Protein 5I3S (pdb70)

Sequence (1027 aa):
MALYGFAQGLIQEAGIRIKQLMEQNLNDLVTNVDKATEDFIFDTILETYPNHQVLGEEGHDIDTSKGTVWVVDPIDGTLNFVHQQENFAISIGIYIDGKPYAGFVYDVMADVLYHAKVGEGAYRGSQPLKPLNDSNLRQSIIGINPNWLTKPILGEIFKEIVNDSRSARAYGSAALEIVSVATGNLEAYMTPRLQPWDFAGGLVILYEVNGQASNLLGEPLTISGPNSILVGNRGLHQEISNDYLEPHHDALIQLHEQRFKRALYGFAQGLIQEAGIRIKQLMEQNLNDLVTNVDKATEDFIFDTILETYPNHQVLGEEGHGHDIDTSKGTVWVVDPIDGTLNFVHQQENFAISIGIYIDGKPYAGFVYDVMADVLYHAKVGEGAYRGSQPLKPLNDSNLRQSIIGINPNWLTKPILGEIFKEIVNDSRSARAYGSAALEIVSVATGNLEAYMTPRLQPWDFAGGLVILYEVNGQASNLLGEPLTISGPNSILVGNRGLHQEISNDYLEPHHDALIQLHEMALYGFAQGLIQEAGIRIKQLMEQNLTPNDLVTNVDKATEDFIFDTILETYPNHQVLGIDTSKGTVWVVDPIDGTLNFVHQQENFAISIGIYIDGKPYAGFVYDVMADVLYHAKVGEGAYRGSQPLKPLNDSNLRQSIIGINPNWLTKPILGEIFKEIVNDSRSARAYGSAALEIVSVATGNLEAYMTPRLQPWDFAGGLVILYEVNGQASNLLGEPLTISGPNSILVGNRGLHQEISNDYLEPHHDALIQLHEQRFKMALYGFAQGLIQEAGIRIKQLMEQNLVTNVDKATEDFIFDTILETYPNHQVLGEDIDTSKGTVWVVDPIDGTLNFVHQQENFAISIGIYIDGKPYAGFVYDVMADVLYHAKVGEGAYRGSQPLKPLNDSNLRQSIIGINPNWLTKPILGEIFKEIVNDSRSARAYGSAALEIVSVATGNLEAYMTPRLQPWDFAGGLVILYEVNGQASNLLGEPLTISGPNSILVGNRGLHQEISNDYLEPHHDALIQL

Secondary structure (DSSP, 8-state):
-HHHHHHHHHHHHHHHHHHHHHHHT---HHHHHHHHHHHHHHHHHHHHSTT-EEEETT-----TTSSEEEEEEEEE-HHHHHHHS-S-EEEEEEEETTEEEEEEEEEGGGTEEEEEETTS-EEETTEEPPPP----GGG-EEE--GGGGSSTTHHHHHHHHHHHSSEEEB-S-HHHHHHHHHHTS-SEEEEEEE-HHHHHHHHHHHHHTT-EEE-TTSPPP-TTS-EEEEEE-HHHHHHIIIIIIGGGHHHHHHHHHHHH--/-HHHHHHHHHHHHHHHHHHHHHH---HHHHHHHHHHHHHHHHHHHHH-TT-EEEETTSTTTT--TTSSEEEEEEEEE-HHHHHHHS-S-EEEEEEEETTEEEEEEEEETTTTEEEEEETTS-EEETTEEPPPPPP--GGG-EEE--GGGGGSHHHHHHHHHHHHHSSEEEB-S-HHHHHHHHHTTS-SEEEEEEE-HHHHHHHHHHHHTTT-EEE-TTSPPP-TTS-EEEEEE-HHHHHIIIIIIIGGGHHHHHHHH-/--HHHHHHHHHHHHHHHHHHHHHHTT--HHHHHHHHHHHHHHHHHHHHHH-TT-EEE---TTSSEEEEEEEEE-HHHHHHHS-S-EEEEEEEETTEEEEEEEEETTTTEEEEEETTS-EEETTEEPPPP----GGG-EEE--GGGGGSTTHHHHHHHHHHHSSEEEB-S-HHHHHHHHHTTS-SEEEEEEE-HHHHHHHHHHHHHTT-EEE-TTSPPP-TTS-EEEEEE-HHHHHHIIIIIIGGGHHHHHHHHHHHH-/--HHHHHHHHHHHHHHHHHHHHTT--HHHHHHHHHHHHHHHHHHH-TT-EEE-----TTSSEEEEEEEEE-HHHHHHHS-S-EEEEEEEETTEEEEEEEEEGGGTEEEEEETTS-EEETTEEPPPP----GGG-EEE--GGGGTSHHHHHHHHHHHHHSSEEEB-S-HHHHHHHHHTTS-SEEEEEEE-HHHHHHHHHHHHTTT-EEE-TTSPPP-SSS-EEEEEE-HHHHHIIIIIIIGGGHHHHHH-

CATH classification: 3.30.540.10 (+1 more: 3.40.190.80)

Radius of gyration: 31.23 Å; Cα contacts (8 Å, |Δi|>4): 2423; chains: 4; bounding box: 52×82×97 Å

Organism: Staphylococcus aureus (strain MSSA476) (NCBI:txid282459)

Solvent-accessible surface area: 39857 Å² total; per-residue (Å²): 63,23,24,8,3,3,0,3,0,0,0,22,29,1,1,10,108,0,31,80,51,30,106,142,104,128,109,121,57,15,82,108,1,7,37,40,6,0,66,20,0,68,80,13,0,42,82,47,56,104,140,43,61,12,23,3,61,62,62,66,152,57,84,12,62,72,32,21,0,0,0,0,5,0,2,11,9,55,40,0,6,47,35,7,95,68,57,1,0,0,0,0,0,0,11,62,97,30,149,37,29,0,0,0,0,3,22,2,71,61,60,16,10,25,2,0,47,69,70,98,28,2,19,118,27,4,98,70,32,148,90,33,130,100,27,93,0,54,111,0,0,0,0,0,28,0,26,50,5,24,80,102,90,8,3,122,6,0,45,65,0,0,84,66,8,136,12,0,5,2,42,26,2,11,0,24,8,0,4,17,1,0,50,29,28,1,25,0,14,1,6,5,31,20,72,6,44,16,0,0,0,0,9,5,0,0,86,44,1,74,1,44,25,6,0,9,47,40,78,105,20,71,6,92,20,61,21,5,0,0,0,0,6,110,12,0,12,118,50,0,25,45,81,39,3,103,89,74,29,118,39,6,76,114,38,36,87,124,116,51,147,265,122,31,36,41,54,0,30,8,4,0,24,18,0,0,34,97,0,52,53,60,27,82,105,84,201,126,112,46,13,81,96,1,8,76,46,3,0,56,28,0,49,73,36,0,56,145,74,48,111,96,31,66,4,18,3,60,52,45,48,24,87,112,42,84,17,59,72,39,20,0,0,0,0,4,0,2,10,9,58,34,0,6,40,34,6,99,67,53,0,0,0,0,0,0,0,10,60,99,23,147,59,48,0,0,0,0,3,22,0,75,64,78,18,10,26,16,0,47,79,70,99,26,3,67,118,26,32,75,100,31,79,90,39,126,106,24,92,0,152,113,0,0,0,0,0,27,0,27,65,5,24,73,110,92,22,7,109,6,0,78,60,0,0,65,43,7,127,13,0,5,0,41,24,2,9,0,23,7,0,4,17,1,1,51,25,32,2,27,0,12,0,6,26,62,24,71,4,45,17,1,0,0,0,21,5,0,1,61,42,1,60,9,68,30,6,1,4,46,41,86,106,24,72,4,93,20,91,37,3,0,0,0,0,6,133,28,0,11,62,50,0,24,50,84,35,3,58,98,65,34,121,36,3,102,134,76,70,125,157,63,31,42,31,45,0,28,5,9,0,10,22,0,0,12,93,0,66,57,60,34,91,98,99,96,122,87,109,120,39,11,86,92,2,39,133,38,1,43,58,36,0,89,90,38,0,53,90,74,57,98,140,34,61,23,32,57,137,85,17,62,66,39,17,0,0,0,1,15,8,4,10,9,57,35,0,4,16,28,6,99,68,54,0,0,0,0,0,0,0,12,62,98,36,55,56,47,0,0,0,0,8,19,0,72,60,91,20,20,21,27,1,58,85,64,108,27,3,75,118,33,39,123,86,32,163,93,32,126,102,28,91,0,158,111,0,0,0,0,0,27,0,26,53,3,35,66,103,96,7,1,116,6,0,43,68,0,0,97,24,8,132,15,0,5,2,38,26,1,9,0,20,7,0,3,17,1,1,48,27,28,2,27,0,14,0,6,6,36,20,68,4,57,19,0,0,0,0,9,6,0,0,82,40,0,66,2,44,25,4,1,9,22,43,79,103,19,69,6,91,21,60,20,7,0,0,0,0,5,99,14,1,10,119,47,0,23,47,80,37,2,90,88,68,67,121,37,7,64,114,37,35,95,126,112,49,121,59,21,29,10,0,5,0,5,0,5,0,28,23,1,0,7,98,1,36,108,71,34,91,93,98,95,30,98,112,0,22,44,36,4,39,83,22,0,40,94,18,1,54,88,45,53,102,141,45,44,44,28,22,119,205,71,80,19,72,70,36,16,0,0,0,0,6,0,3,12,9,61,34,0,7,75,33,7,99,64,58,0,0,0,0,0,0,0,10,61,100,35,147,58,55,0,0,0,0,4,21,0,72,64,68,20,10,27,3,0,12,74,67,125,30,2,25,114,26,6,100,90,32,77,97,35,124,105,27,89,0,152,113,0,0,0,0,0,28,0,30,64,4,27,72,130,53,34,16,104,8,0,56,60,1,0,76,38,7,129,14,0,6,1,41,26,1,9,0,24,7,0,4,18,1,1,50,28,28,2,26,0,13,0,4,26,144,20,48,3,39,18,0,0,0,0,15,7,0,0,75,42,2,74,0,37,22,5,4,3,70,43,89,112,22,70,7,91,21,74,44,17,0,0,0,0,7,101,19,0,6,106,46,0,24,54,79,33,2,61,98,28,37,117,45,18,114,98,121

Structure (mmCIF, N/CA/C/O backbone):
data_5I3S
#
_entry.id   5I3S
#
_cell.length_a   56.004
_cell.length_b   131.391
_cell.length_c   80.901
_cell.angle_alpha   90.000
_cell.angle_beta   104.430
_cell.angle_gamma   90.000
#
_symmetry.space_group_name_H-M   'P 1 21 1'
#
loop_
_entity.id
_entity.type
_entity.pdbx_description
1 polymer 'Inositol monophosphatase family protein'
2 non-polymer 'PHOSPHATE ION'
3 water water
#
loop_
_atom_site.group_PDB
_atom_site.id
_atom_site.type_symbol
_atom_site.label_atom_id
_atom_site.label_alt_id
_atom_site.label_comp_id
_atom_site.label_asym_id
_atom_site.label_entity_id
_atom_site.label_seq_id
_atom_site.pdbx_PDB_ins_code
_atom_site.Cartn_x
_atom_site.Cartn_y
_atom_site.Cartn_z
_atom_site.occupancy
_atom_site.B_iso_or_equiv
_atom_site.auth_seq_id
_atom_site.auth_comp_id
_atom_site.auth_asym_id
_atom_site.auth_atom_id
_atom_site.pdbx_PDB_model_num
ATOM 1 N N . MET A 1 1 ? 1.652 17.536 18.609 1.00 43.06 1 MET A N 1
ATOM 2 C CA . MET A 1 1 ? 2.522 16.385 18.185 1.00 45.19 1 MET A CA 1
ATOM 3 C C . MET A 1 1 ? 3.988 16.787 18.035 1.00 42.95 1 MET A C 1
ATOM 4 O O . MET A 1 1 ? 4.792 15.958 17.689 1.00 43.61 1 MET A O 1
ATOM 6 N N . ALA A 1 2 ? 4.339 18.040 18.329 1.00 40.51 2 ALA A N 1
ATOM 7 C CA . ALA A 1 2 ? 5.640 18.581 17.961 1.00 37.64 2 ALA A CA 1
ATOM 8 C C . ALA A 1 2 ? 6.749 17.923 18.754 1.00 36.41 2 ALA A C 1
ATOM 9 O O . ALA A 1 2 ? 7.661 17.353 18.181 1.00 34.22 2 ALA A O 1
ATOM 11 N N . LEU A 1 3 ? 6.636 18.012 20.077 1.00 34.51 3 LEU A N 1
ATOM 12 C CA . LEU A 1 3 ? 7.601 17.456 21.028 1.00 31.93 3 LEU A CA 1
ATOM 13 C C . LEU A 1 3 ? 7.739 15.910 20.906 1.00 31.35 3 LEU A C 1
ATOM 14 O O . LEU A 1 3 ? 8.830 15.393 21.000 1.00 30.15 3 LEU A O 1
ATOM 19 N N . TYR A 1 4 ? 6.616 15.211 20.738 1.00 31.03 4 TYR A N 1
ATOM 20 C CA . TYR A 1 4 ? 6.585 13.793 20.411 1.00 31.59 4 TYR A CA 1
ATOM 21 C C . TYR A 1 4 ? 7.439 13.443 19.201 1.00 33.45 4 TYR A C 1
ATOM 22 O O . TYR A 1 4 ? 8.251 12.510 19.271 1.00 32.25 4 TYR A O 1
ATOM 31 N N . GLY A 1 5 ? 7.236 14.199 18.105 1.00 30.39 5 GLY A N 1
ATOM 32 C CA . GLY A 1 5 ? 7.966 14.016 16.870 1.00 28.92 5 GLY A CA 1
ATOM 33 C C . GLY A 1 5 ? 9.451 14.246 17.042 1.00 30.31 5 GLY A C 1
ATOM 34 O O . GLY A 1 5 ? 10.249 13.449 16.553 1.00 32.56 5 GLY A O 1
ATOM 35 N N . PHE A 1 6 ? 9.826 15.348 17.710 1.00 29.66 6 PHE A N 1
ATOM 36 C CA . PHE A 1 6 ? 11.232 15.622 18.113 1.00 27.89 6 PHE A CA 1
ATOM 37 C C . PHE A 1 6 ? 11.836 14.441 18.918 1.00 26.44 6 PHE A C 1
ATOM 38 O O . PHE A 1 6 ? 12.981 14.058 18.699 1.00 26.58 6 PHE A O 1
ATOM 46 N N . ALA A 1 7 ? 11.056 13.848 19.820 1.00 25.35 7 ALA A N 1
ATOM 47 C CA . ALA A 1 7 ? 11.585 12.767 20.647 1.00 25.75 7 ALA A CA 1
ATOM 48 C C . ALA A 1 7 ? 11.857 11.534 19.801 1.00 25.36 7 ALA A C 1
ATOM 49 O O . ALA A 1 7 ? 12.892 10.924 19.902 1.00 24.79 7 ALA A O 1
ATOM 51 N N . GLN A 1 8 ? 10.893 11.211 18.950 1.00 26.86 8 GLN A N 1
ATOM 52 C CA . GLN A 1 8 ? 10.940 10.084 18.040 1.00 27.47 8 GLN A CA 1
ATOM 53 C C . GLN A 1 8 ? 12.186 10.093 17.165 1.00 26.56 8 GLN A C 1
ATOM 54 O O . GLN A 1 8 ? 12.900 9.110 17.110 1.00 28.77 8 GLN A O 1
ATOM 60 N N . GLY A 1 9 ? 12.470 11.201 16.526 1.00 25.58 9 GLY A N 1
ATOM 61 C CA . GLY A 1 9 ? 13.624 11.310 15.646 1.00 26.46 9 GLY A CA 1
ATOM 62 C C . GLY A 1 9 ? 14.921 11.263 16.404 1.00 26.61 9 GLY A C 1
ATOM 63 O O . GLY A 1 9 ? 15.849 10.519 16.042 1.00 28.30 9 GLY A O 1
ATOM 64 N N . LEU A 1 10 ? 14.967 12.027 17.491 1.00 25.47 10 LEU A N 1
ATOM 65 C CA . LEU A 1 10 ? 16.098 12.011 18.424 1.00 23.90 10 LEU A CA 1
ATOM 66 C C . LEU A 1 10 ? 16.482 10.595 18.865 1.00 23.32 10 LEU A C 1
ATOM 67 O O . LEU A 1 10 ? 17.645 10.224 18.839 1.00 22.68 10 LEU A O 1
ATOM 72 N N . ILE A 1 11 ? 15.521 9.787 19.281 1.00 21.77 11 ILE A N 1
ATOM 73 C CA . ILE A 1 11 ? 15.898 8.459 19.799 1.00 21.41 11 ILE A CA 1
ATOM 74 C C . ILE A 1 11 ? 16.460 7.576 18.663 1.00 20.54 11 ILE A C 1
ATOM 75 O O . ILE A 1 11 ? 17.449 6.873 18.860 1.00 18.60 11 ILE A O 1
ATOM 80 N N . GLN A 1 12 ? 15.842 7.664 17.484 1.00 20.18 12 GLN A N 1
ATOM 81 C CA . GLN A 1 12 ? 16.280 6.939 16.291 1.00 21.14 12 GLN A CA 1
ATOM 82 C C . GLN A 1 12 ? 17.673 7.377 15.838 1.00 21.95 12 GLN A C 1
ATOM 83 O O . GLN A 1 12 ? 18.545 6.561 15.575 1.00 23.72 12 GLN A O 1
ATOM 89 N N . GLU A 1 13 ? 17.894 8.670 15.841 1.00 23.33 13 GLU A N 1
ATOM 90 C CA . GLU A 1 13 ? 19.168 9.222 15.465 1.00 26.26 13 GLU A CA 1
ATOM 91 C C . GLU A 1 13 ? 20.274 8.834 16.478 1.00 24.80 13 GLU A C 1
ATOM 92 O O . GLU A 1 13 ? 21.394 8.461 16.079 1.00 24.50 13 GLU A O 1
ATOM 98 N N . ALA A 1 14 ? 19.955 8.883 17.776 1.00 23.43 14 ALA A N 1
ATOM 99 C CA . ALA A 1 14 ? 20.845 8.359 18.836 1.00 21.94 14 ALA A CA 1
ATOM 100 C C . ALA A 1 14 ? 21.142 6.869 18.632 1.00 22.57 14 ALA A C 1
ATOM 101 O O . ALA A 1 14 ? 22.219 6.411 18.970 1.00 21.29 14 ALA A O 1
ATOM 103 N N . GLY A 1 15 ? 20.193 6.108 18.083 1.00 23.32 15 GLY A N 1
ATOM 104 C CA . GLY A 1 15 ? 20.452 4.691 17.756 1.00 25.02 15 GLY A CA 1
ATOM 105 C C . GLY A 1 15 ? 21.534 4.543 16.684 1.00 26.04 15 GLY A C 1
ATOM 106 O O . GLY A 1 15 ? 22.475 3.766 16.845 1.00 25.73 15 GLY A O 1
ATOM 107 N N . ILE A 1 16 ? 21.408 5.337 15.607 1.00 25.44 16 ILE A N 1
ATOM 108 C CA . ILE A 1 16 ? 22.418 5.373 14.549 1.00 23.51 16 ILE A CA 1
ATOM 109 C C . ILE A 1 16 ? 23.823 5.675 15.074 1.00 24.67 16 ILE A C 1
ATOM 110 O O . ILE A 1 16 ? 24.794 5.056 14.650 1.00 22.93 16 ILE A O 1
ATOM 115 N N . ARG A 1 17 ? 23.921 6.602 16.012 1.00 26.62 17 ARG A N 1
ATOM 116 C CA . ARG A 1 17 ? 25.212 6.884 16.645 1.00 27.63 17 ARG A CA 1
ATOM 117 C C . ARG A 1 17 ? 25.740 5.771 17.532 1.00 26.22 17 ARG A C 1
ATOM 118 O O . ARG A 1 17 ? 26.960 5.628 17.620 1.00 24.60 17 ARG A O 1
ATOM 126 N N . ILE A 1 18 ? 24.851 5.002 18.179 1.00 24.75 18 ILE A N 1
ATOM 127 C CA . ILE A 1 18 ? 25.288 3.786 18.884 1.00 28.44 18 ILE A CA 1
ATOM 128 C C . ILE A 1 18 ? 25.926 2.758 17.922 1.00 26.62 18 ILE A C 1
ATOM 129 O O . ILE A 1 18 ? 27.019 2.287 18.190 1.00 22.06 18 ILE A O 1
ATOM 134 N N . LYS A 1 19 ? 25.268 2.461 16.802 1.00 28.20 19 LYS A N 1
ATOM 135 C CA . LYS A 1 19 ? 25.850 1.514 15.797 1.00 29.69 19 LYS A CA 1
ATOM 136 C C . LYS A 1 19 ? 27.188 2.018 15.194 1.00 29.21 19 LYS A C 1
ATOM 137 O O . LYS A 1 19 ? 28.102 1.240 14.973 1.00 27.30 19 LYS A O 1
ATOM 143 N N . GLN A 1 20 ? 27.297 3.316 14.951 1.00 31.94 20 GLN A N 1
ATOM 144 C CA . GLN A 1 20 ? 28.560 3.913 14.507 1.00 36.93 20 GLN A CA 1
ATOM 145 C C . GLN A 1 20 ? 29.700 3.716 15.506 1.00 37.03 20 GLN A C 1
ATOM 146 O O . GLN A 1 20 ? 30.820 3.386 15.090 1.00 37.40 20 GLN A O 1
ATOM 152 N N . LEU A 1 21 ? 29.417 3.924 16.796 1.00 33.32 21 LEU A N 1
ATOM 153 C CA . LEU A 1 21 ? 30.423 3.694 17.818 1.00 33.49 21 LEU A CA 1
ATOM 154 C C . LEU A 1 21 ? 30.830 2.218 17.903 1.00 38.00 21 LEU A C 1
ATOM 155 O O . LEU A 1 21 ? 32.032 1.911 18.018 1.00 41.38 21 LEU A O 1
ATOM 160 N N . MET A 1 22 ? 29.854 1.311 17.804 1.00 38.10 22 MET A N 1
ATOM 161 C CA . MET A 1 22 ? 30.152 -0.108 17.813 1.00 37.48 22 MET A CA 1
ATOM 162 C C . MET A 1 22 ? 31.016 -0.499 16.608 1.00 42.71 22 MET A C 1
ATOM 163 O O . MET A 1 22 ? 32.000 -1.224 16.773 1.00 44.63 22 MET A O 1
ATOM 168 N N . GLU A 1 23 ? 30.661 -0.021 15.414 1.00 47.60 23 GLU A N 1
ATOM 169 C CA . GLU A 1 23 ? 31.500 -0.228 14.197 1.00 50.56 23 GLU A CA 1
ATOM 170 C C . GLU A 1 23 ? 32.988 0.203 14.390 1.00 50.26 23 GLU A C 1
ATOM 171 O O . GLU A 1 23 ? 33.877 -0.620 14.174 1.00 49.39 23 GLU A O 1
ATOM 175 N N . GLN A 1 24 ? 33.241 1.445 14.822 1.00 46.57 24 GLN A N 1
ATOM 176 C CA . GLN A 1 24 ? 34.615 1.985 14.986 1.00 53.20 24 GLN A CA 1
ATOM 177 C C . GLN A 1 24 ? 35.577 1.048 15.755 1.00 56.22 24 GLN A C 1
ATOM 178 O O . GLN A 1 24 ? 36.722 0.780 15.337 1.00 57.76 24 GLN A O 1
ATOM 184 N N . ASN A 1 25 ? 35.067 0.554 16.877 1.00 55.58 25 ASN A N 1
ATOM 185 C CA . ASN A 1 25 ? 35.743 -0.410 17.752 1.00 57.91 25 ASN A CA 1
ATOM 186 C C . ASN A 1 25 ? 36.017 -1.821 17.145 1.00 55.93 25 ASN A C 1
ATOM 187 O O . ASN A 1 25 ? 36.577 -2.670 17.839 1.00 48.77 25 ASN A O 1
ATOM 192 N N . LEU A 1 26 ? 35.601 -2.063 15.887 1.00 58.14 26 LEU A N 1
ATOM 193 C CA . LEU A 1 26 ? 35.911 -3.288 15.120 1.00 61.39 26 LEU A CA 1
ATOM 194 C C . LEU A 1 26 ? 36.971 -2.991 14.032 1.00 66.45 26 LEU A C 1
ATOM 195 O O . LEU A 1 26 ? 38.138 -3.411 14.119 1.00 58.36 26 LEU A O 1
ATOM 197 N N . ASN A 1 35 ? 34.691 -4.548 28.886 1.00 59.28 35 ASN A N 1
ATOM 198 C CA . ASN A 1 35 ? 33.614 -3.745 29.491 1.00 60.20 35 ASN A CA 1
ATOM 199 C C . ASN A 1 35 ? 33.851 -2.198 29.492 1.00 57.02 35 ASN A C 1
ATOM 200 O O . ASN A 1 35 ? 33.186 -1.494 30.257 1.00 59.29 35 ASN A O 1
ATOM 202 N N . ASP A 1 36 ? 34.749 -1.679 28.626 1.00 53.00 36 ASP A N 1
ATOM 203 C CA . ASP A 1 36 ? 35.017 -0.204 28.478 1.00 50.98 36 ASP A CA 1
ATOM 204 C C . ASP A 1 36 ? 34.244 0.507 27.325 1.00 47.43 36 ASP A C 1
ATOM 205 O O . ASP A 1 36 ? 33.976 1.710 27.407 1.00 44.28 36 ASP A O 1
ATOM 210 N N . LEU A 1 37 ? 33.905 -0.222 26.257 1.00 41.42 37 LEU A N 1
ATOM 211 C CA . LEU A 1 37 ? 33.092 0.338 25.173 1.00 38.59 37 LEU A CA 1
ATOM 212 C C . LEU A 1 37 ? 31.682 0.775 25.626 1.00 38.49 37 LEU A C 1
ATOM 213 O O . LEU A 1 37 ? 31.178 1.838 25.207 1.00 40.74 37 LEU A O 1
ATOM 218 N N . VAL A 1 38 ? 31.072 -0.015 26.505 1.00 35.03 38 VAL A N 1
ATOM 219 C CA . VAL A 1 38 ? 29.704 0.249 26.954 1.00 34.50 38 VAL A CA 1
ATOM 220 C C . VAL A 1 38 ? 29.571 1.505 27.818 1.00 36.13 38 VAL A C 1
ATOM 221 O O . VAL A 1 38 ? 28.640 2.295 27.604 1.00 36.76 38 VAL A O 1
ATOM 225 N N . THR A 1 39 ? 30.494 1.694 28.772 1.00 39.62 39 THR A N 1
ATOM 226 C CA . THR A 1 39 ? 30.624 2.952 29.509 1.00 41.19 39 THR A CA 1
ATOM 227 C C . THR A 1 39 ? 30.770 4.111 28.535 1.00 41.56 39 THR A C 1
ATOM 228 O O . THR A 1 39 ? 30.043 5.094 28.648 1.00 42.30 39 THR A O 1
ATOM 232 N N . ASN A 1 40 ? 31.669 3.966 27.554 1.00 41.47 40 ASN A N 1
ATOM 233 C CA . ASN A 1 40 ? 31.930 5.048 26.601 1.00 41.24 40 ASN A CA 1
ATOM 234 C C . ASN A 1 40 ? 30.716 5.367 25.729 1.00 35.78 40 ASN A C 1
ATOM 235 O O . ASN A 1 40 ? 30.350 6.550 25.613 1.00 31.49 40 ASN A O 1
ATOM 240 N N . VAL A 1 41 ? 30.093 4.330 25.152 1.00 31.86 41 VAL A N 1
ATOM 241 C CA . VAL A 1 41 ? 28.832 4.511 24.363 1.00 30.35 41 VAL A CA 1
ATOM 242 C C . VAL A 1 41 ? 27.666 5.043 25.208 1.00 29.80 41 VAL A C 1
ATOM 243 O O . VAL A 1 41 ? 26.875 5.865 24.717 1.00 33.01 41 VAL A O 1
ATOM 247 N N . ASP A 1 42 ? 27.599 4.629 26.469 1.00 29.49 42 ASP A N 1
ATOM 248 C CA . ASP A 1 42 ? 26.572 5.074 27.398 1.00 31.43 42 ASP A CA 1
ATOM 249 C C . ASP A 1 42 ? 26.667 6.609 27.600 1.00 31.31 42 ASP A C 1
ATOM 250 O O . ASP A 1 42 ? 25.654 7.344 27.489 1.00 34.14 42 ASP A O 1
ATOM 255 N N . LYS A 1 43 ? 27.872 7.092 27.890 1.00 32.86 43 LYS A N 1
ATOM 256 C CA . LYS A 1 43 ? 28.137 8.544 28.058 1.00 33.56 43 LYS A CA 1
ATOM 257 C C . LYS A 1 43 ? 27.878 9.282 26.747 1.00 31.45 43 LYS A C 1
ATOM 258 O O . LYS A 1 43 ? 27.182 10.288 26.747 1.00 33.85 43 LYS A O 1
ATOM 260 N N . ALA A 1 44 ? 28.403 8.761 25.635 1.00 29.67 44 ALA A N 1
ATOM 261 C CA . ALA A 1 44 ? 28.220 9.405 24.332 1.00 30.90 44 ALA A CA 1
ATOM 262 C C . ALA A 1 44 ? 26.734 9.609 24.049 1.00 31.29 44 ALA A C 1
ATOM 263 O O . ALA A 1 44 ? 26.292 10.735 23.718 1.00 30.61 44 ALA A O 1
ATOM 265 N N . THR A 1 45 ? 25.976 8.531 24.223 1.00 28.81 45 THR A N 1
ATOM 266 C CA . THR A 1 45 ? 24.546 8.532 23.903 1.00 29.62 45 THR A CA 1
ATOM 267 C C . THR A 1 45 ? 23.773 9.490 24.820 1.00 30.49 45 THR A C 1
ATOM 268 O O . THR A 1 45 ? 22.937 10.278 24.334 1.00 29.14 45 THR A O 1
ATOM 272 N N . GLU A 1 46 ? 24.073 9.496 26.119 1.00 33.24 46 GLU A N 1
ATOM 273 C CA . GLU A 1 46 ? 23.315 10.423 27.020 1.00 35.32 46 GLU A CA 1
ATOM 274 C C . GLU A 1 46 ? 23.672 11.897 26.770 1.00 31.87 46 GLU A C 1
ATOM 275 O O . GLU A 1 46 ? 22.783 12.770 26.779 1.00 32.98 46 GLU A O 1
ATOM 281 N N . ASP A 1 47 ? 24.947 12.174 26.543 1.00 31.60 47 ASP A N 1
ATOM 282 C CA . ASP A 1 47 ? 25.393 13.558 26.228 1.00 33.01 47 ASP A CA 1
ATOM 283 C C . ASP A 1 47 ? 24.773 14.081 24.936 1.00 31.74 47 ASP A C 1
ATOM 284 O O . ASP A 1 47 ? 24.385 15.248 24.886 1.00 33.13 47 ASP A O 1
ATOM 289 N N . PHE A 1 48 ? 24.652 13.223 23.917 1.00 28.38 48 PHE A N 1
ATOM 290 C CA . PHE A 1 48 ? 23.947 13.595 22.681 1.00 27.30 48 PHE A CA 1
ATOM 291 C C . PHE A 1 48 ? 22.493 13.881 22.984 1.00 26.68 48 PHE A C 1
ATOM 292 O O . PHE A 1 48 ? 21.982 14.899 22.560 1.00 25.26 48 PHE A O 1
ATOM 300 N N . ILE A 1 49 ? 21.835 12.976 23.717 1.00 27.15 49 ILE A N 1
ATOM 301 C CA . ILE A 1 49 ? 20.389 13.133 24.037 1.00 28.58 49 ILE A CA 1
ATOM 302 C C . ILE A 1 49 ? 20.122 14.355 24.928 1.00 31.07 49 ILE A C 1
ATOM 303 O O . ILE A 1 49 ? 19.234 15.153 24.636 1.00 29.98 49 ILE A O 1
ATOM 308 N N . PHE A 1 50 ? 20.912 14.501 25.986 1.00 35.01 50 PHE A N 1
ATOM 309 C CA . PHE A 1 50 ? 20.878 15.696 26.820 1.00 39.19 50 PHE A CA 1
ATOM 310 C C . PHE A 1 50 ? 21.044 17.009 26.000 1.00 38.62 50 PHE A C 1
ATOM 311 O O . PHE A 1 50 ? 20.217 17.928 26.077 1.00 37.97 50 PHE A O 1
ATOM 319 N N . ASP A 1 51 ? 22.085 17.073 25.181 1.00 37.27 51 ASP A N 1
ATOM 320 C CA . ASP A 1 51 ? 22.436 18.331 24.495 1.00 36.96 51 ASP A CA 1
ATOM 321 C C . ASP A 1 51 ? 21.456 18.736 23.453 1.00 35.90 51 ASP A C 1
ATOM 322 O O . ASP A 1 51 ? 21.231 19.907 23.254 1.00 37.16 51 ASP A O 1
ATOM 327 N N . THR A 1 52 ? 20.914 17.767 22.752 1.00 36.91 52 THR A N 1
ATOM 328 C CA . THR A 1 52 ? 19.880 18.026 21.760 1.00 36.99 52 THR A CA 1
ATOM 329 C C . THR A 1 52 ? 18.589 18.532 22.404 1.00 39.14 52 THR A C 1
ATOM 330 O O . THR A 1 52 ? 17.961 19.446 21.870 1.00 40.86 52 THR A O 1
ATOM 334 N N . ILE A 1 53 ? 18.184 17.925 23.526 1.00 40.98 53 ILE A N 1
ATOM 335 C CA . ILE A 1 53 ? 16.989 18.400 24.261 1.00 42.26 53 ILE A CA 1
ATOM 336 C C . ILE A 1 53 ? 17.228 19.872 24.725 1.00 41.15 53 ILE A C 1
ATOM 337 O O . ILE A 1 53 ? 16.446 20.726 24.370 1.00 39.31 53 ILE A O 1
ATOM 342 N N . LEU A 1 54 ? 18.329 20.118 25.461 1.00 44.33 54 LEU A N 1
ATOM 343 C CA . LEU A 1 54 ? 18.728 21.446 25.993 1.00 49.38 54 LEU A CA 1
ATOM 344 C C . LEU A 1 54 ? 18.810 22.564 24.934 1.00 53.48 54 LEU A C 1
ATOM 345 O O . LEU A 1 54 ? 18.361 23.686 25.179 1.00 58.26 54 LEU A O 1
ATOM 347 N N . GLU A 1 55 ? 19.393 22.261 23.771 1.00 53.18 55 GLU A N 1
ATOM 348 C CA . GLU A 1 55 ? 19.453 23.215 22.635 1.00 53.83 55 GLU A CA 1
ATOM 349 C C . GLU A 1 55 ? 18.060 23.648 22.187 1.00 47.68 55 GLU A C 1
ATOM 350 O O . GLU A 1 55 ? 17.845 24.805 21.840 1.00 47.61 55 GLU A O 1
ATOM 352 N N . THR A 1 56 ? 17.124 22.717 22.194 1.00 42.43 56 THR A N 1
ATOM 353 C CA . THR A 1 56 ? 15.849 22.934 21.537 1.00 45.61 56 THR A CA 1
ATOM 354 C C . THR A 1 56 ? 14.763 23.381 22.493 1.00 43.13 56 THR A C 1
ATOM 355 O O . THR A 1 56 ? 13.934 24.183 22.127 1.00 39.49 56 THR A O 1
ATOM 359 N N . TYR A 1 57 ? 14.750 22.814 23.695 1.00 44.91 57 TYR A N 1
ATOM 360 C CA . TYR A 1 57 ? 13.798 23.184 24.757 1.00 40.36 57 TYR A CA 1
ATOM 361 C C . TYR A 1 57 ? 14.645 23.510 25.985 1.00 40.43 57 TYR A C 1
ATOM 362 O O . TYR A 1 57 ? 14.927 22.615 26.792 1.00 39.59 57 TYR A O 1
ATOM 371 N N . PRO A 1 58 ? 15.095 24.779 26.116 1.00 40.30 58 PRO A N 1
ATOM 372 C CA . PRO A 1 58 ? 16.138 25.036 27.115 1.00 39.27 58 PRO A CA 1
ATOM 373 C C . PRO A 1 58 ? 15.759 24.799 28.559 1.00 40.73 58 PRO A C 1
ATOM 374 O O . PRO A 1 58 ? 16.658 24.503 29.345 1.00 40.53 58 PRO A O 1
ATOM 378 N N . ASN A 1 59 ? 14.456 24.888 28.881 1.00 41.98 59 ASN A N 1
ATOM 379 C CA . ASN A 1 59 ? 13.914 24.734 30.263 1.00 43.20 59 ASN A CA 1
ATOM 380 C C . ASN A 1 59 ? 13.476 23.328 30.674 1.00 45.44 59 ASN A C 1
ATOM 381 O O . ASN A 1 59 ? 13.041 23.134 31.818 1.00 49.40 59 ASN A O 1
ATOM 386 N N . HIS A 1 60 ? 13.577 22.355 29.765 1.00 42.42 60 HIS A N 1
ATOM 387 C CA . HIS A 1 60 ? 13.248 20.962 30.096 1.00 39.71 60 HIS A CA 1
ATOM 388 C C . HIS A 1 60 ? 14.297 20.355 31.019 1.00 37.89 60 HIS A C 1
ATOM 389 O O . HIS A 1 60 ? 15.470 20.742 31.009 1.00 35.57 60 HIS A O 1
ATOM 396 N N . GLN A 1 61 ? 13.822 19.451 31.866 1.00 35.63 61 GLN A N 1
ATOM 397 C CA . GLN A 1 61 ? 14.669 18.732 32.790 1.00 33.90 61 GLN A CA 1
ATOM 398 C C . GLN A 1 61 ? 14.890 17.315 32.236 1.00 28.68 61 GLN A C 1
ATOM 399 O O . GLN A 1 61 ? 14.007 16.743 31.584 1.00 24.84 61 GLN A O 1
ATOM 405 N N . VAL A 1 62 ? 16.066 16.772 32.516 1.00 29.16 62 VAL A N 1
ATOM 406 C CA . VAL A 1 62 ? 16.493 15.448 32.065 1.00 29.21 62 VAL A CA 1
ATOM 407 C C . VAL A 1 62 ? 16.875 14.600 33.294 1.00 29.90 62 VAL A C 1
ATOM 408 O O . VAL A 1 62 ? 17.878 14.890 33.969 1.00 28.86 62 VAL A O 1
ATOM 412 N N . LEU A 1 63 ? 16.067 13.580 33.594 1.00 28.80 63 LEU A N 1
ATOM 413 C CA . LEU A 1 63 ? 16.415 12.587 34.625 1.00 28.74 63 LEU A CA 1
ATOM 414 C C . LEU A 1 63 ? 17.075 11.397 33.960 1.00 30.26 63 LEU A C 1
ATOM 415 O O . LEU A 1 63 ? 16.427 10.616 33.275 1.00 27.61 63 LEU A O 1
ATOM 420 N N . GLY A 1 64 ? 18.377 11.256 34.156 1.00 32.56 64 GLY A N 1
ATOM 421 C CA . GLY A 1 64 ? 19.143 10.275 33.404 1.00 34.41 64 GLY A CA 1
ATOM 422 C C . GLY A 1 64 ? 20.001 9.273 34.174 1.00 37.11 64 GLY A C 1
ATOM 423 O O . GLY A 1 64 ? 20.464 9.538 35.302 1.00 36.81 64 GLY A O 1
ATOM 424 N N . GLU A 1 65 ? 20.231 8.133 33.505 1.00 36.07 65 GLU A N 1
ATOM 425 C CA . GLU A 1 65 ? 20.938 6.998 34.065 1.00 38.86 65 GLU A CA 1
ATOM 426 C C . GLU A 1 65 ? 22.372 7.405 34.294 1.00 40.07 65 GLU A C 1
ATOM 427 O O . GLU A 1 65 ? 22.901 7.182 35.380 1.00 39.19 65 GLU A O 1
ATOM 433 N N . GLU A 1 66 ? 22.968 8.021 33.270 1.00 42.74 66 GLU A N 1
ATOM 434 C CA . GLU A 1 66 ? 24.348 8.534 33.329 1.00 49.66 66 GLU A CA 1
ATOM 435 C C . GLU A 1 66 ? 24.542 9.713 34.344 1.00 49.30 66 GLU A C 1
ATOM 436 O O . GLU A 1 66 ? 25.673 10.178 34.537 1.00 47.67 66 GLU A O 1
ATOM 442 N N . GLY A 1 67 ? 23.459 10.178 34.977 1.00 50.37 67 GLY A N 1
ATOM 443 C CA . GLY A 1 67 ? 23.528 11.021 36.172 1.00 53.38 67 GLY A CA 1
ATOM 444 C C . GLY A 1 67 ? 22.850 12.392 36.087 1.00 56.34 67 GLY A C 1
ATOM 445 O O . GLY A 1 67 ? 22.641 13.024 37.128 1.00 58.50 67 GLY A O 1
ATOM 446 N N . HIS A 1 68 ? 22.488 12.850 34.881 1.00 54.61 68 HIS A N 1
ATOM 447 C CA . HIS A 1 68 ? 21.930 14.214 34.663 1.00 55.55 68 HIS A CA 1
ATOM 448 C C . HIS A 1 68 ? 20.627 14.495 35.445 1.00 51.15 68 HIS A C 1
ATOM 449 O O . HIS A 1 68 ? 19.850 13.586 35.756 1.00 41.13 68 HIS A O 1
ATOM 456 N N . ASP A 1 71 ? 18.508 15.177 42.116 1.00 68.50 71 ASP A N 1
ATOM 457 C CA . ASP A 1 71 ? 18.025 16.348 42.856 1.00 67.31 71 ASP A CA 1
ATOM 458 C C . ASP A 1 71 ? 17.070 17.127 41.946 1.00 60.94 71 ASP A C 1
ATOM 459 O O . ASP A 1 71 ? 17.219 18.327 41.711 1.00 69.89 71 ASP A O 1
ATOM 461 N N . ILE A 1 72 ? 16.086 16.403 41.438 1.00 53.60 72 ILE A N 1
ATOM 462 C CA . ILE A 1 72 ? 15.175 16.865 40.404 1.00 47.16 72 ILE A CA 1
ATOM 463 C C . ILE A 1 72 ? 13.785 16.525 40.937 1.00 40.75 72 ILE A C 1
ATOM 464 O O . ILE A 1 72 ? 13.563 15.398 41.336 1.00 36.71 72 ILE A O 1
ATOM 469 N N . ASP A 1 73 ? 12.871 17.492 40.980 1.00 37.75 73 ASP A N 1
ATOM 470 C CA . ASP A 1 73 ? 11.481 17.253 41.404 1.00 36.50 73 ASP A CA 1
ATOM 471 C C . ASP A 1 73 ? 10.621 16.944 40.156 1.00 35.90 73 ASP A C 1
ATOM 472 O O . ASP A 1 73 ? 10.184 17.854 39.438 1.00 31.89 73 ASP A O 1
ATOM 477 N N . THR A 1 74 ? 10.326 15.657 39.977 1.00 31.94 74 THR A N 1
ATOM 478 C CA . THR A 1 74 ? 9.754 15.116 38.770 1.00 32.05 74 THR A CA 1
ATOM 479 C C . THR A 1 74 ? 8.255 15.446 38.635 1.00 34.21 74 THR A C 1
ATOM 480 O O . THR A 1 74 ? 7.654 15.160 37.605 1.00 34.67 74 THR A O 1
ATOM 484 N N . SER A 1 75 ? 7.652 16.053 39.662 1.00 35.43 75 SER A N 1
ATOM 485 C CA . SER A 1 75 ? 6.312 16.639 39.546 1.00 35.98 75 SER A CA 1
ATOM 486 C C . SER A 1 75 ? 6.225 18.057 38.870 1.00 33.77 75 SER A C 1
ATOM 487 O O . SER A 1 75 ? 5.161 18.452 38.478 1.00 38.69 75 SER A O 1
ATOM 490 N N . LYS A 1 76 ? 7.310 18.814 38.744 1.00 33.75 76 LYS A N 1
ATOM 491 C CA . LYS A 1 76 ? 7.250 20.188 38.172 1.00 34.42 76 LYS A CA 1
ATOM 492 C C . LYS A 1 76 ? 7.871 20.301 36.757 1.00 38.18 76 LYS A C 1
ATOM 493 O O . LYS A 1 76 ? 9.073 19.976 36.545 1.00 42.61 76 LYS A O 1
ATOM 496 N N . GLY A 1 77 ? 7.052 20.761 35.799 1.00 34.38 77 GLY A N 1
ATOM 497 C CA . GLY A 1 77 ? 7.522 21.071 34.445 1.00 33.62 77 GLY A CA 1
ATOM 498 C C . GLY A 1 77 ? 7.719 19.832 33.596 1.00 31.87 77 GLY A C 1
ATOM 499 O O . GLY A 1 77 ? 7.095 18.792 33.826 1.00 31.62 77 GLY A O 1
ATOM 500 N N . THR A 1 78 ? 8.564 19.946 32.587 1.00 31.27 78 THR A N 1
ATOM 501 C CA . THR A 1 78 ? 8.692 18.860 31.604 1.00 32.46 78 THR A CA 1
ATOM 502 C C . THR A 1 78 ? 9.976 18.085 31.907 1.00 29.52 78 THR A C 1
ATOM 503 O O . THR A 1 78 ? 11.027 18.697 32.106 1.00 26.30 78 THR A O 1
ATOM 507 N N . VAL A 1 79 ? 9.856 16.748 31.964 1.00 28.13 79 VAL A N 1
ATOM 508 C CA . VAL A 1 79 ? 10.944 15.885 32.380 1.00 31.05 79 VAL A CA 1
ATOM 509 C C . VAL A 1 79 ? 11.167 14.697 31.439 1.00 30.47 79 VAL A C 1
ATOM 510 O O . VAL A 1 79 ? 10.256 13.915 31.219 1.00 26.89 79 VAL A O 1
ATOM 514 N N . TRP A 1 80 ? 12.404 14.596 30.921 1.00 29.44 80 TRP A N 1
ATOM 515 C CA . TRP A 1 80 ? 12.842 13.517 30.037 1.00 29.46 80 TRP A CA 1
ATOM 516 C C . TRP A 1 80 ? 13.529 12.510 30.924 1.00 27.14 80 TRP A C 1
ATOM 517 O O . TRP A 1 80 ? 14.540 12.852 31.553 1.00 26.68 80 TRP A O 1
ATOM 528 N N . VAL A 1 81 ? 13.018 11.284 30.993 1.00 22.80 81 VAL A N 1
ATOM 529 C CA . VAL A 1 81 ? 13.738 10.276 31.797 1.00 23.69 81 VAL A CA 1
ATOM 530 C C . VAL A 1 81 ? 14.375 9.221 30.888 1.00 22.69 81 VAL A C 1
ATOM 531 O O . VAL A 1 81 ? 13.666 8.447 30.242 1.00 22.61 81 VAL A O 1
ATOM 535 N N . VAL A 1 82 ? 15.708 9.230 30.813 1.00 22.55 82 VAL A N 1
ATOM 536 C CA . VAL A 1 82 ? 16.377 8.489 29.759 1.00 24.68 82 VAL A CA 1
ATOM 537 C C . VAL A 1 82 ? 17.334 7.429 30.273 1.00 25.30 82 VAL A C 1
ATOM 538 O O . VAL A 1 82 ? 18.139 7.707 31.167 1.00 22.72 82 VAL A O 1
ATOM 542 N N . ASP A 1 83 ? 17.236 6.218 29.696 1.00 25.36 83 ASP A N 1
ATOM 543 C CA . ASP A 1 83 ? 18.323 5.224 29.790 1.00 26.28 83 ASP A CA 1
ATOM 544 C C . ASP A 1 83 ? 18.977 5.099 28.402 1.00 24.76 83 ASP A C 1
ATOM 545 O O . ASP A 1 83 ? 18.385 4.521 27.460 1.00 25.06 83 ASP A O 1
ATOM 550 N N . PRO A 1 84 ? 20.163 5.684 28.250 1.00 23.25 84 PRO A N 1
ATOM 551 C CA . PRO A 1 84 ? 20.931 5.550 27.002 1.00 22.42 84 PRO A CA 1
ATOM 552 C C . PRO A 1 84 ? 21.090 4.100 26.556 1.00 21.55 84 PRO A C 1
ATOM 553 O O . PRO A 1 84 ? 20.849 3.850 25.396 1.00 21.57 84 PRO A O 1
ATOM 557 N N . ILE A 1 85 ? 21.427 3.167 27.463 1.00 19.46 85 ILE A N 1
ATOM 558 C CA . ILE A 1 85 ? 21.517 1.733 27.154 1.00 19.16 85 ILE A CA 1
ATOM 559 C C . ILE A 1 85 ? 20.902 0.897 28.274 1.00 20.20 85 ILE A C 1
ATOM 560 O O . ILE A 1 85 ? 21.520 0.705 29.310 1.00 20.18 85 ILE A O 1
ATOM 565 N N . ASP A 1 86 ? 19.670 0.428 28.074 1.00 19.90 86 ASP A N 1
ATOM 566 C CA . ASP A 1 86 ? 19.059 -0.518 28.952 1.00 20.20 86 ASP A CA 1
ATOM 567 C C . ASP A 1 86 ? 19.302 -1.960 28.478 1.00 18.87 86 ASP A C 1
ATOM 568 O O . ASP A 1 86 ? 18.848 -2.341 27.391 1.00 17.80 86 ASP A O 1
ATOM 573 N N . GLY A 1 87 ? 19.940 -2.755 29.334 1.00 17.69 87 GLY A N 1
ATOM 574 C CA . GLY A 1 87 ? 20.508 -4.006 28.963 1.00 17.82 87 GLY A CA 1
ATOM 575 C C . GLY A 1 87 ? 22.000 -3.920 28.651 1.00 18.26 87 GLY A C 1
ATOM 576 O O . GLY A 1 87 ? 22.467 -4.469 27.634 1.00 15.98 87 GLY A O 1
ATOM 577 N N . THR A 1 88 ? 22.765 -3.287 29.536 1.00 18.30 88 THR A N 1
ATOM 578 C CA . THR A 1 88 ? 24.190 -3.123 29.256 1.00 20.41 88 THR A CA 1
ATOM 579 C C . THR A 1 88 ? 24.928 -4.474 29.140 1.00 19.76 88 THR A C 1
ATOM 580 O O . THR A 1 88 ? 25.815 -4.629 28.294 1.00 20.59 88 THR A O 1
ATOM 584 N N . LEU A 1 89 ? 24.596 -5.445 29.977 1.00 19.99 89 LEU A N 1
ATOM 585 C CA . LEU A 1 89 ? 25.168 -6.750 29.797 1.00 21.18 89 LEU A CA 1
ATOM 586 C C . LEU A 1 89 ? 24.808 -7.386 28.466 1.00 21.38 89 LEU A C 1
ATOM 587 O O . LEU A 1 89 ? 25.665 -8.045 27.853 1.00 24.08 89 LEU A O 1
ATOM 592 N N . ASN A 1 90 ? 23.554 -7.258 28.019 1.00 21.60 90 ASN A N 1
ATOM 593 C CA . ASN A 1 90 ? 23.214 -7.709 26.648 1.00 21.29 90 ASN A CA 1
ATOM 594 C C . ASN A 1 90 ? 24.154 -7.027 25.608 1.00 21.62 90 ASN A C 1
ATOM 595 O O . ASN A 1 90 ? 24.757 -7.684 24.792 1.00 21.34 90 ASN A O 1
ATOM 600 N N . PHE A 1 91 ? 24.275 -5.713 25.676 1.00 22.29 91 PHE A N 1
ATOM 601 C CA . PHE A 1 91 ? 25.190 -4.993 24.860 1.00 24.78 91 PHE A CA 1
ATOM 602 C C . PHE A 1 91 ? 26.632 -5.558 24.944 1.00 26.38 91 PHE A C 1
ATOM 603 O O . PHE A 1 91 ? 27.257 -5.828 23.901 1.00 25.68 91 PHE A O 1
ATOM 611 N N . VAL A 1 92 ? 27.165 -5.725 26.152 1.00 25.46 92 VAL A N 1
ATOM 612 C CA . VAL A 1 92 ? 28.550 -6.194 26.269 1.00 24.73 92 VAL A CA 1
ATOM 613 C C . VAL A 1 92 ? 28.703 -7.598 25.695 1.00 26.39 92 VAL A C 1
ATOM 614 O O . VAL A 1 92 ? 29.600 -7.811 24.879 1.00 29.88 92 VAL A O 1
ATOM 618 N N . HIS A 1 93 ? 27.821 -8.528 26.070 1.00 25.21 93 HIS A N 1
ATOM 619 C CA . HIS A 1 93 ? 27.974 -9.939 25.668 1.00 26.86 93 HIS A CA 1
ATOM 620 C C . HIS A 1 93 ? 27.389 -10.427 24.349 1.00 25.58 93 HIS A C 1
ATOM 621 O O . HIS A 1 93 ? 27.888 -11.414 23.789 1.00 26.00 93 HIS A O 1
ATOM 628 N N . GLN A 1 94 ? 26.300 -9.803 23.913 1.00 23.55 94 GLN A N 1
ATOM 629 C CA . GLN A 1 94 ? 25.536 -10.250 22.747 1.00 21.49 94 GLN A CA 1
ATOM 630 C C . GLN A 1 94 ? 25.536 -9.252 21.581 1.00 21.95 94 GLN A C 1
ATOM 631 O O . GLN A 1 94 ? 25.093 -9.612 20.488 1.00 19.38 94 GLN A O 1
ATOM 637 N N . GLN A 1 95 ? 25.945 -7.989 21.834 1.00 22.71 95 GLN A N 1
ATOM 638 C CA . GLN A 1 95 ? 25.887 -6.903 20.854 1.00 24.01 95 GLN A CA 1
ATOM 639 C C . GLN A 1 95 ? 24.507 -6.679 20.226 1.00 22.71 95 GLN A C 1
ATOM 640 O O . GLN A 1 95 ? 24.402 -6.327 19.031 1.00 23.20 95 GLN A O 1
ATOM 646 N N . GLU A 1 96 ? 23.472 -6.832 21.049 1.00 20.93 96 GLU A N 1
ATOM 647 C CA . GLU A 1 96 ? 22.084 -6.660 20.668 1.00 20.48 96 GLU A CA 1
ATOM 648 C C . GLU A 1 96 ? 21.239 -6.970 21.896 1.00 19.22 96 GLU A C 1
ATOM 649 O O . GLU A 1 96 ? 21.792 -7.258 22.961 1.00 19.66 96 GLU A O 1
ATOM 655 N N . ASN A 1 97 ? 19.915 -6.854 21.749 1.00 17.19 97 ASN A N 1
ATOM 656 C CA . ASN A 1 97 ? 18.953 -7.031 22.831 1.00 16.99 97 ASN A CA 1
ATOM 657 C C . ASN A 1 97 ? 19.061 -6.015 23.932 1.00 16.70 97 ASN A C 1
ATOM 658 O O . ASN A 1 97 ? 18.896 -6.347 25.115 1.00 15.43 97 ASN A O 1
ATOM 663 N N . PHE A 1 98 ? 19.293 -4.760 23.515 1.00 15.96 98 PHE A N 1
ATOM 664 C CA . PHE A 1 98 ? 19.374 -3.636 24.420 1.00 16.22 98 PHE A CA 1
ATOM 665 C C . PHE A 1 98 ? 18.631 -2.476 23.809 1.00 16.14 98 PHE A C 1
ATOM 666 O O . PHE A 1 98 ? 18.572 -2.353 22.597 1.00 16.42 98 PHE A O 1
ATOM 674 N N . ALA A 1 99 ? 18.081 -1.613 24.647 1.00 15.54 99 ALA A N 1
ATOM 675 C CA . ALA A 1 99 ? 17.260 -0.509 24.134 1.00 16.90 99 ALA A CA 1
ATOM 676 C C . ALA A 1 99 ? 17.705 0.856 24.668 1.00 16.79 99 ALA A C 1
ATOM 677 O O . ALA A 1 99 ? 18.237 0.930 25.746 1.00 17.31 99 ALA A O 1
ATOM 679 N N . ILE A 1 100 ? 17.487 1.909 23.900 1.00 16.25 100 ILE A N 1
ATOM 680 C CA . ILE A 1 100 ? 17.407 3.231 24.495 1.00 17.22 100 ILE A CA 1
ATOM 681 C C . ILE A 1 100 ? 15.929 3.421 24.887 1.00 17.45 100 ILE A C 1
ATOM 682 O O . ILE A 1 100 ? 15.027 2.988 24.138 1.00 17.18 100 ILE A O 1
ATOM 687 N N . SER A 1 101 ? 15.708 4.005 26.070 1.00 17.11 101 SER A N 1
ATOM 688 C CA . SER A 1 101 ? 14.383 4.239 26.631 1.00 16.42 101 SER A CA 1
ATOM 689 C C . SER A 1 101 ? 14.198 5.694 27.058 1.00 17.34 101 SER A C 1
ATOM 690 O O . SER A 1 101 ? 14.991 6.222 27.797 1.00 16.67 101 SER A O 1
ATOM 693 N N . ILE A 1 102 ? 13.098 6.311 26.656 1.00 19.79 102 ILE A N 1
ATOM 694 C CA . ILE A 1 102 ? 12.839 7.727 26.945 1.00 20.58 102 ILE A CA 1
ATOM 695 C C . ILE A 1 102 ? 11.413 7.812 27.370 1.00 21.96 102 ILE A C 1
ATOM 696 O O . ILE A 1 102 ? 10.534 7.391 26.637 1.00 22.46 102 ILE A O 1
ATOM 701 N N . GLY A 1 103 ? 11.197 8.302 28.588 1.00 22.11 103 GLY A N 1
ATOM 702 C CA . GLY A 1 103 ? 9.869 8.631 29.046 1.00 22.14 103 GLY A CA 1
ATOM 703 C C . GLY A 1 103 ? 9.808 10.134 29.207 1.00 22.24 103 GLY A C 1
ATOM 704 O O . GLY A 1 103 ? 10.767 10.789 29.676 1.00 22.20 103 GLY A O 1
ATOM 705 N N . ILE A 1 104 ? 8.695 10.697 28.807 1.00 22.28 104 ILE A N 1
ATOM 706 C CA . ILE A 1 104 ? 8.526 12.116 28.942 1.00 23.97 104 ILE A CA 1
ATOM 707 C C . ILE A 1 104 ? 7.309 12.370 29.742 1.00 22.73 104 ILE A C 1
ATOM 708 O O . ILE A 1 104 ? 6.263 11.856 29.458 1.00 21.84 104 ILE A O 1
ATOM 713 N N . TYR A 1 105 ? 7.468 13.206 30.747 1.00 27.68 105 TYR A N 1
ATOM 714 C CA . TYR A 1 105 ? 6.409 13.494 31.714 1.00 29.66 105 TYR A CA 1
ATOM 715 C C . TYR A 1 105 ? 6.225 15.004 31.793 1.00 28.86 105 TYR A C 1
ATOM 716 O O . TYR A 1 105 ? 7.208 15.738 31.768 1.00 27.25 105 TYR A O 1
ATOM 725 N N . ILE A 1 106 ? 4.971 15.460 31.879 1.00 31.99 106 ILE A N 1
ATOM 726 C CA . ILE A 1 106 ? 4.674 16.906 32.079 1.00 36.00 106 ILE A CA 1
ATOM 727 C C . ILE A 1 106 ? 3.923 17.143 33.402 1.00 35.36 106 ILE A C 1
ATOM 728 O O . ILE A 1 106 ? 2.859 16.574 33.628 1.00 33.62 106 ILE A O 1
ATOM 733 N N . ASP A 1 107 ? 4.507 17.978 34.262 1.00 37.19 107 ASP A N 1
ATOM 734 C CA . ASP A 1 107 ? 3.960 18.314 35.581 1.00 37.56 107 ASP A CA 1
ATOM 735 C C . ASP A 1 107 ? 3.580 17.063 36.329 1.00 37.71 107 ASP A C 1
ATOM 736 O O . ASP A 1 107 ? 2.466 16.961 36.847 1.00 39.54 107 ASP A O 1
ATOM 741 N N . GLY A 1 108 ? 4.505 16.097 36.345 1.00 36.82 108 GLY A N 1
ATOM 742 C CA . GLY A 1 108 ? 4.324 14.829 37.058 1.00 35.39 108 GLY A CA 1
ATOM 743 C C . GLY A 1 108 ? 3.560 13.746 36.312 1.00 35.59 108 GLY A C 1
ATOM 744 O O . GLY A 1 108 ? 3.532 12.600 36.757 1.00 32.63 108 GLY A O 1
ATOM 745 N N . LYS A 1 109 ? 2.996 14.092 35.157 1.00 37.90 109 LYS A N 1
ATOM 746 C CA . LYS A 1 109 ? 2.038 13.246 34.458 1.00 40.20 109 LYS A CA 1
ATOM 747 C C . LYS A 1 109 ? 2.640 12.699 33.140 1.00 37.29 109 LYS A C 1
ATOM 748 O O . LYS A 1 109 ? 3.257 13.466 32.382 1.00 33.90 109 LYS A O 1
ATOM 754 N N . PRO A 1 110 ? 2.478 11.374 32.873 1.00 31.52 110 PRO A N 1
ATOM 755 C CA . PRO A 1 110 ? 2.939 10.738 31.631 1.00 30.98 110 PRO A CA 1
ATOM 756 C C . PRO A 1 110 ? 2.457 11.385 30.329 1.00 31.38 110 PRO A C 1
ATOM 757 O O . PRO A 1 110 ? 1.251 11.493 30.129 1.00 33.11 110 PRO A O 1
ATOM 761 N N . TYR A 1 111 ? 3.377 11.759 29.434 1.00 30.41 111 TYR A N 1
ATOM 762 C CA . TYR A 1 111 ? 3.002 12.301 28.112 1.00 32.80 111 TYR A CA 1
ATOM 763 C C . TYR A 1 111 ? 3.328 11.287 27.017 1.00 32.97 111 TYR A C 1
ATOM 764 O O . TYR A 1 111 ? 2.461 10.914 26.253 1.00 35.47 111 TYR A O 1
ATOM 773 N N . ALA A 1 112 ? 4.569 10.834 26.942 1.00 29.39 112 ALA A N 1
ATOM 774 C CA . ALA A 1 112 ? 4.966 9.935 25.864 1.00 28.51 112 ALA A CA 1
ATOM 775 C C . ALA A 1 112 ? 6.025 8.949 26.354 1.00 26.57 112 ALA A C 1
ATOM 776 O O . ALA A 1 112 ? 6.780 9.286 27.256 1.00 27.46 112 ALA A O 1
ATOM 778 N N . GLY A 1 113 ? 6.075 7.766 25.747 1.00 23.55 113 GLY A N 1
ATOM 779 C CA . GLY A 1 113 ? 7.148 6.803 25.976 1.00 25.61 113 GLY A CA 1
ATOM 780 C C . GLY A 1 113 ? 7.724 6.133 24.706 1.00 26.43 113 GLY A C 1
ATOM 781 O O . GLY A 1 113 ? 6.990 5.899 23.687 1.00 25.95 113 GLY A O 1
ATOM 782 N N . PHE A 1 114 ? 9.022 5.809 24.787 1.00 22.47 114 PHE A N 1
ATOM 783 C CA . PHE A 1 114 ? 9.807 5.277 23.677 1.00 23.77 114 PHE A CA 1
ATOM 784 C C . PHE A 1 114 ? 10.778 4.209 24.151 1.00 21.23 114 PHE A C 1
ATOM 785 O O . PHE A 1 114 ? 11.544 4.495 25.048 1.00 21.53 114 PHE A O 1
ATOM 793 N N . VAL A 1 115 ? 10.739 2.999 23.568 1.00 19.33 115 VAL A N 1
ATOM 794 C CA . VAL A 1 115 ? 11.828 2.023 23.742 1.00 19.38 115 VAL A CA 1
ATOM 795 C C . VAL A 1 115 ? 12.311 1.522 22.369 1.00 19.23 115 VAL A C 1
ATOM 796 O O . VAL A 1 115 ? 11.546 0.957 21.589 1.00 19.02 115 VAL A O 1
ATOM 800 N N . TYR A 1 116 ? 13.572 1.831 22.063 1.00 19.76 116 TYR A N 1
ATOM 801 C CA . TYR A 1 116 ? 14.128 1.640 20.725 1.00 21.17 116 TYR A CA 1
ATOM 802 C C .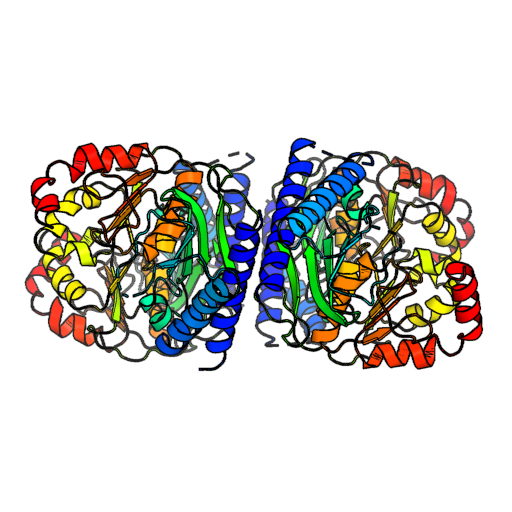 TYR A 1 116 ? 15.060 0.488 20.748 1.00 21.18 116 TYR A C 1
ATOM 803 O O . TYR A 1 116 ? 16.096 0.572 21.401 1.00 23.12 116 TYR A O 1
ATOM 812 N N . ASP A 1 117 ? 14.678 -0.604 20.089 1.00 20.61 117 ASP A N 1
ATOM 813 C CA . ASP A 1 117 ? 15.514 -1.806 20.028 1.00 21.78 117 ASP A CA 1
ATOM 814 C C . ASP A 1 117 ? 16.505 -1.498 18.904 1.00 22.44 117 ASP A C 1
ATOM 815 O O . ASP A 1 117 ? 16.205 -1.650 17.734 1.00 24.52 117 ASP A O 1
ATOM 820 N N . VAL A 1 118 ? 17.653 -1.000 19.297 1.00 22.19 118 VAL A N 1
ATOM 821 C CA . VAL A 1 118 ? 18.595 -0.414 18.375 1.00 23.41 118 VAL A CA 1
ATOM 822 C C . VAL A 1 118 ? 19.035 -1.419 17.289 1.00 25.70 118 VAL A C 1
ATOM 823 O O . VAL A 1 118 ? 19.048 -1.056 16.120 1.00 24.34 118 VAL A O 1
ATOM 827 N N . MET A 1 119 ? 19.369 -2.656 17.676 1.00 23.96 119 MET A N 1
ATOM 828 C CA . MET A 1 119 ? 19.913 -3.587 16.732 1.00 25.22 119 MET A CA 1
ATOM 829 C C . MET A 1 119 ? 18.889 -4.231 15.817 1.00 24.55 119 MET A C 1
ATOM 830 O O . MET A 1 119 ? 19.268 -4.707 14.749 1.00 25.07 119 MET A O 1
ATOM 835 N N . ALA A 1 120 ? 17.609 -4.224 16.164 1.00 24.10 120 ALA A N 1
ATOM 836 C CA . ALA A 1 120 ? 16.578 -4.646 15.196 1.00 23.05 120 ALA A CA 1
ATOM 837 C C . ALA A 1 120 ? 15.957 -3.486 14.427 1.00 23.46 120 ALA A C 1
ATOM 838 O O . ALA A 1 120 ? 15.132 -3.691 13.551 1.00 28.82 120 ALA A O 1
ATOM 840 N N . ASP A 1 121 ? 16.328 -2.269 14.743 1.00 22.80 121 ASP A N 1
ATOM 841 C CA . ASP A 1 121 ? 15.623 -1.072 14.238 1.00 25.44 121 ASP A CA 1
ATOM 842 C C . ASP A 1 121 ? 14.097 -1.118 14.475 1.00 23.51 121 ASP A C 1
ATOM 843 O O . ASP A 1 121 ? 13.286 -0.976 13.522 1.00 22.79 121 ASP A O 1
ATOM 848 N N . VAL A 1 122 ? 13.708 -1.391 15.717 1.00 21.52 122 VAL A N 1
ATOM 849 C CA . VAL A 1 122 ? 12.289 -1.400 16.056 1.00 20.96 122 VAL A CA 1
ATOM 850 C C . VAL A 1 122 ? 12.046 -0.456 17.219 1.00 20.16 122 VAL A C 1
ATOM 851 O O . VAL A 1 122 ? 12.578 -0.634 18.316 1.00 19.58 122 VAL A O 1
ATOM 855 N N . LEU A 1 123 ? 11.262 0.561 16.965 1.00 20.47 123 LEU A N 1
ATOM 856 C CA . LEU A 1 123 ? 10.960 1.582 17.931 1.00 20.60 123 LEU A CA 1
ATOM 857 C C . LEU A 1 123 ? 9.586 1.288 18.419 1.00 20.60 123 LEU A C 1
ATOM 858 O O . LEU A 1 123 ? 8.651 1.297 17.625 1.00 19.30 123 LEU A O 1
ATOM 863 N N . TYR A 1 124 ? 9.454 1.011 19.722 1.00 20.61 124 TYR A N 1
ATOM 864 C CA . TYR A 1 124 ? 8.131 0.965 20.339 1.00 19.56 124 TYR A CA 1
ATOM 865 C C . TYR A 1 124 ? 7.832 2.360 20.887 1.00 18.97 124 TYR A C 1
ATOM 866 O O . TYR A 1 124 ? 8.694 3.007 21.464 1.00 19.16 124 TYR A O 1
ATOM 875 N N . HIS A 1 125 ? 6.601 2.807 20.729 1.00 19.53 125 HIS A N 1
ATOM 876 C CA . HIS A 1 125 ? 6.240 4.169 21.057 1.00 20.81 125 HIS A CA 1
ATOM 877 C C . HIS A 1 125 ? 4.721 4.367 21.213 1.00 21.04 125 HIS A C 1
ATOM 878 O O . HIS A 1 125 ? 3.898 3.573 20.719 1.00 19.73 125 HIS A O 1
ATOM 885 N N . ALA A 1 126 ? 4.385 5.431 21.942 1.00 21.54 126 ALA A N 1
ATOM 886 C CA . ALA A 1 126 ? 3.022 5.684 22.441 1.00 23.06 126 ALA A CA 1
ATOM 887 C C . ALA A 1 126 ? 2.967 7.104 22.971 1.00 25.19 126 ALA A C 1
ATOM 888 O O . ALA A 1 126 ? 3.889 7.546 23.667 1.00 26.62 126 ALA A O 1
ATOM 890 N N . LYS A 1 127 ? 1.954 7.851 22.587 1.00 27.41 127 LYS A N 1
ATOM 891 C CA . LYS A 1 127 ? 1.694 9.138 23.226 1.00 30.88 127 LYS A CA 1
ATOM 892 C C . LYS A 1 127 ? 0.533 8.831 24.098 1.00 27.95 127 LYS A C 1
ATOM 893 O O . LYS A 1 127 ? -0.354 8.121 23.648 1.00 26.51 127 LYS A O 1
ATOM 899 N N . VAL A 1 128 ? 0.543 9.286 25.352 1.00 28.24 128 VAL A N 1
ATOM 900 C CA . VAL A 1 128 ? -0.595 8.996 26.267 1.00 32.17 128 VAL A CA 1
ATOM 901 C C . VAL A 1 128 ? -1.923 9.364 25.560 1.00 31.90 128 VAL A C 1
ATOM 902 O O . VAL A 1 128 ? -2.030 10.439 24.973 1.00 33.66 128 VAL A O 1
ATOM 906 N N . GLY A 1 129 ? -2.906 8.464 25.585 1.00 33.66 129 GLY A N 1
ATOM 907 C CA . GLY A 1 129 ? -4.209 8.689 24.911 1.00 34.47 129 GLY A CA 1
ATOM 908 C C . GLY A 1 129 ? -4.351 8.277 23.438 1.00 34.14 129 GLY A C 1
ATOM 909 O O . GLY A 1 129 ? -5.466 8.130 22.950 1.00 29.13 129 GLY A O 1
ATOM 910 N N . GLU A 1 130 ? -3.232 8.064 22.735 1.00 35.18 130 GLU A N 1
ATOM 911 C CA . GLU A 1 130 ? -3.245 7.843 21.271 1.00 33.56 130 GLU A CA 1
ATOM 912 C C . GLU A 1 130 ? -2.830 6.460 20.766 1.00 32.45 130 GLU A C 1
ATOM 913 O O . GLU A 1 130 ? -2.611 6.300 19.555 1.00 30.77 130 GLU A O 1
ATOM 919 N N . GLY A 1 131 ? -2.747 5.470 21.657 1.00 31.70 131 GLY A N 1
ATOM 920 C CA . GLY A 1 131 ? -2.353 4.100 21.269 1.00 30.53 131 GLY A CA 1
ATOM 921 C C . GLY A 1 131 ? -0.846 3.899 21.219 1.00 29.05 131 GLY A C 1
ATOM 922 O O . GLY A 1 131 ? -0.062 4.851 21.224 1.00 25.64 131 GLY A O 1
ATOM 923 N N . ALA A 1 132 ? -0.478 2.635 21.128 1.00 28.78 132 ALA A N 1
ATOM 924 C CA . ALA A 1 132 ? 0.883 2.183 21.181 1.00 29.83 132 ALA A CA 1
ATOM 925 C C . ALA A 1 132 ? 1.224 1.501 19.879 1.00 27.65 132 ALA A C 1
ATOM 926 O O . ALA A 1 132 ? 0.396 0.807 19.283 1.00 25.64 132 ALA A O 1
ATOM 928 N N . TYR A 1 133 ? 2.496 1.652 19.493 1.00 28.49 133 TYR A N 1
ATOM 929 C CA . TYR A 1 133 ? 2.985 1.269 18.194 1.00 26.39 133 TYR A CA 1
ATOM 930 C C . TYR A 1 133 ? 4.283 0.494 18.275 1.00 28.08 133 TYR A C 1
ATOM 931 O O . TYR A 1 133 ? 5.130 0.821 19.121 1.00 26.04 133 TYR A O 1
ATOM 940 N N . ARG A 1 134 ? 4.416 -0.513 17.382 1.00 26.51 134 ARG A N 1
ATOM 941 C CA . ARG A 1 134 ? 5.686 -1.116 16.970 1.00 27.24 134 ARG A CA 1
ATOM 942 C C . ARG A 1 134 ? 5.976 -0.631 15.530 1.00 28.16 134 ARG A C 1
ATOM 943 O O . ARG A 1 134 ? 5.307 -1.058 14.587 1.00 30.29 134 ARG A O 1
ATOM 951 N N . GLY A 1 135 ? 6.945 0.256 15.355 1.00 28.46 135 GLY A N 1
ATOM 952 C CA . GLY A 1 135 ? 7.067 0.997 14.095 1.00 30.11 135 GLY A CA 1
ATOM 953 C C . GLY A 1 135 ? 5.821 1.812 13.700 1.00 29.75 135 GLY A C 1
ATOM 954 O O . GLY A 1 135 ? 5.397 2.721 14.430 1.00 29.01 135 GLY A O 1
ATOM 955 N N . SER A 1 136 ? 5.245 1.495 12.543 1.00 27.98 136 SER A N 1
ATOM 956 C CA . SER A 1 136 ? 3.957 2.094 12.101 1.00 29.47 136 SER A CA 1
ATOM 957 C C . SER A 1 136 ? 2.741 1.200 12.363 1.00 30.45 136 SER A C 1
ATOM 958 O O . SER A 1 136 ? 1.634 1.585 11.996 1.00 35.02 136 SER A O 1
ATOM 961 N N . GLN A 1 137 ? 2.942 0.011 12.953 1.00 30.82 137 GLN A N 1
ATOM 962 C CA . GLN A 1 137 ? 1.843 -0.931 13.266 1.00 34.42 137 GLN A CA 1
ATOM 963 C C . GLN A 1 137 ? 1.324 -0.743 14.702 1.00 32.82 137 GLN A C 1
ATOM 964 O O . GLN A 1 137 ? 2.110 -0.763 15.658 1.00 26.21 137 GLN A O 1
ATOM 970 N N . PRO A 1 138 ? -0.005 -0.613 14.848 1.00 32.82 138 PRO A N 1
ATOM 971 C CA . PRO A 1 138 ? -0.564 -0.399 16.168 1.00 32.12 138 PRO A CA 1
ATOM 972 C C . PRO A 1 138 ? -0.548 -1.723 16.930 1.00 30.29 138 PRO A C 1
ATOM 973 O O . PRO A 1 138 ? -0.692 -2.753 16.320 1.00 30.57 138 PRO A O 1
ATOM 977 N N . LEU A 1 139 ? -0.321 -1.681 18.234 1.00 27.74 139 LEU A N 1
ATOM 978 C CA . LEU A 1 139 ? -0.453 -2.858 19.092 1.00 26.79 139 LEU A CA 1
ATOM 979 C C . LEU A 1 139 ? -1.896 -2.977 19.540 1.00 25.65 139 LEU A C 1
ATOM 980 O O . LEU A 1 139 ? -2.537 -1.967 19.767 1.00 27.78 139 LEU A O 1
ATOM 985 N N . LYS A 1 140 ? -2.380 -4.210 19.648 1.00 26.10 140 LYS A N 1
ATOM 986 C CA . LYS A 1 140 ? -3.723 -4.551 20.151 1.00 29.18 140 LYS A CA 1
ATOM 987 C C . LYS A 1 140 ? -3.765 -4.494 21.683 1.00 28.22 140 LYS A C 1
ATOM 988 O O . LYS A 1 140 ? -2.757 -4.840 22.331 1.00 22.66 140 LYS A O 1
ATOM 994 N N . PRO A 1 141 ? -4.944 -4.119 22.253 1.00 28.20 141 PRO A N 1
ATOM 995 C CA . PRO A 1 141 ? -5.168 -4.317 23.670 1.00 26.25 141 PRO A CA 1
ATOM 996 C C . PRO A 1 141 ? -4.892 -5.741 24.088 1.00 25.05 141 PRO A C 1
ATOM 997 O O . PRO A 1 141 ? -4.950 -6.724 23.284 1.00 21.82 141 PRO A O 1
ATOM 1001 N N . LEU A 1 142 ? -4.513 -5.826 25.346 1.00 23.92 142 LEU A N 1
ATOM 1002 C CA . LEU A 1 142 ? -4.206 -7.076 25.971 1.00 22.42 142 LEU A CA 1
ATOM 1003 C C . LEU A 1 142 ? -5.502 -7.716 26.413 1.00 23.05 142 LEU A C 1
ATOM 1004 O O . LEU A 1 142 ? -6.473 -7.036 26.684 1.00 19.61 142 LEU A O 1
ATOM 1009 N N . ASN A 1 143 ? -5.487 -9.040 26.476 1.00 26.10 143 ASN A N 1
ATOM 1010 C CA . ASN A 1 143 ? -6.590 -9.842 27.041 1.00 25.33 143 ASN A CA 1
ATOM 1011 C C . ASN A 1 143 ? -6.094 -10.445 28.344 1.00 26.33 143 ASN A C 1
ATOM 1012 O O . ASN A 1 143 ? -4.885 -10.687 28.539 1.00 23.53 143 ASN A O 1
ATOM 1017 N N . ASP A 1 144 ? -7.037 -10.677 29.239 1.00 26.06 144 ASP A N 1
ATOM 1018 C CA . ASP A 1 144 ? -6.778 -11.403 30.462 1.00 25.01 144 ASP A CA 1
ATOM 1019 C C . ASP A 1 144 ? -6.264 -12.840 30.223 1.00 23.29 144 ASP A C 1
ATOM 1020 O O . ASP A 1 144 ? -6.678 -13.524 29.289 1.00 21.09 144 ASP A O 1
ATOM 1025 N N . SER A 1 145 ? -5.353 -13.281 31.095 1.00 21.30 145 SER A N 1
ATOM 1026 C CA . SER A 1 145 ? -4.941 -14.678 31.158 1.00 19.77 145 SER A CA 1
ATOM 1027 C C . SER A 1 145 ? -4.978 -15.124 32.609 1.00 19.25 145 SER A C 1
ATOM 1028 O O . SER A 1 145 ? -4.873 -14.299 33.541 1.00 17.03 145 SER A O 1
ATOM 1031 N N . ASN A 1 146 ? -5.112 -16.431 32.801 1.00 19.63 146 ASN A N 1
ATOM 1032 C CA . ASN A 1 146 ? -4.775 -17.039 34.102 1.00 21.59 146 ASN A CA 1
ATOM 1033 C C . ASN A 1 146 ? -3.277 -17.355 34.212 1.00 20.92 146 ASN A C 1
ATOM 1034 O O . ASN A 1 146 ? -2.620 -17.674 33.192 1.00 19.68 146 ASN A O 1
ATOM 1039 N N . LEU A 1 147 ? -2.747 -17.302 35.434 1.00 20.13 147 LEU A N 1
ATOM 1040 C CA . LEU A 1 147 ? -1.320 -17.570 35.669 1.00 20.39 147 LEU A CA 1
ATOM 1041 C C . LEU A 1 147 ? -0.909 -18.954 35.143 1.00 23.26 147 LEU A C 1
ATOM 1042 O O . LEU A 1 147 ? 0.168 -19.107 34.494 1.00 21.81 147 LEU A O 1
ATOM 1047 N N . ARG A 1 148 ? -1.792 -19.930 35.371 1.00 24.08 148 ARG A N 1
ATOM 1048 C CA . ARG A 1 148 ? -1.619 -21.342 34.945 1.00 23.69 148 ARG A CA 1
ATOM 1049 C C . ARG A 1 148 ? -1.375 -21.533 33.430 1.00 24.41 148 ARG A C 1
ATOM 1050 O O . ARG A 1 148 ? -0.815 -22.523 33.040 1.00 24.23 148 ARG A O 1
ATOM 1052 N N . GLN A 1 149 ? -1.861 -20.617 32.596 1.00 25.25 149 GLN A N 1
ATOM 1053 C CA . GLN A 1 149 ? -1.578 -20.592 31.157 1.00 27.12 149 GLN A CA 1
ATOM 1054 C C . GLN A 1 149 ? -0.684 -19.431 30.728 1.00 23.27 149 GLN A C 1
ATOM 1055 O O . GLN A 1 149 ? -0.631 -19.102 29.565 1.00 21.94 149 GLN A O 1
ATOM 1061 N N . SER A 1 150 ? -0.014 -18.772 31.655 1.00 22.38 150 SER A N 1
ATOM 1062 C CA . SER A 1 150 ? 0.813 -17.606 31.298 1.00 21.65 150 SER A CA 1
ATOM 1063 C C . SER A 1 150 ? 2.296 -17.981 31.360 1.00 21.30 150 SER A C 1
ATOM 1064 O O . SER A 1 150 ? 2.689 -18.854 32.136 1.00 21.13 150 SER A O 1
ATOM 1067 N N . ILE A 1 151 ? 3.079 -17.325 30.513 1.00 21.77 151 ILE A N 1
ATOM 1068 C CA . ILE A 1 151 ? 4.544 -17.234 30.599 1.00 21.65 151 ILE A CA 1
ATOM 1069 C C . ILE A 1 151 ? 4.904 -15.905 31.198 1.00 19.67 151 ILE A C 1
ATOM 1070 O O . ILE A 1 151 ? 4.390 -14.884 30.750 1.00 19.20 151 ILE A O 1
ATOM 1075 N N . ILE A 1 152 ? 5.867 -15.919 32.116 1.00 17.98 152 ILE A N 1
ATOM 1076 C CA . ILE A 1 152 ? 6.282 -14.774 32.870 1.00 16.61 152 ILE A CA 1
ATOM 1077 C C . ILE A 1 152 ? 7.748 -14.531 32.735 1.00 16.07 152 ILE A C 1
ATOM 1078 O O . ILE A 1 152 ? 8.521 -15.451 32.528 1.00 16.46 152 ILE A O 1
ATOM 1083 N N . GLY A 1 153 ? 8.111 -13.269 32.891 1.00 15.42 153 GLY A N 1
ATOM 1084 C CA . GLY A 1 153 ? 9.459 -12.837 32.862 1.00 15.11 153 GLY A CA 1
ATOM 1085 C C . GLY A 1 153 ? 9.958 -12.660 34.278 1.00 14.69 153 GLY A C 1
ATOM 1086 O O . GLY A 1 153 ? 9.339 -11.906 35.047 1.00 14.30 153 GLY A O 1
ATOM 1087 N N . ILE A 1 154 ? 11.079 -13.315 34.606 1.00 13.97 154 ILE A N 1
ATOM 1088 C CA . ILE A 1 154 ? 11.705 -13.156 35.898 1.00 15.31 154 ILE A CA 1
ATOM 1089 C C . ILE A 1 154 ? 13.124 -13.684 35.842 1.00 15.65 154 ILE A C 1
ATOM 1090 O O . ILE A 1 154 ? 13.339 -14.805 35.387 1.00 17.18 154 ILE A O 1
ATOM 1095 N N . ASN A 1 155 ? 14.095 -12.899 36.284 1.00 15.31 155 ASN A N 1
ATOM 1096 C CA . ASN A 1 155 ? 15.514 -13.372 36.220 1.00 16.52 155 ASN A CA 1
ATOM 1097 C C . ASN A 1 155 ? 15.684 -14.524 37.205 1.00 16.21 155 ASN A C 1
ATOM 1098 O O . ASN A 1 155 ? 15.230 -14.426 38.329 1.00 17.59 155 ASN A O 1
ATOM 1103 N N . PRO A 1 156 ? 16.280 -15.645 36.764 1.00 16.05 156 PRO A N 1
ATOM 1104 C CA . PRO A 1 156 ? 16.595 -16.728 37.716 1.00 16.98 156 PRO A CA 1
ATOM 1105 C C . PRO A 1 156 ? 17.309 -16.313 39.028 1.00 17.37 156 PRO A C 1
ATOM 1106 O O . PRO A 1 156 ? 17.113 -16.939 40.068 1.00 16.90 156 PRO A O 1
ATOM 1110 N N . ASN A 1 157 ? 18.218 -15.366 38.977 1.00 18.64 157 ASN A N 1
ATOM 1111 C CA . ASN A 1 157 ? 18.875 -14.841 40.209 1.00 21.18 157 ASN A CA 1
ATOM 1112 C C . ASN A 1 157 ? 17.965 -14.453 41.390 1.00 23.74 157 ASN A C 1
ATOM 1113 O O . ASN A 1 157 ? 18.410 -14.488 42.537 1.00 27.44 157 ASN A O 1
ATOM 1118 N N . TRP A 1 158 ? 16.734 -14.047 41.106 1.00 22.50 158 TRP A N 1
ATOM 1119 C CA . TRP A 1 158 ? 15.815 -13.674 42.142 1.00 23.46 158 TRP A CA 1
ATOM 1120 C C . TRP A 1 158 ? 15.224 -14.869 42.852 1.00 23.63 158 TRP A C 1
ATOM 1121 O O . TRP A 1 158 ? 14.772 -14.749 43.986 1.00 22.85 158 TRP A O 1
ATOM 1132 N N . LEU A 1 159 ? 15.260 -16.036 42.232 1.00 23.75 159 LEU A N 1
ATOM 1133 C CA . LEU A 1 159 ? 14.835 -17.246 42.927 1.00 24.61 159 LEU A CA 1
ATOM 1134 C C . LEU A 1 159 ? 15.858 -17.792 43.915 1.00 26.51 159 LEU A C 1
ATOM 1135 O O . LEU A 1 159 ? 15.501 -18.679 44.700 1.00 27.55 159 LEU A O 1
ATOM 1140 N N . THR A 1 160 ? 17.099 -17.291 43.896 1.00 28.61 160 THR A N 1
ATOM 1141 C CA . THR A 1 160 ? 18.116 -17.697 44.886 1.00 33.59 160 THR A CA 1
ATOM 1142 C C . THR A 1 160 ? 18.112 -16.887 46.206 1.00 38.93 160 THR A C 1
ATOM 1143 O O . THR A 1 160 ? 18.662 -17.344 47.218 1.00 39.15 160 THR A O 1
ATOM 1147 N N . LYS A 1 161 ? 17.505 -15.697 46.199 1.00 41.86 161 LYS A N 1
ATOM 1148 C CA . LYS A 1 161 ? 17.685 -14.737 47.295 1.00 42.49 161 LYS A CA 1
ATOM 1149 C C . LYS A 1 161 ? 16.836 -15.122 48.511 1.00 38.49 161 LYS A C 1
ATOM 1150 O O . LYS A 1 161 ? 15.764 -15.710 48.357 1.00 36.84 161 LYS A O 1
ATOM 1156 N N . PRO A 1 162 ? 17.296 -14.759 49.710 1.00 37.47 162 PRO A N 1
ATOM 1157 C CA . PRO A 1 162 ? 16.499 -15.039 50.882 1.00 38.91 162 PRO A CA 1
ATOM 1158 C C . PRO A 1 162 ? 15.157 -14.304 50.854 1.00 36.85 162 PRO A C 1
ATOM 1159 O O . PRO A 1 162 ? 15.078 -13.130 50.452 1.00 37.78 162 PRO A O 1
ATOM 1163 N N . ILE A 1 163 ? 14.120 -15.025 51.259 1.00 37.56 163 ILE A N 1
ATOM 1164 C CA . ILE A 1 163 ? 12.719 -14.545 51.338 1.00 39.92 163 ILE A CA 1
ATOM 1165 C C . ILE A 1 163 ? 12.102 -14.291 49.969 1.00 34.37 163 ILE A C 1
ATOM 1166 O O . ILE A 1 163 ? 11.090 -14.883 49.621 1.00 37.72 163 ILE A O 1
ATOM 1171 N N . LEU A 1 164 ? 12.692 -13.390 49.220 1.00 32.81 164 LEU A N 1
ATOM 1172 C CA . LEU A 1 164 ? 12.276 -13.140 47.845 1.00 37.19 164 LEU A CA 1
ATOM 1173 C C . LEU A 1 164 ? 12.159 -14.446 47.026 1.00 35.10 164 LEU A C 1
ATOM 1174 O O . LEU A 1 164 ? 11.142 -14.699 46.388 1.00 33.04 164 LEU A O 1
ATOM 1179 N N . GLY A 1 165 ? 13.198 -15.281 47.109 1.00 32.32 165 GLY A N 1
ATOM 1180 C CA . GLY A 1 165 ? 13.185 -16.619 46.532 1.00 29.87 165 GLY A CA 1
ATOM 1181 C C . GLY A 1 165 ? 11.916 -17.390 46.795 1.00 29.86 165 GLY A C 1
ATOM 1182 O O . GLY A 1 165 ? 11.241 -17.795 45.850 1.00 25.68 165 GLY A O 1
ATOM 1183 N N . GLU A 1 166 ? 11.557 -17.534 48.070 1.00 31.01 166 GLU A N 1
ATOM 1184 C CA . GLU A 1 166 ? 10.442 -18.400 48.444 1.00 34.77 166 GLU A CA 1
ATOM 1185 C C . GLU A 1 166 ? 9.139 -17.857 47.908 1.00 34.04 166 GLU A C 1
ATOM 1186 O O . GLU A 1 166 ? 8.312 -18.600 47.375 1.00 40.13 166 GLU A O 1
ATOM 1192 N N . ILE A 1 167 ? 9.001 -16.545 48.003 1.00 30.72 167 ILE A N 1
ATOM 1193 C CA . ILE A 1 167 ? 7.841 -15.831 47.494 1.00 28.00 167 ILE A CA 1
ATOM 1194 C C . ILE A 1 167 ? 7.719 -15.937 45.983 1.00 27.17 167 ILE A C 1
ATOM 1195 O O . ILE A 1 167 ? 6.662 -16.331 45.500 1.00 28.21 167 ILE A O 1
ATOM 1200 N N . PHE A 1 168 ? 8.782 -15.672 45.223 1.00 25.36 168 PHE A N 1
ATOM 1201 C CA . PHE A 1 168 ? 8.677 -15.871 43.760 1.00 26.36 168 PHE A CA 1
ATOM 1202 C C . PHE A 1 168 ? 8.540 -17.354 43.305 1.00 28.26 168 PHE A C 1
ATOM 1203 O O . PHE A 1 168 ? 8.031 -17.628 42.193 1.00 25.21 168 PHE A O 1
ATOM 1211 N N . LYS A 1 169 ? 8.945 -18.318 44.147 1.00 32.05 169 LYS A N 1
ATOM 1212 C CA . LYS A 1 169 ? 8.889 -19.749 43.766 1.00 31.32 169 LYS A CA 1
ATOM 1213 C C . LYS A 1 169 ? 7.498 -20.237 43.437 1.00 28.48 169 LYS A C 1
ATOM 1214 O O . LYS A 1 169 ? 7.327 -20.968 42.479 1.00 25.72 169 LYS A O 1
ATOM 1220 N N . GLU A 1 170 ? 6.510 -19.833 44.228 1.00 27.04 170 GLU A N 1
ATOM 1221 C CA . GLU A 1 170 ? 5.131 -20.259 44.025 0.75 25.59 170 GLU A CA 1
ATOM 1222 C C . GLU A 1 170 ? 4.599 -19.701 42.700 1.00 25.26 170 GLU A C 1
ATOM 1223 O O . GLU A 1 170 ? 4.008 -20.421 41.912 1.00 24.75 170 GLU A O 1
ATOM 1226 N N . ILE A 1 171 ? 4.893 -18.444 42.392 1.00 24.92 171 ILE A N 1
ATOM 1227 C CA . ILE A 1 171 ? 4.363 -17.886 41.184 1.00 24.56 171 ILE A CA 1
ATOM 1228 C C . ILE A 1 171 ? 5.052 -18.544 39.952 1.00 24.55 171 ILE A C 1
ATOM 1229 O O . ILE A 1 171 ? 4.399 -18.787 38.945 1.00 23.33 171 ILE A O 1
ATOM 1234 N N . VAL A 1 172 ? 6.328 -18.888 40.064 1.00 22.10 172 VAL A N 1
ATOM 1235 C CA . VAL A 1 172 ? 6.993 -19.609 39.012 1.00 23.02 172 VAL A CA 1
ATOM 1236 C C . VAL A 1 172 ? 6.396 -21.027 38.859 1.00 24.58 172 VAL A C 1
ATOM 1237 O O . VAL A 1 172 ? 6.183 -21.528 37.746 1.00 21.35 172 VAL A O 1
ATOM 1241 N N . ASN A 1 173 ? 6.111 -21.640 39.998 1.00 26.28 173 ASN A N 1
ATOM 1242 C CA . ASN A 1 173 ? 5.550 -22.955 40.028 1.00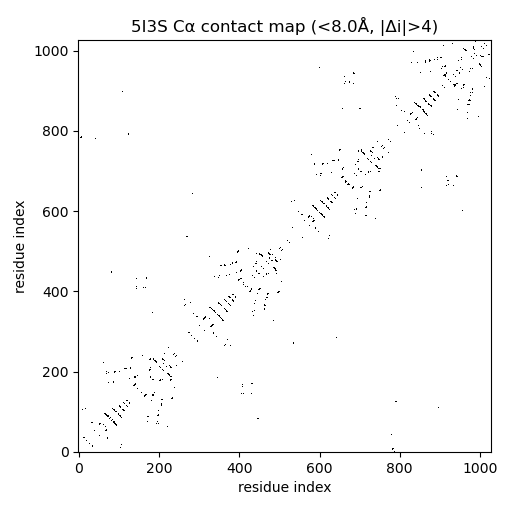 29.89 173 ASN A CA 1
ATOM 1243 C C . ASN A 1 173 ? 4.198 -23.027 39.350 1.00 30.48 173 ASN A C 1
ATOM 1244 O O . ASN A 1 173 ? 3.926 -23.990 38.640 1.00 26.18 173 ASN A O 1
ATOM 1249 N N . ASP A 1 174 ? 3.357 -22.029 39.564 1.00 28.85 174 ASP A N 1
ATOM 1250 C CA . ASP A 1 174 ? 2.039 -22.099 38.971 1.00 32.46 174 ASP A CA 1
ATOM 1251 C C . ASP A 1 174 ? 2.066 -21.674 37.514 1.00 26.82 174 ASP A C 1
ATOM 1252 O O . ASP A 1 174 ? 1.323 -22.234 36.720 1.00 24.66 174 ASP A O 1
ATOM 1257 N N . SER A 1 175 ? 2.941 -20.742 37.144 1.00 23.11 175 SER A N 1
ATOM 1258 C CA . SER A 1 175 ? 2.998 -20.340 35.732 1.00 22.33 175 SER A CA 1
ATOM 1259 C C . SER A 1 175 ? 3.350 -21.544 34.850 1.00 22.42 175 SER A C 1
ATOM 1260 O O . SER A 1 175 ? 3.858 -22.588 35.308 1.00 21.05 175 SER A O 1
ATOM 1263 N N . ARG A 1 176 ? 2.985 -21.414 33.595 1.00 24.21 176 ARG A N 1
ATOM 1264 C CA . ARG A 1 176 ? 3.231 -22.456 32.611 1.00 25.07 176 ARG A CA 1
ATOM 1265 C C . ARG A 1 176 ? 4.708 -22.546 32.324 1.00 21.72 176 ARG A C 1
ATOM 1266 O O . ARG A 1 176 ? 5.255 -23.658 32.212 1.00 20.68 176 ARG A O 1
ATOM 1274 N N . SER A 1 177 ? 5.345 -21.381 32.148 1.00 19.82 177 SER A N 1
ATOM 1275 C CA . SER A 1 177 ? 6.804 -21.329 32.114 1.00 19.16 177 SER A CA 1
ATOM 1276 C C . SER A 1 177 ? 7.353 -19.929 32.389 1.00 18.46 177 SER A C 1
ATOM 1277 O O . SER A 1 177 ? 6.591 -18.974 32.630 1.00 16.97 177 SER A O 1
ATOM 1280 N N . ALA A 1 178 ? 8.703 -19.844 32.414 1.00 17.87 178 ALA A N 1
ATOM 1281 C CA . ALA A 1 178 ? 9.382 -18.596 32.701 1.00 16.78 178 ALA A CA 1
ATOM 1282 C C . ALA A 1 178 ? 10.516 -18.308 31.722 1.00 15.56 178 ALA A C 1
ATOM 1283 O O . ALA A 1 178 ? 11.214 -19.219 31.275 1.00 15.07 178 ALA A O 1
ATOM 1285 N N . ARG A 1 179 ? 10.744 -17.003 31.533 1.00 14.27 179 ARG A N 1
ATOM 1286 C CA . ARG A 1 179 ? 11.673 -16.428 30.581 1.00 13.02 179 ARG A CA 1
ATOM 1287 C C . ARG A 1 179 ? 12.414 -15.278 31.268 1.00 13.07 179 ARG A C 1
ATOM 1288 O O . ARG A 1 179 ? 11.958 -14.762 32.270 1.00 12.51 179 ARG A O 1
ATOM 1296 N N . ALA A 1 180 ? 13.553 -14.872 30.706 1.00 13.24 180 ALA A N 1
ATOM 1297 C CA . ALA A 1 180 ? 14.290 -13.695 31.155 1.00 13.73 180 ALA A CA 1
ATOM 1298 C C . ALA A 1 180 ? 15.245 -13.276 30.062 1.00 14.54 180 ALA A C 1
ATOM 1299 O O . ALA A 1 180 ? 16.066 -14.082 29.589 1.00 14.03 180 ALA A O 1
ATOM 1301 N N . TYR A 1 181 ? 15.153 -12.017 29.681 1.00 15.70 181 TYR A N 1
ATOM 1302 C CA . TYR A 1 181 ? 15.793 -11.496 28.477 1.00 17.28 181 TYR A CA 1
ATOM 1303 C C . TYR A 1 181 ? 16.846 -10.480 28.768 1.00 18.40 181 TYR A C 1
ATOM 1304 O O . TYR A 1 181 ? 17.677 -10.202 27.923 1.00 19.36 181 TYR A O 1
ATOM 1313 N N . GLY A 1 182 ? 16.822 -9.903 29.967 1.00 20.58 182 GLY A N 1
ATOM 1314 C CA . GLY A 1 182 ? 17.949 -9.109 30.458 1.00 20.32 182 GLY A CA 1
ATOM 1315 C C . GLY A 1 182 ? 17.847 -7.623 30.134 1.00 19.66 182 GLY A C 1
ATOM 1316 O O . GLY A 1 182 ? 18.799 -6.906 30.416 1.00 20.18 182 GLY A O 1
ATOM 1317 N N . SER A 1 183 ? 16.740 -7.178 29.520 1.00 16.43 183 SER A N 1
ATOM 1318 C CA . SER A 1 183 ? 16.474 -5.760 29.339 1.00 15.52 183 SER A CA 1
ATOM 1319 C C . SER A 1 183 ? 15.096 -5.346 29.830 1.00 15.26 183 SER A C 1
ATOM 1320 O O . SER A 1 183 ? 14.104 -5.547 29.146 1.00 14.94 183 SER A O 1
ATOM 1323 N N . ALA A 1 184 ? 15.042 -4.682 30.972 1.00 15.27 184 ALA A N 1
ATOM 1324 C CA . ALA A 1 184 ? 13.789 -4.369 31.611 1.00 15.20 184 ALA A CA 1
ATOM 1325 C C . ALA A 1 184 ? 12.808 -3.627 30.726 1.00 15.20 184 ALA A C 1
ATOM 1326 O O . ALA A 1 184 ? 11.625 -3.984 30.684 1.00 13.44 184 ALA A O 1
ATOM 1328 N N . ALA A 1 185 ? 13.309 -2.641 29.976 1.00 15.38 185 ALA A N 1
ATOM 1329 C CA . ALA A 1 185 ? 12.452 -1.861 29.081 1.00 15.47 185 ALA A CA 1
ATOM 1330 C C . ALA A 1 185 ? 11.848 -2.721 27.970 1.00 16.26 185 ALA A C 1
ATOM 1331 O O . ALA A 1 185 ? 10.628 -2.589 27.643 1.00 16.11 185 ALA A O 1
ATOM 1333 N N . LEU A 1 186 ? 12.688 -3.600 27.396 1.00 15.23 186 LEU A N 1
ATOM 1334 C CA . LEU A 1 186 ? 12.206 -4.593 26.405 1.00 15.50 186 LEU A CA 1
ATOM 1335 C C . LEU A 1 186 ? 11.307 -5.681 27.014 1.00 15.06 186 LEU A C 1
ATOM 1336 O O . LEU A 1 186 ? 10.409 -6.178 26.358 1.00 14.77 186 LEU A O 1
ATOM 1341 N N . GLU A 1 187 ? 11.526 -6.044 28.271 1.00 14.97 187 GLU A N 1
ATOM 1342 C CA . GLU A 1 187 ? 10.605 -6.997 28.944 1.00 14.19 187 GLU A CA 1
ATOM 1343 C C . GLU A 1 187 ? 9.205 -6.406 29.205 1.00 13.71 187 GLU A C 1
ATOM 1344 O O . GLU A 1 187 ? 8.200 -7.095 29.095 1.00 13.46 187 GLU A O 1
ATOM 1350 N N . ILE A 1 188 ? 9.156 -5.131 29.557 1.00 14.32 188 ILE A N 1
ATOM 1351 C CA . ILE A 1 188 ? 7.894 -4.421 29.779 1.00 14.20 188 ILE A CA 1
ATOM 1352 C C . ILE A 1 188 ? 7.193 -4.270 28.411 1.00 14.33 188 ILE A C 1
ATOM 1353 O O . ILE A 1 188 ? 6.019 -4.498 28.296 1.00 14.58 188 ILE A O 1
ATOM 1358 N N . VAL A 1 189 ? 7.919 -3.914 27.365 1.00 15.32 189 VAL A N 1
ATOM 1359 C CA . VAL A 1 189 ? 7.349 -3.986 26.005 1.00 16.43 189 VAL A CA 1
ATOM 1360 C C . VAL A 1 189 ? 6.888 -5.407 25.592 1.00 17.12 189 VAL A C 1
ATOM 1361 O O . VAL A 1 189 ? 5.852 -5.520 24.938 1.00 17.12 189 VAL A O 1
ATOM 1365 N N . SER A 1 190 ? 7.619 -6.476 25.954 1.00 16.75 190 SER A N 1
ATOM 1366 C CA . SER A 1 190 ? 7.122 -7.835 25.721 1.00 16.70 190 SER A CA 1
ATOM 1367 C C . SER A 1 190 ? 5.781 -8.073 26.380 1.00 17.35 190 SER A C 1
ATOM 1368 O O . SER A 1 190 ? 4.958 -8.840 25.865 1.00 18.22 190 SER A O 1
ATOM 1371 N N . VAL A 1 191 ? 5.520 -7.438 27.522 1.00 17.14 191 VAL A N 1
ATOM 1372 C CA . VAL A 1 191 ? 4.146 -7.500 28.060 1.00 15.78 191 VAL A CA 1
ATOM 1373 C C . VAL A 1 191 ? 3.176 -6.709 27.164 1.00 14.87 191 VAL A C 1
ATOM 1374 O O . VAL A 1 191 ? 2.103 -7.193 26.819 1.00 13.77 191 VAL A O 1
ATOM 1378 N N . ALA A 1 192 ? 3.551 -5.502 26.789 1.00 14.86 192 ALA A N 1
ATOM 1379 C CA . ALA A 1 192 ? 2.705 -4.723 25.909 1.00 16.09 192 ALA A CA 1
ATOM 1380 C C . ALA A 1 192 ? 2.372 -5.424 24.585 1.00 17.49 192 ALA A C 1
ATOM 1381 O O . ALA A 1 192 ? 1.257 -5.256 24.117 1.00 19.83 192 ALA A O 1
ATOM 1383 N N . THR A 1 193 ? 3.310 -6.180 24.001 1.00 17.81 193 THR A N 1
ATOM 1384 C CA . THR A 1 193 ? 3.065 -6.897 22.745 1.00 19.15 193 THR A CA 1
ATOM 1385 C C . THR A 1 193 ? 2.404 -8.240 22.920 1.00 19.94 193 THR A C 1
ATOM 1386 O O . THR A 1 193 ? 2.051 -8.860 21.929 1.00 21.83 193 THR A O 1
ATOM 1390 N N . GLY A 1 194 ? 2.270 -8.730 24.146 1.00 19.94 194 GLY A N 1
ATOM 1391 C CA . GLY A 1 194 ? 1.710 -10.058 24.380 1.00 19.67 194 GLY A CA 1
ATOM 1392 C C . GLY A 1 194 ? 2.691 -11.205 24.321 1.00 20.14 194 GLY A C 1
ATOM 1393 O O . GLY A 1 194 ? 2.279 -12.349 24.444 1.00 19.80 194 GLY A O 1
ATOM 1394 N N . ASN A 1 195 ? 3.992 -10.921 24.171 1.00 19.79 195 ASN A N 1
ATOM 1395 C CA . ASN A 1 195 ? 5.008 -11.966 24.193 1.00 20.12 195 ASN A CA 1
ATOM 1396 C C . ASN A 1 195 ? 5.249 -12.582 25.581 1.00 20.28 195 ASN A C 1
ATOM 1397 O O . ASN A 1 195 ? 5.683 -13.741 25.684 1.00 20.36 195 ASN A O 1
ATOM 1402 N N . LEU A 1 196 ? 4.989 -11.808 26.625 1.00 18.91 196 LEU A N 1
ATOM 1403 C CA . LEU A 1 196 ? 4.952 -12.298 27.984 1.00 19.40 196 LEU A CA 1
ATOM 1404 C C . LEU A 1 196 ? 3.650 -11.790 28.606 1.00 19.98 196 LEU A C 1
ATOM 1405 O O . LEU A 1 196 ? 3.237 -10.666 28.323 1.00 23.32 196 LEU A O 1
ATOM 1410 N N . GLU A 1 197 ? 3.040 -12.588 29.471 1.00 18.35 197 GLU A N 1
ATOM 1411 C CA . GLU A 1 197 ? 1.825 -12.198 30.146 1.00 19.37 197 GLU A CA 1
ATOM 1412 C C . GLU A 1 197 ? 2.151 -11.423 31.369 1.00 18.73 197 GLU A C 1
ATOM 1413 O O . GLU A 1 197 ? 1.360 -10.575 31.759 1.00 20.32 197 GLU A O 1
ATOM 1419 N N . ALA A 1 198 ? 3.306 -11.669 31.975 1.00 17.62 198 ALA A N 1
ATOM 1420 C CA . ALA A 1 198 ? 3.786 -10.784 33.022 1.00 16.23 198 ALA A CA 1
ATOM 1421 C C . ALA A 1 198 ? 5.306 -10.796 33.168 1.00 15.84 198 ALA A C 1
ATOM 1422 O O . ALA A 1 198 ? 5.981 -11.717 32.721 1.00 14.76 198 ALA A O 1
ATOM 1424 N N . TYR A 1 199 ? 5.799 -9.761 33.846 1.00 15.39 199 TYR A N 1
ATOM 1425 C CA . TYR A 1 199 ? 7.186 -9.543 34.136 1.00 15.58 199 TYR A CA 1
ATOM 1426 C C . TYR A 1 199 ? 7.288 -8.957 35.571 1.00 16.85 199 TYR A C 1
ATOM 1427 O O . TYR A 1 199 ? 6.463 -8.138 35.995 1.00 16.05 199 TYR A O 1
ATOM 1436 N N . MET A 1 200 ? 8.351 -9.325 36.288 1.00 17.40 200 MET A N 1
ATOM 1437 C CA . MET A 1 200 ? 8.549 -8.823 37.613 1.00 17.71 200 MET A CA 1
ATOM 1438 C C . MET A 1 200 ? 10.050 -8.778 37.949 1.00 18.35 200 MET A C 1
ATOM 1439 O O . MET A 1 200 ? 10.901 -9.546 37.387 1.00 18.64 200 MET A O 1
ATOM 1444 N N . THR A 1 201 ? 10.371 -7.853 38.852 1.00 16.96 201 THR A N 1
ATOM 1445 C CA . THR A 1 201 ? 11.708 -7.731 39.410 1.00 16.87 201 THR A CA 1
ATOM 1446 C C . THR A 1 201 ? 11.568 -6.949 40.704 1.00 17.48 201 THR A C 1
ATOM 1447 O O . THR A 1 201 ? 10.696 -6.090 40.794 1.00 17.91 201 THR A O 1
ATOM 1451 N N . PRO A 1 202 ? 12.442 -7.220 41.687 1.00 17.83 202 PRO A N 1
ATOM 1452 C CA . PRO A 1 202 ? 12.422 -6.456 42.948 1.00 17.71 202 PRO A CA 1
ATOM 1453 C C . PRO A 1 202 ? 12.972 -5.058 42.850 1.00 19.42 202 PRO A C 1
ATOM 1454 O O . PRO A 1 202 ? 12.778 -4.305 43.785 1.00 21.31 202 PRO A O 1
ATOM 1458 N N . ARG A 1 203 ? 13.666 -4.675 41.776 1.00 19.80 203 ARG A N 1
ATOM 1459 C CA . ARG A 1 203 ? 14.349 -3.374 41.764 1.00 19.41 203 ARG A CA 1
ATOM 1460 C C . ARG A 1 203 ? 14.511 -2.851 40.350 1.00 19.98 203 ARG A C 1
ATOM 1461 O O . ARG A 1 203 ? 15.098 -3.522 39.532 1.00 19.01 203 ARG A O 1
ATOM 1463 N N . LEU A 1 204 ? 14.048 -1.626 40.100 1.00 20.31 204 LEU A N 1
ATOM 1464 C CA . LEU A 1 204 ? 14.291 -0.940 38.859 1.00 22.60 204 LEU A CA 1
ATOM 1465 C C . LEU A 1 204 ? 14.336 0.569 39.056 1.00 23.55 204 LEU A C 1
ATOM 1466 O O . LEU A 1 204 ? 13.500 1.133 39.774 1.00 26.07 204 LEU A O 1
ATOM 1471 N N . GLN A 1 205 ? 15.263 1.218 38.372 1.00 20.89 205 GLN A N 1
ATOM 1472 C CA . GLN A 1 205 ? 15.314 2.637 38.323 1.00 20.96 205 GLN A CA 1
ATOM 1473 C C . GLN A 1 205 ? 14.255 3.235 37.384 1.00 20.77 205 GLN A C 1
ATOM 1474 O O . GLN A 1 205 ? 13.843 2.579 36.429 1.00 18.38 205 GLN A O 1
ATOM 1480 N N . PRO A 1 206 ? 13.826 4.503 37.642 1.00 20.77 206 PRO A N 1
ATOM 1481 C CA . PRO A 1 206 ? 12.770 5.133 36.870 1.00 20.13 206 PRO A CA 1
ATOM 1482 C C . PRO A 1 206 ? 13.023 5.138 35.359 1.00 20.92 206 PRO A C 1
ATOM 1483 O O . PRO A 1 206 ? 12.070 4.980 34.564 1.00 19.96 206 PRO A O 1
ATOM 1487 N N . TRP A 1 207 ? 14.286 5.319 34.991 1.00 20.39 207 TRP A N 1
ATOM 1488 C CA . TRP A 1 207 ? 14.705 5.326 33.588 1.00 21.10 207 TRP A CA 1
ATOM 1489 C C . TRP A 1 207 ? 14.632 3.943 32.903 1.00 21.62 207 TRP A C 1
ATOM 1490 O O . TRP A 1 207 ? 14.657 3.879 31.680 1.00 19.93 207 TRP A O 1
ATOM 1501 N N . ASP A 1 208 ? 14.501 2.869 33.671 1.00 20.87 208 ASP A N 1
ATOM 1502 C CA . ASP A 1 208 ? 14.231 1.562 33.065 1.00 22.86 208 ASP A CA 1
ATOM 1503 C C . ASP A 1 208 ? 12.723 1.270 32.807 1.00 21.22 208 ASP A C 1
ATOM 1504 O O . ASP A 1 208 ? 12.395 0.490 31.922 1.00 19.32 208 ASP A O 1
ATOM 1509 N N . PHE A 1 209 ? 11.817 1.903 33.533 1.00 20.04 209 PHE A N 1
ATOM 1510 C CA . PHE A 1 209 ? 10.420 1.657 33.285 1.00 21.33 209 PHE A CA 1
ATOM 1511 C C . PHE A 1 209 ? 9.626 2.776 32.695 1.00 20.58 209 PHE A C 1
ATOM 1512 O O . PHE A 1 209 ? 8.541 2.513 32.173 1.00 21.59 209 PHE A O 1
ATOM 1520 N N . ALA A 1 210 ? 10.137 3.999 32.740 1.00 21.01 210 ALA A N 1
ATOM 1521 C CA . ALA A 1 210 ? 9.335 5.159 32.320 1.00 20.50 210 ALA A CA 1
ATOM 1522 C C . ALA A 1 210 ? 8.789 5.066 30.909 1.00 20.44 210 ALA A C 1
ATOM 1523 O O . ALA A 1 210 ? 7.606 5.255 30.709 1.00 24.28 210 ALA A O 1
ATOM 1525 N N . GLY A 1 211 ? 9.645 4.782 29.931 1.00 20.84 211 GLY A N 1
ATOM 1526 C CA . GLY A 1 211 ? 9.184 4.651 28.524 1.00 19.40 211 GLY A CA 1
ATOM 1527 C C . GLY A 1 211 ? 8.279 3.482 28.353 1.00 19.34 211 GLY A C 1
ATOM 1528 O O . GLY A 1 211 ? 7.172 3.621 27.829 1.00 19.97 211 GLY A O 1
ATOM 1529 N N . GLY A 1 212 ? 8.717 2.308 28.835 1.00 18.75 212 GLY A N 1
ATOM 1530 C CA . GLY A 1 212 ? 7.925 1.119 28.673 1.00 19.02 212 GLY A CA 1
ATOM 1531 C C . GLY A 1 212 ? 6.503 1.214 29.222 1.00 20.53 212 GLY A C 1
ATOM 1532 O O . GLY A 1 212 ? 5.557 0.621 28.659 1.00 19.90 212 GLY A O 1
ATOM 1533 N N . LEU A 1 213 ? 6.381 1.917 30.355 1.00 22.37 213 LEU A N 1
ATOM 1534 C CA . LEU A 1 213 ? 5.121 2.039 31.080 1.00 23.83 213 LEU A CA 1
ATOM 1535 C C . LEU A 1 213 ? 4.018 2.737 30.269 1.00 23.48 213 LEU A C 1
ATOM 1536 O O . LEU A 1 213 ? 2.861 2.343 30.341 1.00 22.67 213 LEU A O 1
ATOM 1541 N N . VAL A 1 214 ? 4.397 3.732 29.477 1.00 22.36 214 VAL A N 1
ATOM 1542 C CA . VAL A 1 214 ? 3.416 4.497 28.675 1.00 22.91 214 VAL A CA 1
ATOM 1543 C C . VAL A 1 214 ? 2.828 3.594 27.604 1.00 21.72 214 VAL A C 1
ATOM 1544 O O . VAL A 1 214 ? 1.601 3.595 27.366 1.00 23.45 214 VAL A O 1
ATOM 1548 N N . ILE A 1 215 ? 3.697 2.780 27.003 1.00 20.76 215 ILE A N 1
ATOM 1549 C CA . ILE A 1 215 ? 3.316 1.800 25.966 1.00 20.90 215 ILE A CA 1
ATOM 1550 C C . ILE A 1 215 ? 2.384 0.722 26.563 1.00 21.45 215 ILE A C 1
ATOM 1551 O O . ILE A 1 215 ? 1.296 0.417 26.042 1.00 21.48 215 ILE A O 1
ATOM 1556 N N . LEU A 1 216 ? 2.797 0.173 27.687 1.00 20.88 216 LEU A N 1
ATOM 1557 C CA . LEU A 1 216 ? 1.994 -0.794 28.418 1.00 20.93 216 LEU A CA 1
ATOM 1558 C C . LEU A 1 216 ? 0.609 -0.271 28.686 1.00 19.98 216 LEU A C 1
ATOM 1559 O O . LEU A 1 216 ? -0.358 -0.949 28.455 1.00 20.99 216 LEU A O 1
ATOM 1564 N N . TYR A 1 217 ? 0.510 0.943 29.194 1.00 20.65 217 TYR A N 1
ATOM 1565 C CA . TYR A 1 217 ? -0.780 1.468 29.598 1.00 22.35 217 TYR A CA 1
ATOM 1566 C C . TYR A 1 217 ? -1.723 1.711 28.356 1.00 24.72 217 TYR A C 1
ATOM 1567 O O . TYR A 1 217 ? -2.930 1.423 28.436 1.00 24.63 217 TYR A O 1
ATOM 1572 N N . GLU A 1 218 ? -1.171 2.119 27.208 1.00 24.15 218 GLU A N 1
ATOM 1573 C CA . GLU A 1 218 ? -1.971 2.211 25.975 1.00 24.32 218 GLU A CA 1
ATOM 1574 C C . GLU A 1 218 ? -2.590 0.915 25.487 1.00 24.90 218 GLU A C 1
ATOM 1575 O O . GLU A 1 218 ? -3.665 0.978 24.901 1.00 27.31 218 GLU A O 1
ATOM 1581 N N . VAL A 1 219 ? -2.011 -0.249 25.795 1.00 23.42 219 VAL A N 1
ATOM 1582 C CA . VAL A 1 219 ? -2.708 -1.516 25.480 1.00 23.01 219 VAL A CA 1
ATOM 1583 C C . VAL A 1 219 ? -3.497 -2.101 26.662 1.00 23.13 219 VAL A C 1
ATOM 1584 O O . VAL A 1 219 ? -3.793 -3.320 26.693 1.00 21.38 219 VAL A O 1
ATOM 1588 N N . ASN A 1 220 ? -3.813 -1.257 27.640 1.00 24.38 220 ASN A N 1
ATOM 1589 C CA . ASN A 1 220 ? -4.627 -1.674 28.812 1.00 30.01 220 ASN A CA 1
ATOM 1590 C C . ASN A 1 220 ? -3.978 -2.629 29.761 1.00 26.57 220 ASN A C 1
ATOM 1591 O O . ASN A 1 220 ? -4.710 -3.330 30.473 1.00 25.24 220 ASN A O 1
ATOM 1596 N N . GLY A 1 221 ? -2.644 -2.626 29.832 1.00 24.94 221 GLY A N 1
ATOM 1597 C CA . GLY A 1 221 ? -1.956 -3.440 30.836 1.00 27.25 221 GLY A CA 1
ATOM 1598 C C . GLY A 1 221 ? -1.979 -2.752 32.186 1.00 29.32 221 GLY A C 1
ATOM 1599 O O . GLY A 1 221 ? -2.389 -1.581 32.252 1.00 30.89 221 GLY A O 1
ATOM 1600 N N . GLN A 1 222 ? -1.583 -3.456 33.266 1.00 28.04 222 GLN A N 1
ATOM 1601 C CA . GLN A 1 222 ? -1.329 -2.771 34.517 1.00 25.91 222 GLN A CA 1
ATOM 1602 C C . GLN A 1 222 ? 0.023 -2.970 35.181 1.00 24.84 222 GLN A C 1
ATOM 1603 O O . GLN A 1 222 ? 0.695 -3.987 35.030 1.00 22.10 222 GLN A O 1
ATOM 1609 N N . ALA A 1 223 ? 0.373 -1.947 35.951 1.00 21.98 223 ALA A N 1
ATOM 1610 C CA . ALA A 1 223 ? 1.654 -1.846 36.563 1.00 21.59 223 ALA A CA 1
ATOM 1611 C C . ALA A 1 223 ? 1.469 -1.397 37.977 1.00 18.72 223 ALA A C 1
ATOM 1612 O O . ALA A 1 223 ? 0.697 -0.528 38.231 1.00 16.56 223 ALA A O 1
ATOM 1614 N N . SER A 1 224 ? 2.216 -2.037 38.860 1.00 17.68 224 SER A N 1
ATOM 1615 C CA . SER A 1 224 ? 2.364 -1.652 40.213 1.00 16.68 224 SER A CA 1
ATOM 1616 C C . SER A 1 224 ? 3.760 -2.096 40.658 1.00 17.32 224 SER A C 1
ATOM 1617 O O . SER A 1 224 ? 4.507 -2.657 39.877 1.00 16.39 224 SER A O 1
ATOM 1620 N N . ASN A 1 225 ? 4.077 -1.842 41.927 1.00 17.34 225 ASN A N 1
ATOM 1621 C CA . ASN A 1 225 ? 5.206 -2.465 42.569 1.00 17.08 225 ASN A CA 1
ATOM 1622 C C . ASN A 1 225 ? 4.682 -3.744 43.188 1.00 17.73 225 ASN A C 1
ATOM 1623 O O . ASN A 1 225 ? 3.502 -4.121 42.946 1.00 16.55 225 ASN A O 1
ATOM 1628 N N . LEU A 1 226 ? 5.556 -4.436 43.943 1.00 17.90 226 LEU A N 1
ATOM 1629 C CA . LEU A 1 226 ? 5.200 -5.728 44.513 1.00 16.68 226 LEU A CA 1
ATOM 1630 C C . LEU A 1 226 ? 4.186 -5.656 45.651 1.00 16.67 226 LEU A C 1
ATOM 1631 O O . LEU A 1 226 ? 3.599 -6.689 46.005 1.00 14.99 226 LEU A O 1
ATOM 1636 N N . LEU A 1 227 ? 3.989 -4.451 46.214 1.00 16.94 227 LEU A N 1
ATOM 1637 C CA . LEU A 1 227 ? 2.980 -4.213 47.242 1.00 17.64 227 LEU A CA 1
ATOM 1638 C C . LEU A 1 227 ? 1.670 -3.690 46.628 1.00 18.65 227 LEU A C 1
ATOM 1639 O O . LEU A 1 227 ? 0.804 -3.257 47.378 1.00 19.76 227 LEU A O 1
ATOM 1644 N N . GLY A 1 228 ? 1.565 -3.648 45.294 1.00 18.01 228 GLY A N 1
ATOM 1645 C CA . GLY A 1 228 ? 0.414 -3.073 44.595 1.00 17.96 228 GLY A CA 1
ATOM 1646 C C . GLY A 1 228 ? 0.336 -1.546 44.545 1.00 18.48 228 GLY A C 1
ATOM 1647 O O . GLY A 1 228 ? -0.712 -1.004 44.239 1.00 17.57 228 GLY A O 1
ATOM 1648 N N . GLU A 1 229 ? 1.430 -0.854 44.874 1.00 18.73 229 GLU A N 1
ATOM 1649 C CA . GLU A 1 229 ? 1.432 0.598 44.899 1.00 18.31 229 GLU A CA 1
ATOM 1650 C C . GLU A 1 229 ? 1.776 1.103 43.503 1.00 20.33 229 GLU A C 1
ATOM 1651 O O . GLU A 1 229 ? 2.519 0.462 42.774 1.00 19.75 229 GLU A O 1
ATOM 1657 N N . PRO A 1 230 ? 1.242 2.256 43.110 1.00 21.86 230 PRO A N 1
ATOM 1658 C CA . PRO A 1 230 ? 1.519 2.740 41.747 1.00 21.57 230 PRO A CA 1
ATOM 1659 C C . PRO A 1 230 ? 2.986 3.109 41.499 1.00 20.52 230 PRO A C 1
ATOM 1660 O O . PRO A 1 230 ? 3.630 3.586 42.416 1.00 20.47 230 PRO A O 1
ATOM 1664 N N . LEU A 1 231 ? 3.463 2.969 40.259 1.00 19.30 231 LEU A N 1
ATOM 1665 C CA . LEU A 1 231 ? 4.817 3.375 39.888 1.00 21.22 231 LEU A CA 1
ATOM 1666 C C . LEU A 1 231 ? 4.837 4.814 39.525 1.00 20.36 231 LEU A C 1
ATOM 1667 O O . LEU A 1 231 ? 3.934 5.304 38.895 1.00 20.95 231 LEU A O 1
ATOM 1672 N N . THR A 1 232 ? 5.896 5.491 39.913 1.00 20.65 232 THR A N 1
ATOM 1673 C CA . THR A 1 232 ? 6.064 6.886 39.607 1.00 21.89 232 THR A CA 1
ATOM 1674 C C . THR A 1 232 ? 7.526 7.043 39.275 1.00 22.24 232 THR A C 1
ATOM 1675 O O . THR A 1 232 ? 8.329 6.153 39.570 1.00 22.20 232 THR A O 1
ATOM 1679 N N . ILE A 1 233 ? 7.876 8.188 38.695 1.00 21.77 233 ILE A N 1
ATOM 1680 C CA . ILE A 1 233 ? 9.260 8.469 38.309 1.00 23.63 233 ILE A CA 1
ATOM 1681 C C . ILE A 1 233 ? 10.056 9.182 39.400 1.00 23.94 233 ILE A C 1
ATOM 1682 O O . ILE A 1 233 ? 11.191 9.567 39.182 1.00 26.33 233 ILE A O 1
ATOM 1687 N N . SER A 1 234 ? 9.495 9.283 40.600 1.00 25.77 234 SER A N 1
ATOM 1688 C CA . SER A 1 234 ? 10.150 9.986 41.692 1.00 25.90 234 SER A CA 1
ATOM 1689 C C . SER A 1 234 ? 11.178 9.110 42.385 1.00 24.22 234 SER A C 1
ATOM 1690 O O . SER A 1 234 ? 12.034 9.624 43.097 1.00 28.44 234 SER A O 1
ATOM 1693 N N . GLY A 1 235 ? 11.067 7.797 42.251 1.00 20.93 235 GLY A N 1
ATOM 1694 C CA . GLY A 1 235 ? 12.087 6.913 42.774 1.00 21.08 235 GLY A CA 1
ATOM 1695 C C . GLY A 1 235 ? 12.184 5.501 42.190 1.00 21.87 235 GLY A C 1
ATOM 1696 O O . GLY A 1 235 ? 11.292 5.027 41.491 1.00 22.70 235 GLY A O 1
ATOM 1697 N N . PRO A 1 236 ? 13.291 4.809 42.480 1.00 22.33 236 PRO A N 1
ATOM 1698 C CA . PRO A 1 236 ? 13.339 3.397 42.110 1.00 22.53 236 PRO A CA 1
ATOM 1699 C C . PRO A 1 236 ? 12.207 2.602 42.802 1.00 22.07 236 PRO A C 1
ATOM 1700 O O . PRO A 1 236 ? 11.664 3.071 43.806 1.00 24.43 236 PRO A O 1
ATOM 1704 N N . ASN A 1 237 ? 11.863 1.435 42.265 1.00 19.78 237 ASN A N 1
ATOM 1705 C CA . ASN A 1 237 ? 10.847 0.584 42.862 1.00 19.52 237 ASN A CA 1
ATOM 1706 C C . ASN A 1 237 ? 10.959 -0.887 42.430 1.00 18.59 237 ASN A C 1
ATOM 1707 O O . ASN A 1 237 ? 11.628 -1.213 41.435 1.00 18.27 237 ASN A O 1
ATOM 1712 N N . SER A 1 238 ? 10.252 -1.764 43.148 1.00 17.69 238 SER A N 1
ATOM 1713 C CA . SER A 1 238 ? 9.963 -3.081 42.621 1.00 16.23 238 SER A CA 1
ATOM 1714 C C . SER A 1 238 ? 8.895 -2.928 41.527 1.00 16.00 238 SER A C 1
ATOM 1715 O O . SER A 1 238 ? 8.320 -1.807 41.308 1.00 16.06 238 SER A O 1
ATOM 1718 N N . ILE A 1 239 ? 8.622 -4.017 40.823 1.00 15.34 239 ILE A N 1
ATOM 1719 C CA . ILE A 1 239 ? 7.881 -3.953 39.543 1.00 16.76 239 ILE A CA 1
ATOM 1720 C C . ILE A 1 239 ? 7.117 -5.253 39.350 1.00 16.43 239 ILE A C 1
ATOM 1721 O O . ILE A 1 239 ? 7.698 -6.329 39.444 1.00 14.49 239 ILE A O 1
ATOM 1726 N N . LEU A 1 240 ? 5.819 -5.129 39.119 1.00 17.22 240 LEU A N 1
ATOM 1727 C CA . LEU A 1 240 ? 4.970 -6.211 38.573 1.00 17.71 240 LEU A CA 1
ATOM 1728 C C . LEU A 1 240 ? 4.093 -5.606 37.471 1.00 17.27 240 LEU A C 1
ATOM 1729 O O . LEU A 1 240 ? 3.380 -4.645 37.712 1.00 18.83 240 LEU A O 1
ATOM 1734 N N . VAL A 1 241 ? 4.182 -6.149 36.266 1.00 17.31 241 VAL A N 1
ATOM 1735 C CA . VAL A 1 241 ? 3.409 -5.701 35.112 1.00 15.50 241 VAL A CA 1
ATOM 1736 C C . VAL A 1 241 ? 2.832 -6.904 34.408 1.00 16.16 241 VAL A C 1
ATOM 1737 O O . VAL A 1 241 ? 3.400 -8.023 34.443 1.00 15.63 241 VAL A O 1
ATOM 1741 N N . GLY A 1 242 ? 1.680 -6.689 33.801 1.00 15.37 242 GLY A N 1
ATOM 1742 C CA . GLY A 1 242 ? 0.975 -7.781 33.191 1.00 16.36 242 GLY A CA 1
ATOM 1743 C C . GLY A 1 242 ? -0.341 -7.347 32.557 1.00 15.63 242 GLY A C 1
ATOM 1744 O O . GLY A 1 242 ? -0.742 -6.194 32.659 1.00 14.39 242 GLY A O 1
ATOM 1745 N N . ASN A 1 243 ? -1.006 -8.297 31.942 1.00 16.54 243 ASN A N 1
ATOM 1746 C CA . ASN A 1 243 ? -2.411 -8.121 31.605 1.00 18.16 243 ASN A CA 1
ATOM 1747 C C . ASN A 1 243 ? -3.200 -8.021 32.916 1.00 19.44 243 ASN A C 1
ATOM 1748 O O . ASN A 1 243 ? -2.766 -8.519 33.955 1.00 21.60 243 ASN A O 1
ATOM 1753 N N . ARG A 1 244 ? -4.285 -7.268 32.880 1.00 21.11 244 ARG A N 1
ATOM 1754 C CA . ARG A 1 244 ? -5.147 -6.998 34.039 1.00 22.23 244 ARG A CA 1
ATOM 1755 C C . ARG A 1 244 ? -5.416 -8.192 34.855 1.00 20.62 244 ARG A C 1
ATOM 1756 O O . ARG A 1 244 ? -5.087 -8.226 36.040 1.00 19.52 244 ARG A O 1
ATOM 1764 N N . GLY A 1 245 ? -5.925 -9.211 34.193 1.00 21.16 245 GLY A N 1
ATOM 1765 C CA . GLY A 1 245 ? -6.358 -10.406 34.879 1.00 23.09 245 GLY A CA 1
ATOM 1766 C C . GLY A 1 245 ? -5.250 -11.042 35.710 1.00 24.09 245 GLY A C 1
ATOM 1767 O O . GLY A 1 245 ? -5.408 -11.407 36.871 1.00 24.16 245 GLY A O 1
ATOM 1768 N N . LEU A 1 246 ? -4.092 -11.211 35.138 1.00 22.60 246 LEU A N 1
ATOM 1769 C CA . LEU A 1 246 ? -3.206 -11.962 35.912 1.00 22.74 246 LEU A CA 1
ATOM 1770 C C . LEU A 1 246 ? -2.264 -11.128 36.749 1.00 20.71 246 LEU A C 1
ATOM 1771 O O . LEU A 1 246 ? -1.635 -11.658 37.671 1.00 18.42 246 LEU A O 1
ATOM 1776 N N . HIS A 1 247 ? -2.175 -9.837 36.441 1.00 19.59 247 HIS A N 1
ATOM 1777 C CA . HIS A 1 247 ? -1.681 -8.922 37.424 1.00 19.95 247 HIS A CA 1
ATOM 1778 C C . HIS A 1 247 ? -2.473 -9.049 38.735 1.00 21.21 247 HIS A C 1
ATOM 1779 O O . HIS A 1 247 ? -1.867 -9.226 39.793 1.00 23.53 247 HIS A O 1
ATOM 1786 N N . GLN A 1 248 ? -3.802 -9.011 38.673 1.00 21.86 248 GLN A N 1
ATOM 1787 C CA . GLN A 1 248 ? -4.621 -9.123 39.900 1.00 23.66 248 GLN A CA 1
ATOM 1788 C C . GLN A 1 248 ? -4.505 -10.492 40.587 1.00 20.92 248 GLN A C 1
ATOM 1789 O O . GLN A 1 248 ? -4.456 -10.532 41.798 1.00 18.37 248 GLN A O 1
ATOM 1795 N N . GLU A 1 249 ? -4.393 -11.595 39.830 1.00 20.08 249 GLU A N 1
ATOM 1796 C CA . GLU A 1 249 ? -4.114 -12.935 40.426 1.00 18.23 249 GLU A CA 1
ATOM 1797 C C . GLU A 1 249 ? -2.722 -13.046 41.091 1.00 19.69 249 GLU A C 1
ATOM 1798 O O . GLU A 1 249 ? -2.587 -13.628 42.181 1.00 19.71 249 GLU A O 1
ATOM 1804 N N . ILE A 1 250 ? -1.674 -12.550 40.431 1.00 20.03 250 ILE A N 1
ATOM 1805 C CA . ILE A 1 250 ? -0.343 -12.608 41.053 1.00 21.87 250 ILE A CA 1
ATOM 1806 C C . ILE A 1 250 ? -0.322 -11.747 42.325 1.00 21.45 250 ILE A C 1
ATOM 1807 O O . ILE A 1 250 ? 0.178 -12.196 43.357 1.00 22.95 250 ILE A O 1
ATOM 1812 N N . SER A 1 251 ? -0.815 -10.514 42.240 1.00 21.47 251 SER A N 1
ATOM 1813 C CA . SER A 1 251 ? -0.819 -9.622 43.395 1.00 22.24 251 SER A CA 1
ATOM 1814 C C . SER A 1 251 ? -1.725 -10.209 44.498 1.00 22.98 251 SER A C 1
ATOM 1815 O O . SER A 1 251 ? -1.254 -10.435 45.614 1.00 20.87 251 SER A O 1
ATOM 1818 N N . ASN A 1 252 ? -2.978 -10.551 44.159 1.00 23.44 252 ASN A N 1
ATOM 1819 C CA . ASN A 1 252 ? -4.037 -10.921 45.157 1.00 22.13 252 ASN A CA 1
ATOM 1820 C C . ASN A 1 252 ? -3.839 -12.283 45.828 1.00 23.16 252 ASN A C 1
ATOM 1821 O O . ASN A 1 252 ? -3.969 -12.433 47.030 1.00 23.58 252 ASN A O 1
ATOM 1822 N N . ASP A 1 253 ? -3.446 -13.259 45.047 1.00 23.38 253 ASP A N 1
ATOM 1823 C CA . ASP A 1 253 ? -3.362 -14.638 45.492 1.00 25.18 253 ASP A CA 1
ATOM 1824 C C . ASP A 1 253 ? -1.890 -15.044 45.822 1.00 24.72 253 ASP A C 1
ATOM 1825 O O . ASP A 1 253 ? -1.665 -15.893 46.662 1.00 24.16 253 ASP A O 1
ATOM 1830 N N . TYR A 1 254 ? -0.874 -14.420 45.225 1.00 23.24 254 TYR A N 1
ATOM 1831 C CA . TYR A 1 254 ? 0.531 -14.914 45.456 1.00 22.86 254 TYR A CA 1
ATOM 1832 C C . TYR A 1 254 ? 1.479 -14.004 46.228 1.00 21.36 254 TYR A C 1
ATOM 1833 O O . TYR A 1 254 ? 2.336 -14.510 46.914 1.00 21.68 254 TYR A O 1
ATOM 1842 N N . LEU A 1 255 ? 1.344 -12.685 46.104 1.00 19.79 255 LEU A N 1
ATOM 1843 C CA . LEU A 1 255 ? 2.188 -11.764 46.829 1.00 20.40 255 LEU A CA 1
ATOM 1844 C C . LEU A 1 255 ? 1.532 -11.281 48.118 1.00 23.65 255 LEU A C 1
ATOM 1845 O O . LEU A 1 255 ? 2.233 -11.087 49.100 1.00 22.80 255 LEU A O 1
ATOM 1850 N N . GLU A 1 256 ? 0.208 -11.058 48.087 1.00 26.77 256 GLU A N 1
ATOM 1851 C CA . GLU A 1 256 ? -0.617 -10.656 49.242 1.00 29.83 256 GLU A CA 1
ATOM 1852 C C . GLU A 1 256 ? -0.381 -11.504 50.490 1.00 31.42 256 GLU A C 1
ATOM 1853 O O . GLU A 1 256 ? -0.107 -10.961 51.542 1.00 26.93 256 GLU A O 1
ATOM 1859 N N . PRO A 1 257 ? -0.425 -12.844 50.360 1.00 33.43 257 PRO A N 1
ATOM 1860 C CA . PRO A 1 257 ? -0.173 -13.650 51.555 1.00 32.86 257 PRO A CA 1
ATOM 1861 C C . PRO A 1 257 ? 1.226 -13.474 52.129 1.00 33.59 257 PRO A C 1
ATOM 1862 O O . PRO A 1 257 ? 1.512 -13.967 53.214 1.00 31.93 257 PRO A O 1
ATOM 1866 N N . HIS A 1 258 ? 2.093 -12.768 51.413 1.00 33.46 258 HIS A N 1
ATOM 1867 C CA . HIS A 1 258 ? 3.423 -12.490 51.890 1.00 31.87 258 HIS A CA 1
ATOM 1868 C C . HIS A 1 258 ? 3.646 -10.974 52.037 1.00 29.44 258 HIS A C 1
ATOM 1869 O O . HIS A 1 258 ? 4.809 -10.529 52.028 1.00 27.87 258 HIS A O 1
ATOM 1876 N N . HIS A 1 259 ? 2.571 -10.187 52.252 1.00 25.34 259 HIS A N 1
ATOM 1877 C CA . HIS A 1 259 ? 2.724 -8.704 52.216 1.00 26.35 259 HIS A CA 1
ATOM 1878 C C . HIS A 1 259 ? 3.745 -8.171 53.220 1.00 23.23 259 HIS A C 1
ATOM 1879 O O . HIS A 1 259 ? 4.512 -7.302 52.899 1.00 21.07 259 HIS A O 1
ATOM 1881 N N . ASP A 1 260 ? 3.724 -8.675 54.443 1.00 26.12 260 ASP A N 1
ATOM 1882 C CA . ASP A 1 260 ? 4.591 -8.126 55.535 1.00 27.24 260 ASP A CA 1
ATOM 1883 C C . ASP A 1 260 ? 6.097 -8.367 55.253 1.00 24.91 260 ASP A C 1
ATOM 1884 O O . ASP A 1 260 ? 6.918 -7.485 55.434 1.00 26.82 260 ASP A O 1
ATOM 1889 N N . ALA A 1 261 ? 6.417 -9.550 54.756 1.00 21.67 261 ALA A N 1
ATOM 1890 C CA . ALA A 1 261 ? 7.750 -9.879 54.311 1.00 21.29 261 ALA A CA 1
ATOM 1891 C C . ALA A 1 261 ? 8.171 -9.007 53.118 1.00 21.97 261 ALA A C 1
ATOM 1892 O O . ALA A 1 261 ? 9.301 -8.498 53.104 1.00 22.75 261 ALA A O 1
ATOM 1894 N N . LEU A 1 262 ? 7.277 -8.799 52.138 1.00 21.42 262 LEU A N 1
ATOM 1895 C CA . LEU A 1 262 ? 7.585 -7.876 51.043 1.00 23.00 262 LEU A CA 1
ATOM 1896 C C . LEU A 1 262 ? 7.745 -6.438 51.547 1.00 23.41 262 LEU A C 1
ATOM 1897 O O . LEU A 1 262 ? 8.664 -5.712 51.073 1.00 21.38 262 LEU A O 1
ATOM 1902 N N . ILE A 1 263 ? 6.915 -6.014 52.525 1.00 22.47 263 ILE A N 1
ATOM 1903 C CA . ILE A 1 263 ? 7.110 -4.635 53.093 1.00 23.48 263 ILE A CA 1
ATOM 1904 C C . ILE A 1 263 ? 8.489 -4.477 53.695 1.00 22.56 263 ILE A C 1
ATOM 1905 O O . ILE A 1 263 ? 9.172 -3.451 53.474 1.00 20.44 263 ILE A O 1
ATOM 1910 N N . GLN A 1 264 ? 8.904 -5.499 54.437 1.00 23.64 264 GLN A N 1
ATOM 1911 C CA . GLN A 1 264 ? 10.180 -5.430 55.117 1.00 27.77 264 GLN A CA 1
ATOM 1912 C C . GLN A 1 264 ? 11.327 -5.355 54.091 1.00 28.26 264 GLN A C 1
ATOM 1913 O O . GLN A 1 264 ? 12.187 -4.515 54.224 1.00 25.82 264 GLN A O 1
ATOM 1919 N N . LEU A 1 265 ? 11.314 -6.234 53.080 1.00 30.30 265 LEU A N 1
ATOM 1920 C CA . LEU A 1 265 ? 12.273 -6.165 51.963 1.00 29.51 265 LEU A CA 1
ATOM 1921 C C . LEU A 1 265 ? 12.311 -4.793 51.339 1.00 28.53 265 LEU A C 1
ATOM 1922 O O . LEU A 1 265 ? 13.393 -4.152 51.199 1.00 28.76 265 LEU A O 1
ATOM 1927 N N . HIS A 1 266 ? 11.125 -4.322 51.002 1.00 24.27 266 HIS A N 1
ATOM 1928 C CA . HIS A 1 266 ? 10.983 -3.000 50.404 1.00 22.73 266 HIS A CA 1
ATOM 1929 C C . HIS A 1 266 ? 11.620 -1.895 51.254 1.00 23.73 266 HIS A C 1
ATOM 1930 O O . HIS A 1 266 ? 12.362 -1.067 50.721 1.00 24.25 266 HIS A O 1
ATOM 1937 N N . GLU A 1 267 ? 11.316 -1.847 52.557 1.00 24.08 267 GLU A N 1
ATOM 1938 C CA . GLU A 1 267 ? 11.902 -0.804 53.421 1.00 24.69 267 GLU A CA 1
ATOM 1939 C C . GLU A 1 267 ? 13.443 -0.963 53.493 1.00 25.64 267 GLU A C 1
ATOM 1940 O O . GLU A 1 267 ? 14.181 0.029 53.402 1.00 22.71 267 GLU A O 1
ATOM 1946 N N . GLN A 1 268 ? 13.916 -2.196 53.603 1.00 25.69 268 GLN A N 1
ATOM 1947 C CA . GLN A 1 268 ? 15.383 -2.444 53.651 1.00 30.54 268 GLN A CA 1
ATOM 1948 C C . GLN A 1 268 ? 16.127 -1.976 52.373 1.00 30.52 268 GLN A C 1
ATOM 1949 O O . GLN A 1 268 ? 17.272 -1.479 52.444 1.00 34.38 268 GLN A O 1
ATOM 1955 N N . ARG A 1 269 ? 15.464 -2.107 51.219 1.00 30.36 269 ARG A N 1
ATOM 1956 C CA . ARG A 1 269 ? 16.046 -1.772 49.908 1.00 29.27 269 ARG A CA 1
ATOM 1957 C C . ARG A 1 269 ? 15.963 -0.263 49.613 1.00 29.41 269 ARG A C 1
ATOM 1958 O O . ARG A 1 269 ? 16.943 0.337 49.179 1.00 31.85 269 ARG A O 1
ATOM 1966 N N . PHE A 1 270 ? 14.827 0.360 49.932 1.00 29.13 270 PHE A N 1
ATOM 1967 C CA . PHE A 1 270 ? 14.503 1.727 49.470 1.00 31.31 270 PHE A CA 1
ATOM 1968 C C . PHE A 1 270 ? 14.441 2.854 50.525 1.00 33.65 270 PHE A C 1
ATOM 1969 O O . PHE A 1 270 ? 14.620 4.018 50.177 1.00 33.90 270 PHE A O 1
ATOM 1977 N N . LYS A 1 271 ? 14.139 2.553 51.778 1.00 37.23 271 LYS A N 1
ATOM 1978 C CA . LYS A 1 271 ? 14.036 3.633 52.771 1.00 40.61 271 LYS A CA 1
ATOM 1979 C C . LYS A 1 271 ? 15.354 4.422 52.821 1.00 42.73 271 LYS A C 1
ATOM 1980 O O . LYS A 1 271 ? 16.431 3.839 52.672 1.00 41.55 271 LYS A O 1
ATOM 1986 N N . ARG A 1 272 ? 15.235 5.738 53.009 1.00 48.61 272 ARG A N 1
ATOM 1987 C CA . ARG A 1 272 ? 16.346 6.626 53.396 1.00 53.35 272 ARG A CA 1
ATOM 1988 C C . ARG A 1 272 ? 17.292 6.798 52.232 1.00 57.30 272 ARG A C 1
ATOM 1989 O O . ARG A 1 272 ? 17.424 7.897 51.715 1.00 61.67 272 ARG A O 1
ATOM 1997 N N . ALA B 1 2 ? 23.609 -33.965 -2.546 1.00 43.47 2 ALA B N 1
ATOM 1998 C CA . ALA B 1 2 ? 24.496 -34.333 -1.375 1.00 47.20 2 ALA B CA 1
ATOM 1999 C C . ALA B 1 2 ? 23.665 -34.216 -0.097 1.00 44.19 2 ALA B C 1
ATOM 2000 O O . ALA B 1 2 ? 22.805 -33.343 -0.028 1.00 46.63 2 ALA B O 1
ATOM 2002 N N . LEU B 1 3 ? 23.930 -35.105 0.872 1.00 39.35 3 LEU B N 1
ATOM 2003 C CA . LEU B 1 3 ? 23.125 -35.252 2.096 1.00 38.40 3 LEU B CA 1
ATOM 2004 C C . LEU B 1 3 ? 23.008 -33.924 2.876 1.00 37.17 3 LEU B C 1
ATOM 2005 O O . LEU B 1 3 ? 21.915 -33.545 3.271 1.00 34.83 3 LEU B O 1
ATOM 2010 N N . TYR B 1 4 ? 24.144 -33.233 3.048 1.00 37.52 4 TYR B N 1
ATOM 2011 C CA . TYR B 1 4 ? 24.241 -31.931 3.749 1.00 37.90 4 TYR B CA 1
ATOM 2012 C C . TYR B 1 4 ? 23.302 -30.881 3.122 1.00 34.15 4 TYR B C 1
ATOM 2013 O O . TYR B 1 4 ? 22.415 -30.356 3.802 1.00 32.50 4 TYR B O 1
ATOM 2022 N N . GLY B 1 5 ? 23.479 -30.642 1.825 1.00 30.45 5 GLY B N 1
ATOM 2023 C CA . GLY B 1 5 ? 22.679 -29.696 1.055 1.00 29.40 5 GLY B CA 1
ATOM 2024 C C . GLY B 1 5 ? 21.178 -29.989 1.030 1.00 28.47 5 GLY B C 1
ATOM 2025 O O . GLY B 1 5 ? 20.311 -29.072 1.153 1.00 26.13 5 GLY B O 1
ATOM 2026 N N . PHE B 1 6 ? 20.888 -31.265 0.872 1.00 25.73 6 PHE B N 1
ATOM 2027 C CA . PHE B 1 6 ? 19.546 -31.774 0.918 1.00 26.73 6 PHE B CA 1
ATOM 2028 C C . PHE B 1 6 ? 18.797 -31.441 2.236 1.00 27.98 6 PHE B C 1
ATOM 2029 O O . PHE B 1 6 ? 17.637 -30.989 2.193 1.00 28.44 6 PHE B O 1
ATOM 2037 N N . ALA B 1 7 ? 19.444 -31.702 3.388 1.00 24.74 7 ALA B N 1
ATOM 2038 C CA . ALA B 1 7 ? 18.865 -31.384 4.691 1.00 23.95 7 ALA B CA 1
ATOM 2039 C C . ALA B 1 7 ? 18.647 -29.882 4.861 1.00 23.80 7 ALA B C 1
ATOM 2040 O O . ALA B 1 7 ? 17.707 -29.496 5.506 1.00 24.28 7 ALA B O 1
ATOM 2042 N N . GLN B 1 8 ? 19.556 -29.057 4.335 1.00 25.76 8 GLN B N 1
ATOM 2043 C CA . GLN B 1 8 ? 19.455 -27.594 4.378 1.00 27.99 8 GLN B CA 1
ATOM 2044 C C . GLN B 1 8 ? 18.229 -27.105 3.619 1.00 27.17 8 GLN B C 1
ATOM 2045 O O . GLN B 1 8 ? 17.530 -26.168 4.050 1.00 28.65 8 GLN B O 1
ATOM 2051 N N . GLY B 1 9 ? 17.968 -27.719 2.472 1.00 23.63 9 GLY B N 1
ATOM 2052 C CA . GLY B 1 9 ? 16.848 -27.292 1.685 1.00 23.32 9 GLY B CA 1
ATOM 2053 C C . GLY B 1 9 ? 15.557 -27.759 2.329 1.00 24.26 9 GLY B C 1
ATOM 2054 O O . GLY B 1 9 ? 14.572 -26.984 2.431 1.00 23.87 9 GLY B O 1
ATOM 2055 N N . LEU B 1 10 ? 15.586 -29.030 2.759 1.00 23.61 10 LEU B N 1
ATOM 2056 C CA . LEU B 1 10 ? 14.502 -29.660 3.483 1.00 23.78 10 LEU B CA 1
ATOM 2057 C C . LEU B 1 10 ? 14.028 -28.913 4.753 1.00 21.55 10 LEU B C 1
ATOM 2058 O O . LEU B 1 10 ? 12.841 -28.717 4.924 1.00 20.84 10 LEU B O 1
ATOM 2063 N N . ILE B 1 11 ? 14.933 -28.516 5.633 1.00 21.37 11 ILE B N 1
ATOM 2064 C CA . ILE B 1 11 ? 14.519 -27.853 6.891 1.00 21.45 11 ILE B CA 1
ATOM 2065 C C . ILE B 1 11 ? 13.870 -26.489 6.615 1.00 21.40 11 ILE B C 1
ATOM 2066 O O . ILE B 1 11 ? 12.856 -26.119 7.233 1.00 20.14 11 ILE B O 1
ATOM 2071 N N . GLN B 1 12 ? 14.386 -25.804 5.604 1.00 23.16 12 GLN B N 1
ATOM 2072 C CA . GLN B 1 12 ? 13.804 -24.531 5.161 1.00 24.92 12 GLN B CA 1
ATOM 2073 C C . GLN B 1 12 ? 12.410 -24.670 4.559 1.00 24.84 12 GLN B C 1
ATOM 2074 O O . GLN B 1 12 ? 11.543 -23.831 4.811 1.00 24.68 12 GLN B O 1
ATOM 2080 N N . GLU B 1 13 ? 12.186 -25.718 3.788 1.00 23.87 13 GLU B N 1
ATOM 2081 C CA . GLU B 1 13 ? 10.858 -25.947 3.227 1.00 24.83 13 GLU B CA 1
ATOM 2082 C C . GLU B 1 13 ? 9.852 -26.313 4.359 1.00 24.32 13 GLU B C 1
ATOM 2083 O O . GLU B 1 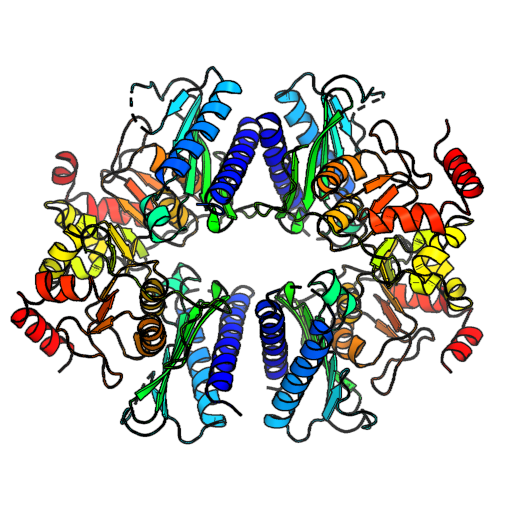13 ? 8.722 -25.826 4.391 1.00 23.26 13 GLU B O 1
ATOM 2089 N N . ALA B 1 14 ? 10.300 -27.114 5.325 1.00 22.27 14 ALA B N 1
ATOM 2090 C CA . ALA B 1 14 ? 9.498 -27.396 6.483 1.00 21.00 14 ALA B CA 1
ATOM 2091 C C . ALA B 1 14 ? 9.019 -26.094 7.150 1.00 20.61 14 ALA B C 1
ATOM 2092 O O . ALA B 1 14 ? 7.844 -25.948 7.522 1.00 20.72 14 ALA B O 1
ATOM 2094 N N . GLY B 1 15 ? 9.930 -25.147 7.264 1.00 21.72 15 GLY B N 1
ATOM 2095 C CA . GLY B 1 15 ? 9.618 -23.833 7.851 1.00 23.78 15 GLY B CA 1
ATOM 2096 C C . GLY B 1 15 ? 8.606 -23.026 7.069 1.00 23.42 15 GLY B C 1
ATOM 2097 O O . GLY B 1 15 ? 7.690 -22.400 7.636 1.00 22.00 15 GLY B O 1
ATOM 2098 N N . ILE B 1 16 ? 8.761 -23.048 5.758 1.00 24.05 16 ILE B N 1
ATOM 2099 C CA . ILE B 1 16 ? 7.823 -22.351 4.899 1.00 24.96 16 ILE B CA 1
ATOM 2100 C C . ILE B 1 16 ? 6.426 -22.903 5.145 1.00 23.12 16 ILE B C 1
ATOM 2101 O O . ILE B 1 16 ? 5.524 -22.131 5.350 1.00 22.80 16 ILE B O 1
ATOM 2106 N N . ARG B 1 17 ? 6.298 -24.228 5.256 1.00 24.25 17 ARG B N 1
ATOM 2107 C CA . ARG B 1 17 ? 5.001 -24.906 5.560 1.00 24.90 17 ARG B CA 1
ATOM 2108 C C . ARG B 1 17 ? 4.412 -24.583 6.931 1.00 22.50 17 ARG B C 1
ATOM 2109 O O . ARG B 1 17 ? 3.217 -24.322 7.027 1.00 23.51 17 ARG B O 1
ATOM 2117 N N . ILE B 1 18 ? 5.220 -24.557 7.983 1.00 20.54 18 ILE B N 1
ATOM 2118 C CA . ILE B 1 18 ? 4.743 -24.018 9.265 1.00 20.53 18 ILE B CA 1
ATOM 2119 C C . ILE B 1 18 ? 4.220 -22.584 9.076 1.00 21.39 18 ILE B C 1
ATOM 2120 O O . ILE B 1 18 ? 3.125 -22.273 9.534 1.00 22.42 18 ILE B O 1
ATOM 2125 N N . LYS B 1 19 ? 5.000 -21.713 8.433 1.00 23.20 19 LYS B N 1
ATOM 2126 C CA . LYS B 1 19 ? 4.574 -20.316 8.205 1.00 27.00 19 LYS B CA 1
ATOM 2127 C C . LYS B 1 19 ? 3.226 -20.282 7.446 1.00 28.52 19 LYS B C 1
ATOM 2128 O O . LYS B 1 19 ? 2.359 -19.419 7.717 1.00 28.74 19 LYS B O 1
ATOM 2134 N N . GLN B 1 20 ? 3.047 -21.238 6.541 1.00 30.19 20 GLN B N 1
ATOM 2135 C CA . GLN B 1 20 ? 1.772 -21.395 5.820 1.00 33.79 20 GLN B CA 1
ATOM 2136 C C . GLN B 1 20 ? 0.622 -21.788 6.736 1.00 33.86 20 GLN B C 1
ATOM 2137 O O . GLN B 1 20 ? -0.453 -21.190 6.651 1.00 37.36 20 GLN B O 1
ATOM 2143 N N . LEU B 1 21 ? 0.825 -22.775 7.603 1.00 32.02 21 LEU B N 1
ATOM 2144 C CA . LEU B 1 21 ? -0.253 -23.183 8.514 1.00 33.51 21 LEU B CA 1
ATOM 2145 C C . LEU B 1 21 ? -0.611 -22.120 9.559 1.00 33.32 21 LEU B C 1
ATOM 2146 O O . LEU B 1 21 ? -1.744 -22.050 9.994 1.00 36.27 21 LEU B O 1
ATOM 2151 N N . MET B 1 22 ? 0.349 -21.300 9.961 1.00 32.79 22 MET B N 1
ATOM 2152 C CA . MET B 1 22 ? 0.054 -20.185 10.851 1.00 30.57 22 MET B CA 1
ATOM 2153 C C . MET B 1 22 ? -0.750 -19.165 10.052 1.00 31.57 22 MET B C 1
ATOM 2154 O O . MET B 1 22 ? -1.763 -18.672 10.528 1.00 30.67 22 MET B O 1
ATOM 2159 N N . GLU B 1 23 ? -0.299 -18.870 8.832 1.00 34.61 23 GLU B N 1
ATOM 2160 C CA . GLU B 1 23 ? -0.954 -17.862 7.958 1.00 38.25 23 GLU B CA 1
ATOM 2161 C C . GLU B 1 23 ? -2.415 -18.221 7.674 1.00 39.05 23 GLU B C 1
ATOM 2162 O O . GLU B 1 23 ? -3.302 -17.415 7.894 1.00 39.63 23 GLU B O 1
ATOM 2166 N N . GLN B 1 24 ? -2.650 -19.453 7.234 1.00 45.17 24 GLN B N 1
ATOM 2167 C CA . GLN B 1 24 ? -4.011 -19.970 6.987 1.00 46.32 24 GLN B CA 1
ATOM 2168 C C . GLN B 1 24 ? -4.907 -19.884 8.218 1.00 47.85 24 GLN B C 1
ATOM 2169 O O . GLN B 1 24 ? -6.104 -19.675 8.081 1.00 52.95 24 GLN B O 1
ATOM 2175 N N . ASN B 1 25 ? -4.347 -20.030 9.413 1.00 48.21 25 ASN B N 1
ATOM 2176 C CA . ASN B 1 25 ? -5.162 -20.034 10.638 1.00 53.46 25 ASN B CA 1
ATOM 2177 C C . ASN B 1 25 ? -5.585 -18.616 11.125 1.00 55.27 25 ASN B C 1
ATOM 2178 O O . ASN B 1 25 ? -5.237 -18.230 12.234 1.00 65.91 25 ASN B O 1
ATOM 2183 N N . LEU B 1 26 ? -6.336 -17.854 10.317 1.00 58.54 26 LEU B N 1
ATOM 2184 C CA . LEU B 1 26 ? -6.728 -16.443 10.654 1.00 58.56 26 LEU B CA 1
ATOM 2185 C C . LEU B 1 26 ? -7.973 -15.978 9.882 1.00 60.05 26 LEU B C 1
ATOM 2186 O O . LEU B 1 26 ? -8.240 -16.452 8.773 1.00 60.57 26 LEU B O 1
ATOM 2191 N N . ASN B 1 35 ? -3.989 -23.261 20.383 1.00 51.95 35 ASN B N 1
ATOM 2192 C CA . ASN B 1 35 ? -3.303 -24.378 21.001 1.00 50.18 35 ASN B CA 1
ATOM 2193 C C . ASN B 1 35 ? -3.552 -25.754 20.356 1.00 52.42 35 ASN B C 1
ATOM 2194 O O . ASN B 1 35 ? -2.785 -26.710 20.583 1.00 52.49 35 ASN B O 1
ATOM 2199 N N . ASP B 1 36 ? -4.615 -25.878 19.568 1.00 45.83 36 ASP B N 1
ATOM 2200 C CA . ASP B 1 36 ? -4.708 -27.008 18.648 1.00 42.35 36 ASP B CA 1
ATOM 2201 C C . ASP B 1 36 ? -3.850 -26.790 17.393 1.00 37.25 36 ASP B C 1
ATOM 2202 O O . ASP B 1 36 ? -3.455 -27.760 16.711 1.00 33.66 36 ASP B O 1
ATOM 2207 N N . LEU B 1 37 ? -3.536 -25.517 17.121 1.00 32.99 37 LEU B N 1
ATOM 2208 C CA . LEU B 1 37 ? -2.683 -25.149 16.018 1.00 30.86 37 LEU B CA 1
ATOM 2209 C C . LEU B 1 37 ? -1.312 -25.806 16.204 1.00 30.48 37 LEU B C 1
ATOM 2210 O O . LEU B 1 37 ? -0.880 -26.562 15.353 1.00 34.07 37 LEU B O 1
ATOM 2215 N N . VAL B 1 38 ? -0.675 -25.591 17.352 1.00 30.37 38 VAL B N 1
ATOM 2216 C CA . VAL B 1 38 ? 0.649 -26.144 17.600 1.00 29.02 38 VAL B CA 1
ATOM 2217 C C . VAL B 1 38 ? 0.661 -27.665 17.456 1.00 29.89 38 VAL B C 1
ATOM 2218 O O . VAL B 1 38 ? 1.581 -28.212 16.841 1.00 32.57 38 VAL B O 1
ATOM 2222 N N . THR B 1 39 ? -0.370 -28.340 17.944 1.00 29.68 39 THR B N 1
ATOM 2223 C CA . THR B 1 39 ? -0.422 -29.791 17.866 1.00 29.86 39 THR B CA 1
ATOM 2224 C C . THR B 1 39 ? -0.479 -30.267 16.415 1.00 30.19 39 THR B C 1
ATOM 2225 O O . THR B 1 39 ? 0.286 -31.173 16.035 1.00 32.50 39 THR B O 1
ATOM 2229 N N . ASN B 1 40 ? -1.375 -29.686 15.614 1.00 30.10 40 ASN B N 1
ATOM 2230 C CA . ASN B 1 40 ? -1.567 -30.142 14.188 1.00 30.89 40 ASN B CA 1
ATOM 2231 C C . ASN B 1 40 ? -0.331 -29.801 13.318 1.00 27.13 40 ASN B C 1
ATOM 2232 O O . ASN B 1 40 ? 0.122 -30.610 12.448 1.00 25.96 40 ASN B O 1
ATOM 2237 N N . VAL B 1 41 ? 0.220 -28.615 13.613 1.00 25.10 41 VAL B N 1
ATOM 2238 C CA . VAL B 1 41 ? 1.365 -28.060 12.915 1.00 24.26 41 VAL B CA 1
ATOM 2239 C C . VAL B 1 41 ? 2.586 -28.941 13.161 1.00 24.51 41 VAL B C 1
ATOM 2240 O O . VAL B 1 41 ? 3.280 -29.293 12.214 1.00 25.97 41 VAL B O 1
ATOM 2244 N N . ASP B 1 42 ? 2.795 -29.311 14.417 1.00 25.03 42 ASP B N 1
ATOM 2245 C CA . ASP B 1 42 ? 3.872 -30.240 14.833 1.00 27.31 42 ASP B CA 1
ATOM 2246 C C . ASP B 1 42 ? 3.832 -31.595 14.099 1.00 27.00 42 ASP B C 1
ATOM 2247 O O . ASP B 1 42 ? 4.881 -32.068 13.615 1.00 24.95 42 ASP B O 1
ATOM 2252 N N . LYS B 1 43 ? 2.622 -32.169 14.006 1.00 27.31 43 LYS B N 1
ATOM 2253 C CA . LYS B 1 43 ? 2.318 -33.406 13.243 1.00 28.04 43 LYS B CA 1
ATOM 2254 C C . LYS B 1 43 ? 2.573 -33.269 11.747 1.00 26.62 43 LYS B C 1
ATOM 2255 O O . LYS B 1 43 ? 3.226 -34.114 11.155 1.00 25.91 43 LYS B O 1
ATOM 2259 N N . ALA B 1 44 ? 2.023 -32.222 11.137 1.00 25.02 44 ALA B N 1
ATOM 2260 C CA . ALA B 1 44 ? 2.146 -32.058 9.676 1.00 24.79 44 ALA B CA 1
ATOM 2261 C C . ALA B 1 44 ? 3.611 -31.787 9.287 1.00 25.16 44 ALA B C 1
ATOM 2262 O O . ALA B 1 44 ? 4.121 -32.325 8.278 1.00 31.02 44 ALA B O 1
ATOM 2264 N N . THR B 1 45 ? 4.321 -31.038 10.119 1.00 23.05 45 THR B N 1
ATOM 2265 C CA . THR B 1 45 ? 5.758 -30.797 9.881 1.00 23.86 45 THR B CA 1
ATOM 2266 C C . THR B 1 45 ? 6.587 -32.067 10.013 1.00 21.81 45 THR B C 1
ATOM 2267 O O . THR B 1 45 ? 7.357 -32.385 9.108 1.00 21.37 45 THR B O 1
ATOM 2271 N N . GLU B 1 46 ? 6.414 -32.808 11.098 1.00 21.87 46 GLU B N 1
ATOM 2272 C CA . GLU B 1 46 ? 7.110 -34.067 11.200 1.00 24.40 46 GLU B CA 1
ATOM 2273 C C . GLU B 1 46 ? 6.793 -35.053 10.079 1.00 26.15 46 GLU B C 1
ATOM 2274 O O . GLU B 1 46 ? 7.702 -35.711 9.608 1.00 29.31 46 GLU B O 1
ATOM 2280 N N . ASP B 1 47 ? 5.519 -35.175 9.678 1.00 30.26 47 ASP B N 1
ATOM 2281 C CA . ASP B 1 47 ? 5.126 -36.089 8.552 1.00 30.59 47 ASP B CA 1
ATOM 2282 C C . ASP B 1 47 ? 5.710 -35.647 7.238 1.00 30.60 47 ASP B C 1
ATOM 2283 O O . ASP B 1 47 ? 6.118 -36.516 6.451 1.00 29.89 47 ASP B O 1
ATOM 2288 N N . PHE B 1 48 ? 5.715 -34.322 6.991 1.00 26.44 48 PHE B N 1
ATOM 2289 C CA . PHE B 1 48 ? 6.399 -33.801 5.812 1.00 26.54 48 PHE B CA 1
ATOM 2290 C C . PHE B 1 48 ? 7.896 -34.132 5.811 1.00 24.47 48 PHE B C 1
ATOM 2291 O O . PHE B 1 48 ? 8.474 -34.458 4.773 1.00 23.00 48 PHE B O 1
ATOM 2299 N N . ILE B 1 49 ? 8.540 -33.981 6.958 1.00 25.68 49 ILE B N 1
ATOM 2300 C CA . ILE B 1 49 ? 9.996 -34.184 7.041 1.00 24.27 49 ILE B CA 1
ATOM 2301 C C . ILE B 1 49 ? 10.313 -35.649 6.814 1.00 25.30 49 ILE B C 1
ATOM 2302 O O . ILE B 1 49 ? 11.196 -35.967 6.027 1.00 21.81 49 ILE B O 1
ATOM 2307 N N . PHE B 1 50 ? 9.593 -36.507 7.541 1.00 29.35 50 PHE B N 1
ATOM 2308 C CA . PHE B 1 50 ? 9.707 -37.969 7.431 1.00 32.55 50 PHE B CA 1
ATOM 2309 C C . PHE B 1 50 ? 9.475 -38.544 5.996 1.00 34.49 50 PHE B C 1
ATOM 2310 O O . PHE B 1 50 ? 10.335 -39.284 5.449 1.00 36.91 50 PHE B O 1
ATOM 2318 N N . ASP B 1 51 ? 8.354 -38.167 5.375 1.00 31.49 51 ASP B N 1
ATOM 2319 C CA . ASP B 1 51 ? 8.072 -38.539 3.985 1.00 30.86 51 ASP B CA 1
ATOM 2320 C C . ASP B 1 51 ? 9.133 -38.027 2.990 1.00 30.04 51 ASP B C 1
ATOM 2321 O O . ASP B 1 51 ? 9.468 -38.720 2.042 1.00 24.70 51 ASP B O 1
ATOM 2326 N N . THR B 1 52 ? 9.663 -36.821 3.195 1.00 29.69 52 THR B N 1
ATOM 2327 C CA . THR B 1 52 ? 10.694 -36.325 2.285 1.00 30.83 52 THR B CA 1
ATOM 2328 C C . THR B 1 52 ? 12.069 -37.039 2.495 1.00 31.92 52 THR B C 1
ATOM 2329 O O . THR B 1 52 ? 12.734 -37.359 1.515 1.00 32.06 52 THR B O 1
ATOM 2333 N N . ILE B 1 53 ? 12.463 -37.333 3.737 1.00 29.78 53 ILE B N 1
ATOM 2334 C CA . ILE B 1 53 ? 13.695 -38.112 3.985 1.00 31.87 53 ILE B CA 1
ATOM 2335 C C . ILE B 1 53 ? 13.638 -39.489 3.282 1.00 33.77 53 ILE B C 1
ATOM 2336 O O . ILE B 1 53 ? 14.500 -39.773 2.427 1.00 37.09 53 ILE B O 1
ATOM 2341 N N . LEU B 1 54 ? 12.652 -40.314 3.650 1.00 34.83 54 LEU B N 1
ATOM 2342 C CA . LEU B 1 54 ? 12.510 -41.709 3.164 1.00 35.43 54 LEU B CA 1
ATOM 2343 C C . LEU B 1 54 ? 12.404 -41.833 1.641 1.00 34.60 54 LEU B C 1
ATOM 2344 O O . LEU B 1 54 ? 12.889 -42.791 1.061 1.00 35.82 54 LEU B O 1
ATOM 2349 N N . GLU B 1 55 ? 11.738 -40.877 1.009 1.00 35.27 55 GLU B N 1
ATOM 2350 C CA . GLU B 1 55 ? 11.615 -40.852 -0.447 1.00 39.08 55 GLU B CA 1
ATOM 2351 C C . GLU B 1 55 ? 12.909 -40.605 -1.205 1.00 41.33 55 GLU B C 1
ATOM 2352 O O . GLU B 1 55 ? 13.025 -41.066 -2.328 1.00 40.78 55 GLU B O 1
ATOM 2358 N N . THR B 1 56 ? 13.872 -39.895 -0.610 1.00 40.16 56 THR B N 1
ATOM 2359 C CA . THR B 1 56 ? 15.223 -39.786 -1.200 1.00 38.06 56 THR B CA 1
ATOM 2360 C C . THR B 1 56 ? 16.172 -40.807 -0.575 1.00 33.98 56 THR B C 1
ATOM 2361 O O . THR B 1 56 ? 17.015 -41.323 -1.269 1.00 38.19 56 THR B O 1
ATOM 2365 N N . TYR B 1 57 ? 15.994 -41.138 0.703 1.00 32.43 57 TYR B N 1
ATOM 2366 C CA . TYR B 1 57 ? 16.862 -42.070 1.443 1.00 29.56 57 TYR B CA 1
ATOM 2367 C C . TYR B 1 57 ? 16.057 -43.139 2.177 1.00 31.35 57 TYR B C 1
ATOM 2368 O O . TYR B 1 57 ? 15.871 -43.040 3.405 1.00 30.92 57 TYR B O 1
ATOM 2377 N N . PRO B 1 58 ? 15.612 -44.193 1.440 1.00 32.22 58 PRO B N 1
ATOM 2378 C CA . PRO B 1 58 ? 14.824 -45.331 1.982 1.00 34.37 58 PRO B CA 1
ATOM 2379 C C . PRO B 1 58 ? 15.398 -46.068 3.199 1.00 33.43 58 PRO B C 1
ATOM 2380 O O . PRO B 1 58 ? 14.638 -46.610 4.005 1.00 31.75 58 PRO B O 1
ATOM 2384 N N . ASN B 1 59 ? 16.733 -46.130 3.263 1.00 37.64 59 ASN B N 1
ATOM 2385 C CA . ASN B 1 59 ? 17.488 -46.910 4.261 1.00 40.16 59 ASN B CA 1
ATOM 2386 C C . ASN B 1 59 ? 17.859 -46.126 5.545 1.00 38.42 59 ASN B C 1
ATOM 2387 O O . ASN B 1 59 ? 18.427 -46.692 6.484 1.00 40.91 59 ASN B O 1
ATOM 2389 N N . HIS B 1 60 ? 17.555 -44.829 5.568 1.00 35.17 60 HIS B N 1
ATOM 2390 C CA . HIS B 1 60 ? 17.767 -43.977 6.742 1.00 34.24 60 HIS B CA 1
ATOM 2391 C C . HIS B 1 60 ? 16.602 -44.140 7.693 1.00 35.27 60 HIS B C 1
ATOM 2392 O O . HIS B 1 60 ? 15.496 -44.498 7.279 1.00 37.98 60 HIS B O 1
ATOM 2399 N N . GLN B 1 61 ? 16.844 -43.828 8.962 1.00 33.45 61 GLN B N 1
ATOM 2400 C CA . GLN B 1 61 ? 15.793 -43.780 9.951 1.00 32.47 61 GLN B CA 1
ATOM 2401 C C . GLN B 1 61 ? 15.600 -42.376 10.517 1.00 29.57 61 GLN B C 1
ATOM 2402 O O . GLN B 1 61 ? 16.359 -41.451 10.204 1.00 31.87 61 GLN B O 1
ATOM 2408 N N . VAL B 1 62 ? 14.549 -42.223 11.308 1.00 27.27 62 VAL B N 1
ATOM 2409 C CA . VAL B 1 62 ? 14.099 -40.919 11.803 1.00 27.01 62 VAL B CA 1
ATOM 2410 C C . VAL B 1 62 ? 13.582 -41.101 13.235 1.00 25.97 62 VAL B C 1
ATOM 2411 O O . VAL B 1 62 ? 12.626 -41.811 13.421 1.00 25.85 62 VAL B O 1
ATOM 2415 N N . LEU B 1 63 ? 14.270 -40.479 14.198 1.00 25.26 63 LEU B N 1
ATOM 2416 C CA . LEU B 1 63 ? 13.901 -40.393 15.597 1.00 26.18 63 LEU B CA 1
ATOM 2417 C C . LEU B 1 63 ? 13.270 -39.018 15.764 1.00 27.52 63 LEU B C 1
ATOM 2418 O O . LEU B 1 63 ? 13.955 -37.984 15.669 1.00 26.35 63 LEU B O 1
ATOM 2423 N N . GLY B 1 64 ? 11.964 -39.014 15.993 1.00 27.83 64 GLY B N 1
ATOM 2424 C CA . GLY B 1 64 ? 11.158 -37.823 15.898 1.00 28.73 64 GLY B CA 1
ATOM 2425 C C . GLY B 1 64 ? 10.426 -37.491 17.185 1.00 30.71 64 GLY B C 1
ATOM 2426 O O . GLY B 1 64 ? 9.997 -38.396 17.922 1.00 29.54 64 GLY B O 1
ATOM 2427 N N . GLU B 1 65 ? 10.301 -36.181 17.457 1.00 30.59 65 GLU B N 1
ATOM 2428 C CA . GLU B 1 65 ? 9.539 -35.715 18.609 1.00 31.34 65 GLU B CA 1
ATOM 2429 C C . GLU B 1 65 ? 8.037 -36.148 18.510 1.00 33.18 65 GLU B C 1
ATOM 2430 O O . GLU B 1 65 ? 7.422 -36.537 19.503 1.00 30.81 65 GLU B O 1
ATOM 2436 N N . GLU B 1 66 ? 7.491 -36.118 17.308 1.00 34.81 66 GLU B N 1
ATOM 2437 C CA . GLU B 1 66 ? 6.089 -36.441 17.094 1.00 40.56 66 GLU B CA 1
ATOM 2438 C C . GLU B 1 66 ? 5.785 -37.959 17.150 1.00 43.45 66 GLU B C 1
ATOM 2439 O O . GLU B 1 66 ? 4.615 -38.358 17.165 1.00 42.52 66 GLU B O 1
ATOM 2445 N N . GLY B 1 67 ? 6.836 -38.782 17.220 1.00 46.72 67 GLY B N 1
ATOM 2446 C CA . GLY B 1 67 ? 6.735 -40.213 17.573 1.00 46.28 67 GLY B CA 1
ATOM 2447 C C . GLY B 1 67 ? 7.281 -41.207 16.562 1.00 46.15 67 GLY B C 1
ATOM 2448 O O . GLY B 1 67 ? 7.190 -42.412 16.788 1.00 48.99 67 GLY B O 1
ATOM 2449 N N . HIS B 1 68 ? 7.812 -40.722 15.437 1.00 44.93 68 HIS B N 1
ATOM 2450 C CA . HIS B 1 68 ? 8.487 -41.589 14.467 1.00 44.16 68 HIS B CA 1
ATOM 2451 C C . HIS B 1 68 ? 9.779 -42.208 15.081 1.00 43.18 68 HIS B C 1
ATOM 2452 O O . HIS B 1 68 ? 10.559 -41.546 15.805 1.00 36.78 68 HIS B O 1
ATOM 2459 N N . GLY B 1 69 ? 9.974 -43.496 14.808 1.00 47.36 69 GLY B N 1
ATOM 2460 C CA . GLY B 1 69 ? 11.105 -44.266 15.327 1.00 48.96 69 GLY B CA 1
ATOM 2461 C C . GLY B 1 69 ? 11.258 -44.473 16.837 1.00 49.67 69 GLY B C 1
ATOM 2462 O O . GLY B 1 69 ? 12.394 -44.623 17.302 1.00 50.67 69 GLY B O 1
ATOM 2463 N N . HIS B 1 70 ? 10.167 -44.492 17.613 1.00 52.35 70 HIS B N 1
ATOM 2464 C CA . HIS B 1 70 ? 10.274 -44.800 19.064 1.00 57.48 70 HIS B CA 1
ATOM 2465 C C . HIS B 1 70 ? 10.992 -46.179 19.254 1.00 64.18 70 HIS B C 1
ATOM 2466 O O . HIS B 1 70 ? 10.563 -47.202 18.693 1.00 67.58 70 HIS B O 1
ATOM 2468 N N . ASP B 1 71 ? 12.114 -46.176 19.984 1.00 65.78 71 ASP B N 1
ATOM 2469 C CA . ASP B 1 71 ? 12.947 -47.388 20.222 1.00 66.59 71 ASP B CA 1
ATOM 2470 C C . ASP B 1 71 ? 13.465 -48.086 18.935 1.00 62.70 71 ASP B C 1
ATOM 2471 O O . ASP B 1 71 ? 13.032 -49.202 18.638 1.00 60.63 71 ASP B O 1
ATOM 2473 N N . ILE B 1 72 ? 14.391 -47.433 18.208 1.00 55.57 72 ILE B N 1
ATOM 2474 C CA . ILE B 1 72 ? 14.962 -47.967 16.937 1.00 55.43 72 ILE B CA 1
ATOM 2475 C C . ILE B 1 72 ? 16.409 -48.464 16.969 1.00 55.71 72 ILE B C 1
ATOM 2476 O O . ILE B 1 72 ? 16.869 -49.146 16.036 1.00 59.88 72 ILE B O 1
ATOM 2481 N N . ASP B 1 73 ? 17.127 -48.120 18.014 1.00 49.83 73 ASP B N 1
ATOM 2482 C CA . ASP B 1 73 ? 18.567 -48.350 18.074 1.00 48.94 73 ASP B CA 1
ATOM 2483 C C . ASP B 1 73 ? 19.282 -47.353 17.166 1.00 39.21 73 ASP B C 1
ATOM 2484 O O . ASP B 1 73 ? 19.476 -47.550 15.971 1.00 33.85 73 ASP B O 1
ATOM 2489 N N . THR B 1 74 ? 19.670 -46.269 17.811 1.00 36.41 74 THR B N 1
ATOM 2490 C CA . THR B 1 74 ? 20.172 -45.072 17.158 1.00 35.62 74 THR B CA 1
ATOM 2491 C C . THR B 1 74 ? 21.673 -45.178 16.807 1.00 36.31 74 THR B C 1
ATOM 2492 O O . THR B 1 74 ? 22.254 -44.204 16.314 1.00 32.29 74 THR B O 1
ATOM 2496 N N . SER B 1 75 ? 22.287 -46.329 17.124 1.00 36.44 75 SER B N 1
ATOM 2497 C CA . SER B 1 75 ? 23.638 -46.685 16.701 1.00 38.90 75 SER B CA 1
ATOM 2498 C C . SER B 1 75 ? 23.746 -47.279 15.289 1.00 37.65 75 SER B C 1
ATOM 2499 O O . SER B 1 75 ? 24.829 -47.301 14.719 1.00 40.00 75 SER B O 1
ATOM 2502 N N . LYS B 1 76 ? 22.654 -47.743 14.706 1.00 38.10 76 LYS B N 1
ATOM 2503 C CA . LYS B 1 76 ? 22.765 -48.446 13.425 1.00 40.37 76 LYS B CA 1
ATOM 2504 C C . LYS B 1 76 ? 22.430 -47.519 12.279 1.00 39.72 76 LYS B C 1
ATOM 2505 O O . LYS B 1 76 ? 21.354 -46.910 12.250 1.00 41.87 76 LYS B O 1
ATOM 2508 N N . GLY B 1 77 ? 23.351 -47.413 11.335 1.00 35.39 77 GLY B N 1
ATOM 2509 C CA . GLY B 1 77 ? 23.101 -46.643 10.131 1.00 35.15 77 GLY B CA 1
ATOM 2510 C C . GLY B 1 77 ? 23.024 -45.135 10.362 1.00 34.49 77 GLY B C 1
ATOM 2511 O O . GLY B 1 77 ? 23.590 -44.607 11.344 1.00 30.64 77 GLY B O 1
ATOM 2512 N N . THR B 1 78 ? 22.336 -44.467 9.431 1.00 32.30 78 THR B N 1
ATOM 2513 C CA . THR B 1 78 ? 22.182 -43.016 9.381 1.00 32.15 78 THR B CA 1
ATOM 2514 C C . THR B 1 78 ? 20.858 -42.697 10.014 1.00 31.37 78 THR B C 1
ATOM 2515 O O . THR B 1 78 ? 19.856 -43.273 9.593 1.00 29.69 78 THR B O 1
ATOM 2519 N N . VAL B 1 79 ? 20.864 -41.770 10.990 1.00 29.02 79 VAL B N 1
ATOM 2520 C CA . VAL B 1 79 ? 19.697 -41.447 11.823 1.00 29.11 79 VAL B CA 1
ATOM 2521 C C . VAL B 1 79 ? 19.425 -39.916 11.928 1.00 27.62 79 VAL B C 1
ATOM 2522 O O . VAL B 1 79 ? 20.281 -39.121 12.395 1.00 25.84 79 VAL B O 1
ATOM 2526 N N . TRP B 1 80 ? 18.236 -39.533 11.465 1.00 24.08 80 TRP B N 1
ATOM 2527 C CA . TRP B 1 80 ? 17.759 -38.148 11.480 1.00 23.88 80 TRP B CA 1
ATOM 2528 C C . TRP B 1 80 ? 16.997 -37.937 12.778 1.00 23.46 80 TRP B C 1
ATOM 2529 O O . TRP B 1 80 ? 15.954 -38.569 13.006 1.00 20.63 80 TRP B O 1
ATOM 2540 N N . VAL B 1 81 ? 17.491 -37.035 13.620 1.00 23.40 81 VAL B N 1
ATOM 2541 C CA . VAL B 1 81 ? 16.852 -36.830 14.900 1.00 23.96 81 VAL B CA 1
ATOM 2542 C C . VAL B 1 81 ? 16.267 -35.432 14.860 1.00 24.54 81 VAL B C 1
ATOM 2543 O O . VAL B 1 81 ? 16.983 -34.451 14.645 1.00 23.89 81 VAL B O 1
ATOM 2547 N N . VAL B 1 82 ? 14.930 -35.376 14.944 1.00 22.93 82 VAL B N 1
ATOM 2548 C CA . VAL B 1 82 ? 14.219 -34.164 14.578 1.00 24.13 82 VAL B CA 1
ATOM 2549 C C . VAL B 1 82 ? 13.179 -33.733 15.579 1.00 23.60 82 VAL B C 1
ATOM 2550 O O . VAL B 1 82 ? 12.407 -34.562 16.068 1.00 24.24 82 VAL B O 1
ATOM 2554 N N . ASP B 1 83 ? 13.192 -32.435 15.887 1.00 21.79 83 ASP B N 1
ATOM 2555 C CA . ASP B 1 83 ? 12.077 -31.817 16.567 1.00 22.29 83 ASP B CA 1
ATOM 2556 C C . ASP B 1 83 ? 11.490 -30.779 15.625 1.00 22.57 83 ASP B C 1
ATOM 2557 O O . ASP B 1 83 ? 12.169 -29.832 15.263 1.00 21.85 83 ASP B O 1
ATOM 2562 N N . PRO B 1 84 ? 10.226 -30.952 15.212 1.00 22.29 84 PRO B N 1
ATOM 2563 C CA . PRO B 1 84 ? 9.677 -29.951 14.291 1.00 22.70 84 PRO B CA 1
ATOM 2564 C C . PRO B 1 84 ? 9.443 -28.569 14.928 1.00 21.10 84 PRO B C 1
ATOM 2565 O O . PRO B 1 84 ? 9.698 -27.561 14.301 1.00 21.78 84 PRO B O 1
ATOM 2569 N N . ILE B 1 85 ? 8.972 -28.531 16.160 1.00 19.04 85 ILE B N 1
ATOM 2570 C CA . ILE B 1 85 ? 8.808 -27.273 16.877 1.00 19.21 85 ILE B CA 1
ATOM 2571 C C . ILE B 1 85 ? 9.501 -27.382 18.238 1.00 18.37 85 ILE B C 1
ATOM 2572 O O . ILE B 1 85 ? 8.912 -27.915 19.200 1.00 17.36 85 ILE B O 1
ATOM 2577 N N . ASP B 1 86 ? 10.764 -26.945 18.287 1.00 18.56 86 ASP B N 1
ATOM 2578 C CA . ASP B 1 86 ? 11.444 -26.756 19.538 1.00 18.97 86 ASP B CA 1
ATOM 2579 C C . ASP B 1 86 ? 11.108 -25.383 20.089 1.00 18.32 86 ASP B C 1
ATOM 2580 O O . ASP B 1 86 ? 11.582 -24.384 19.598 1.00 17.39 86 ASP B O 1
ATOM 2585 N N . GLY B 1 87 ? 10.275 -25.387 21.121 1.00 18.72 87 GLY B N 1
ATOM 2586 C CA . GLY B 1 87 ? 9.811 -24.206 21.824 1.00 18.68 87 GLY B CA 1
ATOM 2587 C C . GLY B 1 87 ? 8.323 -24.062 21.556 1.00 19.96 87 GLY B C 1
ATOM 2588 O O . GLY B 1 87 ? 7.882 -23.053 20.978 1.00 20.86 87 GLY B O 1
ATOM 2589 N N . THR B 1 88 ? 7.539 -25.060 21.963 1.00 21.53 88 THR B N 1
ATOM 2590 C CA . THR B 1 88 ? 6.144 -25.104 21.582 1.00 20.99 88 THR B CA 1
ATOM 2591 C C . THR B 1 88 ? 5.395 -24.033 22.309 1.00 20.39 88 THR B C 1
ATOM 2592 O O . THR B 1 88 ? 4.447 -23.464 21.735 1.00 20.78 88 THR B O 1
ATOM 2596 N N . LEU B 1 89 ? 5.793 -23.754 23.556 1.00 19.21 89 LEU B N 1
ATOM 2597 C CA . LEU B 1 89 ? 5.187 -22.639 24.311 1.00 19.44 89 LEU B CA 1
ATOM 2598 C C . LEU B 1 89 ? 5.454 -21.293 23.681 1.00 18.06 89 LEU B C 1
ATOM 2599 O O . LEU B 1 89 ? 4.560 -20.415 23.677 1.00 16.73 89 LEU B O 1
ATOM 2604 N N . ASN B 1 90 ? 6.678 -21.093 23.196 1.00 17.17 90 ASN B N 1
ATOM 2605 C CA . ASN B 1 90 ? 6.957 -19.837 22.449 1.00 17.43 90 ASN B CA 1
ATOM 2606 C C . ASN B 1 90 ? 6.068 -19.676 21.206 1.00 17.36 90 ASN B C 1
ATOM 2607 O O . ASN B 1 90 ? 5.678 -18.553 20.879 1.00 17.20 90 ASN B O 1
ATOM 2612 N N . PHE B 1 91 ? 5.773 -20.792 20.535 1.00 16.89 91 PHE B N 1
ATOM 2613 C CA . PHE B 1 91 ? 4.940 -20.795 19.324 1.00 18.24 91 PHE B CA 1
ATOM 2614 C C . PHE B 1 91 ? 3.520 -20.326 19.676 1.00 18.68 91 PHE B C 1
ATOM 2615 O O . PHE B 1 91 ? 3.014 -19.390 19.102 1.00 19.67 91 PHE B O 1
ATOM 2623 N N . VAL B 1 92 ? 2.937 -20.954 20.682 1.00 20.34 92 VAL B N 1
ATOM 2624 C CA . VAL B 1 92 ? 1.622 -20.621 21.142 1.00 21.27 92 VAL B CA 1
ATOM 2625 C C . VAL B 1 92 ? 1.546 -19.147 21.564 1.00 22.62 92 VAL B C 1
ATOM 2626 O O . VAL B 1 92 ? 0.636 -18.453 21.102 1.00 20.86 92 VAL B O 1
ATOM 2630 N N . HIS B 1 93 ? 2.497 -18.676 22.408 1.00 22.61 93 HIS B N 1
ATOM 2631 C CA . HIS B 1 93 ? 2.352 -17.372 23.117 1.00 21.82 93 HIS B CA 1
ATOM 2632 C C . HIS B 1 93 ? 3.012 -16.207 22.410 1.00 20.30 93 HIS B C 1
ATOM 2633 O O . HIS B 1 93 ? 2.634 -15.075 22.594 1.00 18.57 93 HIS B O 1
ATOM 2640 N N . GLN B 1 94 ? 4.031 -16.492 21.618 1.00 20.02 94 GLN B N 1
ATOM 2641 C CA . GLN B 1 94 ? 4.806 -15.457 21.010 1.00 18.52 94 GLN B CA 1
ATOM 2642 C C . GLN B 1 94 ? 4.771 -15.501 19.475 1.00 18.57 94 GLN B C 1
ATOM 2643 O O . GLN B 1 94 ? 5.131 -14.521 18.853 1.00 16.38 94 GLN B O 1
ATOM 2649 N N . GLN B 1 95 ? 4.342 -16.622 18.870 1.00 20.51 95 GLN B N 1
ATOM 2650 C CA . GLN B 1 95 ? 4.346 -16.794 17.393 1.00 21.46 95 GLN B CA 1
ATOM 2651 C C . GLN B 1 95 ? 5.748 -16.648 16.810 1.00 18.68 95 GLN B C 1
ATOM 2652 O O . GLN B 1 95 ? 5.870 -16.234 15.679 1.00 19.94 95 GLN B O 1
ATOM 2658 N N . GLU B 1 96 ? 6.776 -16.945 17.598 1.00 17.25 96 GLU B N 1
ATOM 2659 C CA . GLU B 1 96 ? 8.191 -16.737 17.265 1.00 16.61 96 GLU B CA 1
ATOM 2660 C C . GLU B 1 96 ? 9.070 -17.349 18.378 1.00 15.92 96 GLU B C 1
ATOM 2661 O O . GLU B 1 96 ? 8.540 -17.941 19.330 1.00 16.10 96 GLU B O 1
ATOM 2667 N N . ASN B 1 97 ? 10.397 -17.281 18.229 1.00 14.41 97 ASN B N 1
ATOM 2668 C CA . ASN B 1 97 ? 11.374 -17.879 19.190 1.00 13.69 97 ASN B CA 1
ATOM 2669 C C . ASN B 1 97 ? 11.271 -19.412 19.303 1.00 14.33 97 ASN B C 1
ATOM 2670 O O . ASN B 1 97 ? 11.509 -19.987 20.359 1.00 13.56 97 ASN B O 1
ATOM 2675 N N . PHE B 1 98 ? 10.911 -20.066 18.194 1.00 16.14 98 PHE B N 1
ATOM 2676 C CA . PHE B 1 98 ? 10.860 -21.544 18.099 1.00 16.79 98 PHE B CA 1
ATOM 2677 C C . PHE B 1 98 ? 11.653 -22.008 16.899 1.00 17.96 98 PHE B C 1
ATOM 2678 O O . PHE B 1 98 ? 11.856 -21.263 15.963 1.00 18.75 98 PHE B O 1
ATOM 2686 N N . ALA B 1 99 ? 12.078 -23.257 16.909 1.00 18.43 99 ALA B N 1
ATOM 2687 C CA . ALA B 1 99 ? 12.965 -23.737 15.875 1.00 18.65 99 ALA B CA 1
ATOM 2688 C C . ALA B 1 99 ? 12.609 -25.141 15.464 1.00 18.77 99 ALA B C 1
ATOM 2689 O O . ALA B 1 99 ? 12.127 -25.930 16.287 1.00 19.37 99 ALA B O 1
ATOM 2691 N N . ILE B 1 100 ? 12.920 -25.460 14.215 1.00 18.55 100 ILE B N 1
ATOM 2692 C CA . ILE B 1 100 ? 12.983 -26.850 13.763 1.00 19.10 100 ILE B CA 1
ATOM 2693 C C . ILE B 1 100 ? 14.409 -27.291 14.093 1.00 18.50 100 ILE B C 1
ATOM 2694 O O . ILE B 1 100 ? 15.375 -26.560 13.813 1.00 17.95 100 ILE B O 1
ATOM 2699 N N . SER B 1 101 ? 14.555 -28.460 14.715 1.00 17.46 101 SER B N 1
ATOM 2700 C CA . SER B 1 101 ? 15.877 -29.011 14.940 1.00 18.24 101 SER B CA 1
ATOM 2701 C C . SER B 1 101 ? 16.039 -30.367 14.243 1.00 18.21 101 SER B C 1
ATOM 2702 O O . SER B 1 101 ? 15.158 -31.244 14.351 1.00 15.81 101 SER B O 1
ATOM 2705 N N . ILE B 1 102 ? 17.175 -30.510 13.537 1.00 19.47 102 ILE B N 1
ATOM 2706 C CA . ILE B 1 102 ? 17.535 -31.738 12.852 1.00 19.80 102 ILE B CA 1
ATOM 2707 C C . ILE B 1 102 ? 19.005 -32.104 13.060 1.00 22.05 102 ILE B C 1
ATOM 2708 O O . ILE B 1 102 ? 19.898 -31.389 12.634 1.00 22.32 102 ILE B O 1
ATOM 2713 N N . GLY B 1 103 ? 19.244 -33.244 13.687 1.00 23.03 103 GLY B N 1
ATOM 2714 C CA . GLY B 1 103 ? 20.579 -33.816 13.786 1.00 23.57 103 GLY B CA 1
ATOM 2715 C C . GLY B 1 103 ? 20.741 -35.065 12.925 1.00 22.81 103 GLY B C 1
ATOM 2716 O O . GLY B 1 103 ? 19.925 -35.962 12.985 1.00 23.43 103 GLY B O 1
ATOM 2717 N N . ILE B 1 104 ? 21.796 -35.140 12.143 1.00 21.43 104 ILE B N 1
ATOM 2718 C CA . ILE B 1 104 ? 22.071 -36.381 11.420 1.00 23.57 104 ILE B CA 1
ATOM 2719 C C . ILE B 1 104 ? 23.283 -37.077 12.040 1.00 22.31 104 ILE B C 1
ATOM 2720 O O . ILE B 1 104 ? 24.354 -36.485 12.156 1.00 21.48 104 ILE B O 1
ATOM 2725 N N . TYR B 1 105 ? 23.063 -38.316 12.461 1.00 23.43 105 TYR B N 1
ATOM 2726 C CA . TYR B 1 105 ? 24.072 -39.182 13.102 1.00 24.26 105 TYR B CA 1
ATOM 2727 C C . TYR B 1 105 ? 24.268 -40.401 12.200 1.00 23.91 105 TYR B C 1
ATOM 2728 O O . TYR B 1 105 ? 23.303 -40.939 11.656 1.00 23.49 105 TYR B O 1
ATOM 2737 N N . ILE B 1 106 ? 25.538 -40.801 12.020 1.00 26.87 106 ILE B N 1
ATOM 2738 C CA . ILE B 1 106 ? 25.923 -42.001 11.265 1.00 24.54 106 ILE B CA 1
ATOM 2739 C C . ILE B 1 106 ? 26.684 -42.903 12.212 1.00 24.68 106 ILE B C 1
ATOM 2740 O O . ILE B 1 106 ? 27.621 -42.459 12.852 1.00 29.82 106 ILE B O 1
ATOM 2745 N N . ASP B 1 107 ? 26.222 -44.139 12.355 1.00 25.22 107 ASP B N 1
ATOM 2746 C CA . ASP B 1 107 ? 26.753 -45.116 13.313 1.00 26.93 107 ASP B CA 1
ATOM 2747 C C . ASP B 1 107 ? 26.811 -44.577 14.743 1.00 29.16 107 ASP B C 1
ATOM 2748 O O . ASP B 1 107 ? 27.820 -44.678 15.430 1.00 31.30 107 ASP B O 1
ATOM 2753 N N . GLY B 1 108 ? 25.726 -43.994 15.208 1.00 28.10 108 GLY B N 1
ATOM 2754 C CA . GLY B 1 108 ? 25.749 -43.427 16.538 1.00 27.38 108 GLY B CA 1
ATOM 2755 C C . GLY B 1 108 ? 26.657 -42.229 16.742 1.00 26.34 108 GLY B C 1
ATOM 2756 O O . GLY B 1 108 ? 26.869 -41.886 17.873 1.00 27.52 108 GLY B O 1
ATOM 2757 N N . LYS B 1 109 ? 27.154 -41.576 15.673 1.00 24.99 109 LYS B N 1
ATOM 2758 C CA . LYS B 1 109 ? 28.069 -40.428 15.776 1.00 25.93 109 LYS B CA 1
ATOM 2759 C C . LYS B 1 109 ? 27.624 -39.191 14.962 1.00 26.55 109 LYS B C 1
ATOM 2760 O O . LYS B 1 109 ? 27.283 -39.338 13.782 1.00 28.84 109 LYS B O 1
ATOM 2766 N N . PRO B 1 110 ? 27.725 -37.972 15.535 1.00 24.04 110 PRO B N 1
ATOM 2767 C CA . PRO B 1 110 ? 27.353 -36.758 14.774 1.00 25.08 110 PRO B CA 1
ATOM 2768 C C . PRO B 1 110 ? 27.920 -3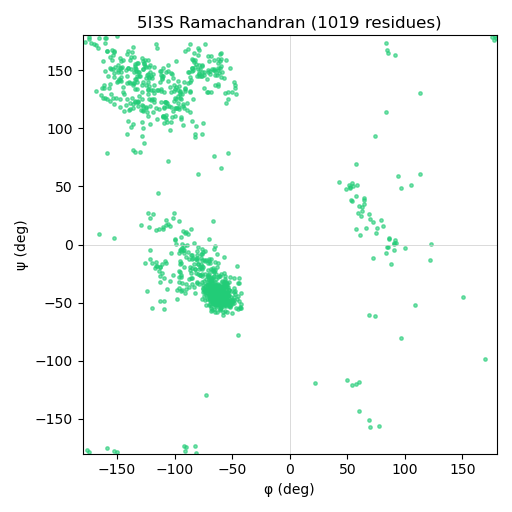6.695 13.367 1.00 25.07 110 PRO B C 1
ATOM 2769 O O . PRO B 1 110 ? 29.112 -36.898 13.174 1.00 28.94 110 PRO B O 1
ATOM 2773 N N . TYR B 1 111 ? 27.063 -36.438 12.389 1.00 27.23 111 TYR B N 1
ATOM 2774 C CA . TYR B 1 111 ? 27.508 -36.026 11.038 1.00 27.70 111 TYR B CA 1
ATOM 2775 C C . TYR B 1 111 ? 27.196 -34.569 10.734 1.00 24.22 111 TYR B C 1
ATOM 2776 O O . TYR B 1 111 ? 28.061 -33.861 10.250 1.00 24.36 111 TYR B O 1
ATOM 2785 N N . ALA B 1 112 ? 25.968 -34.122 10.989 1.00 25.82 112 ALA B N 1
ATOM 2786 C CA . ALA B 1 112 ? 25.574 -32.711 10.688 1.00 24.72 112 ALA B CA 1
ATOM 2787 C C . ALA B 1 112 ? 24.441 -32.257 11.577 1.00 24.38 112 ALA B C 1
ATOM 2788 O O . ALA B 1 112 ? 23.674 -33.088 12.124 1.00 23.48 112 ALA B O 1
ATOM 2790 N N . GLY B 1 113 ? 24.308 -30.941 11.706 1.00 23.93 113 GLY B N 1
ATOM 2791 C CA . GLY B 1 113 ? 23.227 -30.362 12.548 1.00 23.28 113 GLY B CA 1
ATOM 2792 C C . GLY B 1 113 ? 22.676 -29.120 11.914 1.00 22.95 113 GLY B C 1
ATOM 2793 O O . GLY B 1 113 ? 23.396 -28.417 11.188 1.00 25.37 113 GLY B O 1
ATOM 2794 N N . PHE B 1 114 ? 21.394 -28.868 12.177 1.00 22.45 114 PHE B N 1
ATOM 2795 C CA . PHE B 1 114 ? 20.643 -27.773 11.595 1.00 20.68 114 PHE B CA 1
ATOM 2796 C C . PHE B 1 114 ? 19.606 -27.262 12.591 1.00 20.46 114 PHE B C 1
ATOM 2797 O O . PHE B 1 114 ? 18.765 -28.037 13.087 1.00 19.53 114 PHE B O 1
ATOM 2805 N N . VAL B 1 115 ? 19.638 -25.970 12.887 1.00 19.74 115 VAL B N 1
ATOM 2806 C CA . VAL B 1 115 ? 18.521 -25.401 13.626 1.00 21.27 115 VAL B CA 1
ATOM 2807 C C . VAL B 1 115 ? 18.039 -24.126 12.960 1.00 21.38 115 VAL B C 1
ATOM 2808 O O . VAL B 1 115 ? 18.813 -23.193 12.707 1.00 19.07 115 VAL B O 1
ATOM 2812 N N . TYR B 1 116 ? 16.741 -24.165 12.620 1.00 20.17 116 TYR B N 1
ATOM 2813 C CA . TYR B 1 116 ? 16.148 -23.146 11.818 1.00 19.79 116 TYR B CA 1
ATOM 2814 C C . TYR B 1 116 ? 15.215 -22.338 12.677 1.00 17.68 116 TYR B C 1
ATOM 2815 O O . TYR B 1 116 ? 14.180 -22.804 13.059 1.00 17.24 116 TYR B O 1
ATOM 2824 N N . ASP B 1 117 ? 15.608 -21.098 12.935 1.00 17.07 117 ASP B N 1
ATOM 2825 C CA . ASP B 1 117 ? 14.745 -20.136 13.552 1.00 17.07 117 ASP B CA 1
ATOM 2826 C C . ASP B 1 117 ? 13.774 -19.690 12.493 1.00 17.40 117 ASP B C 1
ATOM 2827 O O . ASP B 1 117 ? 14.119 -18.894 11.595 1.00 17.19 117 ASP B O 1
ATOM 2832 N N . VAL B 1 118 ? 12.568 -20.212 12.636 1.00 16.93 118 VAL B N 1
ATOM 2833 C CA . VAL B 1 118 ? 11.566 -20.211 11.584 1.00 18.32 118 VAL B CA 1
ATOM 2834 C C . VAL B 1 118 ? 11.104 -18.772 11.334 1.00 19.08 118 VAL B C 1
ATOM 2835 O O . VAL B 1 118 ? 11.269 -18.291 10.230 1.00 20.39 118 VAL B O 1
ATOM 2839 N N . MET B 1 119 ? 10.678 -18.055 12.374 1.00 18.18 119 MET B N 1
ATOM 2840 C CA . MET B 1 119 ? 10.234 -16.700 12.170 1.00 18.45 119 MET B CA 1
ATOM 2841 C C . MET B 1 119 ? 11.325 -15.690 11.908 1.00 17.96 119 MET B C 1
ATOM 2842 O O . MET B 1 119 ? 11.061 -14.717 11.280 1.00 17.72 119 MET B O 1
ATOM 2847 N N . ALA B 1 120 ? 12.556 -15.896 12.346 1.00 20.06 120 ALA B N 1
ATOM 2848 C CA . ALA B 1 120 ? 13.633 -14.946 11.959 1.00 20.37 120 ALA B CA 1
ATOM 2849 C C . ALA B 1 120 ? 14.240 -15.278 10.585 1.00 21.50 120 ALA B C 1
ATOM 2850 O O . ALA B 1 120 ? 14.964 -14.461 9.993 1.00 22.69 120 ALA B O 1
ATOM 2852 N N . ASP B 1 121 ? 13.902 -16.461 10.079 1.00 23.50 121 ASP B N 1
ATOM 2853 C CA . ASP B 1 121 ? 14.452 -17.029 8.864 1.00 23.48 121 ASP B CA 1
ATOM 2854 C C . ASP B 1 121 ? 15.954 -17.069 8.920 1.00 23.06 121 ASP B C 1
ATOM 2855 O O . ASP B 1 121 ? 16.636 -16.578 8.030 1.00 24.85 121 ASP B O 1
ATOM 2860 N N . VAL B 1 122 ? 16.471 -17.663 9.982 1.00 23.59 122 VAL B N 1
ATOM 2861 C CA . VAL B 1 122 ? 17.929 -17.848 10.139 1.00 22.63 122 VAL B CA 1
ATOM 2862 C C . VAL B 1 122 ? 18.204 -19.330 10.371 1.00 20.64 122 VAL B C 1
ATOM 2863 O O . VAL B 1 122 ? 17.754 -19.949 11.372 1.00 16.92 122 VAL B O 1
ATOM 2867 N N . LEU B 1 123 ? 18.966 -19.898 9.441 1.00 20.62 123 LEU B N 1
ATOM 2868 C CA . LEU B 1 123 ? 19.427 -21.289 9.569 1.00 20.95 123 LEU B CA 1
ATOM 2869 C C . LEU B 1 123 ? 20.867 -21.385 10.113 1.00 21.07 123 LEU B C 1
ATOM 2870 O O . LEU B 1 123 ? 21.846 -20.948 9.446 1.00 19.99 123 LEU B O 1
ATOM 2875 N N . TYR B 1 124 ? 21.007 -22.006 11.284 1.00 20.94 124 TYR B N 1
ATOM 2876 C CA . TYR B 1 124 ? 22.348 -22.290 11.820 1.00 20.54 124 TYR B CA 1
ATOM 2877 C C . TYR B 1 124 ? 22.656 -23.713 11.383 1.00 21.12 124 TYR B C 1
ATOM 2878 O O . TYR B 1 124 ? 21.811 -24.603 11.557 1.00 20.70 124 TYR B O 1
ATOM 2887 N N . HIS B 1 125 ? 23.834 -23.950 10.809 1.00 22.08 125 HIS B N 1
ATOM 2888 C CA . HIS B 1 125 ? 24.175 -25.301 10.353 1.00 22.56 125 HIS B CA 1
ATOM 2889 C C . HIS B 1 125 ? 25.651 -25.621 10.499 1.00 23.55 125 HIS B C 1
ATOM 2890 O O . HIS B 1 125 ? 26.520 -24.728 10.443 1.00 20.90 125 HIS B O 1
ATOM 2897 N N . ALA B 1 126 ? 25.916 -26.917 10.656 1.00 24.17 126 ALA B N 1
ATOM 2898 C CA . ALA B 1 126 ? 27.289 -27.404 10.704 1.00 24.69 126 ALA B CA 1
ATOM 2899 C C . ALA B 1 126 ? 27.413 -28.842 10.224 1.00 24.56 126 ALA B C 1
ATOM 2900 O O . ALA B 1 126 ? 26.553 -29.648 10.470 1.00 23.98 126 ALA B O 1
ATOM 2902 N N . LYS B 1 127 ? 28.517 -29.136 9.554 1.00 29.01 127 LYS B N 1
ATOM 2903 C CA . LYS B 1 127 ? 28.914 -30.483 9.191 1.00 31.37 127 LYS B CA 1
ATOM 2904 C C . LYS B 1 127 ? 30.195 -30.722 9.955 1.00 29.27 127 LYS B C 1
ATOM 2905 O O . LYS B 1 127 ? 31.036 -29.858 9.984 1.00 30.71 127 LYS B O 1
ATOM 2911 N N . VAL B 1 128 ? 30.329 -31.865 10.616 1.00 30.22 128 VAL B N 1
ATOM 2912 C CA . VAL B 1 128 ? 31.551 -32.214 11.344 1.00 31.88 128 VAL B CA 1
ATOM 2913 C C . VAL B 1 128 ? 32.817 -31.987 10.520 1.00 29.05 128 VAL B C 1
ATOM 2914 O O . VAL B 1 128 ? 32.867 -32.287 9.345 1.00 29.17 128 VAL B O 1
ATOM 2918 N N . GLY B 1 129 ? 33.827 -31.429 11.145 1.00 28.66 129 GLY B N 1
ATOM 2919 C CA . GLY B 1 129 ? 35.045 -31.051 10.453 1.00 29.15 129 GLY B CA 1
ATOM 2920 C C . GLY B 1 129 ? 34.998 -29.834 9.524 1.00 29.70 129 GLY B C 1
ATOM 2921 O O . GLY B 1 129 ? 36.064 -29.387 9.109 1.00 33.20 129 GLY B O 1
ATOM 2922 N N . GLU B 1 130 ? 33.830 -29.277 9.181 1.00 27.72 130 GLU B N 1
ATOM 2923 C CA . GLU B 1 130 ? 33.791 -28.206 8.168 1.00 30.43 130 GLU B CA 1
ATOM 2924 C C . GLU B 1 130 ? 33.322 -26.824 8.622 1.00 29.29 130 GLU B C 1
ATOM 2925 O O . GLU B 1 130 ? 33.054 -25.977 7.774 1.00 28.16 130 GLU B O 1
ATOM 2931 N N . GLY B 1 131 ? 33.218 -26.604 9.936 1.00 29.92 131 GLY B N 1
ATOM 2932 C CA . GLY B 1 131 ? 32.748 -25.297 10.490 1.00 29.63 131 GLY B CA 1
ATOM 2933 C C . GLY B 1 131 ? 31.249 -25.197 10.730 1.00 27.22 131 GLY B C 1
ATOM 2934 O O . GLY B 1 131 ? 30.470 -26.003 10.234 1.00 29.25 131 GLY B O 1
ATOM 2935 N N . ALA B 1 132 ? 30.863 -24.205 11.522 1.00 26.29 132 ALA B N 1
ATOM 2936 C CA . ALA B 1 132 ? 29.482 -23.870 11.786 1.00 23.06 132 ALA B CA 1
ATOM 2937 C C . ALA B 1 132 ? 29.151 -22.517 11.149 1.00 23.57 132 ALA B C 1
ATOM 2938 O O . ALA B 1 132 ? 29.975 -21.599 11.128 1.00 20.09 132 ALA B O 1
ATOM 2940 N N . TYR B 1 133 ? 27.912 -22.390 10.674 1.00 24.93 133 TYR B N 1
ATOM 2941 C CA . TYR B 1 133 ? 27.432 -21.183 10.022 1.00 24.69 133 TYR B CA 1
ATOM 2942 C C . TYR B 1 133 ? 26.114 -20.616 10.593 1.00 24.70 133 TYR B C 1
ATOM 2943 O O . TYR B 1 133 ? 25.251 -21.340 11.110 1.00 23.00 133 TYR B O 1
ATOM 2952 N N . ARG B 1 134 ? 25.984 -19.306 10.465 1.00 24.99 134 ARG B N 1
ATOM 2953 C CA . ARG B 1 134 ? 24.732 -18.580 10.577 1.00 25.31 134 ARG B CA 1
ATOM 2954 C C . ARG B 1 134 ? 24.331 -18.216 9.150 1.00 23.97 134 ARG B C 1
ATOM 2955 O O . ARG B 1 134 ? 24.840 -17.271 8.621 1.00 22.58 134 ARG B O 1
ATOM 2963 N N . GLY B 1 135 ? 23.444 -18.973 8.524 1.00 25.29 135 GLY B N 1
ATOM 2964 C CA . GLY B 1 135 ? 23.166 -18.795 7.083 1.00 27.82 135 GLY B CA 1
ATOM 2965 C C . GLY B 1 135 ? 24.469 -19.038 6.349 1.00 28.41 135 GLY B C 1
ATOM 2966 O O . GLY B 1 135 ? 25.074 -20.097 6.502 1.00 28.74 135 GLY B O 1
ATOM 2967 N N . SER B 1 136 ? 24.967 -18.024 5.655 1.00 28.74 136 SER B N 1
ATOM 2968 C CA . SER B 1 136 ? 26.226 -18.154 4.958 1.00 31.63 136 SER B CA 1
ATOM 2969 C C . SER B 1 136 ? 27.433 -17.545 5.698 1.00 31.27 136 SER B C 1
ATOM 2970 O O . SER B 1 136 ? 28.512 -17.528 5.122 1.00 34.50 136 SER B O 1
ATOM 2973 N N . GLN B 1 137 ? 27.278 -17.035 6.929 1.00 27.90 137 GLN B N 1
ATOM 2974 C CA . GLN B 1 137 ? 28.395 -16.385 7.635 1.00 26.59 137 GLN B CA 1
ATOM 2975 C C . GLN B 1 137 ? 29.021 -17.443 8.530 1.00 26.68 137 GLN B C 1
ATOM 2976 O O . GLN B 1 137 ? 28.286 -18.110 9.244 1.00 28.09 137 GLN B O 1
ATOM 2979 N N . PRO B 1 138 ? 30.354 -17.596 8.518 1.00 26.18 138 PRO B N 1
ATOM 2980 C CA . PRO B 1 138 ? 30.955 -18.526 9.479 1.00 26.82 138 PRO B CA 1
ATOM 2981 C C . PRO B 1 138 ? 30.873 -17.966 10.878 1.00 29.83 138 PRO B C 1
ATOM 2982 O O . PRO B 1 138 ? 30.824 -16.749 11.051 1.00 32.34 138 PRO B O 1
ATOM 2986 N N . LEU B 1 139 ? 30.798 -18.869 11.848 1.00 30.77 139 LEU B N 1
ATOM 2987 C CA . LEU B 1 139 ? 30.813 -18.541 13.265 1.00 30.49 139 LEU B CA 1
ATOM 2988 C C . LEU B 1 139 ? 32.233 -18.679 13.818 1.00 31.26 139 LEU B C 1
ATOM 2989 O O . LEU B 1 139 ? 32.906 -19.669 13.530 1.00 30.11 139 LEU B O 1
ATOM 2994 N N . LYS B 1 140 ? 32.661 -17.715 14.631 1.00 30.33 140 LYS B N 1
ATOM 2995 C CA . LYS B 1 140 ? 34.011 -17.715 15.206 1.00 30.50 140 LYS B CA 1
ATOM 2996 C C . LYS B 1 140 ? 34.134 -18.760 16.325 1.00 28.53 140 LYS B C 1
ATOM 2997 O O . LYS B 1 140 ? 33.170 -19.023 17.049 1.00 26.08 140 LYS B O 1
ATOM 2999 N N . PRO B 1 141 ? 35.317 -19.374 16.461 1.00 27.78 141 PRO B N 1
ATOM 3000 C CA . PRO B 1 141 ? 35.566 -20.319 17.548 1.00 25.75 141 PRO B CA 1
ATOM 3001 C C . PRO B 1 141 ? 35.440 -19.664 18.907 1.00 24.45 141 PRO B C 1
ATOM 3002 O O . PRO B 1 141 ? 35.746 -18.474 19.052 1.00 21.95 141 PRO B O 1
ATOM 3006 N N . LEU B 1 142 ? 34.997 -20.417 19.908 1.00 24.23 142 LEU B N 1
ATOM 3007 C CA . LEU B 1 142 ? 34.714 -19.793 21.213 1.00 26.93 142 LEU B CA 1
ATOM 3008 C C . LEU B 1 142 ? 35.985 -19.546 22.011 1.00 26.83 142 LEU B C 1
ATOM 3009 O O . LEU B 1 142 ? 36.933 -20.294 21.892 1.00 26.79 142 LEU B O 1
ATOM 3014 N N . ASN B 1 143 ? 35.995 -18.467 22.787 1.00 27.96 143 ASN B N 1
ATOM 3015 C CA . ASN B 1 143 ? 37.032 -18.270 23.802 1.00 28.70 143 ASN B CA 1
ATOM 3016 C C . ASN B 1 143 ? 36.572 -18.667 25.201 1.00 26.04 143 ASN B C 1
ATOM 3017 O O . ASN B 1 143 ? 35.380 -18.735 25.513 1.00 25.08 143 ASN B O 1
ATOM 3022 N N . ASP B 1 144 ? 37.554 -18.938 26.043 1.00 23.49 144 ASP B N 1
ATOM 3023 C CA . ASP B 1 144 ? 37.292 -19.274 27.407 1.00 26.04 144 ASP B CA 1
ATOM 3024 C C . ASP B 1 144 ? 36.664 -18.048 28.128 1.00 24.53 144 ASP B C 1
ATOM 3025 O O . ASP B 1 144 ? 36.936 -16.879 27.807 1.00 25.48 144 ASP B O 1
ATOM 3030 N N . SER B 1 145 ? 35.777 -18.305 29.065 1.00 22.07 145 SER B N 1
ATOM 3031 C CA . SER B 1 145 ? 35.328 -17.208 29.927 1.00 21.19 145 SER B CA 1
ATOM 3032 C C . SER B 1 145 ? 35.407 -17.695 31.342 1.00 18.80 145 SER B C 1
ATOM 3033 O O . SER B 1 145 ? 35.239 -18.850 31.620 1.00 18.59 145 SER B O 1
ATOM 3036 N N . ASN B 1 146 ? 35.679 -16.791 32.244 1.00 21.90 146 ASN B N 1
ATOM 3037 C CA . ASN B 1 146 ? 35.410 -17.045 33.692 1.00 23.12 146 ASN B CA 1
ATOM 3038 C C . ASN B 1 146 ? 33.898 -17.029 33.995 1.00 21.75 146 ASN B C 1
ATOM 3039 O O . ASN B 1 146 ? 33.199 -16.178 33.459 1.00 20.47 146 ASN B O 1
ATOM 3044 N N . LEU B 1 147 ? 33.455 -17.921 34.893 1.00 20.94 147 LEU B N 1
ATOM 3045 C CA . LEU B 1 147 ? 32.078 -18.026 35.313 1.00 20.39 147 LEU B CA 1
ATOM 3046 C C . LEU B 1 147 ? 31.508 -16.722 35.809 1.00 22.32 147 LEU B C 1
ATOM 3047 O O . LEU B 1 147 ? 30.377 -16.350 35.403 1.00 20.57 147 LEU B O 1
ATOM 3052 N N . ARG B 1 148 ? 32.293 -16.013 36.632 1.00 22.21 148 ARG B N 1
ATOM 3053 C CA . ARG B 1 148 ? 31.901 -14.690 37.139 1.00 21.51 148 ARG B CA 1
ATOM 3054 C C . ARG B 1 148 ? 31.744 -13.632 36.085 1.00 21.19 148 ARG B C 1
ATOM 3055 O O . ARG B 1 148 ? 31.153 -12.584 36.375 1.00 21.17 148 ARG B O 1
ATOM 3063 N N . GLN B 1 149 ? 32.328 -13.839 34.899 1.00 22.07 149 GLN B N 1
ATOM 3064 C CA . GLN B 1 149 ? 32.108 -12.922 33.753 1.00 23.36 149 GLN B CA 1
ATOM 3065 C C . GLN B 1 149 ? 31.226 -13.487 32.614 1.00 21.47 149 GLN B C 1
ATOM 3066 O O . GLN B 1 149 ? 31.191 -12.915 31.530 1.00 24.12 149 GLN B O 1
ATOM 3072 N N . SER B 1 150 ? 30.496 -14.552 32.907 1.00 19.46 150 SER B N 1
ATOM 3073 C CA . SER B 1 150 ? 29.698 -15.311 31.988 1.00 19.27 150 SER B CA 1
ATOM 3074 C C . SER B 1 150 ? 28.205 -15.144 32.246 1.00 23.21 150 SER B C 1
ATOM 3075 O O . SER B 1 150 ? 27.754 -15.077 33.413 1.00 25.11 150 SER B O 1
ATOM 3078 N N . ILE B 1 151 ? 27.443 -15.116 31.145 1.00 24.08 151 ILE B N 1
ATOM 3079 C CA . ILE B 1 151 ? 26.001 -15.157 31.192 1.00 24.56 151 ILE B CA 1
ATOM 3080 C C . ILE B 1 151 ? 25.598 -16.578 30.910 1.00 22.89 151 ILE B C 1
ATOM 3081 O O . ILE B 1 151 ? 26.150 -17.191 30.037 1.00 24.32 151 ILE B O 1
ATOM 3086 N N . ILE B 1 152 ? 24.677 -17.116 31.709 1.00 20.72 152 ILE B N 1
ATOM 3087 C CA . ILE B 1 152 ? 24.262 -18.512 31.576 1.00 19.50 152 ILE B CA 1
ATOM 3088 C C . ILE B 1 152 ? 22.780 -18.562 31.236 1.00 18.40 152 ILE B C 1
ATOM 3089 O O . ILE B 1 152 ? 22.062 -17.634 31.581 1.00 16.03 152 ILE B O 1
ATOM 3094 N N . GLY B 1 153 ? 22.362 -19.634 30.554 1.00 15.99 153 GLY B N 1
ATOM 3095 C CA . GLY B 1 153 ? 20.992 -19.888 30.219 1.00 16.36 153 GLY B CA 1
ATOM 3096 C C . GLY B 1 153 ? 20.488 -21.013 31.087 1.00 16.92 153 GLY B C 1
ATOM 3097 O O . GLY B 1 153 ? 21.087 -22.074 31.132 1.00 16.58 153 GLY B O 1
ATOM 3098 N N . ILE B 1 154 ? 19.427 -20.741 31.841 1.00 17.56 154 ILE B N 1
ATOM 3099 C CA . ILE B 1 154 ? 18.796 -21.743 32.676 1.00 17.11 154 ILE B CA 1
ATOM 3100 C C . ILE B 1 154 ? 17.390 -21.239 33.016 1.00 16.10 154 ILE B C 1
ATOM 3101 O O . ILE B 1 154 ? 17.215 -20.124 33.412 1.00 16.01 154 ILE B O 1
ATOM 3106 N N . ASN B 1 155 ? 16.397 -22.081 32.912 1.00 15.60 155 ASN B N 1
ATOM 3107 C CA . ASN B 1 155 ? 15.018 -21.664 33.183 1.00 14.80 155 ASN B CA 1
ATOM 3108 C C . ASN B 1 155 ? 14.818 -21.511 34.694 1.00 15.93 155 ASN B C 1
ATOM 3109 O O . ASN B 1 155 ? 15.261 -22.355 35.437 1.00 16.38 155 ASN B O 1
ATOM 3114 N N . PRO B 1 156 ? 14.183 -20.420 35.163 1.00 16.02 156 PRO B N 1
ATOM 3115 C CA . PRO B 1 156 ? 13.836 -20.268 36.560 1.00 16.55 156 PRO B CA 1
ATOM 3116 C C . PRO B 1 156 ? 13.164 -21.463 37.213 1.00 18.00 156 PRO B C 1
ATOM 3117 O O . PRO B 1 156 ? 13.412 -21.779 38.359 1.00 17.14 156 PRO B O 1
ATOM 3121 N N . ASN B 1 157 ? 12.267 -22.130 36.534 1.00 22.43 157 ASN B N 1
ATOM 3122 C CA . ASN B 1 157 ? 11.720 -23.403 37.072 1.00 24.63 157 ASN B CA 1
ATOM 3123 C C . ASN B 1 157 ? 12.666 -24.369 37.711 1.00 27.46 157 ASN B C 1
ATOM 3124 O O . ASN B 1 157 ? 12.354 -24.944 38.745 1.00 30.89 157 ASN B O 1
ATOM 3129 N N . TRP B 1 158 ? 13.836 -24.568 37.142 1.00 26.91 158 TRP B N 1
ATOM 3130 C CA . TRP B 1 158 ? 14.723 -25.579 37.730 1.00 24.87 158 TRP B CA 1
ATOM 3131 C C . TRP B 1 158 ? 15.231 -25.180 39.122 1.00 25.61 158 TRP B C 1
ATOM 3132 O O . TRP B 1 158 ? 15.573 -26.038 39.936 1.00 25.48 158 TRP B O 1
ATOM 3143 N N . LEU B 1 159 ? 15.231 -23.880 39.403 1.00 26.66 159 LEU B N 1
ATOM 3144 C CA . LEU B 1 159 ? 15.524 -23.376 40.742 1.00 29.62 159 LEU B CA 1
ATOM 3145 C C . LEU B 1 159 ? 14.399 -23.589 41.808 1.00 33.36 159 LEU B C 1
ATOM 3146 O O . LEU B 1 159 ? 14.601 -23.287 42.957 1.00 31.69 159 LEU B O 1
ATOM 3151 N N . THR B 1 160 ? 13.229 -24.095 41.425 1.00 36.52 160 THR B N 1
ATOM 3152 C CA . THR B 1 160 ? 12.146 -24.329 42.378 1.00 39.90 160 THR B CA 1
ATOM 3153 C C . THR B 1 160 ? 12.195 -25.746 42.958 1.00 45.29 160 THR B C 1
ATOM 3154 O O . THR B 1 160 ? 11.632 -25.990 43.996 1.00 50.24 160 THR B O 1
ATOM 3158 N N . LYS B 1 161 ? 12.884 -26.660 42.288 1.00 50.07 161 LYS B N 1
ATOM 3159 C CA . LYS B 1 161 ? 12.783 -28.083 42.574 1.00 56.35 161 LYS B CA 1
ATOM 3160 C C . LYS B 1 161 ? 13.633 -28.375 43.822 1.00 58.81 161 LYS B C 1
ATOM 3161 O O . LYS B 1 161 ? 14.573 -27.620 44.103 1.00 53.11 161 LYS B O 1
ATOM 3167 N N . PRO B 1 162 ? 13.304 -29.454 44.577 1.00 61.38 162 PRO B N 1
ATOM 3168 C CA . PRO B 1 162 ? 13.896 -29.584 45.916 1.00 58.87 162 PRO B CA 1
ATOM 3169 C C . PRO B 1 162 ? 15.423 -29.799 45.874 1.00 53.25 162 PRO B C 1
ATOM 3170 O O . PRO B 1 162 ? 16.189 -29.036 46.507 1.00 55.32 162 PRO B O 1
ATOM 3174 N N . ILE B 1 163 ? 15.856 -30.776 45.087 1.00 43.95 163 ILE B N 1
ATOM 3175 C CA . ILE B 1 163 ? 17.248 -31.194 45.083 1.00 43.22 163 ILE B CA 1
ATOM 3176 C C . ILE B 1 163 ? 18.020 -30.446 43.996 1.00 43.72 163 ILE B C 1
ATOM 3177 O O . ILE B 1 163 ? 19.174 -30.061 44.215 1.00 37.22 163 ILE B O 1
ATOM 3182 N N . LEU B 1 164 ? 17.377 -30.251 42.839 1.00 43.30 164 LEU B N 1
ATOM 3183 C CA . LEU B 1 164 ? 17.905 -29.430 41.734 1.00 45.55 164 LEU B CA 1
ATOM 3184 C C . LEU B 1 164 ? 18.160 -27.968 42.112 1.00 40.44 164 LEU B C 1
ATOM 3185 O O . LEU B 1 164 ? 19.197 -27.405 41.768 1.00 39.50 164 LEU B O 1
ATOM 3190 N N . GLY B 1 165 ? 17.193 -27.352 42.780 1.00 35.28 165 GLY B N 1
ATOM 3191 C CA . GLY B 1 165 ? 17.271 -25.945 43.122 1.00 34.51 165 GLY B CA 1
ATOM 3192 C C . GLY B 1 165 ? 18.543 -25.644 43.878 1.00 37.06 165 GLY B C 1
ATOM 3193 O O . GLY B 1 165 ? 19.186 -24.623 43.631 1.00 39.84 165 GLY B O 1
ATOM 3194 N N . GLU B 1 166 ? 18.919 -26.532 44.793 1.00 37.38 166 GLU B N 1
ATOM 3195 C CA . GLU B 1 166 ? 20.164 -26.370 45.519 1.00 43.20 166 GLU B CA 1
ATOM 3196 C C . GLU B 1 166 ? 21.371 -26.681 44.571 1.00 43.51 166 GLU B C 1
ATOM 3197 O O . GLU B 1 166 ? 22.333 -25.924 44.525 1.00 44.54 166 GLU B O 1
ATOM 3203 N N . ILE B 1 167 ? 21.284 -27.742 43.770 1.00 44.21 167 ILE B N 1
ATOM 3204 C CA . ILE B 1 167 ? 22.356 -28.093 42.835 1.00 40.96 167 ILE B CA 1
ATOM 3205 C C . ILE B 1 167 ? 22.740 -26.965 41.876 1.00 37.89 167 ILE B C 1
ATOM 3206 O O . ILE B 1 167 ? 23.902 -26.889 41.524 1.00 39.72 167 ILE B O 1
ATOM 3208 N N . PHE B 1 168 ? 21.789 -26.112 41.463 1.00 32.69 168 PHE B N 1
ATOM 3209 C CA . PHE B 1 168 ? 22.053 -24.976 40.527 1.00 31.29 168 PHE B CA 1
ATOM 3210 C C . PHE B 1 168 ? 22.308 -23.610 41.186 1.00 32.04 168 PHE B C 1
ATOM 3211 O O . PHE B 1 168 ? 22.913 -22.722 40.558 1.00 27.92 168 PHE B O 1
ATOM 3219 N N . LYS B 1 169 ? 21.804 -23.447 42.416 1.00 33.45 169 LYS B N 1
ATOM 3220 C CA . LYS B 1 169 ? 21.855 -22.188 43.195 1.00 34.61 169 LYS B CA 1
ATOM 3221 C C . LYS B 1 169 ? 23.183 -21.489 43.127 1.00 28.63 169 LYS B C 1
ATOM 3222 O O . LYS B 1 169 ? 23.283 -20.319 42.784 1.00 25.66 169 LYS B O 1
ATOM 3228 N N . GLU B 1 170 ? 24.215 -22.230 43.455 1.00 28.17 170 GLU B N 1
ATOM 3229 C CA . GLU B 1 170 ? 25.525 -21.652 43.606 1.00 28.67 170 GLU B CA 1
ATOM 3230 C C . GLU B 1 170 ? 26.068 -21.199 42.212 1.00 28.72 170 GLU B C 1
ATOM 3231 O O . GLU B 1 170 ? 26.640 -20.124 42.086 1.00 25.76 170 GLU B O 1
ATOM 3234 N N . ILE B 1 171 ? 25.761 -21.929 41.144 1.00 27.98 171 ILE B N 1
ATOM 3235 C CA . ILE B 1 171 ? 26.221 -21.510 39.822 1.00 26.82 171 ILE B CA 1
ATOM 3236 C C . ILE B 1 171 ? 25.456 -20.239 39.345 1.00 23.37 171 ILE B C 1
ATOM 3237 O O . ILE B 1 171 ? 26.079 -19.336 38.806 1.00 20.97 171 ILE B O 1
ATOM 3242 N N . VAL B 1 172 ? 24.150 -20.125 39.608 1.00 20.32 172 VAL B N 1
ATOM 3243 C CA . VAL B 1 172 ? 23.458 -18.853 39.298 1.00 20.00 172 VAL B CA 1
ATOM 3244 C C . VAL B 1 172 ? 24.111 -17.686 40.075 1.00 20.80 172 VAL B C 1
ATOM 3245 O O . VAL B 1 172 ? 24.373 -16.635 39.498 1.00 19.86 172 VAL B O 1
ATOM 3249 N N . ASN B 1 173 ? 24.416 -17.900 41.357 1.00 22.43 173 ASN B N 1
ATOM 3250 C CA . ASN B 1 173 ? 24.984 -16.835 42.214 1.00 25.10 173 ASN B CA 1
ATOM 3251 C C . ASN B 1 173 ? 26.328 -16.300 41.763 1.00 24.26 173 ASN B C 1
ATOM 3252 O O . ASN B 1 173 ? 26.541 -15.089 41.812 1.00 23.74 173 ASN B O 1
ATOM 3257 N N . ASP B 1 174 ? 27.216 -17.181 41.324 1.00 23.42 174 ASP B N 1
ATOM 3258 C CA . ASP B 1 174 ? 28.558 -16.753 40.898 1.00 25.54 174 ASP B CA 1
ATOM 3259 C C . ASP B 1 174 ? 28.561 -16.182 39.479 1.00 24.96 174 ASP B C 1
ATOM 3260 O O . ASP B 1 174 ? 29.330 -15.213 39.167 1.00 20.40 174 ASP B O 1
ATOM 3265 N N . SER B 1 175 ? 27.672 -16.736 38.631 1.00 21.39 175 SER B N 1
ATOM 3266 C CA . SER B 1 175 ? 27.589 -16.260 37.251 1.00 21.21 175 SER B CA 1
ATOM 3267 C C . SER B 1 175 ? 27.205 -14.751 37.203 1.00 18.39 175 SER B C 1
ATOM 3268 O O . SER B 1 175 ? 26.616 -14.235 38.142 1.00 19.39 175 SER B O 1
ATOM 3271 N N . ARG B 1 176 ? 27.608 -14.034 36.181 1.00 16.11 176 ARG B N 1
ATOM 3272 C CA . ARG B 1 176 ? 27.354 -12.596 36.126 1.00 16.43 176 ARG B CA 1
ATOM 3273 C C . ARG B 1 176 ? 25.881 -12.241 35.971 1.00 17.80 176 ARG B C 1
ATOM 3274 O O . ARG B 1 176 ? 25.398 -11.166 36.470 1.00 16.16 176 ARG B O 1
ATOM 3282 N N . SER B 1 177 ? 25.190 -13.096 35.204 1.00 16.30 177 SER B N 1
ATOM 3283 C CA . SER B 1 177 ? 23.739 -13.068 35.132 1.00 17.19 177 SER B CA 1
ATOM 3284 C C . SER B 1 177 ? 23.178 -14.345 34.474 1.00 17.58 177 SER B C 1
ATOM 3285 O O . SER B 1 177 ? 23.947 -15.242 34.067 1.00 16.39 177 SER B O 1
ATOM 3288 N N . ALA B 1 178 ? 21.835 -14.422 34.411 1.00 16.55 178 ALA B N 1
ATOM 3289 C CA . ALA B 1 178 ? 21.142 -15.552 33.812 1.00 14.76 178 ALA B CA 1
ATOM 3290 C C . ALA B 1 178 ? 20.062 -15.078 32.867 1.00 14.49 178 ALA B C 1
ATOM 3291 O O . ALA B 1 178 ? 19.561 -13.978 33.010 1.00 13.98 178 ALA B O 1
ATOM 3293 N N . ARG B 1 179 ? 19.711 -15.946 31.921 1.00 14.83 179 ARG B N 1
ATOM 3294 C CA . ARG B 1 179 ? 18.725 -15.707 30.859 1.00 15.32 179 ARG B CA 1
ATOM 3295 C C . ARG B 1 179 ? 17.996 -17.032 30.600 1.00 16.30 179 ARG B C 1
ATOM 3296 O O . ARG B 1 179 ? 18.552 -18.112 30.910 1.00 17.32 179 ARG B O 1
ATOM 3304 N N . ALA B 1 180 ? 16.790 -16.952 30.006 1.00 15.63 180 ALA B N 1
ATOM 3305 C CA . ALA B 1 180 ? 16.005 -18.116 29.599 1.00 15.39 180 ALA B CA 1
ATOM 3306 C C . ALA B 1 180 ? 15.099 -17.755 28.417 1.00 16.57 180 ALA B C 1
ATOM 3307 O O . ALA B 1 180 ? 14.252 -16.866 28.522 1.00 15.99 180 ALA B O 1
ATOM 3309 N N . TYR B 1 181 ? 15.279 -18.460 27.290 1.00 17.82 181 TYR B N 1
ATOM 3310 C CA . TYR B 1 181 ? 14.565 -18.192 26.017 1.00 17.17 181 TYR B CA 1
ATOM 3311 C C . TYR B 1 181 ? 13.520 -19.225 25.673 1.00 15.99 181 TYR B C 1
ATOM 3312 O O . TYR B 1 181 ? 12.704 -18.982 24.807 1.00 15.99 181 TYR B O 1
ATOM 3321 N N . GLY B 1 182 ? 13.543 -20.389 26.312 1.00 15.83 182 GLY B N 1
ATOM 3322 C CA . GLY B 1 182 ? 12.468 -21.359 26.143 1.00 15.40 182 GLY B CA 1
ATOM 3323 C C . GLY B 1 182 ? 12.540 -22.231 24.890 1.00 16.53 182 GLY B C 1
ATOM 3324 O O . GLY B 1 182 ? 11.532 -22.886 24.549 1.00 16.01 182 GLY B O 1
ATOM 3325 N N . SER B 1 183 ? 13.702 -22.286 24.222 1.00 16.91 183 SER B N 1
ATOM 3326 C CA . SER B 1 183 ? 13.958 -23.245 23.110 1.00 16.64 183 SER B CA 1
ATOM 3327 C C . SER B 1 183 ? 15.359 -23.754 23.238 1.00 15.54 183 SER B C 1
ATOM 3328 O O . SER B 1 183 ? 16.326 -23.024 22.992 1.00 14.67 183 SER B O 1
ATOM 3331 N N . ALA B 1 184 ? 15.496 -25.017 23.670 1.00 15.46 184 ALA B N 1
ATOM 3332 C CA . ALA B 1 184 ? 16.824 -25.549 23.949 1.00 14.14 184 ALA B CA 1
ATOM 3333 C C . ALA B 1 184 ? 17.749 -25.554 22.716 1.00 14.37 184 ALA B C 1
ATOM 3334 O O . ALA B 1 184 ? 18.979 -25.211 22.816 1.00 14.82 184 ALA B O 1
ATOM 3336 N N . ALA B 1 185 ? 17.171 -25.826 21.554 1.00 13.45 185 ALA B N 1
ATOM 3337 C CA . ALA B 1 185 ? 17.947 -25.861 20.342 1.00 14.18 185 ALA B CA 1
ATOM 3338 C C . ALA B 1 185 ? 18.578 -24.463 20.072 1.00 14.43 185 ALA B C 1
ATOM 3339 O O . ALA B 1 185 ? 19.788 -24.356 19.771 1.00 14.11 185 ALA B O 1
ATOM 3341 N N . LEU B 1 186 ? 17.796 -23.406 20.255 1.00 14.56 186 LEU B N 1
ATOM 3342 C CA . LEU B 1 186 ? 18.311 -22.020 20.077 1.00 14.78 186 LEU B CA 1
ATOM 3343 C C . LEU B 1 186 ? 19.167 -21.546 21.230 1.00 14.57 186 LEU B C 1
ATOM 3344 O O . LEU B 1 186 ? 19.923 -20.579 21.077 1.00 15.92 186 LEU B O 1
ATOM 3349 N N . GLU B 1 187 ? 19.026 -22.165 22.396 1.00 15.16 187 GLU B N 1
ATOM 3350 C CA . GLU B 1 187 ? 19.893 -21.827 23.567 1.00 16.46 187 GLU B CA 1
ATOM 3351 C C . GLU B 1 187 ? 21.315 -22.396 23.421 1.00 15.85 187 GLU B C 1
ATOM 3352 O O . GLU B 1 187 ? 22.299 -21.755 23.746 1.00 16.86 187 GLU B O 1
ATOM 3358 N N . ILE B 1 188 ? 21.383 -23.600 22.911 1.00 15.99 188 ILE B N 1
ATOM 3359 C CA . ILE B 1 188 ? 22.638 -24.248 22.530 1.00 15.63 188 ILE B CA 1
ATOM 3360 C C . ILE B 1 188 ? 23.295 -23.477 21.402 1.00 14.92 188 ILE B C 1
ATOM 3361 O O . ILE B 1 188 ? 24.471 -23.091 21.515 1.00 16.35 188 ILE B O 1
ATOM 3366 N N . VAL B 1 189 ? 22.543 -23.184 20.353 1.00 14.14 189 VAL B N 1
ATOM 3367 C CA . VAL B 1 189 ? 23.029 -22.265 19.293 1.00 14.69 189 VAL B CA 1
ATOM 3368 C C . VAL B 1 189 ? 23.535 -20.891 19.841 1.00 15.42 189 VAL B C 1
ATOM 3369 O O . VAL B 1 189 ? 24.556 -20.326 19.380 1.00 15.85 189 VAL B O 1
ATOM 3373 N N . SER B 1 190 ? 22.828 -20.371 20.833 1.00 15.84 190 SER B N 1
ATOM 3374 C CA . SER B 1 190 ? 23.247 -19.184 21.565 1.00 15.75 190 SER B CA 1
ATOM 3375 C C . SER B 1 190 ? 24.604 -19.356 22.233 1.00 15.19 190 SER B C 1
ATOM 3376 O O . SER B 1 190 ? 25.393 -18.396 22.296 1.00 14.85 190 SER B O 1
ATOM 3379 N N . VAL B 1 191 ? 24.892 -20.541 22.739 1.00 15.02 191 VAL B N 1
ATOM 3380 C CA . VAL B 1 191 ? 26.255 -20.794 23.221 1.00 15.27 191 VAL B CA 1
ATOM 3381 C C . VAL B 1 191 ? 27.251 -20.849 22.015 1.00 16.14 191 VAL B C 1
ATOM 3382 O O . VAL B 1 191 ? 28.328 -20.251 22.055 1.00 15.92 191 VAL B O 1
ATOM 3386 N N . ALA B 1 192 ? 26.853 -21.456 20.917 1.00 17.51 192 ALA B N 1
ATOM 3387 C CA . ALA B 1 192 ? 27.752 -21.513 19.746 1.00 18.00 192 ALA B CA 1
ATOM 3388 C C . ALA B 1 192 ? 28.050 -20.172 19.070 1.00 18.58 192 ALA B C 1
ATOM 3389 O O . ALA B 1 192 ? 29.066 -20.077 18.410 1.00 22.09 192 ALA B O 1
ATOM 3391 N N . THR B 1 193 ? 27.227 -19.149 19.270 1.00 19.59 193 THR B N 1
ATOM 3392 C CA . THR B 1 193 ? 27.378 -17.835 18.612 1.00 19.96 193 THR B CA 1
ATOM 3393 C C . THR B 1 193 ? 27.969 -16.788 19.551 1.00 19.70 193 THR B C 1
ATOM 3394 O O . THR B 1 193 ? 28.183 -15.643 19.157 1.00 21.10 193 THR B O 1
ATOM 3398 N N . GLY B 1 194 ? 28.132 -17.112 20.819 1.00 19.72 194 GLY B N 1
ATOM 3399 C CA . GLY B 1 194 ? 28.576 -16.118 21.786 1.00 19.52 194 GLY B CA 1
ATOM 3400 C C . GLY B 1 194 ? 27.544 -15.301 22.516 1.00 21.20 194 GLY B C 1
ATOM 3401 O O . GLY B 1 194 ? 27.922 -14.518 23.392 1.00 22.84 194 GLY B O 1
ATOM 3402 N N . ASN B 1 195 ? 26.260 -15.449 22.190 1.00 22.76 195 ASN B N 1
ATOM 3403 C CA . ASN B 1 195 ? 25.204 -14.743 22.913 1.00 23.23 195 ASN B CA 1
ATOM 3404 C C . ASN B 1 195 ? 24.981 -15.252 24.350 1.00 22.37 195 ASN B C 1
ATOM 3405 O O . ASN B 1 195 ? 24.553 -14.457 25.233 1.00 21.61 195 ASN B O 1
ATOM 3410 N N . LEU B 1 196 ? 25.336 -16.517 24.605 1.00 17.99 196 LEU B N 1
ATOM 3411 C CA . LEU B 1 196 ? 25.445 -17.065 25.951 1.00 17.41 196 LEU B CA 1
ATOM 3412 C C . LEU B 1 196 ? 26.793 -17.781 26.148 1.00 17.19 196 LEU B C 1
ATOM 3413 O O . LEU B 1 196 ? 27.314 -18.420 25.201 1.00 17.08 196 LEU B O 1
ATOM 3418 N N . GLU B 1 197 ? 27.365 -17.707 27.351 1.00 16.34 197 GLU B N 1
ATOM 3419 C CA . GLU B 1 197 ? 28.611 -18.452 27.634 1.00 17.11 197 GLU B CA 1
ATOM 3420 C C . GLU B 1 197 ? 28.410 -19.879 28.103 1.00 16.32 197 GLU B C 1
ATOM 3421 O O . GLU B 1 197 ? 29.354 -20.715 27.972 1.00 15.94 197 GLU B O 1
ATOM 3427 N N . ALA B 1 198 ? 27.223 -20.165 28.644 1.00 14.65 198 ALA B N 1
ATOM 3428 C CA . ALA B 1 198 ? 26.846 -21.540 29.035 1.00 14.09 198 ALA B CA 1
ATOM 3429 C C . ALA B 1 198 ? 25.323 -21.694 29.051 1.00 14.53 198 ALA B C 1
ATOM 3430 O O . ALA B 1 198 ? 24.619 -20.729 29.092 1.00 13.36 198 ALA B O 1
ATOM 3432 N N . TYR B 1 199 ? 24.846 -22.931 29.013 1.00 15.96 199 TYR B N 1
ATOM 3433 C CA . TYR B 1 199 ? 23.410 -23.257 29.089 1.00 16.82 199 TYR B CA 1
ATOM 3434 C C . TYR B 1 199 ? 23.307 -24.614 29.786 1.00 17.46 199 TYR B C 1
ATOM 3435 O O . TYR B 1 199 ? 24.163 -25.528 29.581 1.00 19.02 199 TYR B O 1
ATOM 3444 N N . MET B 1 200 ? 22.292 -24.769 30.609 1.00 16.37 200 MET B N 1
ATOM 3445 C CA . MET B 1 200 ? 22.088 -26.019 31.270 1.00 17.59 200 MET B CA 1
ATOM 3446 C C . MET B 1 200 ? 20.616 -26.295 31.547 1.00 17.33 200 MET B C 1
ATOM 3447 O O . MET B 1 200 ? 19.834 -25.367 31.773 1.00 15.62 200 MET B O 1
ATOM 3452 N N . THR B 1 201 ? 20.293 -27.585 31.551 1.00 17.40 201 THR B N 1
ATOM 3453 C CA . THR B 1 201 ? 19.015 -28.081 32.019 1.00 19.05 201 THR B CA 1
ATOM 3454 C C . THR B 1 201 ? 19.143 -29.536 32.466 1.00 20.77 201 THR B C 1
ATOM 3455 O O . THR B 1 201 ? 20.014 -30.254 31.980 1.00 21.58 201 THR B O 1
ATOM 3459 N N . PRO B 1 202 ? 18.310 -29.960 33.428 1.00 22.54 202 PRO B N 1
ATOM 3460 C CA . PRO B 1 202 ? 18.364 -31.314 33.940 1.00 24.25 202 PRO B CA 1
ATOM 3461 C C . PRO B 1 202 ? 17.693 -32.368 33.071 1.00 24.44 202 PRO B C 1
ATOM 3462 O O . PRO B 1 202 ? 17.955 -33.547 33.290 1.00 25.29 202 PRO B O 1
ATOM 3466 N N . ARG B 1 203 ? 16.837 -31.985 32.127 1.00 24.00 203 ARG B N 1
ATOM 3467 C CA . ARG B 1 203 ? 16.170 -32.972 31.230 1.00 25.01 203 ARG B CA 1
ATOM 3468 C C . ARG B 1 203 ? 15.994 -32.412 29.851 1.00 23.89 203 ARG B C 1
ATOM 3469 O O . ARG B 1 203 ? 15.519 -31.327 29.711 1.00 26.71 203 ARG B O 1
ATOM 3471 N N . LEU B 1 204 ? 16.382 -33.167 28.839 1.00 25.38 204 LEU B N 1
ATOM 3472 C CA . LEU B 1 204 ? 16.197 -32.785 27.450 1.00 27.50 204 LEU B CA 1
ATOM 3473 C C . LEU B 1 204 ? 16.177 -34.043 26.615 1.00 25.11 204 LEU B C 1
ATOM 3474 O O . LEU B 1 204 ? 16.956 -34.931 26.880 1.00 24.89 204 LEU B O 1
ATOM 3479 N N . GLN B 1 205 ? 15.283 -34.127 25.642 1.00 23.32 205 GLN B N 1
ATOM 3480 C CA . GLN B 1 205 ? 15.284 -35.229 24.685 1.00 24.41 205 GLN B CA 1
ATOM 3481 C C . GLN B 1 205 ? 16.408 -35.079 23.625 1.00 23.05 205 GLN B C 1
ATOM 3482 O O . GLN B 1 205 ? 16.876 -33.973 23.386 1.00 20.94 205 GLN B O 1
ATOM 3488 N N . PRO B 1 206 ? 16.878 -36.195 23.018 1.00 23.01 206 PRO B N 1
ATOM 3489 C CA . PRO B 1 206 ? 17.833 -36.120 21.892 1.00 21.78 206 PRO B CA 1
ATOM 3490 C C . PRO B 1 206 ? 17.435 -35.181 20.747 1.00 19.43 206 PRO B C 1
ATOM 3491 O O . PRO B 1 206 ? 18.289 -34.474 20.228 1.00 18.43 206 PRO B O 1
ATOM 3495 N N . TRP B 1 207 ? 16.155 -35.160 20.371 1.00 18.08 207 TRP B N 1
ATOM 3496 C CA . TRP B 1 207 ? 15.736 -34.296 19.276 1.00 18.35 207 TRP B CA 1
ATOM 3497 C C . TRP B 1 207 ? 15.885 -32.814 19.578 1.00 19.74 207 TRP B C 1
ATOM 3498 O O . TRP B 1 207 ? 15.899 -32.014 18.648 1.00 19.48 207 TRP B O 1
ATOM 3509 N N . ASP B 1 208 ? 16.065 -32.440 20.840 1.00 19.65 208 ASP B N 1
ATOM 3510 C CA . ASP B 1 208 ? 16.272 -31.041 21.170 1.00 20.69 208 ASP B CA 1
ATOM 3511 C C . ASP B 1 208 ? 17.692 -30.579 21.283 1.00 19.55 208 ASP B C 1
ATOM 3512 O O . ASP B 1 208 ? 17.917 -29.364 21.185 1.00 18.52 208 ASP B O 1
ATOM 3517 N N . PHE B 1 209 ? 18.648 -31.516 21.392 1.00 18.83 209 PHE B N 1
ATOM 3518 C CA . PHE B 1 209 ? 20.098 -31.175 21.373 1.00 19.10 209 PHE B CA 1
ATOM 3519 C C . PHE B 1 209 ? 20.893 -31.650 20.176 1.00 19.74 209 PHE B C 1
ATOM 3520 O O . PHE B 1 209 ? 21.966 -31.111 19.901 1.00 19.36 209 PHE B O 1
ATOM 3528 N N . ALA B 1 210 ? 20.385 -32.636 19.456 1.00 21.90 210 ALA B N 1
ATOM 3529 C CA . ALA B 1 210 ? 21.185 -33.304 18.425 1.00 22.71 210 ALA B CA 1
ATOM 3530 C C . ALA B 1 210 ? 21.738 -32.363 17.330 1.00 23.12 210 ALA B C 1
ATOM 3531 O O . ALA B 1 210 ? 22.937 -32.341 17.047 1.00 24.08 210 ALA B O 1
ATOM 3533 N N . GLY B 1 211 ? 20.857 -31.592 16.718 1.00 23.59 211 GLY B N 1
ATOM 3534 C CA . GLY B 1 211 ? 21.277 -30.575 15.732 1.00 21.78 211 GLY B CA 1
ATOM 3535 C C . GLY B 1 211 ? 22.169 -29.526 16.370 1.00 20.48 211 GLY B C 1
ATOM 3536 O O . GLY B 1 211 ? 23.252 -29.217 15.831 1.00 21.10 211 GLY B O 1
ATOM 3537 N N . GLY B 1 212 ? 21.752 -29.002 17.528 1.00 16.97 212 GLY B N 1
ATOM 3538 C CA . GLY B 1 212 ? 22.512 -27.972 18.179 1.00 16.59 212 GLY B CA 1
ATOM 3539 C C . GLY B 1 212 ? 23.973 -28.344 18.544 1.00 17.33 212 GLY B C 1
ATOM 3540 O O . GLY B 1 212 ? 24.881 -27.523 18.415 1.00 14.14 212 GLY B O 1
ATOM 3541 N N . LEU B 1 213 ? 24.181 -29.579 19.005 1.00 19.63 213 LEU B N 1
ATOM 3542 C CA . LEU B 1 213 ? 25.513 -30.062 19.424 1.00 21.70 213 LEU B CA 1
ATOM 3543 C C . LEU B 1 213 ? 26.597 -30.056 18.338 1.00 23.09 213 LEU B C 1
ATOM 3544 O O . LEU B 1 213 ? 27.726 -29.704 18.622 1.00 20.88 213 LEU B O 1
ATOM 3549 N N . VAL B 1 214 ? 26.216 -30.382 17.092 1.00 23.90 214 VAL B N 1
ATOM 3550 C CA . VAL B 1 214 ? 27.145 -30.319 15.985 1.00 23.43 214 VAL B CA 1
ATOM 3551 C C . VAL B 1 214 ? 27.589 -28.870 15.784 1.00 21.82 214 VAL B C 1
ATOM 3552 O O . VAL B 1 214 ? 28.801 -28.602 15.552 1.00 21.22 214 VAL B O 1
ATOM 3556 N N . ILE B 1 215 ? 26.649 -27.922 15.870 1.00 21.28 215 ILE B N 1
ATOM 3557 C CA . ILE B 1 215 ? 27.022 -26.497 15.646 1.00 21.59 215 ILE B CA 1
ATOM 3558 C C . ILE B 1 215 ? 28.061 -26.036 16.718 1.00 22.37 215 ILE B C 1
ATOM 3559 O O . ILE B 1 215 ? 29.108 -25.470 16.390 1.00 21.39 215 ILE B O 1
ATOM 3564 N N . LEU B 1 216 ? 27.756 -26.372 17.965 1.00 20.81 216 LEU B N 1
ATOM 3565 C CA . LEU B 1 216 ? 28.579 -26.092 19.124 1.00 21.94 216 LEU B CA 1
ATOM 3566 C C . LEU B 1 216 ? 29.992 -26.700 19.016 1.00 21.88 216 LEU B C 1
ATOM 3567 O O . LEU B 1 216 ? 30.944 -25.992 19.288 1.00 19.01 216 LEU B O 1
ATOM 3572 N N . TYR B 1 217 ? 30.084 -28.013 18.678 1.00 20.17 217 TYR B N 1
ATOM 3573 C CA . TYR B 1 217 ? 31.353 -28.726 18.623 1.00 21.61 217 TYR B CA 1
ATOM 3574 C C . TYR B 1 217 ? 32.275 -28.105 17.551 1.00 22.49 217 TYR B C 1
ATOM 3575 O O . TYR B 1 217 ? 33.473 -28.011 17.731 1.00 21.01 217 TYR B O 1
ATOM 3577 N N . GLU B 1 218 ? 31.673 -27.622 16.470 1.00 21.61 218 GLU B N 1
ATOM 3578 C CA . GLU B 1 218 ? 32.391 -26.973 15.403 1.00 23.26 218 GLU B CA 1
ATOM 3579 C C . GLU B 1 218 ? 32.915 -25.582 15.718 1.00 25.27 218 GLU B C 1
ATOM 3580 O O . GLU B 1 218 ? 33.714 -25.080 14.943 1.00 27.72 218 GLU B O 1
ATOM 3586 N N . VAL B 1 219 ? 32.473 -24.949 16.812 1.00 24.41 219 VAL B N 1
ATOM 3587 C CA . VAL B 1 219 ? 33.147 -23.735 17.301 1.00 24.76 219 VAL B CA 1
ATOM 3588 C C . VAL B 1 219 ? 33.973 -24.041 18.554 1.00 25.29 219 VAL B C 1
ATOM 3589 O O . VAL B 1 219 ? 34.334 -23.127 19.275 1.00 31.28 219 VAL B O 1
ATOM 3593 N N . ASN B 1 220 ? 34.271 -25.306 18.812 1.00 25.31 220 ASN B N 1
ATOM 3594 C CA . ASN B 1 220 ? 35.033 -25.739 19.963 1.00 28.25 220 ASN B CA 1
ATOM 3595 C C . ASN B 1 220 ? 34.367 -25.610 21.331 1.00 26.85 220 ASN B C 1
ATOM 3596 O O . ASN B 1 220 ? 35.058 -25.644 22.348 1.00 24.84 220 ASN B O 1
ATOM 3601 N N . GLY B 1 221 ? 33.041 -25.544 21.401 1.00 25.34 221 GLY B N 1
ATOM 3602 C CA . GLY B 1 221 ? 32.393 -25.590 22.700 1.00 24.15 221 GLY B CA 1
ATOM 3603 C C . GLY B 1 221 ? 32.330 -27.002 23.182 1.00 25.45 221 GLY B C 1
ATOM 3604 O O . GLY B 1 221 ? 32.574 -27.932 22.423 1.00 24.47 221 GLY B O 1
ATOM 3605 N N . GLN B 1 222 ? 32.012 -27.216 24.448 1.00 28.39 222 GLN B N 1
ATOM 3606 C CA . GLN B 1 222 ? 31.751 -28.578 24.813 1.00 30.56 222 GLN B CA 1
ATOM 3607 C C . GLN B 1 222 ? 30.494 -28.845 25.528 1.00 29.10 222 GLN B C 1
ATOM 3608 O O . GLN B 1 222 ? 29.881 -27.951 26.085 1.00 28.38 222 GLN B O 1
ATOM 3614 N N . ALA B 1 223 ? 30.120 -30.111 25.463 1.00 26.31 223 ALA B N 1
ATOM 3615 C CA . ALA B 1 223 ? 28.857 -30.549 25.910 1.00 26.05 223 ALA B CA 1
ATOM 3616 C C . ALA B 1 223 ? 29.054 -31.821 26.694 1.00 24.51 223 ALA B C 1
ATOM 3617 O O . ALA B 1 223 ? 29.826 -32.672 26.299 1.00 24.87 223 ALA B O 1
ATOM 3619 N N . SER B 1 224 ? 28.336 -31.933 27.802 1.00 22.20 224 SER B N 1
ATOM 3620 C CA . SER B 1 224 ? 28.244 -33.145 28.591 1.00 21.00 224 SER B CA 1
ATOM 3621 C C . SER B 1 224 ? 26.907 -33.139 29.316 1.00 21.64 224 SER B C 1
ATOM 3622 O O . SER B 1 224 ? 26.123 -32.226 29.162 1.00 21.35 224 SER B O 1
ATOM 3625 N N . ASN B 1 225 ? 26.661 -34.147 30.132 1.00 21.56 225 ASN B N 1
ATOM 3626 C CA . ASN B 1 225 ? 25.524 -34.111 31.037 1.00 21.90 225 ASN B CA 1
ATOM 3627 C C . ASN B 1 225 ? 26.020 -33.490 32.350 1.00 23.65 225 ASN B C 1
ATOM 3628 O O . ASN B 1 225 ? 27.194 -33.033 32.467 1.00 22.47 225 ASN B O 1
ATOM 3633 N N . LEU B 1 226 ? 25.136 -33.416 33.335 1.00 25.54 226 LEU B N 1
ATOM 3634 C CA . LEU B 1 226 ? 25.508 -32.743 34.582 1.00 24.89 226 LEU B CA 1
ATOM 3635 C C . LEU B 1 226 ? 26.615 -33.487 35.368 1.00 24.91 226 LEU B C 1
ATOM 3636 O O . LEU B 1 226 ? 27.310 -32.884 36.186 1.00 26.83 226 LEU B O 1
ATOM 3641 N N . LEU B 1 227 ? 26.761 -34.779 35.099 1.00 26.52 227 LEU B N 1
ATOM 3642 C CA . LEU B 1 227 ? 27.829 -35.604 35.644 1.00 28.71 227 LEU B CA 1
ATOM 3643 C C . LEU B 1 227 ? 29.097 -35.628 34.750 1.00 28.21 227 LEU B C 1
ATOM 3644 O O . LEU B 1 227 ? 29.985 -36.453 34.977 1.00 27.88 227 LEU B O 1
ATOM 3649 N N . GLY B 1 228 ? 29.191 -34.764 33.740 1.00 25.84 228 GLY B N 1
ATOM 3650 C CA . GLY B 1 228 ? 30.367 -34.731 32.884 1.00 24.18 228 GLY B CA 1
ATOM 3651 C C . GLY B 1 228 ? 30.471 -35.869 31.887 1.00 25.94 228 GLY B C 1
ATOM 3652 O O . GLY B 1 228 ? 31.481 -35.957 31.218 1.00 25.15 228 GLY B O 1
ATOM 3653 N N . GLU B 1 229 ? 29.415 -36.679 31.726 1.00 26.40 229 GLU B N 1
ATOM 3654 C CA . GLU B 1 229 ? 29.395 -37.783 30.782 1.00 27.83 229 GLU B CA 1
ATOM 3655 C C . GLU B 1 229 ? 28.997 -37.302 29.392 1.00 30.13 229 GLU B C 1
ATOM 3656 O O . GLU B 1 229 ? 28.251 -36.349 29.277 1.00 30.29 229 GLU B O 1
ATOM 3662 N N . PRO B 1 230 ? 29.462 -37.982 28.328 1.00 32.12 230 PRO B N 1
ATOM 3663 C CA . PRO B 1 230 ? 29.110 -37.532 26.972 1.00 31.05 230 PRO B CA 1
ATOM 3664 C C . PRO B 1 230 ? 27.615 -37.733 26.717 1.00 30.49 230 PRO B C 1
ATOM 3665 O O . PRO B 1 230 ? 26.997 -38.599 27.313 1.00 28.33 230 PRO B O 1
ATOM 3669 N N . LEU B 1 231 ? 27.036 -36.899 25.871 1.00 30.48 231 LEU B N 1
ATOM 3670 C CA . LEU B 1 231 ? 25.624 -37.034 25.532 1.00 30.77 231 LEU B CA 1
ATOM 3671 C C . LEU B 1 231 ? 25.553 -37.985 24.358 1.00 30.18 231 LEU B C 1
ATOM 3672 O O . LEU B 1 231 ? 26.487 -38.053 23.571 1.00 28.56 231 LEU B O 1
ATOM 3677 N N . THR B 1 232 ? 24.478 -38.746 24.266 1.00 30.88 232 THR B N 1
ATOM 3678 C CA . THR B 1 232 ? 24.220 -39.538 23.070 1.00 34.61 232 THR B CA 1
ATOM 3679 C C . THR B 1 232 ? 22.754 -39.397 22.720 1.00 33.74 232 THR B C 1
ATOM 3680 O O . THR B 1 232 ? 21.966 -38.885 23.536 1.00 32.38 232 THR B O 1
ATOM 3684 N N . ILE B 1 233 ? 22.397 -39.888 21.536 1.00 30.89 233 ILE B N 1
ATOM 3685 C CA . ILE B 1 233 ? 21.003 -39.857 21.075 1.00 32.28 233 ILE B CA 1
ATOM 3686 C C . ILE B 1 233 ? 20.169 -41.059 21.496 1.00 34.66 233 ILE B C 1
ATOM 3687 O O . ILE B 1 233 ? 19.002 -41.191 21.053 1.00 35.26 233 ILE B O 1
ATOM 3692 N N . SER B 1 234 ? 20.723 -41.906 22.381 1.00 37.50 234 SER B N 1
ATOM 3693 C CA . SER B 1 234 ? 20.031 -43.150 22.794 1.00 36.65 234 SER B CA 1
ATOM 3694 C C . SER B 1 234 ? 18.903 -42.899 23.771 1.00 35.11 234 SER B C 1
ATOM 3695 O O . SER B 1 234 ? 18.068 -43.755 23.967 1.00 36.37 234 SER B O 1
ATOM 3698 N N . GLY B 1 235 ? 18.907 -41.740 24.422 1.00 36.26 235 GLY B N 1
ATOM 3699 C CA . GLY B 1 235 ? 17.814 -41.359 25.298 1.00 34.78 235 GLY B CA 1
ATOM 3700 C C . GLY B 1 235 ? 17.963 -39.952 25.865 1.00 34.29 235 GLY B C 1
ATOM 3701 O O . GLY B 1 235 ? 18.936 -39.240 25.538 1.00 30.03 235 GLY B O 1
ATOM 3702 N N . PRO B 1 236 ? 17.014 -39.557 26.750 1.00 31.36 236 PRO B N 1
ATOM 3703 C CA . PRO B 1 236 ? 17.043 -38.278 27.450 1.00 31.21 236 PRO B CA 1
ATOM 3704 C C . PRO B 1 236 ? 18.264 -38.168 28.332 1.00 29.91 236 PRO B C 1
ATOM 3705 O O . PRO B 1 236 ? 18.735 -39.187 28.837 1.00 29.04 236 PRO B O 1
ATOM 3709 N N . ASN B 1 237 ? 18.723 -36.940 28.551 1.00 28.13 237 ASN B N 1
ATOM 3710 C CA . ASN B 1 237 ? 19.795 -36.652 29.514 1.00 29.16 237 ASN B CA 1
ATOM 3711 C C . ASN B 1 237 ? 19.715 -35.225 30.048 1.00 26.00 237 ASN B C 1
ATOM 3712 O O . ASN B 1 237 ? 19.008 -34.393 29.513 1.00 23.75 237 ASN B O 1
ATOM 3717 N N . SER B 1 238 ? 20.486 -34.968 31.103 1.00 24.93 238 SER B N 1
ATOM 3718 C CA . SER B 1 238 ? 20.726 -33.637 31.579 1.00 22.84 238 SER B CA 1
ATOM 3719 C C . SER B 1 238 ? 21.802 -33.049 30.648 1.00 22.28 238 SER B C 1
ATOM 3720 O O . SER B 1 238 ? 22.451 -33.803 29.901 1.00 20.10 238 SER B O 1
ATOM 3723 N N . ILE B 1 239 ? 21.941 -31.716 3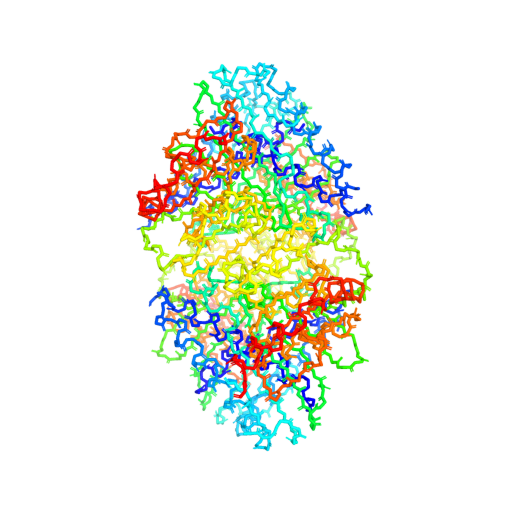0.668 1.00 20.87 239 ILE B N 1
ATOM 3724 C CA . ILE B 1 239 ? 22.818 -31.015 29.779 1.00 22.42 239 ILE B CA 1
ATOM 3725 C C . ILE B 1 239 ? 23.577 -29.903 30.442 1.00 21.00 239 ILE B C 1
ATOM 3726 O O . ILE B 1 239 ? 22.975 -29.107 31.176 1.00 20.20 239 ILE B O 1
ATOM 3731 N N . LEU B 1 240 ? 24.855 -29.787 30.074 1.00 20.40 240 LEU B N 1
ATOM 3732 C CA . LEU B 1 240 ? 25.693 -28.613 30.344 1.00 19.62 240 LEU B CA 1
ATOM 3733 C C . LEU B 1 240 ? 26.541 -28.318 29.112 1.00 19.72 240 LEU B C 1
ATOM 3734 O O . LEU B 1 240 ? 27.348 -29.132 28.731 1.00 19.20 240 LEU B O 1
ATOM 3739 N N . VAL B 1 241 ? 26.348 -27.166 28.480 1.00 20.65 241 VAL B N 1
ATOM 3740 C CA . VAL B 1 241 ? 27.173 -26.758 27.362 1.00 20.56 241 VAL B CA 1
ATOM 3741 C C . VAL B 1 241 ? 27.775 -25.415 27.680 1.00 20.03 241 VAL B C 1
ATOM 3742 O O . VAL B 1 241 ? 27.142 -24.609 28.331 1.00 19.13 241 VAL B O 1
ATOM 3746 N N . GLY B 1 242 ? 28.994 -25.191 27.207 1.00 20.46 242 GLY B N 1
ATOM 3747 C CA . GLY B 1 242 ? 29.678 -23.913 27.399 1.00 22.21 242 GLY B CA 1
ATOM 3748 C C . GLY B 1 242 ? 30.975 -23.876 26.605 1.00 22.40 242 GLY B C 1
ATOM 3749 O O . GLY B 1 242 ? 31.373 -24.878 26.075 1.00 23.33 242 GLY B O 1
ATOM 3750 N N . ASN B 1 243 ? 31.666 -22.745 26.553 1.00 24.24 243 ASN B N 1
ATOM 3751 C CA . ASN B 1 243 ? 33.072 -22.772 26.126 1.00 24.83 243 ASN B CA 1
ATOM 3752 C C . ASN B 1 243 ? 33.864 -23.677 27.077 1.00 25.69 243 ASN B C 1
ATOM 3753 O O . ASN B 1 243 ? 33.368 -24.054 28.147 1.00 26.47 243 ASN B O 1
ATOM 3758 N N . ARG B 1 244 ? 35.067 -24.072 26.688 1.00 28.86 244 ARG B N 1
ATOM 3759 C CA . ARG B 1 244 ? 35.808 -25.100 27.468 1.00 30.67 244 ARG B CA 1
ATOM 3760 C C . ARG B 1 244 ? 36.109 -24.708 28.912 1.00 26.69 244 ARG B C 1
ATOM 3761 O O . ARG B 1 244 ? 35.785 -25.444 29.810 1.00 28.71 244 ARG B O 1
ATOM 3769 N N . GLY B 1 245 ? 36.708 -23.554 29.127 1.00 24.07 245 GLY B N 1
ATOM 3770 C CA . GLY B 1 245 ? 37.069 -23.107 30.466 1.00 24.51 245 GLY B CA 1
ATOM 3771 C C . GLY B 1 245 ? 35.913 -23.088 31.460 1.00 25.12 245 GLY B C 1
ATOM 3772 O O . GLY B 1 245 ? 36.013 -23.591 32.595 1.00 23.47 245 GLY B O 1
ATOM 3773 N N . LEU B 1 246 ? 34.781 -22.529 31.071 1.00 26.96 246 LEU B N 1
ATOM 3774 C CA . LEU B 1 246 ? 33.698 -22.496 32.055 1.00 27.97 246 LEU B CA 1
ATOM 3775 C C . LEU B 1 246 ? 32.859 -23.761 32.098 1.00 26.33 246 LEU B C 1
ATOM 3776 O O . LEU B 1 246 ? 32.263 -24.041 33.151 1.00 26.44 246 LEU B O 1
ATOM 3781 N N . HIS B 1 247 ? 32.882 -24.579 31.033 1.00 23.36 247 HIS B N 1
ATOM 3782 C CA . HIS B 1 247 ? 32.391 -25.936 31.189 1.00 22.21 247 HIS B CA 1
ATOM 3783 C C . HIS B 1 247 ? 33.126 -26.564 32.372 1.00 22.32 247 HIS B C 1
ATOM 3784 O O . HIS B 1 247 ? 32.467 -27.001 33.350 1.00 19.03 247 HIS B O 1
ATOM 3791 N N . GLN B 1 248 ? 34.476 -26.494 32.324 1.00 23.07 248 GLN B N 1
ATOM 3792 C CA . GLN B 1 248 ? 35.348 -27.137 33.339 1.00 23.08 248 GLN B CA 1
ATOM 3793 C C . GLN B 1 248 ? 35.113 -26.466 34.709 1.00 22.59 248 GLN B C 1
ATOM 3794 O O . GLN B 1 248 ? 34.939 -27.165 35.689 1.00 22.52 248 GLN B O 1
ATOM 3796 N N . GLU B 1 249 ? 35.054 -25.128 34.741 1.00 21.34 249 GLU B N 1
ATOM 3797 C CA . GLU B 1 249 ? 34.763 -24.419 35.975 1.00 23.07 249 GLU B CA 1
ATOM 3798 C C . GLU B 1 249 ? 33.439 -24.848 36.592 1.00 24.78 249 GLU B C 1
ATOM 3799 O O . GLU B 1 249 ? 33.392 -25.090 37.790 1.00 25.59 249 GLU B O 1
ATOM 3805 N N . ILE B 1 250 ? 32.383 -24.992 35.795 1.00 24.28 250 ILE B N 1
ATOM 3806 C CA . ILE B 1 250 ? 31.073 -25.314 36.354 1.00 24.82 250 ILE B CA 1
ATOM 3807 C C . ILE B 1 250 ? 31.035 -26.766 36.851 1.00 24.96 250 ILE B C 1
ATOM 3808 O O . ILE B 1 250 ? 30.519 -27.027 37.931 1.00 25.97 250 ILE B O 1
ATOM 3813 N N . SER B 1 251 ? 31.515 -27.701 36.042 1.00 26.77 251 SER B N 1
ATOM 3814 C CA . SER B 1 251 ? 31.483 -29.138 36.359 1.00 27.50 251 SER B CA 1
ATOM 3815 C C . SER B 1 251 ? 32.426 -29.400 37.537 1.00 27.97 251 SER B C 1
ATOM 3816 O O . SER B 1 251 ? 31.986 -29.892 38.565 1.00 24.84 251 SER B O 1
ATOM 3819 N N . ASN B 1 252 ? 33.701 -29.020 37.385 1.00 27.47 252 ASN B N 1
ATOM 3820 C CA . ASN B 1 252 ? 34.731 -29.332 38.365 1.00 29.19 252 ASN B CA 1
ATOM 3821 C C . ASN B 1 252 ? 34.384 -28.783 39.740 1.00 33.45 252 ASN B C 1
ATOM 3822 O O . ASN B 1 252 ? 34.316 -29.489 40.747 1.00 39.63 252 ASN B O 1
ATOM 3823 N N . ASP B 1 253 ? 34.069 -27.520 39.735 1.00 33.31 253 ASP B N 1
ATOM 3824 C CA . ASP B 1 253 ? 33.933 -26.750 40.927 1.00 34.74 253 ASP B CA 1
ATOM 3825 C C . ASP B 1 253 ? 32.503 -26.735 41.540 1.00 35.81 253 ASP B C 1
ATOM 3826 O O . ASP B 1 253 ? 32.375 -26.749 42.759 1.00 39.14 253 ASP B O 1
ATOM 3831 N N . TYR B 1 254 ? 31.435 -26.684 40.729 1.00 31.86 254 TYR B N 1
ATOM 3832 C CA . TYR B 1 254 ? 30.083 -26.531 41.280 1.00 31.18 254 TYR B CA 1
ATOM 3833 C C . TYR B 1 254 ? 29.234 -27.767 41.240 1.00 32.33 254 TYR B C 1
ATOM 3834 O O . TYR B 1 254 ? 28.491 -28.010 42.184 1.00 38.49 254 TYR B O 1
ATOM 3843 N N . LEU B 1 255 ? 29.324 -28.555 40.175 1.00 31.10 255 LEU B N 1
ATOM 3844 C CA . LEU B 1 255 ? 28.513 -29.765 40.039 1.00 29.82 255 LEU B CA 1
ATOM 3845 C C . LEU B 1 255 ? 29.103 -31.001 40.713 1.00 32.97 255 LEU B C 1
ATOM 3846 O O . LEU B 1 255 ? 28.321 -31.861 41.214 1.00 31.26 255 LEU B O 1
ATOM 3851 N N . GLU B 1 256 ? 30.445 -31.108 40.707 1.00 33.64 256 GLU B N 1
ATOM 3852 C CA . GLU B 1 256 ? 31.148 -32.329 41.152 1.00 35.68 256 GLU B CA 1
ATOM 3853 C C . GLU B 1 256 ? 30.833 -32.676 42.604 1.00 37.68 256 GLU B C 1
ATOM 3854 O O . GLU B 1 256 ? 30.595 -33.852 42.905 1.00 38.88 256 GLU B O 1
ATOM 3856 N N . PRO B 1 257 ? 30.760 -31.661 43.490 1.00 42.38 257 PRO B N 1
ATOM 3857 C CA . PRO B 1 257 ? 30.357 -31.904 44.888 1.00 43.28 257 PRO B CA 1
ATOM 3858 C C . PRO B 1 257 ? 29.002 -32.571 45.072 1.00 46.82 257 PRO B C 1
ATOM 3859 O O . PRO B 1 257 ? 28.795 -33.200 46.086 1.00 53.11 257 PRO B O 1
ATOM 3863 N N . HIS B 1 258 ? 28.094 -32.448 44.108 1.00 49.01 258 HIS B N 1
ATOM 3864 C CA . HIS B 1 258 ? 26.774 -33.069 44.205 1.00 45.03 258 HIS B CA 1
ATOM 3865 C C . HIS B 1 258 ? 26.619 -34.360 43.394 1.00 41.44 258 HIS B C 1
ATOM 3866 O O . HIS B 1 258 ? 25.478 -34.737 43.096 1.00 37.97 258 HIS B O 1
ATOM 3873 N N . HIS B 1 259 ? 27.726 -35.051 43.068 1.00 38.76 259 HIS B N 1
ATOM 3874 C CA . HIS B 1 259 ? 27.679 -36.244 42.169 1.00 38.76 259 HIS B CA 1
ATOM 3875 C C . HIS B 1 259 ? 26.688 -37.305 42.630 1.00 37.47 259 HIS B C 1
ATOM 3876 O O . HIS B 1 259 ? 25.919 -37.816 41.815 1.00 32.81 259 HIS B O 1
ATOM 3878 N N . ASP B 1 260 ? 26.666 -37.601 43.932 1.00 42.02 260 ASP B N 1
ATOM 3879 C CA . ASP B 1 260 ? 25.840 -38.721 44.468 1.00 43.87 260 ASP B CA 1
ATOM 3880 C C . ASP B 1 260 ? 24.347 -38.407 44.367 1.00 42.15 260 ASP B C 1
ATOM 3881 O O . ASP B 1 260 ? 23.546 -39.310 44.110 1.00 41.29 260 ASP B O 1
ATOM 3886 N N . ALA B 1 261 ? 23.977 -37.136 44.546 1.00 40.04 261 ALA B N 1
ATOM 3887 C CA . ALA B 1 261 ? 22.568 -36.692 44.371 1.00 40.80 261 ALA B CA 1
ATOM 3888 C C . ALA B 1 261 ? 22.123 -36.681 42.925 1.00 42.12 261 ALA B C 1
ATOM 3889 O O . ALA B 1 261 ? 20.928 -36.882 42.627 1.00 43.41 261 ALA B O 1
ATOM 3891 N N . LEU B 1 262 ? 23.080 -36.390 42.044 1.00 43.70 262 LEU B N 1
ATOM 3892 C CA . LEU B 1 262 ? 22.849 -36.342 40.591 1.00 40.66 262 LEU B CA 1
ATOM 3893 C C . LEU B 1 262 ? 22.756 -37.750 40.019 1.00 37.94 262 LEU B C 1
ATOM 3894 O O . LEU B 1 262 ? 21.825 -38.063 39.253 1.00 37.18 262 LEU B O 1
ATOM 3899 N N . ILE B 1 263 ? 23.698 -38.605 40.416 1.00 38.37 263 ILE B N 1
ATOM 3900 C CA . ILE B 1 263 ? 23.634 -40.028 40.076 1.00 41.02 263 ILE B CA 1
ATOM 3901 C C . ILE B 1 263 ? 22.220 -40.528 40.377 1.00 45.92 263 ILE B C 1
ATOM 3902 O O . ILE B 1 263 ? 21.635 -41.242 39.578 1.00 51.53 263 ILE B O 1
ATOM 3907 N N . GLN B 1 264 ? 21.664 -40.107 41.509 1.00 49.97 264 GLN B N 1
ATOM 3908 C CA . GLN B 1 264 ? 20.383 -40.598 41.955 1.00 55.49 264 GLN B CA 1
ATOM 3909 C C . GLN B 1 264 ? 19.252 -40.033 41.144 1.00 59.56 264 GLN B C 1
ATOM 3910 O O . GLN B 1 264 ? 18.366 -40.781 40.724 1.00 67.83 264 GLN B O 1
ATOM 3916 N N . LEU B 1 265 ? 19.263 -38.718 40.950 1.00 60.63 265 LEU B N 1
ATOM 3917 C CA . LEU B 1 265 ? 18.275 -38.075 40.080 1.00 59.88 265 LEU B CA 1
ATOM 3918 C C . LEU B 1 265 ? 18.279 -38.680 38.677 1.00 62.68 265 LEU B C 1
ATOM 3919 O O . LEU B 1 265 ? 17.206 -38.973 38.134 1.00 65.35 265 LEU B O 1
ATOM 3924 N N . HIS B 1 266 ? 19.477 -38.877 38.109 1.00 63.53 266 HIS B N 1
ATOM 3925 C CA . HIS B 1 266 ? 19.618 -39.458 36.758 1.00 64.43 266 HIS B CA 1
ATOM 3926 C C . HIS B 1 266 ? 18.906 -40.827 36.565 1.00 70.21 266 HIS B C 1
ATOM 3927 O O . HIS B 1 266 ? 18.407 -41.089 35.465 1.00 84.14 266 HIS B O 1
ATOM 3934 N N . GLU B 1 267 ? 18.837 -41.671 37.607 1.00 61.95 267 GLU B N 1
ATOM 3935 C CA . GLU B 1 267 ? 18.035 -42.915 37.582 1.00 56.16 267 GLU B CA 1
ATOM 3936 C C . GLU B 1 267 ? 16.744 -42.770 38.398 1.00 58.45 267 GLU B C 1
ATOM 3937 O O . GLU B 1 267 ? 15.870 -41.937 38.107 1.00 56.72 267 GLU B O 1
ATOM 3939 N N . MET C 1 1 ? 1.114 -37.749 -2.432 1.00 44.08 1 MET C N 1
ATOM 3940 C CA . MET C 1 1 ? 0.085 -37.380 -3.459 1.00 50.04 1 MET C CA 1
ATOM 3941 C C . MET C 1 1 ? 0.203 -35.876 -3.909 1.00 50.18 1 MET C C 1
ATOM 3942 O O . MET C 1 1 ? 1.025 -35.133 -3.382 1.00 46.43 1 MET C O 1
ATOM 3944 N N . ALA C 1 2 ? -0.599 -35.501 -4.918 1.00 55.14 2 ALA C N 1
ATOM 3945 C CA . ALA C 1 2 ? -0.917 -34.107 -5.346 1.00 54.24 2 ALA C CA 1
ATOM 3946 C C . ALA C 1 2 ? 0.105 -33.429 -6.300 1.00 50.91 2 ALA C C 1
ATOM 3947 O O . ALA C 1 2 ? 1.238 -33.157 -5.929 1.00 48.25 2 ALA C O 1
ATOM 3949 N N . LEU C 1 3 ? -0.318 -33.148 -7.529 1.00 51.67 3 LEU C N 1
ATOM 3950 C CA . LEU C 1 3 ? 0.508 -32.405 -8.502 1.00 48.13 3 LEU C CA 1
ATOM 3951 C C . LEU C 1 3 ? 0.734 -30.939 -8.070 1.00 44.27 3 LEU C C 1
ATOM 3952 O O . LEU C 1 3 ? 1.850 -30.440 -8.115 1.00 41.75 3 LEU C O 1
ATOM 3957 N N . TYR C 1 4 ? -0.346 -30.271 -7.683 1.00 41.64 4 TYR C N 1
ATOM 3958 C CA . TYR C 1 4 ? -0.291 -28.930 -7.106 1.00 41.49 4 TYR C CA 1
ATOM 3959 C C . TYR C 1 4 ? 0.714 -28.842 -5.964 1.00 39.13 4 TYR C C 1
ATOM 3960 O O . TYR C 1 4 ? 1.667 -28.033 -6.021 1.00 37.56 4 TYR C O 1
ATOM 3969 N N . GLY C 1 5 ? 0.497 -29.669 -4.947 1.00 32.52 5 GLY C N 1
ATOM 3970 C CA . GLY C 1 5 ? 1.297 -29.642 -3.748 1.00 31.10 5 GLY C CA 1
ATOM 3971 C C . GLY C 1 5 ? 2.739 -29.965 -4.029 1.00 32.57 5 GLY C C 1
ATOM 3972 O O . GLY C 1 5 ? 3.625 -29.497 -3.304 1.00 34.79 5 GLY C O 1
ATOM 3973 N N . PHE C 1 6 ? 2.994 -30.753 -5.078 1.00 32.32 6 PHE C N 1
ATOM 3974 C CA . PHE C 1 6 ? 4.380 -30.990 -5.536 1.00 34.29 6 PHE C CA 1
ATOM 3975 C C . PHE C 1 6 ? 5.011 -29.730 -6.166 1.00 33.04 6 PHE C C 1
ATOM 3976 O O . PHE C 1 6 ? 6.165 -29.364 -5.877 1.00 31.93 6 PHE C O 1
ATOM 3984 N N . ALA C 1 7 ? 4.244 -29.113 -7.057 1.00 33.03 7 ALA C N 1
ATOM 3985 C CA . ALA C 1 7 ? 4.647 -27.880 -7.745 1.00 32.82 7 ALA C CA 1
ATOM 3986 C C . ALA C 1 7 ? 4.902 -26.766 -6.738 1.00 29.28 7 ALA C C 1
ATOM 3987 O O . ALA C 1 7 ? 5.936 -26.116 -6.787 1.00 30.77 7 ALA C O 1
ATOM 3989 N N . GLN C 1 8 ? 4.034 -26.638 -5.749 1.00 30.59 8 GLN C N 1
ATOM 3990 C CA . GLN C 1 8 ? 4.135 -25.533 -4.818 1.00 30.94 8 GLN C CA 1
ATOM 3991 C C . GLN C 1 8 ? 5.428 -25.576 -3.989 1.00 31.57 8 GLN C C 1
ATOM 3992 O O . GLN C 1 8 ? 6.041 -24.525 -3.746 1.00 30.39 8 GLN C O 1
ATOM 3998 N N . GLY C 1 9 ? 5.819 -26.769 -3.551 1.00 27.87 9 GLY C N 1
ATOM 3999 C CA . GLY C 1 9 ? 7.048 -26.941 -2.772 1.00 29.12 9 GLY C CA 1
ATOM 4000 C C . GLY C 1 9 ? 8.354 -26.852 -3.583 1.00 28.42 9 GLY C C 1
ATOM 4001 O O . GLY C 1 9 ? 9.370 -26.353 -3.100 1.00 26.32 9 GLY C O 1
ATOM 4002 N N . LEU C 1 10 ? 8.320 -27.383 -4.804 1.00 28.72 10 LEU C N 1
ATOM 4003 C CA . LEU C 1 10 ? 9.391 -27.219 -5.795 1.00 26.99 10 LEU C CA 1
ATOM 4004 C C . LEU C 1 10 ? 9.767 -25.732 -6.038 1.00 26.67 10 LEU C C 1
ATOM 4005 O O . LEU C 1 10 ? 10.957 -25.350 -5.944 1.00 28.16 10 LEU C O 1
ATOM 4010 N N . ILE C 1 11 ? 8.762 -24.899 -6.311 1.00 26.13 11 ILE C N 1
ATOM 4011 C CA . ILE C 1 11 ? 8.995 -23.455 -6.511 1.00 27.80 11 ILE C CA 1
ATOM 4012 C C . ILE C 1 11 ? 9.592 -22.777 -5.257 1.00 27.37 11 ILE C C 1
ATOM 4013 O O . ILE C 1 11 ? 10.609 -22.066 -5.371 1.00 24.13 11 ILE C O 1
ATOM 4018 N N . GLN C 1 12 ? 9.002 -23.059 -4.089 1.00 27.47 12 GLN C N 1
ATOM 4019 C CA . GLN C 1 12 ? 9.536 -22.675 -2.774 1.00 28.29 12 GLN C CA 1
ATOM 4020 C C . GLN C 1 12 ? 10.977 -23.166 -2.587 1.00 27.02 12 GLN C C 1
ATOM 4021 O O . GLN C 1 12 ? 11.862 -22.428 -2.189 1.00 27.21 12 GLN C O 1
ATOM 4027 N N . GLU C 1 13 ? 11.221 -24.413 -2.918 1.00 27.20 13 GLU C N 1
ATOM 4028 C CA . GLU C 1 13 ? 12.517 -24.991 -2.737 1.00 29.74 13 GLU C CA 1
ATOM 4029 C C . GLU C 1 13 ? 13.500 -24.298 -3.706 1.00 28.62 13 GLU C C 1
ATOM 4030 O O . GLU C 1 13 ? 14.661 -24.096 -3.364 1.00 29.28 13 GLU C O 1
ATOM 4036 N N . ALA C 1 14 ? 13.025 -23.884 -4.891 1.00 26.88 14 ALA C N 1
ATOM 4037 C CA . ALA C 1 14 ? 13.875 -23.153 -5.851 1.00 25.29 14 ALA C CA 1
ATOM 4038 C C . ALA C 1 14 ? 14.142 -21.709 -5.461 1.00 23.71 14 ALA C C 1
ATOM 4039 O O . ALA C 1 14 ? 15.221 -21.174 -5.742 1.00 24.44 14 ALA C O 1
ATOM 4041 N N . GLY C 1 15 ? 13.188 -21.091 -4.788 1.00 22.31 15 GLY C N 1
ATOM 4042 C CA . GLY C 1 15 ? 13.382 -19.733 -4.239 1.00 24.28 15 GLY C CA 1
ATOM 4043 C C . GLY C 1 15 ? 14.477 -19.686 -3.174 1.00 24.52 15 GLY C C 1
ATOM 4044 O O . GLY C 1 15 ? 15.342 -18.775 -3.159 1.00 23.40 15 GLY C O 1
ATOM 4045 N N . ILE C 1 16 ? 14.446 -20.695 -2.314 1.00 25.76 16 ILE C N 1
ATOM 4046 C CA . ILE C 1 16 ? 15.484 -20.917 -1.301 1.00 29.59 16 ILE C CA 1
ATOM 4047 C C . ILE C 1 16 ? 16.863 -20.913 -1.937 1.00 29.81 16 ILE C C 1
ATOM 4048 O O . ILE C 1 16 ? 17.738 -20.164 -1.543 1.00 32.87 16 ILE C O 1
ATOM 4053 N N . ARG C 1 17 ? 17.016 -21.731 -2.954 1.00 31.74 17 ARG C N 1
ATOM 4054 C CA . ARG C 1 17 ? 18.280 -21.869 -3.620 1.00 33.06 17 ARG C CA 1
ATOM 4055 C C . ARG C 1 17 ? 18.698 -20.562 -4.267 1.00 28.81 17 ARG C C 1
ATOM 4056 O O . ARG C 1 17 ? 19.873 -20.202 -4.205 1.00 26.30 17 ARG C O 1
ATOM 4064 N N . ILE C 1 18 ? 17.756 -19.834 -4.855 1.00 27.40 18 ILE C N 1
ATOM 4065 C CA . ILE C 1 18 ? 18.125 -18.542 -5.484 1.00 26.02 18 ILE C CA 1
ATOM 4066 C C . ILE C 1 18 ? 18.703 -17.608 -4.438 1.00 27.63 18 ILE C C 1
ATOM 4067 O O . ILE C 1 18 ? 19.808 -17.100 -4.593 1.00 25.35 18 ILE C O 1
ATOM 4072 N N . LYS C 1 19 ? 17.957 -17.418 -3.354 1.00 28.88 19 LYS C N 1
ATOM 4073 C CA . LYS C 1 19 ? 18.433 -16.583 -2.276 1.00 30.61 19 LYS C CA 1
ATOM 4074 C C . LYS C 1 19 ? 19.793 -17.081 -1.684 1.00 32.17 19 LYS C C 1
ATOM 4075 O O . LYS C 1 19 ? 20.656 -16.245 -1.393 1.00 35.00 19 LYS C O 1
ATOM 4081 N N . GLN C 1 20 ? 20.035 -18.399 -1.587 1.00 32.95 20 GLN C N 1
ATOM 4082 C CA . GLN C 1 20 ? 21.354 -18.920 -1.101 1.00 34.53 20 GLN C CA 1
ATOM 4083 C C . GLN C 1 20 ? 22.474 -18.490 -2.040 1.00 33.07 20 GLN C C 1
ATOM 4084 O O . GLN C 1 20 ? 23.464 -17.914 -1.616 1.00 34.10 20 GLN C O 1
ATOM 4090 N N . LEU C 1 21 ? 22.294 -18.708 -3.334 1.00 34.27 21 LEU C N 1
ATOM 4091 C CA . LEU C 1 21 ? 23.294 -18.292 -4.307 1.00 34.35 21 LEU C CA 1
ATOM 4092 C C . LEU C 1 21 ? 23.579 -16.774 -4.229 1.00 34.46 21 LEU C C 1
ATOM 4093 O O . LEU C 1 21 ? 24.748 -16.364 -4.223 1.00 38.66 21 LEU C O 1
ATOM 4098 N N . MET C 1 22 ? 22.543 -15.964 -4.050 1.00 32.89 22 MET C N 1
ATOM 4099 C CA . MET C 1 22 ? 22.732 -14.509 -3.842 1.00 35.46 22 MET C CA 1
ATOM 4100 C C . MET C 1 22 ? 23.489 -14.132 -2.538 1.00 36.83 22 MET C C 1
ATOM 4101 O O . MET C 1 22 ? 24.403 -13.321 -2.591 1.00 34.88 22 MET C O 1
ATOM 4106 N N . GLU C 1 23 ? 23.108 -14.709 -1.395 1.00 37.71 23 GLU C N 1
ATOM 4107 C CA . GLU C 1 23 ? 23.833 -14.486 -0.107 1.00 43.72 23 GLU C CA 1
ATOM 4108 C C . GLU C 1 23 ? 25.305 -14.827 -0.284 1.00 46.51 23 GLU C C 1
ATOM 4109 O O . GLU C 1 23 ? 26.174 -14.025 0.029 1.00 46.03 23 GLU C O 1
ATOM 4113 N N . GLN C 1 24 ? 25.560 -16.008 -0.847 1.00 50.48 24 GLN C N 1
ATOM 4114 C CA . GLN C 1 24 ? 26.910 -16.509 -1.004 1.00 50.72 24 GLN C CA 1
ATOM 4115 C C . GLN C 1 24 ? 27.791 -15.644 -1.862 1.00 48.70 24 GLN C C 1
ATOM 4116 O O . GLN C 1 24 ? 28.984 -15.622 -1.653 1.00 49.19 24 GLN C O 1
ATOM 4122 N N . ASN C 1 25 ? 27.212 -14.903 -2.789 1.00 50.47 25 ASN C N 1
ATOM 4123 C CA . ASN C 1 25 ? 27.996 -13.987 -3.608 1.00 51.59 25 ASN C CA 1
ATOM 4124 C C . ASN C 1 25 ? 28.575 -12.738 -2.889 1.00 57.48 25 ASN C C 1
ATOM 4125 O O . ASN C 1 25 ? 29.171 -11.890 -3.551 1.00 59.62 25 ASN C O 1
ATOM 4130 N N . LEU C 1 26 ? 28.412 -12.610 -1.564 1.00 63.10 26 LEU C N 1
ATOM 4131 C CA . LEU C 1 26 ? 29.156 -11.605 -0.767 1.00 67.11 26 LEU C CA 1
ATOM 4132 C C . LEU C 1 26 ? 30.148 -12.235 0.257 1.00 69.30 26 LEU C C 1
ATOM 4133 O O . LEU C 1 26 ? 30.226 -11.787 1.406 1.00 67.94 26 LEU C O 1
ATOM 4135 N N . THR C 1 27 ? 30.909 -13.254 -0.163 1.00 70.69 27 THR C N 1
ATOM 4136 C CA . THR C 1 27 ? 31.846 -13.961 0.738 1.00 69.50 27 THR C CA 1
ATOM 4137 C C . THR C 1 27 ? 32.851 -14.830 -0.024 1.00 67.61 27 THR C C 1
ATOM 4138 O O . THR C 1 27 ? 32.684 -15.107 -1.212 1.00 63.22 27 THR C O 1
ATOM 4140 N N . PRO C 1 34 ? 27.800 -8.464 -11.917 1.00 43.31 34 PRO C N 1
ATOM 4141 C CA . PRO C 1 34 ? 26.459 -9.050 -11.730 1.00 48.22 34 PRO C CA 1
ATOM 4142 C C . PRO C 1 34 ? 25.900 -9.950 -12.899 1.00 48.18 34 PRO C C 1
ATOM 4143 O O . PRO C 1 34 ? 24.899 -10.686 -12.707 1.00 42.66 34 PRO C O 1
ATOM 4145 N N . ASN C 1 35 ? 26.551 -9.909 -14.066 1.00 50.29 35 ASN C N 1
ATOM 4146 C CA . ASN C 1 35 ? 26.145 -10.721 -15.233 1.00 51.90 35 ASN C CA 1
ATOM 4147 C C . ASN C 1 35 ? 26.567 -12.179 -15.194 1.00 48.00 35 ASN C C 1
ATOM 4148 O O . ASN C 1 35 ? 25.869 -13.024 -15.734 1.00 48.31 35 ASN C O 1
ATOM 4153 N N . ASP C 1 36 ? 27.719 -12.477 -14.618 1.00 48.35 36 ASP C N 1
ATOM 4154 C CA . ASP C 1 36 ? 28.105 -13.868 -14.460 1.00 54.80 36 ASP C CA 1
ATOM 4155 C C . ASP C 1 36 ? 27.133 -14.554 -13.470 1.00 49.06 36 ASP C C 1
ATOM 4156 O O . ASP C 1 36 ? 26.716 -15.678 -13.713 1.00 46.98 36 ASP C O 1
ATOM 4161 N N . LEU C 1 37 ? 26.746 -13.832 -12.407 1.00 45.60 37 LEU C N 1
ATOM 4162 C CA . LEU C 1 37 ? 25.833 -14.311 -11.370 1.00 41.65 37 LEU C CA 1
ATOM 4163 C C . LEU C 1 37 ? 24.472 -14.745 -11.878 1.00 37.78 37 LEU C C 1
ATOM 4164 O O . LEU C 1 37 ? 24.062 -15.876 -11.648 1.00 38.88 37 LEU C O 1
ATOM 4169 N N . VAL C 1 38 ? 23.765 -13.840 -12.539 1.00 32.95 38 VAL C N 1
ATOM 4170 C CA . VAL C 1 38 ? 22.430 -14.150 -13.020 1.00 31.81 38 VAL C CA 1
ATOM 4171 C C . VAL C 1 38 ? 22.434 -15.318 -13.997 1.00 31.17 38 VAL C C 1
ATOM 4172 O O . VAL C 1 38 ? 21.510 -16.103 -13.975 1.00 27.61 38 VAL C O 1
ATOM 4176 N N . THR C 1 39 ? 23.474 -15.398 -14.846 1.00 37.53 39 THR C N 1
ATOM 4177 C CA . THR C 1 39 ? 23.705 -16.511 -15.797 1.00 39.68 39 THR C CA 1
ATOM 4178 C C . THR C 1 39 ? 23.776 -17.849 -15.060 1.00 38.08 39 THR C C 1
ATOM 4179 O O . THR C 1 39 ? 23.080 -18.797 -15.417 1.00 39.46 39 THR C O 1
ATOM 4183 N N . ASN C 1 40 ? 24.610 -17.893 -14.025 1.00 35.40 40 ASN C N 1
ATOM 4184 C CA . ASN C 1 40 ? 24.774 -19.093 -13.190 1.00 36.77 40 ASN C CA 1
ATOM 4185 C C . ASN C 1 40 ? 23.568 -19.420 -12.306 1.00 36.14 40 ASN C C 1
ATOM 4186 O O . ASN C 1 40 ? 23.229 -20.590 -12.162 1.00 36.01 40 ASN C O 1
ATOM 4191 N N . VAL C 1 41 ? 22.927 -18.412 -11.703 1.00 34.04 41 VAL C N 1
ATOM 4192 C CA . VAL C 1 41 ? 21.757 -18.672 -10.846 1.00 32.94 41 VAL C CA 1
ATOM 4193 C C . VAL C 1 41 ? 20.642 -19.247 -11.706 1.00 32.76 41 VAL C C 1
ATOM 4194 O O . VAL C 1 41 ? 20.085 -20.275 -11.363 1.00 33.33 41 VAL C O 1
ATOM 4198 N N . ASP C 1 42 ? 20.356 -18.597 -12.835 1.00 33.51 42 ASP C N 1
ATOM 4199 C CA . ASP C 1 42 ? 19.310 -19.030 -13.781 1.00 32.28 42 ASP C CA 1
ATOM 4200 C C . ASP C 1 42 ? 19.583 -20.461 -14.248 1.00 31.88 42 ASP C C 1
ATOM 4201 O O . ASP C 1 42 ? 18.661 -21.243 -14.386 1.00 32.73 42 ASP C O 1
ATOM 4206 N N . LYS C 1 43 ? 20.851 -20.794 -14.493 1.00 34.16 43 LYS C N 1
ATOM 4207 C CA . LYS C 1 43 ? 21.239 -22.149 -14.976 1.00 37.36 43 LYS C CA 1
ATOM 4208 C C . LYS C 1 43 ? 21.038 -23.191 -13.871 1.00 32.21 43 LYS C C 1
ATOM 4209 O O . LYS C 1 43 ? 20.436 -24.233 -14.080 1.00 30.29 43 LYS C O 1
ATOM 4215 N N . ALA C 1 44 ? 21.549 -22.858 -12.700 1.00 32.50 44 ALA C N 1
ATOM 4216 C CA . ALA C 1 44 ? 21.408 -23.674 -11.492 1.00 33.71 44 ALA C CA 1
ATOM 4217 C C . ALA C 1 44 ? 19.973 -23.945 -11.067 1.00 33.13 44 ALA C C 1
ATOM 4218 O O . ALA C 1 44 ? 19.674 -25.078 -10.702 1.00 36.46 44 ALA C O 1
ATOM 4220 N N . THR C 1 45 ? 19.109 -22.923 -11.112 1.00 30.81 45 THR C N 1
ATOM 4221 C CA . THR C 1 45 ? 17.682 -23.049 -10.762 1.00 30.05 45 THR C CA 1
ATOM 4222 C C . THR C 1 45 ? 16.891 -23.778 -11.843 1.00 32.88 45 THR C C 1
ATOM 4223 O O . THR C 1 45 ? 15.919 -24.491 -11.551 1.00 30.95 45 THR C O 1
ATOM 4227 N N . GLU C 1 46 ? 17.268 -23.548 -13.098 1.00 35.40 46 GLU C N 1
ATOM 4228 C CA . GLU C 1 46 ? 16.680 -24.277 -14.223 1.00 41.31 46 GLU C CA 1
ATOM 4229 C C . GLU C 1 46 ? 17.047 -25.778 -14.117 1.00 39.73 46 GLU C C 1
ATOM 4230 O O . GLU C 1 46 ? 16.175 -26.648 -14.210 1.00 35.77 46 GLU C O 1
ATOM 4236 N N . ASP C 1 47 ? 18.326 -26.071 -13.885 1.00 36.90 47 ASP C N 1
ATOM 4237 C CA . ASP C 1 47 ? 18.745 -27.481 -13.656 1.00 36.77 47 ASP C CA 1
ATOM 4238 C C . ASP C 1 47 ? 18.117 -28.129 -12.412 1.00 33.38 47 ASP C C 1
ATOM 4239 O O . ASP C 1 47 ? 17.656 -29.244 -12.502 1.00 32.49 47 ASP C O 1
ATOM 4244 N N . PHE C 1 48 ? 18.055 -27.435 -11.284 1.00 34.65 48 PHE C N 1
ATOM 4245 C CA . PHE C 1 48 ? 17.296 -27.937 -10.125 1.00 38.95 48 PHE C CA 1
ATOM 4246 C C . PHE C 1 48 ? 15.823 -28.268 -10.433 1.00 39.89 48 PHE C C 1
ATOM 4247 O O . PHE C 1 48 ? 15.351 -29.339 -10.069 1.00 40.06 48 PHE C O 1
ATOM 4255 N N . ILE C 1 49 ? 15.120 -27.338 -11.076 1.00 39.60 49 ILE C N 1
ATOM 4256 C CA . ILE C 1 49 ? 13.692 -27.478 -11.353 1.00 37.92 49 ILE C CA 1
ATOM 4257 C C . ILE C 1 49 ? 13.463 -28.580 -12.340 1.00 38.18 49 ILE C C 1
ATOM 4258 O O . ILE C 1 49 ? 12.510 -29.342 -12.197 1.00 38.44 49 ILE C O 1
ATOM 4263 N N . PHE C 1 50 ? 14.305 -28.630 -13.366 1.00 44.94 50 PHE C N 1
ATOM 4264 C CA . PHE C 1 50 ? 14.189 -29.647 -14.425 1.00 48.90 50 PHE C CA 1
ATOM 4265 C C . PHE C 1 50 ? 14.470 -31.038 -13.860 1.00 46.55 50 PHE C C 1
ATOM 4266 O O . PHE C 1 50 ? 13.637 -31.943 -13.970 1.00 43.54 50 PHE C O 1
ATOM 4274 N N . ASP C 1 51 ? 15.633 -31.194 -13.238 1.00 42.44 51 ASP C N 1
ATOM 4275 C CA . ASP C 1 51 ? 16.039 -32.496 -12.728 1.00 41.80 51 ASP C CA 1
ATOM 4276 C C . ASP C 1 51 ? 14.990 -32.979 -11.750 1.00 38.68 51 ASP C C 1
ATOM 4277 O O . ASP C 1 51 ? 14.617 -34.153 -11.778 1.00 38.76 51 ASP C O 1
ATOM 4282 N N . THR C 1 52 ? 14.482 -32.069 -10.920 1.00 37.61 52 THR C N 1
ATOM 4283 C CA . THR C 1 52 ? 13.540 -32.444 -9.861 1.00 37.93 52 THR C CA 1
ATOM 4284 C C . THR C 1 52 ? 12.223 -32.935 -10.407 1.00 37.88 52 THR C C 1
ATOM 4285 O O . THR C 1 52 ? 11.739 -33.957 -9.946 1.00 41.52 52 THR C O 1
ATOM 4289 N N . ILE C 1 53 ? 11.660 -32.227 -11.382 1.00 39.62 53 ILE C N 1
ATOM 4290 C CA . ILE C 1 53 ? 10.406 -32.657 -12.010 1.00 45.97 53 ILE C CA 1
ATOM 4291 C C . ILE C 1 53 ? 10.581 -34.036 -12.662 1.00 49.07 53 ILE C C 1
ATOM 4292 O O . ILE C 1 53 ? 9.683 -34.879 -12.549 1.00 47.88 53 ILE C O 1
ATOM 4297 N N . LEU C 1 54 ? 11.703 -34.253 -13.357 1.00 51.09 54 LEU C N 1
ATOM 4298 C CA . LEU C 1 54 ? 11.919 -35.523 -14.065 1.00 54.55 54 LEU C CA 1
ATOM 4299 C C . LEU C 1 54 ? 12.128 -36.694 -13.085 1.00 57.57 54 LEU C C 1
ATOM 4300 O O . LEU C 1 54 ? 11.527 -37.749 -13.290 1.00 60.20 54 LEU C O 1
ATOM 4305 N N . GLU C 1 55 ? 12.913 -36.505 -12.008 1.00 59.69 55 GLU C N 1
ATOM 4306 C CA . GLU C 1 55 ? 13.143 -37.582 -11.011 1.00 53.08 55 GLU C CA 1
ATOM 4307 C C . GLU C 1 55 ? 11.839 -38.125 -10.446 1.00 51.99 55 GLU C C 1
ATOM 4308 O O . GLU C 1 55 ? 11.744 -39.320 -10.206 1.00 52.02 55 GLU C O 1
ATOM 4310 N N . THR C 1 56 ? 10.840 -37.260 -10.261 1.00 48.39 56 THR C N 1
ATOM 4311 C CA . THR C 1 56 ? 9.555 -37.673 -9.691 1.00 45.85 56 THR C CA 1
ATOM 4312 C C . THR C 1 56 ? 8.483 -38.019 -10.723 1.00 44.72 56 THR C C 1
ATOM 4313 O O . THR C 1 56 ? 7.599 -38.842 -10.432 1.00 45.36 56 THR C O 1
ATOM 4317 N N . TYR C 1 57 ? 8.552 -37.417 -11.906 1.00 40.01 57 TYR C N 1
ATOM 4318 C CA . TYR C 1 57 ? 7.569 -37.694 -12.955 1.00 43.19 57 TYR C CA 1
ATOM 4319 C C . TYR C 1 57 ? 8.289 -37.894 -14.288 1.00 45.85 57 TYR C C 1
ATOM 4320 O O . TYR C 1 57 ? 8.305 -36.988 -15.134 1.00 46.67 57 TYR C O 1
ATOM 4329 N N . PRO C 1 58 ? 8.854 -39.096 -14.503 1.00 46.58 58 PRO C N 1
ATOM 4330 C CA . PRO C 1 58 ? 9.575 -39.425 -15.741 1.00 48.87 58 PRO C CA 1
ATOM 4331 C C . PRO C 1 58 ? 8.853 -39.157 -17.071 1.00 46.76 58 PRO C C 1
ATOM 4332 O O . PRO C 1 58 ? 9.537 -38.921 -18.086 1.00 45.65 58 PRO C O 1
ATOM 4336 N N . ASN C 1 59 ? 7.516 -39.201 -17.089 1.00 46.08 59 ASN C N 1
ATOM 4337 C CA . ASN C 1 59 ? 6.779 -38.985 -18.354 1.00 47.87 59 ASN C CA 1
ATOM 4338 C C . ASN C 1 59 ? 6.320 -37.567 -18.645 1.00 44.26 59 ASN C C 1
ATOM 4339 O O . ASN C 1 59 ? 5.780 -37.340 -19.713 1.00 47.25 59 ASN C O 1
ATOM 4344 N N . HIS C 1 60 ? 6.541 -36.618 -17.737 1.00 44.27 60 HIS C N 1
ATOM 4345 C CA . HIS C 1 60 ? 6.184 -35.218 -18.014 1.00 46.69 60 HIS C CA 1
ATOM 4346 C C . HIS C 1 60 ? 7.274 -34.521 -18.798 1.00 46.21 60 HIS C C 1
ATOM 4347 O O . HIS C 1 60 ? 8.395 -35.012 -18.906 1.00 52.41 60 HIS C O 1
ATOM 4354 N N . GLN C 1 61 ? 6.920 -33.374 -19.354 1.00 46.53 61 GLN C N 1
ATOM 4355 C CA . GLN C 1 61 ? 7.861 -32.544 -20.098 1.00 47.41 61 GLN C CA 1
ATOM 4356 C C . GLN C 1 61 ? 8.013 -31.139 -19.502 1.00 42.24 61 GLN C C 1
ATOM 4357 O O . GLN C 1 61 ? 7.068 -30.580 -18.940 1.00 32.82 61 GLN C O 1
ATOM 4363 N N . VAL C 1 62 ? 9.245 -30.635 -19.596 1.00 39.46 62 VAL C N 1
ATOM 4364 C CA . VAL C 1 62 ? 9.617 -29.301 -19.177 1.00 41.72 62 VAL C CA 1
ATOM 4365 C C . VAL C 1 62 ? 9.835 -28.445 -20.437 1.00 41.01 62 VAL C C 1
ATOM 4366 O O . VAL C 1 62 ? 10.669 -28.761 -21.279 1.00 40.76 62 VAL C O 1
ATOM 4370 N N . LEU C 1 63 ? 9.028 -27.391 -20.558 1.00 39.99 63 LEU C N 1
ATOM 4371 C CA . LEU C 1 63 ? 9.154 -26.357 -21.586 1.00 36.72 63 LEU C CA 1
ATOM 4372 C C . LEU C 1 63 ? 9.824 -25.106 -20.934 1.00 35.80 63 LEU C C 1
ATOM 4373 O O . LEU C 1 63 ? 9.271 -24.520 -19.995 1.00 32.65 63 LEU C O 1
ATOM 4378 N N . GLY C 1 64 ? 11.026 -24.782 -21.407 1.00 35.74 64 GLY C N 1
ATOM 4379 C CA . GLY C 1 64 ? 11.806 -23.579 -21.063 1.00 38.72 64 GLY C CA 1
ATOM 4380 C C . GLY C 1 64 ? 12.746 -23.167 -22.192 1.00 37.82 64 GLY C C 1
ATOM 4381 O O . GLY C 1 64 ? 13.420 -22.140 -22.101 1.00 43.20 64 GLY C O 1
ATOM 4382 N N . ILE C 1 72 ? 8.931 -30.529 -28.928 1.00 54.05 72 ILE C N 1
ATOM 4383 C CA . ILE C 1 72 ? 7.887 -30.940 -27.971 1.00 55.90 72 ILE C CA 1
ATOM 4384 C C . ILE C 1 72 ? 6.459 -30.600 -28.438 1.00 55.73 72 ILE C C 1
ATOM 4385 O O . ILE C 1 72 ? 6.191 -29.459 -28.814 1.00 55.48 72 ILE C O 1
ATOM 4390 N N . ASP C 1 73 ? 5.545 -31.583 -28.394 1.00 54.60 73 ASP C N 1
ATOM 4391 C CA . ASP C 1 73 ? 4.101 -31.347 -28.629 1.00 47.91 73 ASP C CA 1
ATOM 4392 C C . ASP C 1 73 ? 3.475 -31.014 -27.278 1.00 45.93 73 ASP C C 1
ATOM 4393 O O . ASP C 1 73 ? 3.446 -31.861 -26.385 1.00 42.68 73 ASP C O 1
ATOM 4398 N N . THR C 1 74 ? 2.963 -29.792 -27.145 1.00 44.50 74 THR C N 1
ATOM 4399 C CA . THR C 1 74 ? 2.440 -29.268 -25.852 1.00 47.75 74 THR C CA 1
ATOM 4400 C C . THR C 1 74 ? 0.957 -29.633 -25.535 1.00 47.83 74 THR C C 1
ATOM 4401 O O . THR C 1 74 ? 0.495 -29.476 -24.402 1.00 52.82 74 THR C O 1
ATOM 4405 N N . SER C 1 75 ? 0.242 -30.139 -26.542 1.00 45.38 75 SER C N 1
ATOM 4406 C CA . SER C 1 75 ? -1.089 -30.723 -26.380 1.00 46.26 75 SER C CA 1
ATOM 4407 C C . SER C 1 75 ? -1.083 -32.143 -25.855 1.00 45.04 75 SER C C 1
ATOM 4408 O O . SER C 1 75 ? -2.152 -32.705 -25.699 1.00 47.39 75 SER C O 1
ATOM 4411 N N . LYS C 1 76 ? 0.093 -32.738 -25.627 1.00 48.81 76 LYS C N 1
ATOM 4412 C CA . LYS C 1 76 ? 0.220 -34.176 -25.298 1.00 50.84 76 LYS C CA 1
ATOM 4413 C C . LYS C 1 76 ? 0.842 -34.324 -23.903 1.00 49.94 76 LYS C C 1
ATOM 4414 O O . LYS C 1 76 ? 1.928 -33.777 -23.624 1.00 46.23 76 LYS C O 1
ATOM 4417 N N . GLY C 1 77 ? 0.144 -35.062 -23.034 1.00 45.52 77 GLY C N 1
ATOM 4418 C CA . GLY C 1 77 ? 0.619 -35.300 -21.673 1.00 39.10 77 GLY C CA 1
ATOM 4419 C C . GLY C 1 77 ? 0.605 -34.041 -20.804 1.00 37.65 77 GLY C C 1
ATOM 4420 O O . GLY C 1 77 ? -0.212 -33.106 -20.993 1.00 34.75 77 GLY C O 1
ATOM 4421 N N . THR C 1 78 ? 1.522 -34.040 -19.854 1.00 33.39 78 THR C N 1
ATOM 4422 C CA . THR C 1 78 ? 1.644 -33.007 -18.861 1.00 36.35 78 THR C CA 1
ATOM 4423 C C . THR C 1 78 ? 2.932 -32.206 -19.091 1.00 35.54 78 THR C C 1
ATOM 4424 O O . THR C 1 78 ? 4.037 -32.765 -19.112 1.00 31.90 78 THR C O 1
ATOM 4428 N N . VAL C 1 79 ? 2.759 -30.894 -19.262 1.00 36.29 79 VAL C N 1
ATOM 4429 C CA . VAL C 1 79 ? 3.862 -29.982 -19.605 1.00 32.93 79 VAL C CA 1
ATOM 4430 C C . VAL C 1 79 ? 4.036 -28.902 -18.511 1.00 30.71 79 VAL C C 1
ATOM 4431 O O . VAL C 1 79 ? 3.085 -28.189 -18.151 1.00 26.09 79 VAL C O 1
ATOM 4435 N N . TRP C 1 80 ? 5.266 -28.819 -18.000 1.00 30.22 80 TRP C N 1
ATOM 4436 C CA . TRP C 1 80 ? 5.703 -27.824 -17.057 1.00 30.00 80 TRP C CA 1
ATOM 4437 C C . TRP C 1 80 ? 6.351 -26.687 -17.870 1.00 31.07 80 TRP C C 1
ATOM 4438 O O . TRP C 1 80 ? 7.445 -26.837 -18.461 1.00 29.52 80 TRP C O 1
ATOM 4449 N N . VAL C 1 81 ? 5.670 -25.547 -17.912 1.00 27.98 81 VAL C N 1
ATOM 4450 C CA . VAL C 1 81 ? 6.206 -24.401 -18.651 1.00 29.22 81 VAL C CA 1
ATOM 4451 C C . VAL C 1 81 ? 6.781 -23.436 -17.595 1.00 28.68 81 VAL C C 1
ATOM 4452 O O . VAL C 1 81 ? 6.049 -22.811 -16.816 1.00 29.23 81 VAL C O 1
ATOM 4456 N N . VAL C 1 82 ? 8.119 -23.425 -17.528 1.00 29.05 82 VAL C N 1
ATOM 4457 C CA . VAL C 1 82 ? 8.864 -22.808 -16.458 1.00 28.86 82 VAL C CA 1
ATOM 4458 C C . VAL C 1 82 ? 9.823 -21.733 -16.970 1.00 27.00 82 VAL C C 1
ATOM 4459 O O . VAL C 1 82 ? 10.450 -21.880 -18.018 1.00 28.67 82 VAL C O 1
ATOM 4463 N N . ASP C 1 83 ? 9.840 -20.618 -16.253 1.00 25.54 83 ASP C N 1
ATOM 4464 C CA . ASP C 1 83 ? 10.920 -19.658 -16.297 1.00 24.99 83 ASP C CA 1
ATOM 4465 C C . ASP C 1 83 ? 11.522 -19.561 -14.878 1.00 22.11 83 ASP C C 1
ATOM 4466 O O . ASP C 1 83 ? 10.883 -19.095 -13.976 1.00 20.73 83 ASP C O 1
ATOM 4471 N N . PRO C 1 84 ? 12.762 -19.980 -14.685 1.00 23.98 84 PRO C N 1
ATOM 4472 C CA . PRO C 1 84 ? 13.393 -19.792 -13.371 1.00 24.42 84 PRO C CA 1
ATOM 4473 C C . PRO C 1 84 ? 13.628 -18.335 -12.959 1.00 24.04 84 PRO C C 1
ATOM 4474 O O . PRO C 1 84 ? 13.602 -18.049 -11.775 1.00 23.51 84 PRO C O 1
ATOM 4478 N N . ILE C 1 85 ? 13.888 -17.428 -13.912 1.00 22.51 85 ILE C N 1
ATOM 4479 C CA . ILE C 1 85 ? 14.009 -16.015 -13.589 1.00 20.99 85 ILE C CA 1
ATOM 4480 C C . ILE C 1 85 ? 13.386 -15.121 -14.654 1.00 20.78 85 ILE C C 1
ATOM 4481 O O . ILE C 1 85 ? 14.051 -14.745 -15.617 1.00 21.66 85 ILE C O 1
ATOM 4486 N N . ASP C 1 86 ? 12.128 -14.739 -14.438 1.00 19.29 86 ASP C N 1
ATOM 4487 C CA . ASP C 1 86 ? 11.483 -13.755 -15.260 1.00 19.85 86 ASP C CA 1
ATOM 4488 C C . ASP C 1 86 ? 11.813 -12.375 -14.673 1.00 19.33 86 ASP C C 1
ATOM 4489 O O . ASP C 1 86 ? 11.399 -12.038 -13.551 1.00 18.66 86 ASP C O 1
ATOM 4494 N N . GLY C 1 87 ? 12.565 -11.597 -15.450 1.00 18.82 87 GLY C N 1
ATOM 4495 C CA . GLY C 1 87 ? 13.085 -10.313 -15.020 1.00 19.64 87 GLY C CA 1
ATOM 4496 C C . GLY C 1 87 ? 14.570 -10.331 -14.698 1.00 20.58 87 GLY C C 1
ATOM 4497 O O . GLY C 1 87 ? 14.970 -9.892 -13.606 1.00 19.60 87 GLY C O 1
ATOM 4498 N N . THR C 1 88 ? 15.377 -10.852 -15.626 1.00 21.63 88 THR C N 1
ATOM 4499 C CA . THR C 1 88 ? 16.835 -10.986 -15.401 1.00 22.79 88 THR C CA 1
ATOM 4500 C C . THR C 1 88 ? 17.563 -9.654 -15.241 1.00 20.27 88 THR C C 1
ATOM 4501 O O . THR C 1 88 ? 18.433 -9.562 -14.403 1.00 21.46 88 THR C O 1
ATOM 4505 N N . LEU C 1 89 ? 17.208 -8.629 -16.017 1.00 19.93 89 LEU C N 1
ATOM 4506 C CA . LEU C 1 89 ? 17.713 -7.256 -15.747 1.00 19.08 89 LEU C CA 1
ATOM 4507 C C . LEU C 1 89 ? 17.337 -6.722 -14.394 1.00 17.50 89 LEU C C 1
ATOM 4508 O O . LEU C 1 89 ? 18.128 -6.042 -13.786 1.00 16.62 89 LEU C O 1
ATOM 4513 N N . ASN C 1 90 ? 16.107 -6.970 -13.938 1.00 17.42 90 ASN C N 1
ATOM 4514 C CA . ASN C 1 90 ? 15.751 -6.577 -12.569 1.00 16.92 90 ASN C CA 1
ATOM 4515 C C . ASN C 1 90 ? 16.663 -7.300 -11.541 1.00 16.14 90 ASN C C 1
ATOM 4516 O O . ASN C 1 90 ? 17.101 -6.714 -10.563 1.00 15.50 90 ASN C O 1
ATOM 4521 N N . PHE C 1 91 ? 16.943 -8.566 -11.777 1.00 15.99 91 PHE C N 1
ATOM 4522 C CA . PHE C 1 91 ? 17.810 -9.349 -10.905 1.00 16.97 91 PHE C CA 1
ATOM 4523 C C . PHE C 1 91 ? 19.209 -8.743 -10.867 1.00 18.59 91 PHE C C 1
ATOM 4524 O O . PHE C 1 91 ? 19.791 -8.583 -9.787 1.00 19.25 91 PHE C O 1
ATOM 4532 N N . VAL C 1 92 ? 19.736 -8.412 -12.039 1.00 17.81 92 VAL C N 1
ATOM 4533 C CA . VAL C 1 92 ? 21.068 -7.901 -12.128 1.00 19.40 92 VAL C CA 1
ATOM 4534 C C . VAL C 1 92 ? 21.194 -6.526 -11.497 1.00 20.54 92 VAL C C 1
ATOM 4535 O O . VAL C 1 92 ? 22.151 -6.262 -10.789 1.00 21.95 92 VAL C O 1
ATOM 4539 N N . HIS C 1 93 ? 20.228 -5.653 -11.771 1.00 21.35 93 HIS C N 1
ATOM 4540 C CA . HIS C 1 93 ? 20.319 -4.242 -11.430 1.00 20.80 93 HIS C CA 1
ATOM 4541 C C . HIS C 1 93 ? 19.643 -3.821 -10.112 1.00 20.02 93 HIS C C 1
ATOM 4542 O O . HIS C 1 93 ? 19.956 -2.781 -9.544 1.00 19.46 93 HIS C O 1
ATOM 4549 N N . GLN C 1 94 ? 18.692 -4.613 -9.658 1.00 20.14 94 GLN C N 1
ATOM 4550 C CA . GLN C 1 94 ? 17.877 -4.260 -8.527 1.00 19.59 94 GLN C CA 1
ATOM 4551 C C . GLN C 1 94 ? 17.889 -5.323 -7.434 1.00 20.33 94 GLN C C 1
ATOM 4552 O O . GLN C 1 94 ? 17.458 -5.051 -6.331 1.00 21.26 94 GLN C O 1
ATOM 4558 N N . GLN C 1 95 ? 18.345 -6.533 -7.746 1.00 22.31 95 GLN C N 1
ATOM 4559 C CA . GLN C 1 95 ? 18.320 -7.683 -6.807 1.00 21.67 95 GLN C CA 1
ATOM 4560 C C . GLN C 1 95 ? 16.937 -7.964 -6.213 1.00 18.60 95 GLN C C 1
ATOM 4561 O O . GLN C 1 95 ? 16.814 -8.348 -5.062 1.00 19.58 95 GLN C O 1
ATOM 4567 N N . GLU C 1 96 ? 15.911 -7.820 -7.026 1.00 18.77 96 GLU C N 1
ATOM 4568 C CA . GLU C 1 96 ? 14.503 -7.917 -6.607 1.00 16.93 96 GLU C CA 1
ATOM 4569 C C . GLU C 1 96 ? 13.659 -7.637 -7.811 1.00 17.24 96 GLU C C 1
ATOM 4570 O O . GLU C 1 96 ? 14.226 -7.357 -8.860 1.00 19.37 96 GLU C O 1
ATOM 4576 N N . ASN C 1 97 ? 12.315 -7.753 -7.687 1.00 16.11 97 ASN C N 1
ATOM 4577 C CA . ASN C 1 97 ? 11.376 -7.557 -8.770 1.00 14.49 97 ASN C CA 1
ATOM 4578 C C . ASN C 1 97 ? 11.521 -8.572 -9.890 1.00 13.69 97 ASN C C 1
ATOM 4579 O O . ASN C 1 97 ? 11.329 -8.230 -11.045 1.00 12.80 97 ASN C O 1
ATOM 4584 N N . PHE C 1 98 ? 11.797 -9.831 -9.514 1.00 13.67 98 PHE C N 1
ATOM 4585 C CA . PHE C 1 98 ? 11.892 -10.944 -10.422 1.00 13.67 98 PHE C CA 1
ATOM 4586 C C . PHE C 1 98 ? 11.138 -12.117 -9.857 1.00 15.60 98 PHE C C 1
ATOM 4587 O O . PHE C 1 98 ? 11.022 -12.264 -8.628 1.00 14.49 98 PHE C O 1
ATOM 4595 N N . ALA C 1 99 ? 10.703 -12.993 -10.762 1.00 15.98 99 ALA C N 1
ATOM 4596 C CA . ALA C 1 99 ? 9.920 -14.132 -10.370 1.00 18.13 99 ALA C CA 1
ATOM 4597 C C . ALA C 1 99 ? 10.350 -15.441 -11.012 1.00 18.43 99 ALA C C 1
ATOM 4598 O O . ALA C 1 99 ? 10.805 -15.467 -12.144 1.00 18.65 99 ALA C O 1
ATOM 4600 N N . ILE C 1 100 ? 10.090 -16.513 -10.278 1.00 19.58 100 ILE C N 1
ATOM 4601 C CA . ILE C 1 100 ? 10.000 -17.866 -10.851 1.00 21.12 100 ILE C CA 1
ATOM 4602 C C . ILE C 1 100 ? 8.533 -18.031 -11.321 1.00 20.38 100 ILE C C 1
ATOM 4603 O O . ILE C 1 100 ? 7.601 -17.701 -10.573 1.00 18.73 100 ILE C O 1
ATOM 4608 N N . SER C 1 101 ? 8.333 -18.491 -12.560 1.00 20.65 101 SER C N 1
ATOM 4609 C CA . SER C 1 101 ? 7.004 -18.700 -13.124 1.00 20.96 101 SER C CA 1
ATOM 4610 C C . SER C 1 101 ? 6.829 -20.141 -13.576 1.00 21.06 101 SER C C 1
ATOM 4611 O O . SER C 1 101 ? 7.714 -20.695 -14.200 1.00 21.74 101 SER C O 1
ATOM 4614 N N . ILE C 1 102 ? 5.710 -20.761 -13.221 1.00 21.37 102 ILE C N 1
ATOM 4615 C CA . ILE C 1 102 ? 5.422 -22.158 -13.595 1.00 21.63 102 ILE C CA 1
ATOM 4616 C C . ILE C 1 102 ? 3.950 -22.258 -13.916 1.00 20.72 102 ILE C C 1
ATOM 4617 O O . ILE C 1 102 ? 3.096 -21.923 -13.096 1.00 20.87 102 ILE C O 1
ATOM 4622 N N . GLY C 1 103 ? 3.655 -22.664 -15.145 1.00 22.11 103 GLY C N 1
ATOM 4623 C CA . GLY C 1 103 ? 2.298 -23.033 -15.531 1.00 21.67 103 GLY C CA 1
ATOM 4624 C C . GLY C 1 103 ? 2.302 -24.523 -15.848 1.00 22.79 103 GLY C C 1
ATOM 4625 O O . GLY C 1 103 ? 3.176 -24.986 -16.559 1.00 22.38 103 GLY C O 1
ATOM 4626 N N . ILE C 1 104 ? 1.328 -25.255 -15.325 1.00 24.53 104 ILE C N 1
ATOM 4627 C CA . ILE C 1 104 ? 1.177 -26.689 -15.584 1.00 26.94 104 ILE C CA 1
ATOM 4628 C C . ILE C 1 104 ? -0.042 -26.905 -16.480 1.00 26.27 104 ILE C C 1
ATOM 4629 O O . ILE C 1 104 ? -1.135 -26.540 -16.126 1.00 25.07 104 ILE C O 1
ATOM 4634 N N . TYR C 1 105 ? 0.200 -27.449 -17.670 1.00 28.74 105 TYR C N 1
ATOM 4635 C CA . TYR C 1 105 ? -0.844 -27.871 -18.622 1.00 30.46 105 TYR C CA 1
ATOM 4636 C C . TYR C 1 105 ? -0.919 -29.412 -18.745 1.00 30.28 105 TYR C C 1
ATOM 4637 O O . TYR C 1 105 ? 0.105 -30.123 -18.644 1.00 28.40 105 TYR C O 1
ATOM 4646 N N . ILE C 1 106 ? -2.138 -29.914 -18.928 1.00 32.43 106 ILE C N 1
ATOM 4647 C CA . ILE C 1 106 ? -2.386 -31.360 -19.079 1.00 35.14 106 ILE C CA 1
ATOM 4648 C C . ILE C 1 106 ? -3.202 -31.547 -20.364 1.00 34.05 106 ILE C C 1
ATOM 4649 O O . ILE C 1 106 ? -4.323 -31.039 -20.459 1.00 34.94 106 ILE C O 1
ATOM 4654 N N . ASP C 1 107 ? -2.616 -32.215 -21.358 1.00 35.94 107 ASP C N 1
ATOM 4655 C CA . ASP C 1 107 ? -3.234 -32.377 -22.691 1.00 38.64 107 ASP C CA 1
ATOM 4656 C C . ASP C 1 107 ? -3.657 -31.025 -23.254 1.00 43.52 107 ASP C C 1
ATOM 4657 O O . ASP C 1 107 ? -4.817 -30.843 -23.671 1.00 41.80 107 ASP C O 1
ATOM 4662 N N . GLY C 1 108 ? -2.715 -30.069 -23.214 1.00 45.90 108 GLY C N 1
ATOM 4663 C CA . GLY C 1 108 ? -2.960 -28.677 -23.645 1.00 48.71 108 GLY C CA 1
ATOM 4664 C C . GLY C 1 108 ? -4.018 -27.815 -22.940 1.00 46.42 108 GLY C C 1
ATOM 4665 O O . GLY C 1 108 ? -4.303 -26.723 -23.411 1.00 53.48 108 GLY C O 1
ATOM 4666 N N . LYS C 1 109 ? -4.598 -28.270 -21.831 1.00 42.45 109 LYS C N 1
ATOM 4667 C CA . LYS C 1 109 ? -5.523 -27.438 -21.029 1.00 43.45 109 LYS C CA 1
ATOM 4668 C C . LYS C 1 109 ? -4.825 -26.972 -19.754 1.00 39.77 109 LYS C C 1
ATOM 4669 O O . LYS C 1 109 ? -4.091 -27.747 -19.150 1.00 37.65 109 LYS C O 1
ATOM 4671 N N . PRO C 1 110 ? -5.058 -25.710 -19.335 1.00 41.05 110 PRO C N 1
ATOM 4672 C CA . PRO C 1 110 ? -4.579 -25.165 -18.042 1.00 37.46 110 PRO C CA 1
ATOM 4673 C C . PRO C 1 110 ? -4.848 -26.056 -16.856 1.00 35.04 110 PRO C C 1
ATOM 4674 O O . PRO C 1 110 ? -5.983 -26.550 -16.747 1.00 35.68 110 PRO C O 1
ATOM 4678 N N . TYR C 1 111 ? -3.847 -26.243 -15.975 1.00 29.31 111 TYR C N 1
ATOM 4679 C CA . TYR C 1 111 ? -4.111 -26.912 -14.700 1.00 30.77 111 TYR C CA 1
ATOM 4680 C C . TYR C 1 111 ? -3.803 -26.040 -13.491 1.00 30.90 111 TYR C C 1
ATOM 4681 O O . TYR C 1 111 ? -4.664 -25.852 -12.636 1.00 31.58 111 TYR C O 1
ATOM 4690 N N . ALA C 1 112 ? -2.588 -25.516 -13.394 1.00 31.12 112 ALA C N 1
ATOM 4691 C CA . ALA C 1 112 ? -2.245 -24.658 -12.262 1.00 28.13 112 ALA C CA 1
ATOM 4692 C C . ALA C 1 112 ? -1.218 -23.644 -12.677 1.00 26.77 112 ALA C C 1
ATOM 4693 O O . ALA C 1 112 ? -0.432 -23.891 -13.611 1.00 22.68 112 ALA C O 1
ATOM 4695 N N . GLY C 1 113 ? -1.224 -22.520 -11.956 1.00 25.51 113 GLY C N 1
ATOM 4696 C CA . GLY C 1 113 ? -0.287 -21.427 -12.201 1.00 25.87 113 GLY C CA 1
ATOM 4697 C C . GLY C 1 113 ? 0.377 -20.838 -10.970 1.00 25.01 113 GLY C C 1
ATOM 4698 O O . GLY C 1 113 ? -0.280 -20.508 -9.997 1.00 25.96 113 GLY C O 1
ATOM 4699 N N . PHE C 1 114 ? 1.683 -20.654 -11.075 1.00 25.07 114 PHE C N 1
ATOM 4700 C CA . PHE C 1 114 ? 2.522 -20.145 -10.014 1.00 26.23 114 PHE C CA 1
ATOM 4701 C C . PHE C 1 114 ? 3.465 -19.027 -10.501 1.00 25.15 114 PHE C C 1
ATOM 4702 O O . PHE C 1 114 ? 4.263 -19.242 -11.418 1.00 24.63 114 PHE C O 1
ATOM 4710 N N . VAL C 1 115 ? 3.371 -17.845 -9.874 1.00 23.81 115 VAL C N 1
ATOM 4711 C CA . VAL C 1 115 ? 4.436 -16.841 -9.921 1.00 21.49 115 VAL C CA 1
ATOM 4712 C C . VAL C 1 115 ? 4.855 -16.347 -8.530 1.00 21.15 115 VAL C C 1
ATOM 4713 O O . VAL C 1 115 ? 4.061 -15.878 -7.704 1.00 18.44 115 VAL C O 1
ATOM 4717 N N . TYR C 1 116 ? 6.153 -16.484 -8.303 1.00 20.98 116 TYR C N 1
ATOM 4718 C CA . TYR C 1 116 ? 6.727 -16.360 -7.001 1.00 20.37 116 TYR C CA 1
ATOM 4719 C C . TYR C 1 116 ? 7.638 -15.145 -7.039 1.00 18.61 116 TYR C C 1
ATOM 4720 O O . TYR C 1 116 ? 8.702 -15.203 -7.670 1.00 16.28 116 TYR C O 1
ATOM 4729 N N . ASP C 1 117 ? 7.220 -14.069 -6.380 1.00 17.81 117 ASP C N 1
ATOM 4730 C CA . ASP C 1 117 ? 8.071 -12.872 -6.221 1.00 18.08 117 ASP C CA 1
ATOM 4731 C C . ASP C 1 117 ? 9.099 -13.264 -5.135 1.00 19.90 117 ASP C C 1
ATOM 4732 O O . ASP C 1 117 ? 8.799 -13.230 -3.946 1.00 20.48 117 ASP C O 1
ATOM 4737 N N . VAL C 1 118 ? 10.276 -13.730 -5.574 1.00 20.60 118 VAL C N 1
ATOM 4738 C CA . VAL C 1 118 ? 11.226 -14.394 -4.731 1.00 20.49 118 VAL C CA 1
ATOM 4739 C C . VAL C 1 118 ? 11.688 -13.486 -3.597 1.00 21.83 118 VAL C C 1
ATOM 4740 O O . VAL C 1 118 ? 11.677 -13.881 -2.431 1.00 24.10 118 VAL C O 1
ATOM 4744 N N . MET C 1 119 ? 12.026 -12.252 -3.901 1.00 22.76 119 MET C N 1
ATOM 4745 C CA . MET C 1 119 ? 12.598 -11.382 -2.882 1.00 23.64 119 MET C CA 1
ATOM 4746 C C . MET C 1 119 ? 11.560 -10.723 -2.001 1.00 24.10 119 MET C C 1
ATOM 4747 O O . MET C 1 119 ? 11.866 -10.335 -0.902 1.00 27.19 119 MET C O 1
ATOM 4752 N N . ALA C 1 120 ? 10.327 -10.632 -2.457 1.00 24.62 120 ALA C N 1
ATOM 4753 C CA . ALA C 1 120 ? 9.254 -10.121 -1.654 1.00 22.72 120 ALA C CA 1
ATOM 4754 C C . ALA C 1 120 ? 8.634 -11.254 -0.844 1.00 24.40 120 ALA C C 1
ATOM 4755 O O . ALA C 1 120 ? 7.796 -11.019 0.042 1.00 25.24 120 ALA C O 1
ATOM 4757 N N . ASP C 1 121 ? 8.978 -12.487 -1.190 1.00 24.87 121 ASP C N 1
ATOM 4758 C CA . ASP C 1 121 ? 8.449 -13.666 -0.535 1.00 26.36 121 ASP C CA 1
ATOM 4759 C C . ASP C 1 121 ? 6.917 -13.759 -0.616 1.00 24.69 121 ASP C C 1
ATOM 4760 O O . ASP C 1 121 ? 6.238 -13.934 0.392 1.00 20.94 121 ASP C O 1
ATOM 4765 N N . VAL C 1 122 ? 6.408 -13.624 -1.837 1.00 25.29 122 VAL C N 1
ATOM 4766 C CA . VAL C 1 122 ? 4.979 -13.665 -2.106 1.00 25.49 122 VAL C CA 1
ATOM 4767 C C . VAL C 1 122 ? 4.677 -14.643 -3.235 1.00 25.10 122 VAL C C 1
ATOM 4768 O O . VAL C 1 122 ? 5.140 -14.434 -4.370 1.00 21.20 122 VAL C O 1
ATOM 4772 N N . LEU C 1 123 ? 3.937 -15.718 -2.907 1.00 24.89 123 LEU C N 1
ATOM 4773 C CA . LEU C 1 123 ? 3.589 -16.718 -3.896 1.00 24.88 123 LEU C CA 1
ATOM 4774 C C . LEU C 1 123 ? 2.228 -16.400 -4.413 1.00 23.97 123 LEU C C 1
ATOM 4775 O O . LEU C 1 123 ? 1.288 -16.396 -3.631 1.00 24.82 123 LEU C O 1
ATOM 4780 N N . TYR C 1 124 ? 2.119 -16.079 -5.714 1.00 25.40 124 TYR C N 1
ATOM 4781 C CA . TYR C 1 124 ? 0.807 -15.951 -6.390 1.00 23.92 124 TYR C CA 1
ATOM 4782 C C . TYR C 1 124 ? 0.519 -17.260 -7.059 1.00 24.19 124 TYR C C 1
ATOM 4783 O O . TYR C 1 124 ? 1.332 -17.738 -7.848 1.00 24.44 124 TYR C O 1
ATOM 4792 N N . HIS C 1 125 ? -0.643 -17.836 -6.757 1.00 24.46 125 HIS C N 1
ATOM 4793 C CA . HIS C 1 125 ? -1.018 -19.138 -7.278 1.00 25.45 125 HIS C CA 1
ATOM 4794 C C . HIS C 1 125 ? -2.519 -19.259 -7.519 1.00 25.26 125 HIS C C 1
ATOM 4795 O O . HIS C 1 125 ? -3.319 -18.555 -6.891 1.00 23.93 125 HIS C O 1
ATOM 4802 N N . ALA C 1 126 ? -2.853 -20.206 -8.392 1.00 24.25 126 ALA C N 1
ATOM 4803 C CA . ALA C 1 126 ? -4.209 -20.533 -8.803 1.00 25.21 126 ALA C CA 1
ATOM 4804 C C . ALA C 1 126 ? -4.244 -21.945 -9.445 1.00 27.34 126 ALA C C 1
ATOM 4805 O O . ALA C 1 126 ? -3.302 -22.321 -10.193 1.00 27.25 126 ALA C O 1
ATOM 4807 N N . LYS C 1 127 ? -5.275 -22.731 -9.094 1.00 30.37 127 LYS C N 1
ATOM 4808 C CA . LYS C 1 127 ? -5.710 -23.922 -9.871 1.00 34.44 127 LYS C CA 1
ATOM 4809 C C . LYS C 1 127 ? -6.935 -23.536 -10.666 1.00 32.17 127 LYS C C 1
ATOM 4810 O O . LYS C 1 127 ? -7.741 -22.743 -10.169 1.00 28.56 127 LYS C O 1
ATOM 4816 N N . VAL C 1 128 ? -7.102 -24.102 -11.861 1.00 32.37 128 VAL C N 1
ATOM 4817 C CA . VAL C 1 128 ? -8.300 -23.780 -12.691 1.00 36.40 128 VAL C CA 1
ATOM 4818 C C . VAL C 1 128 ? -9.628 -24.046 -11.960 1.00 33.81 128 VAL C C 1
ATOM 4819 O O . VAL C 1 128 ? -9.831 -25.127 -11.413 1.00 31.39 128 VAL C O 1
ATOM 4823 N N . GLY C 1 129 ? -10.515 -23.050 -11.980 1.00 32.30 129 GLY C N 1
ATOM 4824 C CA . GLY C 1 129 ? -11.807 -23.102 -11.331 1.00 31.84 129 GLY C CA 1
ATOM 4825 C C . GLY C 1 129 ? -11.804 -23.275 -9.821 1.00 35.93 129 GLY C C 1
ATOM 4826 O O . GLY C 1 129 ? -12.774 -23.782 -9.269 1.00 39.86 129 GLY C O 1
ATOM 4827 N N . GLU C 1 130 ? -10.726 -22.874 -9.147 1.00 37.08 130 GLU C N 1
ATOM 4828 C CA . GLU C 1 130 ? -10.683 -22.801 -7.676 1.00 34.19 130 GLU C CA 1
ATOM 4829 C C . GLU C 1 130 ? -10.184 -21.466 -7.134 1.00 32.53 130 GLU C C 1
ATOM 4830 O O . GLU C 1 130 ? -9.812 -21.391 -5.962 1.00 33.08 130 GLU C O 1
ATOM 4836 N N . GLY C 1 131 ? -10.175 -20.421 -7.971 1.00 30.05 131 GLY C N 1
ATOM 4837 C CA . GLY C 1 131 ? -9.795 -19.066 -7.542 1.00 30.97 131 GLY C CA 1
ATOM 4838 C C . GLY C 1 131 ? -8.286 -18.737 -7.521 1.00 29.14 131 GLY C C 1
ATOM 4839 O O . GLY C 1 131 ? -7.437 -19.601 -7.720 1.00 28.99 131 GLY C O 1
ATOM 4840 N N . ALA C 1 132 ? -7.974 -17.470 -7.271 1.00 26.68 132 ALA C N 1
ATOM 4841 C CA . ALA C 1 132 ? -6.591 -16.989 -7.259 1.00 27.46 132 ALA C CA 1
ATOM 4842 C C . ALA C 1 132 ? -6.213 -16.382 -5.929 1.00 26.21 132 ALA C C 1
ATOM 4843 O O . ALA C 1 132 ? -7.037 -15.751 -5.248 1.00 27.89 132 ALA C O 1
ATOM 4845 N N . TYR C 1 133 ? -4.926 -16.531 -5.605 1.00 27.54 133 TYR C N 1
ATOM 4846 C CA . TYR C 1 133 ? -4.398 -16.259 -4.280 1.00 27.26 133 TYR C CA 1
ATOM 4847 C C . TYR C 1 133 ? -3.115 -15.484 -4.368 1.00 27.79 133 TYR C C 1
ATOM 4848 O O . TYR C 1 133 ? -2.260 -15.777 -5.216 1.00 23.54 133 TYR C O 1
ATOM 4857 N N . ARG C 1 134 ? -2.987 -14.513 -3.454 1.00 27.42 134 ARG C N 1
ATOM 4858 C CA . ARG C 1 134 ? -1.716 -13.945 -3.051 1.00 27.29 134 ARG C CA 1
ATOM 4859 C C . ARG C 1 134 ? -1.407 -14.590 -1.712 1.00 27.07 134 ARG C C 1
ATOM 4860 O O . ARG C 1 134 ? -2.057 -14.271 -0.733 1.00 29.49 134 ARG C O 1
ATOM 4868 N N . GLY C 1 135 ? -0.417 -15.470 -1.653 1.00 27.57 135 GLY C N 1
ATOM 4869 C CA . GLY C 1 135 ? -0.203 -16.326 -0.466 1.00 28.93 135 GLY C CA 1
ATOM 4870 C C . GLY C 1 135 ? -1.473 -17.054 0.007 1.00 30.14 135 GLY C C 1
ATOM 4871 O O . GLY C 1 135 ? -2.052 -17.848 -0.720 1.00 27.80 135 GLY C O 1
ATOM 4872 N N . SER C 1 136 ? -1.930 -16.745 1.215 1.00 31.92 136 SER C N 1
ATOM 4873 C CA . SER C 1 136 ? -3.174 -17.291 1.741 1.00 33.58 136 SER C CA 1
ATOM 4874 C C . SER C 1 136 ? -4.406 -16.413 1.481 1.00 31.82 136 SER C C 1
ATOM 4875 O O . SER C 1 136 ? -5.523 -16.837 1.789 1.00 32.05 136 SER C O 1
ATOM 4878 N N . GLN C 1 137 ? -4.236 -15.230 0.907 1.00 30.92 137 GLN C N 1
ATOM 4879 C CA . GLN C 1 137 ? -5.389 -14.327 0.702 1.00 35.65 137 GLN C CA 1
ATOM 4880 C C . GLN C 1 137 ? -5.974 -14.513 -0.691 1.00 33.12 137 GLN C C 1
ATOM 4881 O O . GLN C 1 137 ? -5.250 -14.346 -1.654 1.00 35.78 137 GLN C O 1
ATOM 4887 N N . PRO C 1 138 ? -7.287 -14.797 -0.811 1.00 32.21 138 PRO C N 1
ATOM 4888 C CA . PRO C 1 138 ? -7.844 -14.900 -2.166 1.00 32.39 138 PRO C CA 1
ATOM 4889 C C . PRO C 1 138 ? -7.883 -13.514 -2.811 1.00 33.75 138 PRO C C 1
ATOM 4890 O O . PRO C 1 138 ? -7.863 -12.493 -2.083 1.00 34.28 138 PRO C O 1
ATOM 4894 N N . LEU C 1 139 ? -7.919 -13.488 -4.148 1.00 29.63 139 LEU C N 1
ATOM 4895 C CA . LEU C 1 139 ? -8.008 -12.226 -4.896 1.00 27.68 139 LEU C CA 1
ATOM 4896 C C . LEU C 1 139 ? -9.432 -12.023 -5.349 1.00 26.74 139 LEU C C 1
ATOM 4897 O O . LEU C 1 139 ? -10.066 -12.941 -5.742 1.00 27.59 139 LEU C O 1
ATOM 4902 N N . LYS C 1 140 ? -9.887 -10.798 -5.347 1.00 30.18 140 LYS C N 1
ATOM 4903 C CA . LYS C 1 140 ? -11.229 -10.457 -5.712 1.00 33.57 140 LYS C CA 1
ATOM 4904 C C . LYS C 1 140 ? -11.303 -10.509 -7.236 1.00 33.13 140 LYS C C 1
ATOM 4905 O O . LYS C 1 140 ? -10.322 -10.190 -7.866 1.00 33.35 140 LYS C O 1
ATOM 4911 N N . PRO C 1 141 ? -12.453 -10.931 -7.820 1.00 32.58 141 PRO C N 1
ATOM 4912 C CA . PRO C 1 141 ? -12.633 -10.897 -9.269 1.00 32.74 141 PRO C CA 1
ATOM 4913 C C . PRO C 1 141 ? -12.594 -9.464 -9.812 1.00 31.11 141 PRO C C 1
ATOM 4914 O O . PRO C 1 141 ? -13.029 -8.558 -9.146 1.00 30.94 141 PRO C O 1
ATOM 4918 N N . LEU C 1 142 ? -12.063 -9.274 -11.013 1.00 29.85 142 LEU C N 1
ATOM 4919 C CA . LEU C 1 142 ? -11.900 -7.927 -11.585 1.00 28.97 142 LEU C CA 1
ATOM 4920 C C . LEU C 1 142 ? -13.205 -7.208 -11.974 1.00 28.17 142 LEU C C 1
ATOM 4921 O O . LEU C 1 142 ? -14.175 -7.819 -12.356 1.00 24.12 142 LEU C O 1
ATOM 4926 N N . ASN C 1 143 ? -13.181 -5.889 -11.887 1.00 29.69 143 ASN C N 1
ATOM 4927 C CA . ASN C 1 143 ? -14.258 -5.052 -12.357 1.00 30.93 143 ASN C CA 1
ATOM 4928 C C . ASN C 1 143 ? -13.785 -4.359 -13.638 1.00 34.27 143 ASN C C 1
ATOM 4929 O O . ASN C 1 143 ? -12.568 -4.093 -13.787 1.00 29.72 143 ASN C O 1
ATOM 4934 N N . ASP C 1 144 ? -14.736 -4.094 -14.548 1.00 29.83 144 ASP C N 1
ATOM 4935 C CA . ASP C 1 144 ? -14.451 -3.462 -15.826 1.00 31.29 144 ASP C CA 1
ATOM 4936 C C . ASP C 1 144 ? -13.957 -2.011 -15.581 1.00 30.37 144 ASP C C 1
ATOM 4937 O O . ASP C 1 144 ? -14.367 -1.370 -14.628 1.00 34.12 144 ASP C O 1
ATOM 4942 N N . SER C 1 145 ? -13.116 -1.474 -16.460 1.00 28.73 145 SER C N 1
ATOM 4943 C CA . SER C 1 145 ? -12.786 -0.042 -16.420 1.00 27.46 145 SER C CA 1
ATOM 4944 C C . SER C 1 145 ? -12.740 0.484 -17.819 1.00 24.89 145 SER C C 1
ATOM 4945 O O . SER C 1 145 ? -12.521 -0.276 -18.750 1.00 23.64 145 SER C O 1
ATOM 4948 N N . ASN C 1 146 ? -12.892 1.791 -17.967 1.00 24.78 146 ASN C N 1
ATOM 4949 C CA . ASN C 1 146 ? -12.560 2.484 -19.233 1.00 24.60 146 ASN C CA 1
ATOM 4950 C C . ASN C 1 146 ? -11.072 2.853 -19.336 1.00 25.16 146 ASN C C 1
ATOM 4951 O O . ASN C 1 146 ? -10.374 3.111 -18.312 1.00 26.89 146 ASN C O 1
ATOM 4956 N N . LEU C 1 147 ? -10.593 2.912 -20.572 1.00 24.52 147 LEU C N 1
ATOM 4957 C CA . LEU C 1 147 ? -9.214 3.251 -20.845 1.00 24.74 147 LEU C CA 1
ATOM 4958 C C . LEU C 1 147 ? -8.851 4.595 -20.220 1.00 25.34 147 LEU C C 1
ATOM 4959 O O . LEU C 1 147 ? -7.812 4.703 -19.554 1.00 25.28 147 LEU C O 1
ATOM 4964 N N . ARG C 1 148 ? -9.707 5.587 -20.422 1.00 27.88 148 ARG C N 1
ATOM 4965 C CA . ARG C 1 148 ? -9.587 6.930 -19.773 1.00 31.63 148 ARG C CA 1
ATOM 4966 C C . ARG C 1 148 ? -9.243 7.002 -18.269 1.00 28.16 148 ARG C C 1
ATOM 4967 O O . ARG C 1 148 ? -8.698 8.018 -17.814 1.00 25.73 148 ARG C O 1
ATOM 4975 N N . GLN C 1 149 ? -9.622 5.989 -17.501 1.00 25.61 149 GLN C N 1
ATOM 4976 C CA . GLN C 1 149 ? -9.320 5.972 -16.083 1.00 29.52 149 GLN C CA 1
ATOM 4977 C C . GLN C 1 149 ? -8.518 4.719 -15.685 1.00 27.79 149 GLN C C 1
ATOM 4978 O O . GLN C 1 149 ? -8.690 4.226 -14.575 1.00 28.03 149 GLN C O 1
ATOM 4984 N N . SER C 1 150 ? -7.745 4.141 -16.619 1.00 24.36 150 SER C N 1
ATOM 4985 C CA . SER C 1 150 ? -6.999 2.912 -16.383 1.00 21.85 150 SER C CA 1
ATOM 4986 C C . SER C 1 150 ? -5.484 3.229 -16.360 1.00 19.34 150 SER C C 1
ATOM 4987 O O . SER C 1 150 ? -4.989 4.102 -17.079 1.00 15.87 150 SER C O 1
ATOM 4990 N N . ILE C 1 151 ? -4.747 2.522 -15.523 1.00 17.97 151 ILE C N 1
ATOM 4991 C CA . ILE C 1 151 ? -3.274 2.587 -15.592 1.00 18.78 151 ILE C CA 1
ATOM 4992 C C . ILE C 1 151 ? -2.881 1.381 -16.371 1.00 17.90 151 ILE C C 1
ATOM 4993 O O . ILE C 1 151 ? -3.418 0.307 -16.165 1.00 22.79 151 ILE C O 1
ATOM 4998 N N . ILE C 1 152 ? -1.977 1.541 -17.300 1.00 17.45 152 ILE C N 1
ATOM 4999 C CA . ILE C 1 152 ? -1.566 0.429 -18.169 1.00 17.20 152 ILE C CA 1
ATOM 5000 C C . ILE C 1 152 ? -0.064 0.177 -18.081 1.00 16.79 152 ILE C C 1
ATOM 5001 O O . ILE C 1 152 ? 0.705 1.120 -17.922 1.00 16.81 152 ILE C O 1
ATOM 5006 N N . GLY C 1 153 ? 0.321 -1.088 -18.206 1.00 15.96 153 GLY C N 1
ATOM 5007 C CA . GLY C 1 153 ? 1.692 -1.524 -18.161 1.00 15.84 153 GLY C CA 1
ATOM 5008 C C . GLY C 1 153 ? 2.156 -1.660 -19.586 1.00 17.06 153 GLY C C 1
ATOM 5009 O O . GLY C 1 153 ? 1.554 -2.395 -20.333 1.00 18.78 153 GLY C O 1
ATOM 5010 N N . ILE C 1 154 ? 3.215 -0.934 -19.949 1.00 16.54 154 ILE C N 1
ATOM 5011 C CA . ILE C 1 154 ? 3.884 -1.067 -21.204 1.00 15.93 154 ILE C CA 1
ATOM 5012 C C . ILE C 1 154 ? 5.299 -0.413 -21.153 1.00 14.62 154 ILE C C 1
ATOM 5013 O O . ILE C 1 154 ? 5.497 0.696 -20.669 1.00 15.35 154 ILE C O 1
ATOM 5018 N N . ASN C 1 155 ? 6.284 -1.108 -21.679 1.00 14.04 155 ASN C N 1
ATOM 5019 C CA . ASN C 1 155 ? 7.668 -0.642 -21.663 1.00 13.92 155 ASN C CA 1
ATOM 5020 C C . ASN C 1 155 ? 7.830 0.550 -22.658 1.00 13.86 155 ASN C C 1
ATOM 5021 O O . ASN C 1 155 ? 7.356 0.514 -23.817 1.00 11.80 155 ASN C O 1
ATOM 5026 N N . PRO C 1 156 ? 8.454 1.641 -22.178 1.00 13.85 156 PRO C N 1
ATOM 5027 C CA . PRO C 1 156 ? 8.731 2.775 -23.018 1.00 14.17 156 PRO C CA 1
ATOM 5028 C C . PRO C 1 156 ? 9.303 2.360 -24.388 1.00 13.88 156 PRO C C 1
ATOM 5029 O O . PRO C 1 156 ? 8.935 2.926 -25.367 1.00 13.56 156 PRO C O 1
ATOM 5033 N N . ASN C 1 157 ? 10.245 1.431 -24.410 1.00 13.74 157 ASN C N 1
ATOM 5034 C CA . ASN C 1 157 ? 10.900 0.929 -25.622 1.00 14.50 157 ASN C CA 1
ATOM 5035 C C . ASN C 1 157 ? 9.998 0.601 -26.826 1.00 16.64 157 ASN C C 1
ATOM 5036 O O . ASN C 1 157 ? 10.423 0.788 -27.939 1.00 18.85 157 ASN C O 1
ATOM 5041 N N . TRP C 1 158 ? 8.776 0.133 -26.595 1.00 17.82 158 TRP C N 1
ATOM 5042 C CA . TRP C 1 158 ? 7.885 -0.279 -27.679 1.00 19.70 158 TRP C CA 1
ATOM 5043 C C . TRP C 1 158 ? 7.291 0.919 -28.412 1.00 20.44 158 TRP C C 1
ATOM 5044 O O . TRP C 1 158 ? 6.812 0.785 -29.525 1.00 21.99 158 TRP C O 1
ATOM 5055 N N . LEU C 1 159 ? 7.322 2.079 -27.768 1.00 20.68 159 LEU C N 1
ATOM 5056 C CA . LEU C 1 159 ? 6.827 3.291 -28.347 1.00 20.53 159 LEU C CA 1
ATOM 5057 C C . LEU C 1 159 ? 7.740 3.907 -29.357 1.00 22.54 159 LEU C C 1
ATOM 5058 O O . LEU C 1 159 ? 7.298 4.748 -30.109 1.00 22.96 159 LEU C O 1
ATOM 5063 N N . THR C 1 160 ? 9.012 3.496 -29.376 1.00 26.38 160 THR C N 1
ATOM 5064 C CA . THR C 1 160 ? 9.989 3.959 -30.367 1.00 25.43 160 THR C CA 1
ATOM 5065 C C . THR C 1 160 ? 10.033 3.123 -31.642 1.00 29.30 160 THR C C 1
ATOM 5066 O O . THR C 1 160 ? 10.761 3.458 -32.564 1.00 32.76 160 THR C O 1
ATOM 5070 N N . LYS C 1 161 ? 9.307 2.014 -31.678 1.00 30.54 161 LYS C N 1
ATOM 5071 C CA . LYS C 1 161 ? 9.415 1.052 -32.754 1.00 33.10 161 LYS C CA 1
ATOM 5072 C C . LYS C 1 161 ? 8.661 1.454 -34.035 1.00 32.16 161 LYS C C 1
ATOM 5073 O O . LYS C 1 161 ? 7.554 2.010 -33.943 1.00 32.60 161 LYS C O 1
ATOM 5079 N N . PRO C 1 162 ? 9.223 1.098 -35.217 1.00 29.82 162 PRO C N 1
ATOM 5080 C CA . PRO C 1 162 ? 8.520 1.253 -36.484 1.00 32.01 162 PRO C CA 1
ATOM 5081 C C . PRO C 1 162 ? 7.135 0.585 -36.480 1.00 30.81 162 PRO C C 1
ATOM 5082 O O . PRO C 1 162 ? 7.002 -0.569 -36.077 1.00 27.81 162 PRO C O 1
ATOM 5086 N N . ILE C 1 163 ? 6.125 1.326 -36.915 1.00 32.82 163 ILE C N 1
ATOM 5087 C CA . ILE C 1 163 ? 4.713 0.847 -37.070 1.00 34.88 163 ILE C CA 1
ATOM 5088 C C . ILE C 1 163 ? 4.011 0.693 -35.718 1.00 31.34 163 ILE C C 1
ATOM 5089 O O . ILE C 1 163 ? 3.004 1.341 -35.416 1.00 33.29 163 ILE C O 1
ATOM 5094 N N . LEU C 1 164 ? 4.578 -0.188 -34.928 1.00 30.02 164 LEU C N 1
ATOM 5095 C CA . LEU C 1 164 ? 4.121 -0.528 -33.616 1.00 31.43 164 LEU C CA 1
ATOM 5096 C C . LEU C 1 164 ? 4.023 0.672 -32.657 1.00 28.44 164 LEU C C 1
ATOM 5097 O O . LEU C 1 164 ? 2.993 0.861 -31.995 1.00 25.40 164 LEU C O 1
ATOM 5102 N N . GLY C 1 165 ? 5.100 1.449 -32.598 1.00 26.82 165 GLY C N 1
ATOM 5103 C CA . GLY C 1 165 ? 5.151 2.693 -31.833 1.00 27.12 165 GLY C CA 1
ATOM 5104 C C . GLY C 1 165 ? 3.947 3.602 -32.014 1.00 28.05 165 GLY C C 1
ATOM 5105 O O . GLY C 1 165 ? 3.363 4.027 -31.031 1.00 29.00 165 GLY C O 1
ATOM 5106 N N . GLU C 1 166 ? 3.511 3.829 -33.250 1.00 28.35 166 GLU C N 1
ATOM 5107 C CA . GLU C 1 166 ? 2.399 4.759 -33.501 1.00 31.41 166 GLU C CA 1
ATOM 5108 C C . GLU C 1 166 ? 1.112 4.190 -32.985 1.00 31.09 166 GLU C C 1
ATOM 5109 O O . GLU C 1 166 ? 0.279 4.930 -32.463 1.00 29.46 166 GLU C O 1
ATOM 5115 N N . ILE C 1 167 ? 0.980 2.869 -33.102 1.00 30.89 167 ILE C N 1
ATOM 5116 C CA . ILE C 1 167 ? -0.188 2.165 -32.616 1.00 30.80 167 ILE C CA 1
ATOM 5117 C C . ILE C 1 167 ? -0.271 2.227 -31.070 1.00 30.10 167 ILE C C 1
ATOM 5118 O O . ILE C 1 167 ? -1.316 2.615 -30.486 1.00 30.94 167 ILE C O 1
ATOM 5123 N N . PHE C 1 168 ? 0.813 1.884 -30.387 1.00 26.22 168 PHE C N 1
ATOM 5124 C CA . PHE C 1 168 ? 0.785 1.975 -28.916 1.00 24.16 168 PHE C CA 1
ATOM 5125 C C . PHE C 1 168 ? 0.660 3.401 -28.363 1.00 23.62 168 PHE C C 1
ATOM 5126 O O . PHE C 1 168 ? -0.013 3.616 -27.360 1.00 22.34 168 PHE C O 1
ATOM 5134 N N . LYS C 1 169 ? 1.305 4.359 -29.016 1.00 25.45 169 LYS C N 1
ATOM 5135 C CA . LYS C 1 169 ? 1.110 5.781 -28.735 1.00 26.34 169 LYS C CA 1
ATOM 5136 C C . LYS C 1 169 ? -0.357 6.235 -28.502 1.00 25.20 169 LYS C C 1
ATOM 5137 O O . LYS C 1 169 ? -0.625 6.901 -27.502 1.00 23.12 169 LYS C O 1
ATOM 5143 N N . GLU C 1 170 ? -1.272 5.953 -29.442 1.00 23.16 170 GLU C N 1
ATOM 5144 C CA . GLU C 1 170 ? -2.686 6.380 -29.298 0.98 23.46 170 GLU C CA 1
ATOM 5145 C C . GLU C 1 170 ? -3.323 5.785 -28.000 1.00 24.55 170 GLU C C 1
ATOM 5146 O O . GLU C 1 170 ? -4.069 6.469 -27.225 1.00 20.69 170 GLU C O 1
ATOM 5149 N N . ILE C 1 171 ? -2.968 4.532 -27.712 1.00 22.38 171 ILE C N 1
ATOM 5150 C CA . ILE C 1 171 ? -3.510 3.911 -26.535 1.00 22.84 171 ILE C CA 1
ATOM 5151 C C . ILE C 1 171 ? -2.881 4.507 -25.250 1.00 21.47 171 ILE C C 1
ATOM 5152 O O . ILE C 1 171 ? -3.616 4.845 -24.305 1.00 21.31 171 ILE C O 1
ATOM 5157 N N . VAL C 1 172 ? -1.581 4.787 -25.257 1.00 19.21 172 VAL C N 1
ATOM 5158 C CA . VAL C 1 172 ? -0.973 5.397 -24.091 1.00 19.50 172 VAL C CA 1
ATOM 5159 C C . VAL C 1 172 ? -1.510 6.826 -23.870 1.00 20.07 172 VAL C C 1
ATOM 5160 O O . VAL C 1 172 ? -1.802 7.198 -22.738 1.00 17.98 172 VAL C O 1
ATOM 5164 N N . ASN C 1 173 ? -1.646 7.611 -24.920 1.00 22.19 173 ASN C N 1
ATOM 5165 C CA . ASN C 1 173 ? -2.138 9.015 -24.775 1.00 27.16 173 ASN C CA 1
ATOM 5166 C C . ASN C 1 173 ? -3.548 9.136 -24.141 1.00 29.04 173 ASN C C 1
ATOM 5167 O O . ASN C 1 173 ? -3.935 10.111 -23.483 1.00 31.90 173 ASN C O 1
ATOM 5172 N N . ASP C 1 174 ? -4.289 8.074 -24.309 1.00 29.07 174 ASP C N 1
ATOM 5173 C CA . ASP C 1 174 ? -5.626 7.958 -23.869 1.00 28.26 174 ASP C CA 1
ATOM 5174 C C . ASP C 1 174 ? -5.772 7.389 -22.426 1.00 27.46 174 ASP C C 1
ATOM 5175 O O . ASP C 1 174 ? -6.701 7.749 -21.687 1.00 25.45 174 ASP C O 1
ATOM 5180 N N . SER C 1 175 ? -4.854 6.483 -22.058 1.00 23.88 175 SER C N 1
ATOM 5181 C CA . SER C 1 175 ? -4.743 5.977 -20.702 1.00 23.02 175 SER C CA 1
ATOM 5182 C C . SER C 1 175 ? -4.492 7.106 -19.697 1.00 23.22 175 SER C C 1
ATOM 5183 O O . SER C 1 175 ? -3.899 8.104 -20.024 1.00 19.80 175 SER C O 1
ATOM 5186 N N . ARG C 1 176 ? -5.003 6.927 -18.480 1.00 24.25 176 ARG C N 1
ATOM 5187 C CA . ARG C 1 176 ? -4.825 7.897 -17.411 1.00 24.81 176 ARG C CA 1
ATOM 5188 C C . ARG C 1 176 ? -3.307 8.052 -17.113 1.00 22.48 176 ARG C C 1
ATOM 5189 O O . ARG C 1 176 ? -2.820 9.154 -16.933 1.00 20.85 176 ARG C O 1
ATOM 5197 N N . SER C 1 177 ? -2.587 6.932 -17.079 1.00 19.52 177 SER C N 1
ATOM 5198 C CA . SER C 1 177 ? -1.146 6.946 -16.983 1.00 20.06 177 SER C CA 1
ATOM 5199 C C . SER C 1 177 ? -0.612 5.559 -17.305 1.00 19.65 177 SER C C 1
ATOM 5200 O O . SER C 1 177 ? -1.373 4.603 -17.432 1.00 21.58 177 SER C O 1
ATOM 5203 N N . ALA C 1 178 ? 0.693 5.471 -17.483 1.00 19.46 178 ALA C N 1
ATOM 5204 C CA . ALA C 1 178 ? 1.370 4.207 -17.800 1.00 18.37 178 ALA C CA 1
ATOM 5205 C C . ALA C 1 178 ? 2.488 3.897 -16.824 1.00 17.06 178 ALA C C 1
ATOM 5206 O O . ALA C 1 178 ? 2.975 4.796 -16.179 1.00 15.74 178 ALA C O 1
ATOM 5208 N N . ARG C 1 179 ? 2.858 2.604 -16.756 1.00 16.73 179 ARG C N 1
ATOM 5209 C CA . ARG C 1 179 ? 3.868 2.058 -15.850 1.00 17.03 179 ARG C CA 1
ATOM 5210 C C . ARG C 1 179 ? 4.701 0.972 -16.576 1.00 16.50 179 ARG C C 1
ATOM 5211 O O . ARG C 1 179 ? 4.268 0.461 -17.630 1.00 16.62 179 ARG C O 1
ATOM 5219 N N . ALA C 1 180 ? 5.861 0.611 -16.016 1.00 14.90 180 ALA C N 1
ATOM 5220 C CA . ALA C 1 180 ? 6.608 -0.525 -16.493 1.00 14.69 180 ALA C CA 1
ATOM 5221 C C . ALA C 1 180 ? 7.591 -1.076 -15.457 1.00 14.55 180 ALA C C 1
ATOM 5222 O O . ALA C 1 180 ? 8.452 -0.391 -14.974 1.00 15.17 180 ALA C O 1
ATOM 5224 N N . TYR C 1 181 ? 7.469 -2.364 -15.168 1.00 15.82 181 TYR C N 1
ATOM 5225 C CA . TYR C 1 181 ? 8.170 -3.024 -14.066 1.00 16.10 181 TYR C CA 1
ATOM 5226 C C . TYR C 1 181 ? 9.225 -4.035 -14.465 1.00 16.21 181 TYR C C 1
ATOM 5227 O O . TYR C 1 181 ? 10.044 -4.346 -13.648 1.00 16.48 181 TYR C O 1
ATOM 5236 N N . GLY C 1 182 ? 9.205 -4.561 -15.696 1.00 16.13 182 GLY C N 1
ATOM 5237 C CA . GLY C 1 182 ? 10.352 -5.326 -16.240 1.00 15.88 182 GLY C CA 1
ATOM 5238 C C . GLY C 1 182 ? 10.293 -6.834 -16.024 1.00 16.05 182 GLY C C 1
ATOM 5239 O O . GLY C 1 182 ? 11.203 -7.543 -16.414 1.00 15.98 182 GLY C O 1
ATOM 5240 N N . SER C 1 183 ? 9.222 -7.317 -15.405 1.00 15.28 183 SER C N 1
ATOM 5241 C CA . SER C 1 183 ? 8.936 -8.744 -15.269 1.00 14.72 183 SER C CA 1
ATOM 5242 C C . SER C 1 183 ? 7.522 -9.031 -15.765 1.00 13.19 183 SER C C 1
ATOM 5243 O O . SER C 1 183 ? 6.568 -8.813 -15.052 1.00 12.80 183 SER C O 1
ATOM 5246 N N . ALA C 1 184 ? 7.381 -9.538 -16.976 1.00 12.50 184 ALA C N 1
ATOM 5247 C CA . ALA C 1 184 ? 6.054 -9.824 -17.509 1.00 12.62 184 ALA C CA 1
ATOM 5248 C C . ALA C 1 184 ? 5.174 -10.720 -16.623 1.00 13.60 184 ALA C C 1
ATOM 5249 O O . ALA C 1 184 ? 3.976 -10.499 -16.532 1.00 13.57 184 ALA C O 1
ATOM 5251 N N . ALA C 1 185 ? 5.753 -11.715 -15.948 1.00 14.67 185 ALA C N 1
ATOM 5252 C CA . ALA C 1 185 ? 4.958 -12.558 -15.089 1.00 15.87 185 ALA C CA 1
ATOM 5253 C C . ALA C 1 185 ? 4.377 -11.676 -13.987 1.00 16.64 185 ALA C C 1
ATOM 5254 O O . ALA C 1 185 ? 3.182 -11.778 -13.678 1.00 16.60 185 ALA C O 1
ATOM 5256 N N . LEU C 1 186 ? 5.213 -10.819 -13.399 1.00 15.45 186 LEU C N 1
ATOM 5257 C CA . LEU C 1 186 ? 4.682 -9.950 -12.339 1.00 15.81 186 LEU C CA 1
ATOM 5258 C C . LEU C 1 186 ? 3.731 -8.844 -12.821 1.00 14.90 186 LEU C C 1
ATOM 5259 O O . LEU C 1 186 ? 2.913 -8.385 -12.039 1.00 14.84 186 LEU C O 1
ATOM 5264 N N . GLU C 1 187 ? 3.880 -8.381 -14.056 1.00 15.25 187 GLU C N 1
ATOM 5265 C CA . GLU C 1 187 ? 2.907 -7.416 -14.652 1.00 15.67 187 GLU C CA 1
ATOM 5266 C C . GLU C 1 187 ? 1.545 -8.078 -14.983 1.00 15.25 187 GLU C C 1
ATOM 5267 O O . GLU C 1 187 ? 0.504 -7.463 -14.863 1.00 15.50 187 GLU C O 1
ATOM 5273 N N . ILE C 1 188 ? 1.562 -9.337 -15.373 1.00 15.91 188 ILE C N 1
ATOM 5274 C CA . ILE C 1 188 ? 0.308 -10.115 -15.578 1.00 16.65 188 ILE C CA 1
ATOM 5275 C C . ILE C 1 188 ? -0.413 -10.321 -14.239 1.00 16.84 188 ILE C C 1
ATOM 5276 O O . ILE C 1 188 ? -1.612 -10.083 -14.145 1.00 15.52 188 ILE C O 1
ATOM 5281 N N . VAL C 1 189 ? 0.330 -10.740 -13.213 1.00 17.07 189 VAL C N 1
ATOM 5282 C CA . VAL C 1 189 ? -0.162 -10.750 -11.819 1.00 17.40 189 VAL C CA 1
ATOM 5283 C C . VAL C 1 189 ? -0.655 -9.355 -11.336 1.00 17.66 189 VAL C C 1
ATOM 5284 O O . VAL C 1 189 ? -1.746 -9.224 -10.714 1.00 17.39 189 VAL C O 1
ATOM 5288 N N . SER C 1 190 ? 0.083 -8.288 -11.655 1.00 17.13 190 SER C N 1
ATOM 5289 C CA . SER C 1 190 ? -0.438 -6.946 -11.368 1.00 16.45 190 SER C CA 1
ATOM 5290 C C . SER C 1 190 ? -1.812 -6.708 -11.980 1.00 16.54 190 SER C C 1
ATOM 5291 O O . SER C 1 190 ? -2.608 -5.961 -11.411 1.00 17.62 190 SER C O 1
ATOM 5294 N N . VAL C 1 191 ? -2.097 -7.273 -13.155 1.00 17.53 191 VAL C N 1
ATOM 5295 C CA . VAL C 1 191 ? -3.487 -7.194 -13.676 1.00 18.43 191 VAL C CA 1
ATOM 5296 C C . VAL C 1 191 ? -4.462 -8.013 -12.846 1.00 18.28 191 VAL C C 1
ATOM 5297 O O . VAL C 1 191 ? -5.556 -7.539 -12.560 1.00 19.82 191 VAL C O 1
ATOM 5301 N N . ALA C 1 192 ? -4.027 -9.192 -12.428 1.00 18.40 192 ALA C N 1
ATOM 5302 C CA . ALA C 1 192 ? -4.825 -10.078 -11.593 1.00 19.94 192 ALA C CA 1
ATOM 5303 C C . ALA C 1 192 ? -5.185 -9.514 -10.225 1.00 20.79 192 ALA C C 1
ATOM 5304 O O . ALA C 1 192 ? -6.291 -9.758 -9.735 1.00 22.51 192 ALA C O 1
ATOM 5306 N N . THR C 1 193 ? -4.270 -8.753 -9.647 1.00 19.91 193 THR C N 1
ATOM 5307 C CA . THR C 1 193 ? -4.456 -8.124 -8.357 1.00 20.06 193 THR C CA 1
ATOM 5308 C C . THR C 1 193 ? -5.168 -6.775 -8.370 1.00 20.40 193 THR C C 1
ATOM 5309 O O . THR C 1 193 ? -5.443 -6.235 -7.276 1.00 19.92 193 THR C O 1
ATOM 5313 N N . GLY C 1 194 ? -5.392 -6.195 -9.548 1.00 20.80 194 GLY C N 1
ATOM 5314 C CA . GLY C 1 194 ? -5.938 -4.802 -9.646 1.00 19.86 194 GLY C CA 1
ATOM 5315 C C . GLY C 1 194 ? -4.949 -3.652 -9.697 1.00 20.00 194 GLY C C 1
ATOM 5316 O O . GLY C 1 194 ? -5.359 -2.489 -9.765 1.00 19.76 194 GLY C O 1
ATOM 5317 N N . ASN C 1 195 ? -3.642 -3.951 -9.656 1.00 20.96 195 ASN C N 1
ATOM 5318 C CA . ASN C 1 195 ? -2.606 -2.916 -9.591 1.00 21.58 195 ASN C CA 1
ATOM 5319 C C . ASN C 1 195 ? -2.276 -2.248 -10.954 1.00 21.05 195 ASN C C 1
ATOM 5320 O O . ASN C 1 195 ? -1.802 -1.111 -11.010 1.00 19.77 195 ASN C O 1
ATOM 5325 N N . LEU C 1 196 ? -2.525 -2.970 -12.042 1.00 20.36 196 LEU C N 1
ATOM 5326 C CA . LEU C 1 196 ? -2.685 -2.384 -13.377 1.00 20.06 196 LEU C CA 1
ATOM 5327 C C . LEU C 1 196 ? -4.057 -2.860 -13.921 1.00 19.74 196 LEU C C 1
ATOM 5328 O O . LEU C 1 196 ? -4.459 -4.000 -13.673 1.00 18.54 196 LEU C O 1
ATOM 5333 N N . GLU C 1 197 ? -4.757 -1.988 -14.650 1.00 19.91 197 GLU C N 1
ATOM 5334 C CA . GLU C 1 197 ? -5.955 -2.382 -15.383 1.00 20.34 197 GLU C CA 1
ATOM 5335 C C . GLU C 1 197 ? -5.637 -3.136 -16.699 1.00 19.98 197 GLU C C 1
ATOM 5336 O O . GLU C 1 197 ? -6.468 -3.915 -17.151 1.00 19.63 197 GLU C O 1
ATOM 5342 N N . ALA C 1 198 ? -4.465 -2.897 -17.310 1.00 18.50 198 ALA C N 1
ATOM 5343 C CA . ALA C 1 198 ? -3.997 -3.681 -18.441 1.00 18.27 198 ALA C CA 1
ATOM 5344 C C . ALA C 1 198 ? -2.484 -3.743 -18.586 1.00 17.52 198 ALA C C 1
ATOM 5345 O O . ALA C 1 198 ? -1.731 -2.977 -17.968 1.00 19.41 198 ALA C O 1
ATOM 5347 N N . TYR C 1 199 ? -2.051 -4.670 -19.410 1.00 15.76 199 TYR C N 1
ATOM 5348 C CA . TYR C 1 199 ? -0.668 -4.845 -19.718 1.00 17.41 199 TYR C CA 1
ATOM 5349 C C . TYR C 1 199 ? -0.580 -5.338 -21.169 1.00 18.74 199 TYR C C 1
ATOM 5350 O O . TYR C 1 199 ? -1.448 -6.109 -21.616 1.00 19.48 199 TYR C O 1
ATOM 5359 N N . MET C 1 200 ? 0.439 -4.847 -21.891 1.00 18.54 200 MET C N 1
ATOM 5360 C CA . MET C 1 200 ? 0.696 -5.238 -23.243 1.00 19.51 200 MET C CA 1
ATOM 5361 C C . MET C 1 200 ? 2.196 -5.259 -23.592 1.00 19.04 200 MET C C 1
ATOM 5362 O O . MET C 1 200 ? 3.028 -4.515 -22.997 1.00 18.00 200 MET C O 1
ATOM 5367 N N . THR C 1 201 ? 2.520 -6.173 -24.503 1.00 18.58 201 THR C N 1
ATOM 5368 C CA . THR C 1 201 ? 3.820 -6.289 -25.147 1.00 18.87 201 THR C CA 1
ATOM 5369 C C . THR C 1 201 ? 3.732 -7.032 -26.460 1.00 19.12 201 THR C C 1
ATOM 5370 O O . THR C 1 201 ? 2.969 -7.961 -26.603 1.00 20.28 201 THR C O 1
ATOM 5374 N N . PRO C 1 202 ? 4.533 -6.643 -27.437 1.00 20.24 202 PRO C N 1
ATOM 5375 C CA . PRO C 1 202 ? 4.520 -7.344 -28.728 1.00 21.01 202 PRO C CA 1
ATOM 5376 C C . PRO C 1 202 ? 5.187 -8.735 -28.751 1.00 22.73 202 PRO C C 1
ATOM 5377 O O . PRO C 1 202 ? 5.054 -9.468 -29.743 1.00 21.35 202 PRO C O 1
ATOM 5381 N N . ARG C 1 203 ? 5.964 -9.073 -27.726 1.00 23.20 203 ARG C N 1
ATOM 5382 C CA . ARG C 1 203 ? 6.768 -10.302 -27.774 1.00 24.21 203 ARG C CA 1
ATOM 5383 C C . ARG C 1 203 ? 6.891 -10.877 -26.369 1.00 23.98 203 ARG C C 1
ATOM 5384 O O . ARG C 1 203 ? 7.422 -10.234 -25.458 1.00 22.73 203 ARG C O 1
ATOM 5386 N N . LEU C 1 204 ? 6.380 -12.089 -26.203 1.00 25.18 204 LEU C N 1
ATOM 5387 C CA . LEU C 1 204 ? 6.537 -12.818 -24.951 1.00 28.35 204 LEU C CA 1
ATOM 5388 C C . LEU C 1 204 ? 6.585 -14.312 -25.254 1.00 28.82 204 LEU C C 1
ATOM 5389 O O . LEU C 1 204 ? 5.886 -14.805 -26.135 1.00 34.49 204 LEU C O 1
ATOM 5394 N N . GLN C 1 205 ? 7.448 -15.008 -24.545 1.00 30.11 205 GLN C N 1
ATOM 5395 C CA . GLN C 1 205 ? 7.526 -16.452 -24.602 1.00 28.47 205 GLN C CA 1
ATOM 5396 C C . GLN C 1 205 ? 6.507 -17.126 -23.667 1.00 26.08 205 GLN C C 1
ATOM 5397 O O . GLN C 1 205 ? 6.018 -16.511 -22.720 1.00 24.30 205 GLN C O 1
ATOM 5403 N N . PRO C 1 206 ? 6.169 -18.403 -23.938 1.00 24.12 206 PRO C N 1
ATOM 5404 C CA . PRO C 1 206 ? 5.137 -19.058 -23.132 1.00 24.19 206 PRO C CA 1
ATOM 5405 C C . PRO C 1 206 ? 5.501 -19.161 -21.676 1.00 21.87 206 PRO C C 1
ATOM 5406 O O . PRO C 1 206 ? 4.642 -19.055 -20.821 1.00 20.02 206 PRO C O 1
ATOM 5410 N N . TRP C 1 207 ? 6.777 -19.369 -21.409 1.00 23.57 207 TRP C N 1
ATOM 5411 C CA . TRP C 1 207 ? 7.254 -19.464 -20.022 1.00 25.27 207 TRP C CA 1
ATOM 5412 C C . TRP C 1 207 ? 7.109 -18.196 -19.208 1.00 24.41 207 TRP C C 1
ATOM 5413 O O . TRP C 1 207 ? 7.064 -18.278 -17.982 1.00 23.02 207 TRP C O 1
ATOM 5424 N N . ASP C 1 208 ? 7.019 -17.051 -19.899 1.00 25.12 208 ASP C N 1
ATOM 5425 C CA . ASP C 1 208 ? 6.767 -15.736 -19.295 1.00 25.68 208 ASP C CA 1
ATOM 5426 C C . ASP C 1 208 ? 5.275 -15.487 -19.008 1.00 23.46 208 ASP C C 1
ATOM 5427 O O . ASP C 1 208 ? 4.951 -14.681 -18.138 1.00 23.35 208 ASP C O 1
ATOM 5432 N N . PHE C 1 209 ? 4.361 -16.142 -19.708 1.00 21.64 209 PHE C N 1
ATOM 5433 C CA . PHE C 1 209 ? 2.927 -15.947 -19.404 1.00 22.67 209 PHE C CA 1
ATOM 5434 C C . PHE C 1 209 ? 2.132 -17.109 -18.841 1.00 22.82 209 PHE C C 1
ATOM 5435 O O . PHE C 1 209 ? 1.095 -16.895 -18.216 1.00 20.63 209 PHE C O 1
ATOM 5443 N N . ALA C 1 210 ? 2.584 -18.337 -19.068 1.00 26.91 210 ALA C N 1
ATOM 5444 C CA . ALA C 1 210 ? 1.743 -19.518 -18.791 1.00 26.20 210 ALA C CA 1
ATOM 5445 C C . ALA C 1 210 ? 1.316 -19.585 -17.354 1.00 26.58 210 ALA C C 1
ATOM 5446 O O . ALA C 1 210 ? 0.170 -19.817 -17.097 1.00 31.70 210 ALA C O 1
ATOM 5448 N N . GLY C 1 211 ? 2.234 -19.353 -16.413 1.00 27.15 211 GLY C N 1
ATOM 5449 C CA . GLY C 1 211 ? 1.874 -19.224 -14.991 1.00 24.89 211 GLY C CA 1
ATOM 5450 C C . GLY C 1 211 ? 0.898 -18.110 -14.607 1.00 25.92 211 GLY C C 1
ATOM 5451 O O . GLY C 1 211 ? -0.059 -18.349 -13.835 1.00 23.83 211 GLY C O 1
ATOM 5452 N N . GLY C 1 212 ? 1.150 -16.884 -15.081 1.00 23.97 212 GLY C N 1
ATOM 5453 C CA . GLY C 1 212 ? 0.293 -15.738 -14.722 1.00 24.61 212 GLY C CA 1
ATOM 5454 C C . GLY C 1 212 ? -1.119 -15.739 -15.293 1.00 24.19 212 GLY C C 1
ATOM 5455 O O . GLY C 1 212 ? -2.043 -15.145 -14.747 1.00 20.59 212 GLY C O 1
ATOM 5456 N N . LEU C 1 213 ? -1.256 -16.378 -16.442 1.00 26.12 213 LEU C N 1
ATOM 5457 C CA . LEU C 1 213 ? -2.518 -16.473 -17.142 1.00 27.20 213 LEU C CA 1
ATOM 5458 C C . LEU C 1 213 ? -3.569 -17.339 -16.403 1.00 27.15 213 LEU C C 1
ATOM 5459 O O . LEU C 1 213 ? -4.745 -17.090 -16.498 1.00 25.12 213 LEU C O 1
ATOM 5464 N N . VAL C 1 214 ? -3.138 -18.351 -15.653 1.00 30.67 214 VAL C N 1
ATOM 5465 C CA . VAL C 1 214 ? -4.099 -19.167 -14.857 1.00 30.40 214 VAL C CA 1
ATOM 5466 C C . VAL C 1 214 ? -4.664 -18.245 -13.768 1.00 28.41 214 VAL C C 1
ATOM 5467 O O . VAL C 1 214 ? -5.899 -18.187 -13.518 1.00 28.55 214 VAL C O 1
ATOM 5471 N N . ILE C 1 215 ? -3.750 -17.487 -13.170 1.00 24.62 215 ILE C N 1
ATOM 5472 C CA . ILE C 1 215 ? -4.096 -16.574 -12.093 1.00 24.92 215 ILE C CA 1
ATOM 5473 C C . ILE C 1 215 ? -5.034 -15.496 -12.638 1.00 23.73 215 ILE C C 1
ATOM 5474 O O . ILE C 1 215 ? -6.126 -15.256 -12.107 1.00 21.86 215 ILE C O 1
ATOM 5479 N N . LEU C 1 216 ? -4.642 -14.901 -13.753 1.00 22.85 216 LEU C N 1
ATOM 5480 C CA . LEU C 1 216 ? -5.480 -13.889 -14.389 1.00 22.65 216 LEU C CA 1
ATOM 5481 C C . LEU C 1 216 ? -6.907 -14.436 -14.721 1.00 21.95 216 LEU C C 1
ATOM 5482 O O . LEU C 1 216 ? -7.909 -13.837 -14.377 1.00 19.89 216 LEU C O 1
ATOM 5487 N N . TYR C 1 217 ? -6.988 -15.604 -15.330 1.00 22.37 217 TYR C N 1
ATOM 5488 C CA . TYR C 1 217 ? -8.288 -16.139 -15.679 1.00 24.49 217 TYR C CA 1
ATOM 5489 C C . TYR C 1 217 ? -9.133 -16.483 -14.433 1.00 25.35 217 TYR C C 1
ATOM 5490 O O . TYR C 1 217 ? -10.328 -16.375 -14.485 1.00 23.51 217 TYR C O 1
ATOM 5495 N N . GLU C 1 218 ? -8.510 -16.804 -13.299 1.00 27.45 218 GLU C N 1
ATOM 5496 C CA . GLU C 1 218 ? -9.282 -17.051 -12.059 1.00 28.82 218 GLU C CA 1
ATOM 5497 C C . GLU C 1 218 ? -9.956 -15.821 -11.428 1.00 31.53 218 GLU C C 1
ATOM 5498 O O . GLU C 1 218 ? -10.829 -15.980 -10.604 1.00 34.16 218 GLU C O 1
ATOM 5504 N N . VAL C 1 219 ? -9.562 -14.612 -11.825 1.00 31.92 219 VAL C N 1
ATOM 5505 C CA . VAL C 1 219 ? -10.143 -13.386 -11.303 1.00 30.60 219 VAL C CA 1
ATOM 5506 C C . VAL C 1 219 ? -10.956 -12.739 -12.389 1.00 27.88 219 VAL C C 1
ATOM 5507 O O . VAL C 1 219 ? -11.334 -11.588 -12.250 1.00 27.68 219 VAL C O 1
ATOM 5511 N N . ASN C 1 220 ? -11.235 -13.475 -13.461 1.00 27.60 220 ASN C N 1
ATOM 5512 C CA . ASN C 1 220 ? -12.139 -13.024 -14.494 1.00 30.00 220 ASN C CA 1
ATOM 5513 C C . ASN C 1 220 ? -11.562 -12.016 -15.523 1.00 30.21 220 ASN C C 1
ATOM 5514 O O . ASN C 1 220 ? -12.304 -11.310 -16.213 1.00 29.97 220 ASN C O 1
ATOM 5519 N N . GLY C 1 221 ? -10.245 -11.966 -15.663 1.00 29.38 221 GLY C N 1
ATOM 5520 C CA . GLY C 1 221 ? -9.662 -11.038 -16.605 1.00 29.99 221 GLY C CA 1
ATOM 5521 C C . GLY C 1 221 ? -9.526 -11.758 -17.904 1.00 32.44 221 GLY C C 1
ATOM 5522 O O . GLY C 1 221 ? -9.650 -13.006 -17.952 1.00 34.19 221 GLY C O 1
ATOM 5523 N N . GLN C 1 222 ? -9.264 -11.009 -18.968 1.00 30.78 222 GLN C N 1
ATOM 5524 C CA . GLN C 1 222 ? -9.035 -11.669 -20.196 1.00 30.82 222 GLN C CA 1
ATOM 5525 C C . GLN C 1 222 ? -7.723 -11.440 -20.903 1.00 29.50 222 GLN C C 1
ATOM 5526 O O . GLN C 1 222 ? -7.068 -10.420 -20.709 1.00 31.33 222 GLN C O 1
ATOM 5532 N N . ALA C 1 223 ? -7.346 -12.446 -21.681 1.00 25.50 223 ALA C N 1
ATOM 5533 C CA . ALA C 1 223 ? -6.097 -12.467 -22.411 1.00 24.60 223 ALA C CA 1
ATOM 5534 C C . ALA C 1 223 ? -6.301 -12.887 -23.878 1.00 24.62 223 ALA C C 1
ATOM 5535 O O . ALA C 1 223 ? -7.157 -13.741 -24.203 1.00 26.35 223 ALA C O 1
ATOM 5537 N N . SER C 1 224 ? -5.551 -12.189 -24.736 1.00 22.87 224 SER C N 1
ATOM 5538 C CA . SER C 1 224 ? -5.406 -12.415 -26.145 1.00 20.91 224 SER C CA 1
ATOM 5539 C C . SER C 1 224 ? -3.989 -11.938 -26.548 1.00 22.46 224 SER C C 1
ATOM 5540 O O . SER C 1 224 ? -3.202 -11.457 -25.704 1.00 21.52 224 SER C O 1
ATOM 5543 N N . ASN C 1 225 ? -3.664 -12.089 -27.826 1.00 20.47 225 ASN C N 1
ATOM 5544 C CA . ASN C 1 225 ? -2.503 -11.420 -28.404 1.00 19.88 225 ASN C CA 1
ATOM 5545 C C . ASN C 1 225 ? -3.012 -10.088 -28.977 1.00 19.32 225 ASN C C 1
ATOM 5546 O O . ASN C 1 225 ? -4.168 -9.729 -28.736 1.00 18.74 225 ASN C O 1
ATOM 5551 N N . LEU C 1 226 ? -2.195 -9.320 -29.693 1.00 19.47 226 LEU C N 1
ATOM 5552 C CA . LEU C 1 226 ? -2.679 -7.990 -30.135 1.00 21.08 226 LEU C CA 1
ATOM 5553 C C . LEU C 1 226 ? -3.654 -8.008 -31.297 1.00 21.28 226 LEU C C 1
ATOM 5554 O O . LEU C 1 226 ? -4.120 -6.940 -31.722 1.00 19.91 226 LEU C O 1
ATOM 5559 N N . LEU C 1 227 ? -3.889 -9.210 -31.815 1.00 23.01 227 LEU C N 1
ATOM 5560 C CA . LEU C 1 227 ? -4.873 -9.537 -32.854 1.00 24.96 227 LEU C CA 1
ATOM 5561 C C . LEU C 1 227 ? -6.185 -10.138 -32.322 1.00 27.15 227 LEU C C 1
ATOM 5562 O O . LEU C 1 227 ? -7.028 -10.512 -33.122 1.00 27.41 227 LEU C O 1
ATOM 5567 N N . GLY C 1 228 ? -6.351 -10.241 -30.999 1.00 27.65 228 GLY C N 1
ATOM 5568 C CA . GLY C 1 228 ? -7.568 -10.788 -30.405 1.00 27.85 228 GLY C CA 1
ATOM 5569 C C . GLY C 1 228 ? -7.580 -12.310 -30.271 1.00 26.90 228 GLY C C 1
ATOM 5570 O O . GLY C 1 228 ? -8.492 -12.872 -29.678 1.00 30.06 228 GLY C O 1
ATOM 5571 N N . GLU C 1 229 ? -6.539 -12.972 -30.736 1.00 24.99 229 GLU C N 1
ATOM 5572 C CA . GLU C 1 229 ? -6.517 -14.418 -30.824 1.00 24.60 229 GLU C CA 1
ATOM 5573 C C . GLU C 1 229 ? -6.136 -14.995 -29.456 1.00 27.77 229 GLU C C 1
ATOM 5574 O O . GLU C 1 229 ? -5.518 -14.327 -28.665 1.00 26.82 229 GLU C O 1
ATOM 5580 N N . PRO C 1 230 ? -6.464 -16.264 -29.191 1.00 30.47 230 PRO C N 1
ATOM 5581 C CA . PRO C 1 230 ? -6.248 -16.781 -27.834 1.00 28.83 230 PRO C CA 1
ATOM 5582 C C . PRO C 1 230 ? -4.803 -17.162 -27.597 1.00 28.10 230 PRO C C 1
ATOM 5583 O O . PRO C 1 230 ? -4.141 -17.503 -28.553 1.00 30.38 230 PRO C O 1
ATOM 5587 N N . LEU C 1 231 ? -4.312 -17.089 -26.348 1.00 26.80 231 LEU C N 1
ATOM 5588 C CA . LEU C 1 231 ? -2.916 -17.396 -26.068 1.00 28.07 231 LEU C CA 1
ATOM 5589 C C . LEU C 1 231 ? -2.799 -18.834 -25.739 1.00 27.63 231 LEU C C 1
ATOM 5590 O O . LEU C 1 231 ? -3.534 -19.330 -24.924 1.00 28.21 231 LEU C O 1
ATOM 5595 N N . THR C 1 232 ? -1.830 -19.500 -26.308 1.00 27.81 232 THR C N 1
ATOM 5596 C CA . THR C 1 232 ? -1.603 -20.858 -25.980 1.00 30.53 232 THR C CA 1
ATOM 5597 C C . THR C 1 232 ? -0.096 -21.021 -25.835 1.00 34.31 232 THR C C 1
ATOM 5598 O O . THR C 1 232 ? 0.654 -20.147 -26.255 1.00 36.06 232 THR C O 1
ATOM 5602 N N . ILE C 1 233 ? 0.322 -22.135 -25.242 1.00 33.33 233 ILE C N 1
ATOM 5603 C CA . ILE C 1 233 ? 1.722 -22.426 -24.972 1.00 35.99 233 ILE C CA 1
ATOM 5604 C C . ILE C 1 233 ? 2.542 -23.089 -26.121 1.00 38.01 233 ILE C C 1
ATOM 5605 O O . ILE C 1 233 ? 3.681 -23.554 -25.908 1.00 33.67 233 ILE C O 1
ATOM 5610 N N . SER C 1 234 ? 1.988 -23.088 -27.326 1.00 37.27 234 SER C N 1
ATOM 5611 C CA . SER C 1 234 ? 2.587 -23.759 -28.476 1.00 37.00 234 SER C CA 1
ATOM 5612 C C . SER C 1 234 ? 3.500 -22.789 -29.187 1.00 37.75 234 SER C C 1
ATOM 5613 O O . SER C 1 234 ? 4.237 -23.163 -30.081 1.00 36.41 234 SER C O 1
ATOM 5616 N N . GLY C 1 235 ? 3.435 -21.521 -28.824 1.00 32.93 235 GLY C N 1
ATOM 5617 C CA . GLY C 1 235 ? 4.469 -20.625 -29.268 1.00 32.33 235 GLY C CA 1
ATOM 5618 C C . GLY C 1 235 ? 4.450 -19.281 -28.564 1.00 30.86 235 GLY C C 1
ATOM 5619 O O . GLY C 1 235 ? 3.481 -18.971 -27.807 1.00 24.87 235 GLY C O 1
ATOM 5620 N N . PRO C 1 236 ? 5.518 -18.478 -28.822 1.00 30.79 236 PRO C N 1
ATOM 5621 C CA . PRO C 1 236 ? 5.582 -17.063 -28.427 1.00 30.63 236 PRO C CA 1
ATOM 5622 C C . PRO C 1 236 ? 4.464 -16.283 -29.090 1.00 28.87 236 PRO C C 1
ATOM 5623 O O . PRO C 1 236 ? 3.872 -16.751 -30.032 1.00 29.32 236 PRO C O 1
ATOM 5627 N N . ASN C 1 237 ? 4.192 -15.093 -28.589 1.00 26.04 237 ASN C N 1
ATOM 5628 C CA . ASN C 1 237 ? 3.074 -14.331 -29.064 1.00 24.30 237 ASN C CA 1
ATOM 5629 C C . ASN C 1 237 ? 3.141 -12.932 -28.508 1.00 22.22 237 ASN C C 1
ATOM 5630 O O . ASN C 1 237 ? 3.946 -12.652 -27.640 1.00 23.36 237 ASN C O 1
ATOM 5635 N N . SER C 1 238 ? 2.264 -12.078 -28.989 1.00 20.82 238 SER C N 1
ATOM 5636 C CA . SER C 1 238 ? 2.057 -10.783 -28.407 1.00 20.82 238 SER C CA 1
ATOM 5637 C C . SER C 1 238 ? 1.026 -10.959 -27.298 1.00 20.75 238 SER C C 1
ATOM 5638 O O . SER C 1 238 ? 0.473 -12.041 -27.140 1.00 20.64 238 SER C O 1
ATOM 5641 N N . ILE C 1 239 ? 0.807 -9.896 -26.522 1.00 19.86 239 ILE C N 1
ATOM 5642 C CA . ILE C 1 239 ? 0.030 -9.964 -25.315 1.00 20.77 239 ILE C CA 1
ATOM 5643 C C . ILE C 1 239 ? -0.777 -8.676 -25.112 1.00 20.64 239 ILE C C 1
ATOM 5644 O O . ILE C 1 239 ? -0.281 -7.545 -25.342 1.00 19.24 239 ILE C O 1
ATOM 5649 N N . LEU C 1 240 ? -2.040 -8.865 -24.738 1.00 19.74 240 LEU C N 1
ATOM 5650 C CA . LEU C 1 240 ? -2.900 -7.810 -24.179 1.00 19.88 240 LEU C CA 1
ATOM 5651 C C . LEU C 1 240 ? -3.680 -8.480 -23.074 1.00 19.48 240 LEU C C 1
ATOM 5652 O O . LEU C 1 240 ? -4.429 -9.404 -23.336 1.00 20.84 240 LEU C O 1
ATOM 5657 N N . VAL C 1 241 ? -3.474 -8.068 -21.831 1.00 20.19 241 VAL C N 1
ATOM 5658 C CA . VAL C 1 241 ? -4.277 -8.581 -20.734 1.00 18.56 241 VAL C CA 1
ATOM 5659 C C . VAL C 1 241 ? -4.953 -7.418 -20.072 1.00 18.49 241 VAL C C 1
ATOM 5660 O O . VAL C 1 241 ? -4.488 -6.314 -20.143 1.00 17.75 241 VAL C O 1
ATOM 5664 N N . GLY C 1 242 ? -6.083 -7.685 -19.435 1.00 19.08 242 GLY C N 1
ATOM 5665 C CA . GLY C 1 242 ? -6.836 -6.674 -18.789 1.00 19.92 242 GLY C CA 1
ATOM 5666 C C . GLY C 1 242 ? -8.127 -7.198 -18.218 1.00 20.64 242 GLY C C 1
ATOM 5667 O O . GLY C 1 242 ? -8.435 -8.386 -18.342 1.00 22.35 242 GLY C O 1
ATOM 5668 N N . ASN C 1 243 ? -8.867 -6.312 -17.567 1.00 20.17 243 ASN C N 1
ATOM 5669 C CA . ASN C 1 243 ? -10.263 -6.592 -17.268 1.00 21.19 243 ASN C CA 1
ATOM 5670 C C . ASN C 1 243 ? -11.027 -6.585 -18.643 1.00 22.28 243 ASN C C 1
ATOM 5671 O O . ASN C 1 243 ? -10.476 -6.101 -19.664 1.00 21.17 243 ASN C O 1
ATOM 5676 N N . ARG C 1 244 ? -12.234 -7.165 -18.672 1.00 24.80 244 ARG C N 1
ATOM 5677 C CA . ARG C 1 244 ? -12.962 -7.438 -19.932 1.00 27.85 244 ARG C CA 1
ATOM 5678 C C . ARG C 1 244 ? -13.208 -6.141 -20.648 1.00 25.39 244 ARG C C 1
ATOM 5679 O O . ARG C 1 244 ? -12.951 -6.030 -21.828 1.00 23.30 244 ARG C O 1
ATOM 5687 N N . GLY C 1 245 ? -13.707 -5.196 -19.885 1.00 23.58 245 GLY C N 1
ATOM 5688 C CA . GLY C 1 245 ? -13.600 -3.803 -20.154 1.00 28.50 245 GLY C CA 1
ATOM 5689 C C . GLY C 1 245 ? -13.342 -3.212 -21.514 1.00 31.19 245 GLY C C 1
ATOM 5690 O O . GLY C 1 245 ? -14.185 -3.325 -22.355 1.00 46.10 245 GLY C O 1
ATOM 5691 N N . LEU C 1 246 ? -12.309 -2.477 -21.812 1.00 32.18 246 LEU C N 1
ATOM 5692 C CA . LEU C 1 246 ? -10.925 -2.416 -21.341 1.00 31.33 246 LEU C CA 1
ATOM 5693 C C . LEU C 1 246 ? -10.034 -3.194 -22.273 1.00 26.80 246 LEU C C 1
ATOM 5694 O O . LEU C 1 246 ? -9.442 -2.586 -23.187 1.00 23.00 246 LEU C O 1
ATOM 5699 N N . HIS C 1 247 ? -10.015 -4.512 -22.104 1.00 25.58 247 HIS C N 1
ATOM 5700 C CA . HIS C 1 247 ? -9.434 -5.389 -23.104 1.00 26.24 247 HIS C CA 1
ATOM 5701 C C . HIS C 1 247 ? -10.227 -5.124 -24.366 1.00 27.58 247 HIS C C 1
ATOM 5702 O O . HIS C 1 247 ? -9.630 -4.738 -25.380 1.00 26.05 247 HIS C O 1
ATOM 5709 N N . GLN C 1 248 ? -11.571 -5.249 -24.248 1.00 27.90 248 GLN C N 1
ATOM 5710 C CA . GLN C 1 248 ? -12.584 -4.920 -25.297 1.00 27.30 248 GLN C CA 1
ATOM 5711 C C . GLN C 1 248 ? -12.265 -3.567 -25.901 1.00 23.06 248 GLN C C 1
ATOM 5712 O O . GLN C 1 248 ? -12.169 -3.431 -27.098 1.00 22.97 248 GLN C O 1
ATOM 5718 N N . GLU C 1 249 ? -12.153 -2.545 -25.076 1.00 20.59 249 GLU C N 1
ATOM 5719 C CA . GLU C 1 249 ? -12.021 -1.197 -25.602 1.00 20.52 249 GLU C CA 1
ATOM 5720 C C . GLU C 1 249 ? -10.668 -1.046 -26.294 1.00 21.75 249 GLU C C 1
ATOM 5721 O O . GLU C 1 249 ? -10.595 -0.436 -27.326 1.00 23.85 249 GLU C O 1
ATOM 5727 N N . ILE C 1 250 ? -9.606 -1.583 -25.715 1.00 20.24 250 ILE C N 1
ATOM 5728 C CA . ILE C 1 250 ? -8.319 -1.451 -26.344 1.00 22.76 250 ILE C CA 1
ATOM 5729 C C . ILE C 1 250 ? -8.279 -2.196 -27.681 1.00 21.75 250 ILE C C 1
ATOM 5730 O O . ILE C 1 250 ? -7.798 -1.625 -28.663 1.00 19.54 250 ILE C O 1
ATOM 5735 N N . SER C 1 251 ? -8.741 -3.450 -27.693 1.00 23.24 251 SER C N 1
ATOM 5736 C CA . SER C 1 251 ? -8.768 -4.262 -28.916 1.00 25.84 251 SER C CA 1
ATOM 5737 C C . SER C 1 251 ? -9.668 -3.557 -29.953 1.00 26.35 251 SER C C 1
ATOM 5738 O O . SER C 1 251 ? -9.183 -3.149 -30.994 1.00 27.53 251 SER C O 1
ATOM 5741 N N . ASN C 1 252 ? -10.919 -3.284 -29.610 1.00 24.20 252 ASN C N 1
ATOM 5742 C CA . ASN C 1 252 ? -11.905 -2.778 -30.568 1.00 24.39 252 ASN C CA 1
ATOM 5743 C C . ASN C 1 252 ? -11.646 -1.386 -31.097 1.00 28.46 252 ASN C C 1
ATOM 5744 O O . ASN C 1 252 ? -11.818 -1.115 -32.294 1.00 27.86 252 ASN C O 1
ATOM 5745 N N . ASP C 1 253 ? -11.198 -0.503 -30.217 1.00 30.66 253 ASP C N 1
ATOM 5746 C CA . ASP C 1 253 ? -11.078 0.883 -30.560 1.00 33.51 253 ASP C CA 1
ATOM 5747 C C . ASP C 1 253 ? -9.694 1.247 -31.121 1.00 32.48 253 ASP C C 1
ATOM 5748 O O . ASP C 1 253 ? -9.584 1.965 -32.121 1.00 31.71 253 ASP C O 1
ATOM 5753 N N . TYR C 1 254 ? -8.635 0.715 -30.523 1.00 30.10 254 TYR C N 1
ATOM 5754 C CA . TYR C 1 254 ? -7.272 1.166 -30.840 1.00 26.94 254 TYR C CA 1
ATOM 5755 C C . TYR C 1 254 ? -6.370 0.179 -31.596 1.00 25.74 254 TYR C C 1
ATOM 5756 O O . TYR C 1 254 ? -5.454 0.625 -32.244 1.00 26.63 254 TYR C O 1
ATOM 5765 N N . LEU C 1 255 ? -6.600 -1.134 -31.512 1.00 24.35 255 LEU C N 1
ATOM 5766 C CA . LEU C 1 255 ? -5.784 -2.134 -32.252 1.00 25.62 255 LEU C CA 1
ATOM 5767 C C . LEU C 1 255 ? -6.429 -2.625 -33.580 1.00 26.84 255 LEU C C 1
ATOM 5768 O O . LEU C 1 255 ? -5.790 -2.672 -34.639 1.00 22.58 255 LEU C O 1
ATOM 5773 N N . GLU C 1 256 ? -7.708 -2.956 -33.476 1.00 27.58 256 GLU C N 1
ATOM 5774 C CA . GLU C 1 256 ? -8.534 -3.384 -34.601 1.00 32.72 256 GLU C CA 1
ATOM 5775 C C . GLU C 1 256 ? -8.355 -2.579 -35.899 1.00 28.34 256 GLU C C 1
ATOM 5776 O O . GLU C 1 256 ? -8.125 -3.168 -36.917 1.00 28.59 256 GLU C O 1
ATOM 5782 N N . PRO C 1 257 ? -8.432 -1.239 -35.859 1.00 27.76 257 PRO C N 1
ATOM 5783 C CA . PRO C 1 257 ? -8.142 -0.429 -37.041 1.00 26.38 257 PRO C CA 1
ATOM 5784 C C . PRO C 1 257 ? -6.767 -0.618 -37.650 1.00 27.14 257 PRO C C 1
ATOM 5785 O O . PRO C 1 257 ? -6.503 -0.074 -38.706 1.00 25.29 257 PRO C O 1
ATOM 5789 N N . HIS C 1 258 ? -5.870 -1.316 -36.975 1.00 28.79 258 HIS C N 1
ATOM 5790 C CA . HIS C 1 258 ? -4.549 -1.501 -37.502 1.00 30.75 258 HIS C CA 1
ATOM 5791 C C . HIS C 1 258 ? -4.279 -2.964 -37.646 1.00 31.95 258 HIS C C 1
ATOM 5792 O O . HIS C 1 258 ? -3.119 -3.378 -37.685 1.00 30.60 258 HIS C O 1
ATOM 5799 N N . HIS C 1 259 ? -5.360 -3.736 -37.748 1.00 32.09 259 HIS C N 1
ATOM 5800 C CA . HIS C 1 259 ? -5.296 -5.181 -37.948 1.00 34.05 259 HIS C CA 1
ATOM 5801 C C . HIS C 1 259 ? -4.275 -5.628 -38.982 1.00 28.57 259 HIS C C 1
ATOM 5802 O O . HIS C 1 259 ? -3.548 -6.568 -38.735 1.00 27.83 259 HIS C O 1
ATOM 5809 N N . ASP C 1 260 ? -4.258 -5.013 -40.154 1.00 27.85 260 ASP C N 1
ATOM 5810 C CA . ASP C 1 260 ? -3.459 -5.586 -41.264 1.00 28.47 260 ASP C CA 1
ATOM 5811 C C . ASP C 1 260 ? -1.958 -5.314 -41.015 1.00 27.52 260 ASP C C 1
ATOM 5812 O O . ASP C 1 260 ? -1.124 -6.143 -41.365 1.00 25.92 260 ASP C O 1
ATOM 5817 N N . ALA C 1 261 ? -1.627 -4.160 -40.416 1.00 25.85 261 ALA C N 1
ATOM 5818 C CA . ALA C 1 261 ? -0.260 -3.859 -39.985 1.00 24.48 261 ALA C CA 1
ATOM 5819 C C . ALA C 1 261 ? 0.200 -4.782 -38.892 1.00 24.93 261 ALA C C 1
ATOM 5820 O O . ALA C 1 261 ? 1.322 -5.300 -38.952 1.00 27.79 261 ALA C O 1
ATOM 5822 N N . LEU C 1 262 ? -0.657 -5.021 -37.896 1.00 24.02 262 LEU C N 1
ATOM 5823 C CA . LEU C 1 262 ? -0.325 -5.937 -36.819 1.00 24.80 262 LEU C CA 1
ATOM 5824 C C . LEU C 1 262 ? -0.177 -7.406 -37.307 1.00 24.47 262 LEU C C 1
ATOM 5825 O O . LEU C 1 262 ? 0.693 -8.136 -36.820 1.00 22.96 262 LEU C O 1
ATOM 5830 N N . ILE C 1 263 ? -0.991 -7.847 -38.267 1.00 24.56 263 ILE C N 1
ATOM 5831 C CA . ILE C 1 263 ? -0.804 -9.197 -38.832 1.00 24.32 263 ILE C CA 1
ATOM 5832 C C . ILE C 1 263 ? 0.581 -9.259 -39.474 1.00 24.33 263 ILE C C 1
ATOM 5833 O O . ILE C 1 263 ? 1.246 -10.282 -39.378 1.00 23.41 263 ILE C O 1
ATOM 5838 N N . GLN C 1 264 ? 1.004 -8.180 -40.124 1.00 24.51 264 GLN C N 1
ATOM 5839 C CA . GLN C 1 264 ? 2.254 -8.204 -40.874 1.00 28.39 264 GLN C CA 1
ATOM 5840 C C . GLN C 1 264 ? 3.464 -8.291 -39.936 1.00 29.67 264 GLN C C 1
ATOM 5841 O O . GLN C 1 264 ? 4.334 -9.176 -40.098 1.00 26.76 264 GLN C O 1
ATOM 5847 N N . LEU C 1 265 ? 3.484 -7.380 -38.953 1.00 28.83 265 LEU C N 1
ATOM 5848 C CA . LEU C 1 265 ? 4.420 -7.474 -37.823 1.00 28.86 265 LEU C CA 1
ATOM 5849 C C . LEU C 1 265 ? 4.384 -8.842 -37.203 1.00 29.14 265 LEU C C 1
ATOM 5850 O O . LEU C 1 265 ? 5.435 -9.444 -36.957 1.00 33.36 265 LEU C O 1
ATOM 5855 N N . HIS C 1 266 ? 3.172 -9.338 -36.946 1.00 27.20 266 HIS C N 1
ATOM 5856 C CA . HIS C 1 266 ? 3.043 -10.609 -36.298 1.00 25.92 266 HIS C CA 1
ATOM 5857 C C . HIS C 1 266 ? 3.705 -11.691 -37.148 1.00 26.33 266 HIS C C 1
ATOM 5858 O O . HIS C 1 266 ? 4.411 -12.526 -36.577 1.00 28.94 266 HIS C O 1
ATOM 5865 N N . GLU C 1 267 ? 3.478 -11.713 -38.472 1.00 28.01 267 GLU C N 1
ATOM 5866 C CA . GLU C 1 267 ? 4.117 -12.756 -39.347 1.00 29.65 267 GLU C CA 1
ATOM 5867 C C . GLU C 1 267 ? 5.639 -12.555 -39.477 1.00 31.95 267 GLU C C 1
ATOM 5868 O O . GLU C 1 267 ? 6.391 -13.537 -39.575 1.00 34.18 267 GLU C O 1
ATOM 5874 N N . GLN C 1 268 ? 6.088 -11.301 -39.511 1.00 32.15 268 GLN C N 1
ATOM 5875 C CA . GLN C 1 268 ? 7.534 -11.030 -39.570 1.00 34.67 268 GLN C CA 1
ATOM 5876 C C . GLN C 1 268 ? 8.223 -11.573 -38.348 1.00 37.27 268 GLN C C 1
ATOM 5877 O O . GLN C 1 268 ? 9.257 -12.242 -38.442 1.00 37.85 268 GLN C O 1
ATOM 5883 N N . ARG C 1 269 ? 7.598 -11.304 -37.207 1.00 38.52 269 ARG C N 1
ATOM 5884 C CA . ARG C 1 269 ? 8.104 -11.695 -35.903 1.00 41.16 269 ARG C CA 1
ATOM 5885 C C . ARG C 1 269 ? 8.038 -13.221 -35.612 1.00 38.86 269 ARG C C 1
ATOM 5886 O O . ARG C 1 269 ? 9.009 -13.770 -35.091 1.00 42.33 269 ARG C O 1
ATOM 5894 N N . PHE C 1 270 ? 6.941 -13.905 -35.967 1.00 34.75 270 PHE C N 1
ATOM 5895 C CA . PHE C 1 270 ? 6.685 -15.315 -35.516 1.00 34.47 270 PHE C CA 1
ATOM 5896 C C . PHE C 1 270 ? 6.484 -16.501 -36.545 1.00 36.64 270 PHE C C 1
ATOM 5897 O O . PHE C 1 270 ? 6.359 -17.659 -36.112 1.00 39.10 270 PHE C O 1
ATOM 5905 N N . LYS C 1 271 ? 6.435 -16.268 -37.860 1.00 37.42 271 LYS C N 1
ATOM 5906 C CA . LYS C 1 271 ? 6.130 -17.380 -38.800 1.00 41.79 271 LYS C CA 1
ATOM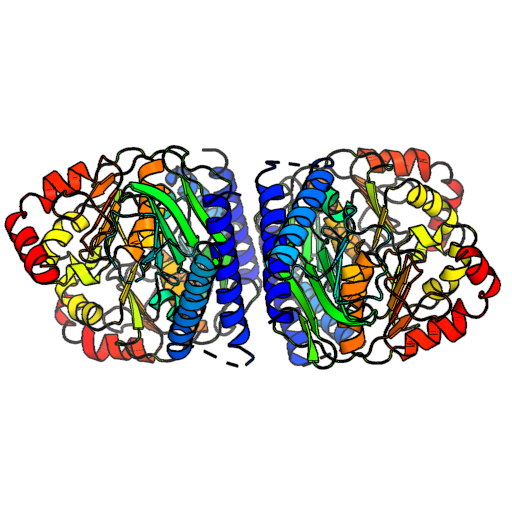 5907 C C . LYS C 1 271 ? 7.080 -18.595 -38.661 1.00 39.57 271 LYS C C 1
ATOM 5908 O O . LYS C 1 271 ? 8.283 -18.416 -38.467 1.00 39.99 271 LYS C O 1
ATOM 5910 N N . MET D 1 1 ? 20.692 18.317 15.122 1.00 53.21 1 MET D N 1
ATOM 5911 C CA . MET D 1 1 ? 19.880 17.082 14.857 1.00 57.33 1 MET D CA 1
ATOM 5912 C C . MET D 1 1 ? 18.459 17.171 15.451 1.00 55.49 1 MET D C 1
ATOM 5913 O O . MET D 1 1 ? 17.905 16.129 15.873 1.00 64.67 1 MET D O 1
ATOM 5915 N N . ALA D 1 2 ? 17.872 18.385 15.395 1.00 46.68 2 ALA D N 1
ATOM 5916 C CA . ALA D 1 2 ? 16.669 18.798 16.176 1.00 45.17 2 ALA D CA 1
ATOM 5917 C C . ALA D 1 2 ? 15.435 19.338 15.364 1.00 43.61 2 ALA D C 1
ATOM 5918 O O . ALA D 1 2 ? 14.265 19.138 15.712 1.00 39.56 2 ALA D O 1
ATOM 5920 N N . LEU D 1 3 ? 15.725 20.127 14.340 1.00 36.98 3 LEU D N 1
ATOM 5921 C CA . LEU D 1 3 ? 14.814 20.308 13.241 1.00 32.63 3 LEU D CA 1
ATOM 5922 C C . LEU D 1 3 ? 14.707 18.997 12.424 1.00 26.45 3 LEU D C 1
ATOM 5923 O O . LEU D 1 3 ? 13.657 18.697 11.918 1.00 24.65 3 LEU D O 1
ATOM 5928 N N . TYR D 1 4 ? 15.801 18.253 12.314 1.00 24.57 4 TYR D N 1
ATOM 5929 C CA . TYR D 1 4 ? 15.857 16.960 11.639 1.00 25.79 4 TYR D CA 1
ATOM 5930 C C . TYR D 1 4 ? 14.995 15.938 12.356 1.00 26.14 4 TYR D C 1
ATOM 5931 O O . TYR D 1 4 ? 14.261 15.168 11.739 1.00 28.81 4 TYR D O 1
ATOM 5940 N N . GLY D 1 5 ? 15.131 15.904 13.677 1.00 25.34 5 GLY D N 1
ATOM 5941 C CA . GLY D 1 5 ? 14.463 14.908 14.481 1.00 23.86 5 GLY D CA 1
ATOM 5942 C C . GLY D 1 5 ? 12.985 15.168 14.424 1.00 23.98 5 GLY D C 1
ATOM 5943 O O . GLY D 1 5 ? 12.184 14.227 14.323 1.00 22.74 5 GLY D O 1
ATOM 5944 N N . PHE D 1 6 ? 12.642 16.455 14.535 1.00 23.48 6 PHE D N 1
ATOM 5945 C CA . PHE D 1 6 ? 11.273 16.903 14.439 1.00 25.61 6 PHE D CA 1
ATOM 5946 C C . PHE D 1 6 ? 10.715 16.539 13.053 1.00 24.87 6 PHE D C 1
ATOM 5947 O O . PHE D 1 6 ? 9.625 16.000 12.972 1.00 25.27 6 PHE D O 1
ATOM 5955 N N . ALA D 1 7 ? 11.471 16.765 11.974 1.00 24.27 7 ALA D N 1
ATOM 5956 C CA . ALA D 1 7 ? 10.943 16.431 10.641 1.00 23.75 7 ALA D CA 1
ATOM 5957 C C . ALA D 1 7 ? 10.756 14.900 10.530 1.00 23.54 7 ALA D C 1
ATOM 5958 O O . ALA D 1 7 ? 9.737 14.402 10.029 1.00 22.86 7 ALA D O 1
ATOM 5960 N N . GLN D 1 8 ? 11.713 14.159 11.055 1.00 23.47 8 GLN D N 1
ATOM 5961 C CA . GLN D 1 8 ? 11.621 12.704 10.990 1.00 25.20 8 GLN D CA 1
ATOM 5962 C C . GLN D 1 8 ? 10.404 12.170 11.750 1.00 23.36 8 GLN D C 1
ATOM 5963 O O . GLN D 1 8 ? 9.680 11.296 11.251 1.00 22.12 8 GLN D O 1
ATOM 5969 N N . GLY D 1 9 ? 10.193 12.657 12.962 1.00 21.76 9 GLY D N 1
ATOM 5970 C CA . GLY D 1 9 ? 9.052 12.191 13.743 1.00 21.82 9 GLY D CA 1
ATOM 5971 C C . GLY D 1 9 ? 7.717 12.567 13.123 1.00 21.91 9 GLY D C 1
ATOM 5972 O O . GLY D 1 9 ? 6.770 11.828 13.215 1.00 24.03 9 GLY D O 1
ATOM 5973 N N . LEU D 1 10 ? 7.670 13.730 12.496 1.00 21.95 10 LEU D N 1
ATOM 5974 C CA . LEU D 1 10 ? 6.474 14.274 11.867 1.00 21.95 10 LEU D CA 1
ATOM 5975 C C . LEU D 1 10 ? 6.047 13.487 10.620 1.00 20.55 10 LEU D C 1
ATOM 5976 O O . LEU D 1 10 ? 4.872 13.100 10.473 1.00 17.72 10 LEU D O 1
ATOM 5981 N N . ILE D 1 11 ? 7.018 13.190 9.748 1.00 20.08 11 ILE D N 1
ATOM 5982 C CA . ILE D 1 11 ? 6.696 12.433 8.520 1.00 19.63 11 ILE D CA 1
ATOM 5983 C C . ILE D 1 11 ? 6.224 11.042 8.878 1.00 18.05 11 ILE D C 1
ATOM 5984 O O . ILE D 1 11 ? 5.219 10.554 8.328 1.00 16.70 11 ILE D O 1
ATOM 5989 N N . GLN D 1 12 ? 6.881 10.443 9.867 1.00 18.02 12 GLN D N 1
ATOM 5990 C CA . GLN D 1 12 ? 6.466 9.101 10.387 1.00 20.20 12 GLN D CA 1
ATOM 5991 C C . GLN D 1 12 ? 5.073 9.048 10.959 1.00 18.56 12 GLN D C 1
ATOM 5992 O O . GLN D 1 12 ? 4.353 8.102 10.706 1.00 18.17 12 GLN D O 1
ATOM 5998 N N . GLU D 1 13 ? 4.701 10.081 11.706 1.00 20.81 13 GLU D N 1
ATOM 5999 C CA . GLU D 1 13 ? 3.357 10.171 12.291 1.00 21.78 13 GLU D CA 1
ATOM 6000 C C . GLU D 1 13 ? 2.270 10.409 11.181 1.00 19.33 13 GLU D C 1
ATOM 6001 O O . GLU D 1 13 ? 1.184 9.868 11.227 1.00 18.74 13 GLU D O 1
ATOM 6007 N N . ALA D 1 14 ? 2.625 11.154 10.149 1.00 18.33 14 ALA D N 1
ATOM 6008 C CA . ALA D 1 14 ? 1.750 11.404 9.028 1.00 18.09 14 ALA D CA 1
ATOM 6009 C C . ALA D 1 14 ? 1.447 10.074 8.323 1.00 18.97 14 ALA D C 1
ATOM 6010 O O . ALA D 1 14 ? 0.280 9.778 8.004 1.00 17.91 14 ALA D O 1
ATOM 6012 N N . GLY D 1 15 ? 2.473 9.232 8.151 1.00 19.02 15 GLY D N 1
ATOM 6013 C CA . GLY D 1 15 ? 2.254 7.926 7.550 1.00 19.51 15 GLY D CA 1
ATOM 6014 C C . GLY D 1 15 ? 1.329 7.046 8.370 1.00 21.15 15 GLY D C 1
ATOM 6015 O O . GLY D 1 15 ? 0.453 6.356 7.806 1.00 19.54 15 GLY D O 1
ATOM 6016 N N . ILE D 1 16 ? 1.516 7.040 9.698 1.00 22.40 16 ILE D N 1
ATOM 6017 C CA . ILE D 1 16 ? 0.560 6.345 10.607 1.00 24.68 16 ILE D CA 1
ATOM 6018 C C . ILE D 1 16 ? -0.876 6.836 10.433 1.00 24.98 16 ILE D C 1
ATOM 6019 O O . ILE D 1 16 ? -1.780 6.040 10.531 1.00 26.94 16 ILE D O 1
ATOM 6024 N N . ARG D 1 17 ? -1.065 8.130 10.178 1.00 26.91 17 ARG D N 1
ATOM 6025 C CA . ARG D 1 17 ? -2.390 8.728 9.967 1.00 29.65 17 ARG D CA 1
ATOM 6026 C C . ARG D 1 17 ? -2.942 8.393 8.608 1.00 28.61 17 ARG D C 1
ATOM 6027 O O . ARG D 1 17 ? -4.142 8.131 8.487 1.00 25.58 17 ARG D O 1
ATOM 6035 N N . ILE D 1 18 ? -2.082 8.363 7.586 1.00 25.55 18 ILE D N 1
ATOM 6036 C CA . ILE D 1 18 ? -2.547 7.863 6.293 1.00 26.01 18 ILE D CA 1
ATOM 6037 C C . ILE D 1 18 ? -3.142 6.451 6.449 1.00 28.36 18 ILE D C 1
ATOM 6038 O O . ILE D 1 18 ? -4.210 6.198 5.937 1.00 26.31 18 ILE D O 1
ATOM 6043 N N . LYS D 1 19 ? -2.440 5.548 7.130 1.00 28.39 19 LYS D N 1
ATOM 6044 C CA . LYS D 1 19 ? -2.891 4.171 7.209 1.00 30.29 19 LYS D CA 1
ATOM 6045 C C . LYS D 1 19 ? -4.168 3.952 8.024 1.00 31.96 19 LYS D C 1
ATOM 6046 O O . LYS D 1 19 ? -4.915 3.030 7.715 1.00 31.06 19 LYS D O 1
ATOM 6052 N N . GLN D 1 20 ? -4.405 4.785 9.042 1.00 34.95 20 GLN D N 1
ATOM 6053 C CA . GLN D 1 20 ? -5.652 4.747 9.824 1.00 37.53 20 GLN D CA 1
ATOM 6054 C C . GLN D 1 20 ? -6.857 5.115 8.967 1.00 37.44 20 GLN D C 1
ATOM 6055 O O . GLN D 1 20 ? -7.884 4.411 8.972 1.00 40.05 20 GLN D O 1
ATOM 6061 N N . LEU D 1 21 ? -6.738 6.229 8.249 1.00 35.10 21 LEU D N 1
ATOM 6062 C CA . LEU D 1 21 ? -7.779 6.665 7.327 1.00 32.02 21 LEU D CA 1
ATOM 6063 C C . LEU D 1 21 ? -8.086 5.563 6.307 1.00 36.19 21 LEU D C 1
ATOM 6064 O O . LEU D 1 21 ? -9.263 5.260 6.072 1.00 36.41 21 LEU D O 1
ATOM 6069 N N . MET D 1 22 ? -7.057 4.928 5.736 1.00 35.23 22 MET D N 1
ATOM 6070 C CA . MET D 1 22 ? -7.317 3.890 4.728 1.00 37.80 22 MET D CA 1
ATOM 6071 C C . MET D 1 22 ? -8.078 2.724 5.386 1.00 43.25 22 MET D C 1
ATOM 6072 O O . MET D 1 22 ? -9.151 2.368 4.909 1.00 47.67 22 MET D O 1
ATOM 6077 N N . GLU D 1 23 ? -7.544 2.164 6.487 1.00 48.09 23 GLU D N 1
ATOM 6078 C CA . GLU D 1 23 ? -8.226 1.098 7.249 1.00 51.37 23 GLU D CA 1
ATOM 6079 C C . GLU D 1 23 ? -9.515 1.654 7.899 1.00 53.41 23 GLU D C 1
ATOM 6080 O O . GLU D 1 23 ? -9.569 1.905 9.094 1.00 55.49 23 GLU D O 1
ATOM 6082 N N . GLN D 1 24 ? -10.541 1.829 7.063 1.00 55.40 24 GLN D N 1
ATOM 6083 C CA . GLN D 1 24 ? -11.747 2.624 7.348 1.00 56.49 24 GLN D CA 1
ATOM 6084 C C . GLN D 1 24 ? -12.505 2.745 6.002 1.00 60.70 24 GLN D C 1
ATOM 6085 O O . GLN D 1 24 ? -13.180 1.785 5.595 1.00 62.96 24 GLN D O 1
ATOM 6087 N N . ASN D 1 25 ? -12.356 3.870 5.287 1.00 59.55 25 ASN D N 1
ATOM 6088 C CA . ASN D 1 25 ? -12.973 4.017 3.957 1.00 61.58 25 ASN D CA 1
ATOM 6089 C C . ASN D 1 25 ? -12.234 3.157 2.943 1.00 62.75 25 ASN D C 1
ATOM 6090 O O . ASN D 1 25 ? -12.577 3.135 1.765 1.00 65.11 25 ASN D O 1
ATOM 6092 N N . LEU D 1 37 ? -11.566 9.430 -1.985 1.00 47.98 37 LEU D N 1
ATOM 6093 C CA . LEU D 1 37 ? -10.829 9.064 -0.761 1.00 52.92 37 LEU D CA 1
ATOM 6094 C C . LEU D 1 37 ? -9.387 9.569 -0.753 1.00 54.09 37 LEU D C 1
ATOM 6095 O O . LEU D 1 37 ? -8.918 10.052 0.291 1.00 53.43 37 LEU D O 1
ATOM 6100 N N . VAL D 1 38 ? -8.669 9.402 -1.872 1.00 49.37 38 VAL D N 1
ATOM 6101 C CA . VAL D 1 38 ? -7.299 9.908 -1.967 1.00 47.56 38 VAL D CA 1
ATOM 6102 C C . VAL D 1 38 ? -7.326 11.365 -1.587 1.00 43.12 38 VAL D C 1
ATOM 6103 O O . VAL D 1 38 ? -6.430 11.799 -0.898 1.00 37.79 38 VAL D O 1
ATOM 6107 N N . THR D 1 39 ? -8.364 12.095 -2.016 1.00 46.38 39 THR D N 1
ATOM 6108 C CA . THR D 1 39 ? -8.532 13.525 -1.678 1.00 50.74 39 THR D CA 1
ATOM 6109 C C . THR D 1 39 ? -8.655 13.796 -0.176 1.00 44.71 39 THR D C 1
ATOM 6110 O O . THR D 1 39 ? -7.923 14.613 0.343 1.00 45.84 39 THR D O 1
ATOM 6114 N N . ASN D 1 40 ? -9.601 13.126 0.485 1.00 47.66 40 ASN D N 1
ATOM 6115 C CA . ASN D 1 40 ? -9.761 13.172 1.964 1.00 48.84 40 ASN D CA 1
ATOM 6116 C C . ASN D 1 40 ? -8.382 12.897 2.620 1.00 41.48 40 ASN D C 1
ATOM 6117 O O . ASN D 1 40 ? -7.914 13.692 3.431 1.00 40.75 40 ASN D O 1
ATOM 6122 N N . VAL D 1 41 ? -7.726 11.813 2.197 1.00 34.99 41 VAL D N 1
ATOM 6123 C CA . VAL D 1 41 ? -6.433 11.412 2.756 1.00 32.67 41 VAL D CA 1
ATOM 6124 C C . VAL D 1 41 ? -5.323 12.424 2.429 1.00 30.50 41 VAL D C 1
ATOM 6125 O O . VAL D 1 41 ? -4.489 12.732 3.297 1.00 27.56 41 VAL D O 1
ATOM 6129 N N . ASP D 1 42 ? -5.341 12.958 1.209 1.00 30.08 42 ASP D N 1
ATOM 6130 C CA . ASP D 1 42 ? -4.360 13.957 0.763 1.00 30.65 42 ASP D CA 1
ATOM 6131 C C . ASP D 1 42 ? -4.521 15.227 1.579 1.00 30.95 42 ASP D C 1
ATOM 6132 O O . ASP D 1 42 ? -3.579 15.625 2.259 1.00 28.25 42 ASP D O 1
ATOM 6137 N N . LYS D 1 43 ? -5.725 15.821 1.546 1.00 31.48 43 LYS D N 1
ATOM 6138 C CA . LYS D 1 43 ? -6.078 16.982 2.399 1.00 31.14 43 LYS D CA 1
ATOM 6139 C C . LYS D 1 43 ? -5.754 16.751 3.879 1.00 27.93 43 LYS D C 1
ATOM 6140 O O . LYS D 1 43 ? -5.114 17.590 4.524 1.00 28.40 43 LYS D O 1
ATOM 6142 N N . ALA D 1 44 ? -6.171 15.617 4.425 1.00 26.00 44 ALA D N 1
ATOM 6143 C CA . ALA D 1 44 ? -5.882 15.342 5.834 1.00 27.95 44 ALA D CA 1
ATOM 6144 C C . ALA D 1 44 ? -4.375 15.424 6.113 1.00 26.96 44 ALA D C 1
ATOM 6145 O O . ALA D 1 44 ? -3.939 16.166 6.997 1.00 28.12 44 ALA D O 1
ATOM 6147 N N . THR D 1 45 ? -3.583 14.741 5.289 1.00 26.58 45 THR D N 1
ATOM 6148 C CA . THR D 1 45 ? -2.133 14.692 5.436 1.00 24.94 45 THR D CA 1
ATOM 6149 C C . THR D 1 45 ? -1.485 16.087 5.332 1.00 25.99 45 THR D C 1
ATOM 6150 O O . THR D 1 45 ? -0.655 16.485 6.190 1.00 24.80 45 THR D O 1
ATOM 6154 N N . GLU D 1 46 ? -1.869 16.854 4.325 1.00 26.05 46 GLU D N 1
ATOM 6155 C CA . GLU D 1 46 ? -1.396 18.241 4.257 1.00 31.67 46 GLU D CA 1
ATOM 6156 C C . GLU D 1 46 ? -1.794 19.099 5.457 1.00 29.64 46 GLU D C 1
ATOM 6157 O O . GLU D 1 46 ? -0.950 19.864 5.937 1.00 25.72 46 GLU D O 1
ATOM 6163 N N . ASP D 1 47 ? -3.030 18.957 5.953 1.00 30.36 47 ASP D N 1
ATOM 6164 C CA . ASP D 1 47 ? -3.433 19.729 7.132 1.00 34.13 47 ASP D CA 1
ATOM 6165 C C . ASP D 1 47 ? -2.448 19.385 8.249 1.00 32.28 47 ASP D C 1
ATOM 6166 O O . ASP D 1 47 ? -1.879 20.264 8.906 1.00 30.70 47 ASP D O 1
ATOM 6171 N N . PHE D 1 48 ? -2.215 18.091 8.438 1.00 30.16 48 PHE D N 1
ATOM 6172 C CA . PHE D 1 48 ? -1.386 17.637 9.540 1.00 28.17 48 PHE D CA 1
ATOM 6173 C C . PHE D 1 48 ? 0.055 18.119 9.413 1.00 27.97 48 PHE D C 1
ATOM 6174 O O . PHE D 1 48 ? 0.648 18.617 10.363 1.00 28.60 48 PHE D O 1
ATOM 6182 N N . ILE D 1 49 ? 0.649 17.969 8.249 1.00 27.83 49 ILE D N 1
ATOM 6183 C CA . ILE D 1 49 ? 2.041 18.323 8.143 1.00 28.08 49 ILE D CA 1
ATOM 6184 C C . ILE D 1 49 ? 2.118 19.837 8.182 1.00 31.61 49 ILE D C 1
ATOM 6185 O O . ILE D 1 49 ? 2.882 20.383 8.980 1.00 30.73 49 ILE D O 1
ATOM 6190 N N . PHE D 1 50 ? 1.336 20.507 7.328 1.00 35.08 50 PHE D N 1
ATOM 6191 C CA . PHE D 1 50 ? 1.427 21.967 7.222 1.00 40.58 50 PHE D CA 1
ATOM 6192 C C . PHE D 1 50 ? 1.113 22.642 8.561 1.00 38.56 50 PHE D C 1
ATOM 6193 O O . PHE D 1 50 ? 1.855 23.521 8.969 1.00 38.62 50 PHE D O 1
ATOM 6201 N N . ASP D 1 51 ? 0.043 22.236 9.256 1.00 37.73 51 ASP D N 1
ATOM 6202 C CA . ASP D 1 51 ? -0.337 22.943 10.494 1.00 37.99 51 ASP D CA 1
ATOM 6203 C C . ASP D 1 51 ? 0.686 22.676 11.600 1.00 38.60 51 ASP D C 1
ATOM 6204 O O . ASP D 1 51 ? 0.974 23.575 12.377 1.00 45.70 51 ASP D O 1
ATOM 6209 N N . THR D 1 52 ? 1.245 21.469 11.677 1.00 35.42 52 THR D N 1
ATOM 6210 C CA . THR D 1 52 ? 2.243 21.161 12.705 1.00 34.20 52 THR D CA 1
ATOM 6211 C C . THR D 1 52 ? 3.572 21.918 12.493 1.00 32.71 52 THR D C 1
ATOM 6212 O O . THR D 1 52 ? 4.212 22.343 13.464 1.00 27.97 52 THR D O 1
ATOM 6216 N N . ILE D 1 53 ? 4.005 22.032 11.234 1.00 32.55 53 ILE D N 1
ATOM 6217 C CA . ILE D 1 53 ? 5.227 22.798 10.925 1.00 32.66 53 ILE D CA 1
ATOM 6218 C C . ILE D 1 53 ? 5.029 24.273 11.397 1.00 33.45 53 ILE D C 1
ATOM 6219 O O . ILE D 1 53 ? 5.890 24.818 12.043 1.00 32.67 53 ILE D O 1
ATOM 6224 N N . LEU D 1 54 ? 3.885 24.880 11.073 1.00 35.83 54 LEU D N 1
ATOM 6225 C CA . LEU D 1 54 ? 3.636 26.331 11.328 1.00 42.23 54 LEU D CA 1
ATOM 6226 C C . LEU D 1 54 ? 3.385 26.725 12.786 1.00 40.78 54 LEU D C 1
ATOM 6227 O O . LEU D 1 54 ? 3.833 27.798 13.221 1.00 42.56 54 LEU D O 1
ATOM 6229 N N . GLU D 1 55 ? 2.680 25.862 13.519 1.00 43.35 55 GLU D N 1
ATOM 6230 C CA . GLU D 1 55 ? 2.496 25.997 14.974 1.00 44.51 55 GLU D CA 1
ATOM 6231 C C . GLU D 1 55 ? 3.837 25.946 15.701 1.00 45.72 55 GLU D C 1
ATOM 6232 O O . GLU D 1 55 ? 4.136 26.811 16.506 1.00 45.35 55 GLU D O 1
ATOM 6234 N N . THR D 1 56 ? 4.657 24.944 15.400 1.00 49.06 56 THR D N 1
ATOM 6235 C CA . THR D 1 56 ? 6.004 24.831 15.999 1.00 47.81 56 THR D CA 1
ATOM 6236 C C . THR D 1 56 ? 7.028 25.872 15.453 1.00 46.45 56 THR D C 1
ATOM 6237 O O . THR D 1 56 ? 7.971 26.258 16.159 1.00 49.10 56 THR D O 1
ATOM 6241 N N . TYR D 1 57 ? 6.865 26.291 14.195 1.00 42.49 57 TYR D N 1
ATOM 6242 C CA . TYR D 1 57 ? 7.778 27.249 13.560 1.00 39.98 57 TYR D CA 1
ATOM 6243 C C . TYR D 1 57 ? 7.019 28.318 12.773 1.00 37.38 57 TYR D C 1
ATOM 6244 O O . TYR D 1 57 ? 6.902 28.242 11.536 1.00 35.65 57 TYR D O 1
ATOM 6253 N N . PRO D 1 58 ? 6.529 29.337 13.485 1.00 35.62 58 PRO D N 1
ATOM 6254 C CA . PRO D 1 58 ? 5.786 30.391 12.813 1.00 33.12 58 PRO D CA 1
ATOM 6255 C C . PRO D 1 58 ? 6.620 31.218 11.837 1.00 30.68 58 PRO D C 1
ATOM 6256 O O . PRO D 1 58 ? 6.066 31.808 10.939 1.00 28.74 58 PRO D O 1
ATOM 6260 N N . ASN D 1 59 ? 7.935 31.276 11.978 1.00 32.42 59 ASN D N 1
ATOM 6261 C CA . ASN D 1 59 ? 8.702 32.089 11.011 1.00 37.15 59 ASN D CA 1
ATOM 6262 C C . ASN D 1 59 ? 9.188 31.359 9.727 1.00 34.50 59 ASN D C 1
ATOM 6263 O O . ASN D 1 59 ? 9.805 31.975 8.865 1.00 37.64 59 ASN D O 1
ATOM 6268 N N . HIS D 1 60 ? 8.887 30.067 9.604 1.00 31.98 60 HIS D N 1
ATOM 6269 C CA . HIS D 1 60 ? 9.225 29.289 8.409 1.00 28.99 60 HIS D CA 1
ATOM 6270 C C . HIS D 1 60 ? 8.091 29.408 7.425 1.00 29.99 60 HIS D C 1
ATOM 6271 O O . HIS D 1 60 ? 7.002 29.929 7.733 1.00 28.81 60 HIS D O 1
ATOM 6278 N N . GLN D 1 61 ? 8.386 28.949 6.228 1.00 28.87 61 GLN D N 1
ATOM 6279 C CA . GLN D 1 61 ? 7.455 28.950 5.154 1.00 30.13 61 GLN D CA 1
ATOM 6280 C C . GLN D 1 61 ? 7.308 27.510 4.654 1.00 28.54 61 GLN D C 1
ATOM 6281 O O . GLN D 1 61 ? 8.169 26.674 4.901 1.00 23.58 61 GLN D O 1
ATOM 6287 N N . VAL D 1 62 ? 6.191 27.265 3.988 1.00 28.37 62 VAL D N 1
ATOM 6288 C CA . VAL D 1 62 ? 5.818 25.961 3.446 1.00 30.33 62 VAL D CA 1
ATOM 6289 C C . VAL D 1 62 ? 5.614 26.178 1.973 1.00 30.36 62 VAL D C 1
ATOM 6290 O O . VAL D 1 62 ? 4.859 27.074 1.579 1.00 35.68 62 VAL D O 1
ATOM 6294 N N . LEU D 1 63 ? 6.314 25.398 1.165 1.00 28.44 63 LEU D N 1
ATOM 6295 C CA . LEU D 1 63 ? 6.143 25.418 -0.278 1.00 26.87 63 LEU D CA 1
ATOM 6296 C C . LEU D 1 63 ? 5.448 24.091 -0.605 1.00 28.81 63 LEU D C 1
ATOM 6297 O O . LEU D 1 63 ? 5.977 22.964 -0.291 1.00 25.93 63 LEU D O 1
ATOM 6302 N N . GLY D 1 64 ? 4.240 24.230 -1.171 1.00 26.74 64 GLY D N 1
ATOM 6303 C CA . GLY D 1 64 ? 3.405 23.095 -1.521 1.00 28.11 64 GLY D CA 1
ATOM 6304 C C . GLY D 1 64 ? 2.359 23.456 -2.545 1.00 27.41 64 GLY D C 1
ATOM 6305 O O . GLY D 1 64 ? 2.227 24.609 -2.901 1.00 27.72 64 GLY D O 1
ATOM 6306 N N . GLU D 1 65 ? 1.638 22.463 -3.038 1.00 30.44 65 GLU D N 1
ATOM 6307 C CA . GLU D 1 65 ? 0.294 22.703 -3.644 1.00 39.15 65 GLU D CA 1
ATOM 6308 C C . GLU D 1 65 ? -0.656 23.480 -2.652 1.00 39.00 65 GLU D C 1
ATOM 6309 O O . GLU D 1 65 ? -1.605 24.172 -3.054 1.00 39.07 65 GLU D O 1
ATOM 6315 N N . ASP D 1 71 ? 4.912 32.902 -5.655 1.00 52.93 71 ASP D N 1
ATOM 6316 C CA . ASP D 1 71 ? 4.218 33.425 -4.465 1.00 53.30 71 ASP D CA 1
ATOM 6317 C C . ASP D 1 71 ? 5.261 33.628 -3.351 1.00 50.89 71 ASP D C 1
ATOM 6318 O O . ASP D 1 71 ? 5.378 34.724 -2.822 1.00 50.77 71 ASP D O 1
ATOM 6323 N N . ILE D 1 72 ? 6.057 32.594 -3.062 1.00 50.84 72 ILE D N 1
ATOM 6324 C CA . ILE D 1 72 ? 7.035 32.586 -1.934 1.00 53.33 72 ILE D CA 1
ATOM 6325 C C . ILE D 1 72 ? 8.477 32.934 -2.354 1.00 48.93 72 ILE D C 1
ATOM 6326 O O . ILE D 1 72 ? 8.958 32.479 -3.379 1.00 46.84 72 ILE D O 1
ATOM 6331 N N . ASP D 1 73 ? 9.171 33.702 -1.527 1.00 42.04 73 ASP D N 1
ATOM 6332 C CA . ASP D 1 73 ? 10.629 33.872 -1.659 1.00 41.71 73 ASP D CA 1
ATOM 6333 C C . ASP D 1 73 ? 11.328 32.662 -1.011 1.00 36.93 73 ASP D C 1
ATOM 6334 O O . ASP D 1 73 ? 11.436 32.631 0.225 1.00 32.91 73 ASP D O 1
ATOM 6339 N N . THR D 1 74 ? 11.803 31.700 -1.832 1.00 33.63 74 THR D N 1
ATOM 6340 C CA . THR D 1 74 ? 12.433 30.464 -1.321 1.00 32.74 74 THR D CA 1
ATOM 6341 C C . THR D 1 74 ? 13.885 30.622 -0.903 1.00 33.76 74 THR D C 1
ATOM 6342 O O . THR D 1 74 ? 14.454 29.723 -0.299 1.00 36.35 74 THR D O 1
ATOM 6346 N N . SER D 1 75 ? 14.483 31.757 -1.207 1.00 34.61 75 SER D N 1
ATOM 6347 C CA . SER D 1 75 ? 15.841 32.058 -0.752 1.00 36.08 75 SER D CA 1
ATOM 6348 C C . SER D 1 75 ? 15.878 32.571 0.699 1.00 37.26 75 SER D C 1
ATOM 6349 O O . SER D 1 75 ? 16.945 32.635 1.278 1.00 32.25 75 SER D O 1
ATOM 6352 N N . LYS D 1 76 ? 14.715 32.929 1.277 1.00 42.88 76 LYS D N 1
ATOM 6353 C CA . LYS D 1 76 ? 14.645 33.558 2.613 1.00 43.93 76 LYS D CA 1
ATOM 6354 C C . LYS D 1 76 ? 14.270 32.551 3.712 1.00 38.03 76 LYS D C 1
ATOM 6355 O O . LYS D 1 76 ? 13.208 31.883 3.643 1.00 36.39 76 LYS D O 1
ATOM 6358 N N . GLY D 1 77 ? 15.149 32.460 4.716 1.00 30.95 77 GLY D N 1
ATOM 6359 C CA . GLY D 1 77 ? 14.946 31.591 5.886 1.00 28.91 77 GLY D CA 1
ATOM 6360 C C . GLY D 1 77 ? 14.809 30.089 5.641 1.00 28.92 77 GLY D C 1
ATOM 6361 O O . GLY D 1 77 ? 15.475 29.518 4.759 1.00 29.57 77 GLY D O 1
ATOM 6362 N N . THR D 1 78 ? 13.932 29.463 6.428 1.00 26.50 78 THR D N 1
ATOM 6363 C CA . THR D 1 78 ? 13.736 28.040 6.448 1.00 24.67 78 THR D CA 1
ATOM 6364 C C . THR D 1 78 ? 12.426 27.715 5.732 1.00 24.48 78 THR D C 1
ATOM 6365 O O . THR D 1 78 ? 11.367 28.150 6.135 1.00 21.73 78 THR D O 1
ATOM 6369 N N . VAL D 1 79 ? 12.540 26.939 4.653 1.00 25.02 79 VAL D N 1
ATOM 6370 C CA . VAL D 1 79 ? 11.407 26.545 3.809 1.00 25.09 79 VAL D CA 1
ATOM 6371 C C . VAL D 1 79 ? 11.260 24.987 3.844 1.00 26.75 79 VAL D C 1
ATOM 6372 O O . VAL D 1 79 ? 12.232 24.241 3.643 1.00 26.50 79 VAL D O 1
ATOM 6376 N N . TRP D 1 80 ? 10.038 24.522 4.105 1.00 25.74 80 TRP D N 1
ATOM 6377 C CA . TRP D 1 80 ? 9.677 23.119 4.009 1.00 26.51 80 TRP D CA 1
ATOM 6378 C C . TRP D 1 80 ? 9.027 22.935 2.662 1.00 25.67 80 TRP D C 1
ATOM 6379 O O . TRP D 1 80 ? 7.974 23.554 2.396 1.00 25.06 80 TRP D O 1
ATOM 6390 N N . VAL D 1 81 ? 9.638 22.117 1.814 1.00 23.95 81 VAL D N 1
ATOM 6391 C CA . VAL D 1 81 ? 9.018 21.810 0.531 1.00 24.08 81 VAL D CA 1
ATOM 6392 C C . VAL D 1 81 ? 8.481 20.375 0.573 1.00 24.24 81 VAL D C 1
ATOM 6393 O O . VAL D 1 81 ? 9.225 19.393 0.614 1.00 23.16 81 VAL D O 1
ATOM 6397 N N . VAL D 1 82 ? 7.149 20.298 0.683 1.00 24.45 82 VAL D N 1
ATOM 6398 C CA . VAL D 1 82 ? 6.488 19.086 1.059 1.00 22.46 82 VAL D CA 1
ATOM 6399 C C . VAL D 1 82 ? 5.493 18.680 0.023 1.00 22.63 82 VAL D C 1
ATOM 6400 O O . VAL D 1 82 ? 4.848 19.530 -0.577 1.00 23.61 82 VAL D O 1
ATOM 6404 N N . ASP D 1 83 ? 5.442 17.370 -0.235 1.00 22.37 83 ASP D N 1
ATOM 6405 C CA . ASP D 1 83 ? 4.397 16.717 -1.032 1.00 22.75 83 ASP D CA 1
ATOM 6406 C C . ASP D 1 83 ? 3.795 15.708 -0.072 1.00 22.75 83 ASP D C 1
ATOM 6407 O O . ASP D 1 83 ? 4.420 14.686 0.247 1.00 23.24 83 ASP D O 1
ATOM 6412 N N . PRO D 1 84 ? 2.615 16.027 0.464 1.00 23.15 84 PRO D N 1
ATOM 6413 C CA . PRO D 1 84 ? 1.883 15.128 1.365 1.00 22.41 84 PRO D CA 1
ATOM 6414 C C . PRO D 1 84 ? 1.707 13.733 0.786 1.00 21.70 84 PRO D C 1
ATOM 6415 O O . PRO D 1 84 ? 1.919 12.752 1.484 1.00 20.93 84 PRO D O 1
ATOM 6419 N N . ILE D 1 85 ? 1.267 13.642 -0.457 1.00 22.08 85 ILE D N 1
ATOM 6420 C CA . ILE D 1 85 ? 1.243 12.360 -1.159 1.00 23.65 85 ILE D CA 1
ATOM 6421 C C . ILE D 1 85 ? 1.752 12.509 -2.584 1.00 24.42 85 ILE D C 1
ATOM 6422 O O . ILE D 1 85 ? 1.027 13.015 -3.439 1.00 26.72 85 ILE D O 1
ATOM 6427 N N . ASP D 1 86 ? 2.994 12.065 -2.824 1.00 25.36 86 ASP D N 1
ATOM 6428 C CA . ASP D 1 86 ? 3.544 11.903 -4.162 1.00 24.58 86 ASP D CA 1
ATOM 6429 C C . ASP D 1 86 ? 3.251 10.501 -4.724 1.00 24.60 86 ASP D C 1
ATOM 6430 O O . ASP D 1 86 ? 3.628 9.456 -4.160 1.00 22.00 86 ASP D O 1
ATOM 6435 N N . GLY D 1 87 ? 2.567 10.526 -5.856 1.00 25.65 87 GLY D N 1
ATOM 6436 C CA . GLY D 1 87 ? 1.992 9.357 -6.488 1.00 25.54 87 GLY D CA 1
ATOM 6437 C C . GLY D 1 87 ? 0.556 9.136 -6.103 1.00 23.95 87 GLY D C 1
ATOM 6438 O O . GLY D 1 87 ? 0.204 8.070 -5.582 1.00 24.88 87 GLY D O 1
ATOM 6439 N N . THR D 1 88 ? -0.300 10.111 -6.383 1.00 27.48 88 THR D N 1
ATOM 6440 C CA . THR D 1 88 ? -1.731 10.005 -5.985 1.00 25.94 88 THR D CA 1
ATOM 6441 C C . THR D 1 88 ? -2.443 8.993 -6.846 1.00 23.75 88 THR D C 1
ATOM 6442 O O . THR D 1 88 ? -3.306 8.280 -6.347 1.00 22.67 88 THR D O 1
ATOM 6446 N N . LEU D 1 89 ? -2.065 8.897 -8.121 1.00 24.07 89 LEU D N 1
ATOM 6447 C CA . LEU D 1 89 ? -2.602 7.823 -8.991 1.00 24.80 89 LEU D CA 1
ATOM 6448 C C . LEU D 1 89 ? -2.283 6.404 -8.497 1.00 21.76 89 LEU D C 1
ATOM 6449 O O . LEU D 1 89 ? -3.156 5.562 -8.501 1.00 21.92 89 LEU D O 1
ATOM 6454 N N . ASN D 1 90 ? -1.051 6.154 -8.056 1.00 20.27 90 ASN D N 1
ATOM 6455 C CA . ASN D 1 90 ? -0.691 4.877 -7.427 1.00 19.28 90 ASN D CA 1
ATOM 6456 C C . ASN D 1 90 ? -1.515 4.587 -6.152 1.00 19.08 90 ASN D C 1
ATOM 6457 O O . ASN D 1 90 ? -1.831 3.434 -5.874 1.00 19.11 90 ASN D O 1
ATOM 6462 N N . PHE D 1 91 ? -1.786 5.618 -5.362 1.00 20.68 91 PHE D N 1
ATOM 6463 C CA . PHE D 1 91 ? -2.631 5.518 -4.168 1.00 23.75 91 PHE D CA 1
ATOM 6464 C C . PHE D 1 91 ? -4.059 5.097 -4.557 1.00 22.88 91 PHE D C 1
ATOM 6465 O O . PHE D 1 91 ? -4.581 4.170 -4.001 1.00 25.79 91 PHE D O 1
ATOM 6473 N N . VAL D 1 92 ? -4.659 5.737 -5.553 1.00 25.01 92 VAL D N 1
ATOM 6474 C CA . VAL D 1 92 ? -6.022 5.419 -5.997 1.00 24.90 92 VAL D CA 1
ATOM 6475 C C . VAL D 1 92 ? -6.112 4.019 -6.576 1.00 28.93 92 VAL D C 1
ATOM 6476 O O . VAL D 1 92 ? -6.945 3.230 -6.133 1.00 29.78 92 VAL D O 1
ATOM 6480 N N . HIS D 1 93 ? -5.235 3.666 -7.524 1.00 28.39 93 HIS D N 1
ATOM 6481 C CA . HIS D 1 93 ? -5.333 2.358 -8.188 1.00 25.63 93 HIS D CA 1
ATOM 6482 C C . HIS D 1 93 ? -4.666 1.161 -7.493 1.00 23.15 93 HIS D C 1
ATOM 6483 O O . HIS D 1 93 ? -5.109 0.027 -7.688 1.00 23.09 93 HIS D O 1
ATOM 6490 N N . GLN D 1 94 ? -3.605 1.399 -6.735 1.00 20.96 94 GLN D N 1
ATOM 6491 C CA . GLN D 1 94 ? -2.785 0.316 -6.152 1.00 22.39 94 GLN D CA 1
ATOM 6492 C C . GLN D 1 94 ? -2.771 0.272 -4.629 1.00 22.94 94 GLN D C 1
ATOM 6493 O O . GLN D 1 94 ? -2.397 -0.731 -4.080 1.00 20.96 94 GLN D O 1
ATOM 6499 N N . GLN D 1 95 ? -3.117 1.371 -3.946 1.00 25.23 95 GLN D N 1
ATOM 6500 C CA . GLN D 1 95 ? -3.076 1.444 -2.488 1.00 25.99 95 GLN D CA 1
ATOM 6501 C C . GLN D 1 95 ? -1.664 1.210 -1.978 1.00 24.66 95 GLN D C 1
ATOM 6502 O O . GLN D 1 95 ? -1.492 0.701 -0.875 1.00 24.17 95 GLN D O 1
ATOM 6508 N N . GLU D 1 96 ? -0.672 1.649 -2.767 1.00 22.36 96 GLU D N 1
ATOM 6509 C CA . GLU D 1 96 ? 0.719 1.497 -2.450 1.00 22.21 96 GLU D CA 1
ATOM 6510 C C . GLU D 1 96 ? 1.591 2.220 -3.478 1.00 20.93 96 GLU D C 1
ATOM 6511 O O . GLU D 1 96 ? 1.061 2.804 -4.428 1.00 20.44 96 GLU D O 1
ATOM 6517 N N . ASN D 1 97 ? 2.912 2.215 -3.259 1.00 17.44 97 ASN D N 1
ATOM 6518 C CA . ASN D 1 97 ? 3.868 2.880 -4.149 1.00 16.22 97 ASN D CA 1
ATOM 6519 C C . ASN D 1 97 ? 3.725 4.401 -4.222 1.00 15.72 97 ASN D C 1
ATOM 6520 O O . ASN D 1 97 ? 3.948 5.032 -5.261 1.00 16.34 97 ASN D O 1
ATOM 6525 N N . PHE D 1 98 ? 3.367 4.978 -3.093 1.00 15.14 98 PHE D N 1
ATOM 6526 C CA . PHE D 1 98 ? 3.201 6.411 -2.931 1.00 15.31 98 PHE D CA 1
ATOM 6527 C C . PHE D 1 98 ? 4.052 6.831 -1.732 1.00 15.56 98 PHE D C 1
ATOM 6528 O O . PHE D 1 98 ? 4.296 6.044 -0.835 1.00 14.78 98 PHE D O 1
ATOM 6536 N N . ALA D 1 99 ? 4.449 8.098 -1.693 1.00 16.25 99 ALA D N 1
ATOM 6537 C CA . ALA D 1 99 ? 5.329 8.566 -0.657 1.00 16.06 99 ALA D CA 1
ATOM 6538 C C . ALA D 1 99 ? 4.959 9.945 -0.177 1.00 16.14 99 ALA D C 1
ATOM 6539 O O . ALA D 1 99 ? 4.431 10.744 -0.958 1.00 16.88 99 ALA D O 1
ATOM 6541 N N . ILE D 1 100 ? 5.291 10.229 1.087 1.00 15.41 100 ILE D N 1
ATOM 6542 C CA . ILE D 1 100 ? 5.290 11.569 1.616 1.00 15.93 100 ILE D CA 1
ATOM 6543 C C . ILE D 1 100 ? 6.687 12.075 1.383 1.00 16.64 100 ILE D C 1
ATOM 6544 O O . ILE D 1 100 ? 7.640 11.373 1.703 1.00 17.66 100 ILE D O 1
ATOM 6549 N N . SER D 1 101 ? 6.813 13.293 0.835 1.00 18.39 101 SER D N 1
ATOM 6550 C CA . SER D 1 101 ? 8.124 13.895 0.533 1.00 18.87 101 SER D CA 1
ATOM 6551 C C . SER D 1 101 ? 8.284 15.252 1.228 1.00 19.30 101 SER D C 1
ATOM 6552 O O . SER D 1 101 ? 7.371 16.038 1.175 1.00 20.17 101 SER D O 1
ATOM 6555 N N . ILE D 1 102 ? 9.438 15.497 1.872 1.00 19.87 102 ILE D N 1
ATOM 6556 C CA . ILE D 1 102 ? 9.780 16.736 2.551 1.00 19.00 102 ILE D CA 1
ATOM 6557 C C . ILE D 1 102 ? 11.245 17.113 2.266 1.00 20.07 102 ILE D C 1
ATOM 6558 O O . ILE D 1 102 ? 12.147 16.371 2.581 1.00 18.44 102 ILE D O 1
ATOM 6563 N N . GLY D 1 103 ? 11.475 18.291 1.694 1.00 21.06 103 GLY D N 1
ATOM 6564 C CA . GLY D 1 103 ? 12.813 18.844 1.590 1.00 21.72 103 GLY D CA 1
ATOM 6565 C C . GLY D 1 103 ? 12.862 20.070 2.503 1.00 23.24 103 GLY D C 1
ATOM 6566 O O . GLY D 1 103 ? 11.951 20.897 2.443 1.00 23.44 103 GLY D O 1
ATOM 6567 N N . ILE D 1 104 ? 13.895 20.173 3.338 1.00 22.14 104 ILE D N 1
ATOM 6568 C CA . ILE D 1 104 ? 14.070 21.329 4.184 1.00 23.80 104 ILE D CA 1
ATOM 6569 C C . ILE D 1 104 ? 15.211 22.124 3.585 1.00 22.43 104 ILE D C 1
ATOM 6570 O O . ILE D 1 104 ? 16.324 21.606 3.477 1.00 23.77 104 ILE D O 1
ATOM 6575 N N . TYR D 1 105 ? 14.922 23.381 3.238 1.00 22.92 105 TYR D N 1
ATOM 6576 C CA . TYR D 1 105 ? 15.938 24.383 2.828 1.00 23.82 105 TYR D CA 1
ATOM 6577 C C . TYR D 1 105 ? 16.145 25.545 3.841 1.00 24.91 105 TYR D C 1
ATOM 6578 O O . TYR D 1 105 ? 15.214 26.057 4.468 1.00 21.98 105 TYR D O 1
ATOM 6587 N N . ILE D 1 106 ? 17.401 25.949 3.974 1.00 30.73 106 ILE D N 1
ATOM 6588 C CA . ILE D 1 106 ? 17.781 27.083 4.815 1.00 34.03 106 ILE D CA 1
ATOM 6589 C C . ILE D 1 106 ? 18.633 28.059 3.991 1.00 36.79 106 ILE D C 1
ATOM 6590 O O . ILE D 1 106 ? 19.731 27.697 3.507 1.00 35.53 106 ILE D O 1
ATOM 6595 N N . ASP D 1 107 ? 18.117 29.292 3.869 1.00 38.41 107 ASP D N 1
ATOM 6596 C CA . ASP D 1 107 ? 18.797 30.401 3.180 1.00 40.14 107 ASP D CA 1
ATOM 6597 C C . ASP D 1 107 ? 19.128 30.043 1.736 1.00 39.08 107 ASP D C 1
ATOM 6598 O O . ASP D 1 107 ? 20.202 30.386 1.239 1.00 40.48 107 ASP D O 1
ATOM 6603 N N . GLY D 1 108 ? 18.173 29.386 1.072 1.00 38.50 108 GLY D N 1
ATOM 6604 C CA . GLY D 1 108 ? 18.331 28.938 -0.313 1.00 37.79 108 GLY D CA 1
ATOM 6605 C C . GLY D 1 108 ? 19.031 27.588 -0.543 1.00 36.38 108 GLY D C 1
ATOM 6606 O O . GLY D 1 108 ? 19.095 27.123 -1.681 1.00 34.57 108 GLY D O 1
ATOM 6607 N N . LYS D 1 109 ? 19.488 26.932 0.524 1.00 33.38 109 LYS D N 1
ATOM 6608 C CA . LYS D 1 109 ? 20.399 25.803 0.433 1.00 34.80 109 LYS D CA 1
ATOM 6609 C C . LYS D 1 109 ? 19.735 24.562 1.046 1.00 33.66 109 LYS D C 1
ATOM 6610 O O . LYS D 1 109 ? 19.048 24.660 2.070 1.00 28.74 109 LYS D O 1
ATOM 6616 N N . PRO D 1 110 ? 19.976 23.384 0.448 1.00 33.38 110 PRO D N 1
ATOM 6617 C CA . PRO D 1 110 ? 19.471 22.145 1.051 1.00 30.78 110 PRO D CA 1
ATOM 6618 C C . PRO D 1 110 ? 20.041 21.831 2.433 1.00 27.25 110 PRO D C 1
ATOM 6619 O O . PRO D 1 110 ? 21.247 21.962 2.655 1.00 21.92 110 PRO D O 1
ATOM 6623 N N . TYR D 1 111 ? 19.146 21.418 3.335 1.00 26.68 111 TYR D N 1
ATOM 6624 C CA . TYR D 1 111 ? 19.531 20.925 4.668 1.00 28.12 111 TYR D CA 1
ATOM 6625 C C . TYR D 1 111 ? 19.236 19.411 4.871 1.00 26.14 111 TYR D C 1
ATOM 6626 O O . TYR D 1 111 ? 20.088 18.654 5.344 1.00 28.25 111 TYR D O 1
ATOM 6635 N N . ALA D 1 112 ? 18.020 18.983 4.531 1.00 23.95 112 ALA D N 1
ATOM 6636 C CA . ALA D 1 112 ? 17.555 17.625 4.848 1.00 22.70 112 ALA D CA 1
ATOM 6637 C C . ALA D 1 112 ? 16.474 17.219 3.893 1.00 21.01 112 ALA D C 1
ATOM 6638 O O . ALA D 1 112 ? 15.731 18.059 3.398 1.00 19.39 112 ALA D O 1
ATOM 6640 N N . GLY D 1 113 ? 16.366 15.922 3.660 1.00 20.06 113 GLY D N 1
ATOM 6641 C CA . GLY D 1 113 ? 15.363 15.397 2.735 1.00 17.36 113 GLY D CA 1
ATOM 6642 C C . GLY D 1 113 ? 14.910 14.074 3.241 1.00 16.45 113 GLY D C 1
ATOM 6643 O O . GLY D 1 113 ? 15.727 13.267 3.742 1.00 15.78 113 GLY D O 1
ATOM 6644 N N . PHE D 1 114 ? 13.612 13.861 3.098 1.00 15.78 114 PHE D N 1
ATOM 6645 C CA . PHE D 1 114 ? 12.924 12.716 3.597 1.00 17.15 114 PHE D CA 1
ATOM 6646 C C . PHE D 1 114 ? 11.946 12.236 2.516 1.00 17.92 114 PHE D C 1
ATOM 6647 O O . PHE D 1 114 ? 11.099 13.027 2.080 1.00 17.91 114 PHE D O 1
ATOM 6655 N N . VAL D 1 115 ? 12.018 10.956 2.121 1.00 18.13 115 VAL D N 1
ATOM 6656 C CA . VAL D 1 115 ? 10.897 10.313 1.384 1.00 16.94 115 VAL D CA 1
ATOM 6657 C C . VAL D 1 115 ? 10.445 8.989 2.014 1.00 17.73 115 VAL D C 1
ATOM 6658 O O . VAL D 1 115 ? 11.230 8.059 2.184 1.00 17.83 115 VAL D O 1
ATOM 6662 N N . TYR D 1 116 ? 9.163 8.972 2.406 1.00 16.83 116 TYR D N 1
ATOM 6663 C CA . TYR D 1 116 ? 8.591 7.937 3.233 1.00 16.45 116 TYR D CA 1
ATOM 6664 C C . TYR D 1 116 ? 7.671 7.099 2.391 1.00 16.48 116 TYR D C 1
ATOM 6665 O O . TYR D 1 116 ? 6.629 7.558 1.981 1.00 16.87 116 TYR D O 1
ATOM 6674 N N . ASP D 1 117 ? 8.083 5.864 2.135 1.00 17.30 117 ASP D N 1
ATOM 6675 C CA . ASP D 1 117 ? 7.281 4.904 1.446 1.00 18.85 117 ASP D CA 1
ATOM 6676 C C . ASP D 1 117 ? 6.370 4.313 2.472 1.00 19.16 117 ASP D C 1
ATOM 6677 O O . ASP D 1 117 ? 6.741 3.326 3.124 1.00 18.90 117 ASP D O 1
ATOM 6682 N N . VAL D 1 118 ? 5.178 4.905 2.590 1.00 19.41 118 VAL D N 1
ATOM 6683 C CA . VAL D 1 118 ? 4.248 4.590 3.683 1.00 19.69 118 VAL D CA 1
ATOM 6684 C C . VAL D 1 118 ? 3.841 3.102 3.763 1.00 20.91 118 VAL D C 1
ATOM 6685 O O . VAL D 1 118 ? 3.924 2.544 4.851 1.00 22.32 118 VAL D O 1
ATOM 6689 N N . MET D 1 119 ? 3.456 2.450 2.668 1.00 20.30 119 MET D N 1
ATOM 6690 C CA . MET D 1 119 ? 2.927 1.080 2.779 1.00 22.98 119 MET D CA 1
ATOM 6691 C C . MET D 1 119 ? 3.965 -0.012 2.910 1.00 24.76 119 MET D C 1
ATOM 6692 O O . MET D 1 119 ? 3.601 -1.160 3.208 1.00 22.71 119 MET D O 1
ATOM 6697 N N . ALA D 1 120 ? 5.239 0.309 2.640 1.00 28.11 120 ALA D N 1
ATOM 6698 C CA . ALA D 1 120 ? 6.349 -0.602 2.955 1.00 27.96 120 ALA D CA 1
ATOM 6699 C C . ALA D 1 120 ? 7.007 -0.267 4.307 1.00 29.99 120 ALA D C 1
ATOM 6700 O O . ALA D 1 120 ? 7.897 -1.004 4.829 1.00 33.71 120 ALA D O 1
ATOM 6702 N N . ASP D 1 121 ? 6.589 0.834 4.885 1.00 26.36 121 ASP D N 1
ATOM 6703 C CA . ASP D 1 121 ? 7.192 1.313 6.136 1.00 30.04 121 ASP D CA 1
ATOM 6704 C C . ASP D 1 121 ? 8.711 1.444 5.944 1.00 26.43 121 ASP D C 1
ATOM 6705 O O . ASP D 1 121 ? 9.493 0.956 6.757 1.00 31.43 121 ASP D O 1
ATOM 6710 N N . VAL D 1 122 ? 9.112 2.127 4.864 1.00 23.14 122 VAL D N 1
ATOM 6711 C CA . VAL D 1 122 ? 10.493 2.527 4.654 1.00 20.48 122 VAL D CA 1
ATOM 6712 C C . VAL D 1 122 ? 10.672 4.045 4.506 1.00 19.55 122 VAL D C 1
ATOM 6713 O O . VAL D 1 122 ? 10.117 4.690 3.580 1.00 17.57 122 VAL D O 1
ATOM 6717 N N . LEU D 1 123 ? 11.463 4.597 5.431 1.00 19.04 123 LEU D N 1
ATOM 6718 C CA . LEU D 1 123 ? 11.869 5.980 5.420 1.00 19.62 123 LEU D CA 1
ATOM 6719 C C . LEU D 1 123 ? 13.302 6.169 4.837 1.00 19.38 123 LEU D C 1
ATOM 6720 O O . LEU D 1 123 ? 14.299 5.689 5.422 1.00 20.19 123 LEU D O 1
ATOM 6725 N N . TYR D 1 124 ? 13.401 6.895 3.711 1.00 19.38 124 TYR D N 1
ATOM 6726 C CA . TYR D 1 124 ? 14.686 7.318 3.131 1.00 18.83 124 TYR D CA 1
ATOM 6727 C C . TYR D 1 124 ? 14.909 8.747 3.668 1.00 18.93 124 TYR D C 1
ATOM 6728 O O . TYR D 1 124 ? 13.976 9.570 3.634 1.00 19.35 124 TYR D O 1
ATOM 6737 N N . HIS D 1 125 ? 16.092 9.004 4.224 1.00 17.83 125 HIS D N 1
ATOM 6738 C CA . HIS D 1 125 ? 16.418 10.285 4.830 1.00 18.78 125 HIS D CA 1
ATOM 6739 C C . HIS D 1 125 ? 17.937 10.592 4.804 1.00 20.04 125 HIS D C 1
ATOM 6740 O O . HIS D 1 125 ? 18.808 9.691 4.804 1.00 18.60 125 HIS D O 1
ATOM 6747 N N . ALA D 1 126 ? 18.219 11.891 4.756 1.00 21.46 126 ALA D N 1
ATOM 6748 C CA . ALA D 1 126 ? 19.549 12.417 4.648 1.00 23.66 126 ALA D CA 1
ATOM 6749 C C . ALA D 1 126 ? 19.595 13.853 5.179 1.00 26.12 126 ALA D C 1
ATOM 6750 O O . ALA D 1 126 ? 18.687 14.645 4.851 1.00 26.98 126 ALA D O 1
ATOM 6752 N N . LYS D 1 127 ? 20.626 14.149 5.995 1.00 26.79 127 LYS D N 1
ATOM 6753 C CA . LYS D 1 127 ? 21.056 15.506 6.351 1.00 29.00 127 LYS D CA 1
ATOM 6754 C C . LYS D 1 127 ? 22.265 15.827 5.474 1.00 28.36 127 LYS D C 1
ATOM 6755 O O . LYS D 1 127 ? 23.148 14.993 5.344 1.00 28.35 127 LYS D O 1
ATOM 6757 N N . VAL D 1 128 ? 22.281 16.994 4.837 1.00 28.14 128 VAL D N 1
ATOM 6758 C CA . VAL D 1 128 ? 23.374 17.376 3.956 1.00 29.75 128 VAL D CA 1
ATOM 6759 C C . VAL D 1 128 ? 24.751 17.165 4.575 1.00 31.07 128 VAL D C 1
ATOM 6760 O O . VAL D 1 128 ? 24.974 17.415 5.769 1.00 28.93 128 VAL D O 1
ATOM 6764 N N . GLY D 1 129 ? 25.679 16.687 3.744 1.00 31.34 129 GLY D N 1
ATOM 6765 C CA . GLY D 1 129 ? 27.007 16.253 4.200 1.00 30.25 129 GLY D CA 1
ATOM 6766 C C . GLY D 1 129 ? 27.065 15.165 5.258 1.00 29.83 129 GLY D C 1
ATOM 6767 O O . GLY D 1 129 ? 28.143 14.943 5.803 1.00 27.93 129 GLY D O 1
ATOM 6768 N N . GLU D 1 130 ? 25.956 14.460 5.541 1.00 29.82 130 GLU D N 1
ATOM 6769 C CA . GLU D 1 130 ? 25.972 13.446 6.620 1.00 30.43 130 GLU D CA 1
ATOM 6770 C C . GLU D 1 130 ? 25.588 12.031 6.204 1.00 29.71 130 GLU D C 1
ATOM 6771 O O . GLU D 1 130 ? 25.356 11.195 7.068 1.00 30.23 130 GLU D O 1
ATOM 6777 N N . GLY D 1 131 ? 25.581 11.747 4.905 1.00 30.28 131 GLY D N 1
ATOM 6778 C CA . GLY D 1 131 ? 25.197 10.403 4.377 1.00 29.53 131 GLY D CA 1
ATOM 6779 C C . GLY D 1 131 ? 23.683 10.252 4.181 1.00 27.17 131 GLY D C 1
ATOM 6780 O O . GLY D 1 131 ? 22.911 11.062 4.705 1.00 24.99 131 GLY D O 1
ATOM 6781 N N . ALA D 1 132 ? 23.287 9.223 3.423 1.00 23.94 132 ALA D N 1
ATOM 6782 C CA . ALA D 1 132 ? 21.891 8.885 3.189 1.00 23.94 132 ALA D CA 1
ATOM 6783 C C . ALA D 1 132 ? 21.549 7.549 3.837 1.00 22.60 132 ALA D C 1
ATOM 6784 O O . ALA D 1 132 ? 22.390 6.681 3.947 1.00 21.63 132 ALA D O 1
ATOM 6786 N N . TYR D 1 133 ? 20.300 7.405 4.255 1.00 22.96 133 TYR D N 1
ATOM 6787 C CA . TYR D 1 133 ? 19.858 6.238 4.999 1.00 24.80 133 TYR D CA 1
ATOM 6788 C C . TYR D 1 133 ? 18.571 5.651 4.465 1.00 24.16 133 TYR D C 1
ATOM 6789 O O . TYR D 1 133 ? 17.701 6.391 4.002 1.00 26.52 133 TYR D O 1
ATOM 6798 N N . ARG D 1 134 ? 18.496 4.325 4.540 1.00 22.12 134 ARG D N 1
ATOM 6799 C CA . ARG D 1 134 ? 17.299 3.539 4.385 1.00 24.11 134 ARG D CA 1
ATOM 6800 C C . ARG D 1 134 ? 17.025 3.005 5.787 1.00 25.23 134 ARG D C 1
ATOM 6801 O O . ARG D 1 134 ? 17.781 2.172 6.296 1.00 24.12 134 ARG D O 1
ATOM 6809 N N . GLY D 1 135 ? 15.976 3.510 6.429 1.00 23.24 135 GLY D N 1
ATOM 6810 C CA . GLY D 1 135 ? 15.758 3.274 7.857 1.00 22.29 135 GLY D CA 1
ATOM 6811 C C . GLY D 1 135 ? 17.000 3.679 8.637 1.00 21.52 135 GLY D C 1
ATOM 6812 O O . GLY D 1 135 ? 17.436 4.808 8.550 1.00 19.40 135 GLY D O 1
ATOM 6813 N N . SER D 1 136 ? 17.589 2.743 9.370 1.00 22.15 136 SER D N 1
ATOM 6814 C CA . SER D 1 136 ? 18.850 3.001 10.082 1.00 23.71 136 SER D CA 1
ATOM 6815 C C . SER D 1 136 ? 20.119 2.566 9.303 1.00 24.30 136 SER D C 1
ATOM 6816 O O . SER D 1 136 ? 21.216 2.813 9.764 1.00 23.48 136 SER D O 1
ATOM 6819 N N . GLN D 1 137 ? 19.967 1.935 8.137 1.00 27.50 137 GLN D N 1
ATOM 6820 C CA . GLN D 1 137 ? 21.106 1.464 7.331 1.00 29.03 137 GLN D CA 1
ATOM 6821 C C . GLN D 1 137 ? 21.563 2.511 6.341 1.00 27.13 137 GLN D C 1
ATOM 6822 O O . GLN D 1 137 ? 20.735 3.109 5.669 1.00 26.98 137 GLN D O 1
ATOM 6828 N N . PRO D 1 138 ? 22.884 2.722 6.247 1.00 24.33 138 PRO D N 1
ATOM 6829 C CA . PRO D 1 138 ? 23.409 3.697 5.300 1.00 24.47 138 PRO D CA 1
ATOM 6830 C C . PRO D 1 138 ? 23.367 3.220 3.841 1.00 24.60 138 PRO D C 1
ATOM 6831 O O . PRO D 1 138 ? 23.453 2.017 3.582 1.00 25.64 138 PRO D O 1
ATOM 6835 N N . LEU D 1 139 ? 23.186 4.157 2.904 1.00 23.69 139 LEU D N 1
ATOM 6836 C CA . LEU D 1 139 ? 23.265 3.858 1.479 1.00 23.26 139 LEU D CA 1
ATOM 6837 C C . LEU D 1 139 ? 24.742 3.967 1.014 1.00 23.80 139 LEU D C 1
ATOM 6838 O O . LEU D 1 139 ? 25.494 4.851 1.449 1.00 24.92 139 LEU D O 1
ATOM 6843 N N . LYS D 1 140 ? 25.145 3.032 0.158 1.00 23.43 140 LYS D N 1
ATOM 6844 C CA . LYS D 1 140 ? 26.469 3.013 -0.415 1.00 24.15 140 LYS D CA 1
ATOM 6845 C C . LYS D 1 140 ? 26.482 4.084 -1.478 1.00 22.90 140 LYS D C 1
ATOM 6846 O O . LYS D 1 140 ? 25.460 4.354 -2.095 1.00 22.57 140 LYS D O 1
ATOM 6848 N N . PRO D 1 141 ? 27.640 4.706 -1.696 1.00 22.78 141 PRO D N 1
ATOM 6849 C CA . PRO D 1 141 ? 27.736 5.605 -2.836 1.00 21.89 141 PRO D CA 1
ATOM 6850 C C . PRO D 1 141 ? 27.533 4.909 -4.230 1.00 21.17 141 PRO D C 1
ATOM 6851 O O . PRO D 1 141 ? 27.651 3.700 -4.354 1.00 18.92 141 PRO D O 1
ATOM 6855 N N . LEU D 1 142 ? 27.192 5.710 -5.237 1.00 20.88 142 LEU D N 1
ATOM 6856 C CA . LEU D 1 142 ? 26.909 5.219 -6.591 1.00 21.53 142 LEU D CA 1
ATOM 6857 C C . LEU D 1 142 ? 28.197 5.057 -7.387 1.00 22.48 142 LEU D C 1
ATOM 6858 O O . LEU D 1 142 ? 29.149 5.782 -7.162 1.00 24.30 142 LEU D O 1
ATOM 6863 N N . ASN D 1 143 ? 28.213 4.104 -8.319 1.00 22.22 143 ASN D N 1
ATOM 6864 C CA . ASN D 1 143 ? 29.329 3.938 -9.269 1.00 21.35 143 ASN D CA 1
ATOM 6865 C C . ASN D 1 143 ? 28.888 4.430 -10.628 1.00 20.35 143 ASN D C 1
ATOM 6866 O O . ASN D 1 143 ? 27.701 4.423 -10.934 1.00 18.93 143 ASN D O 1
ATOM 6871 N N . ASP D 1 144 ? 29.848 4.851 -11.434 1.00 19.64 144 ASP D N 1
ATOM 6872 C CA . ASP D 1 144 ? 29.600 5.155 -12.830 1.00 20.62 144 ASP D CA 1
ATOM 6873 C C . ASP D 1 144 ? 29.061 3.938 -13.617 1.00 21.17 144 ASP D C 1
ATOM 6874 O O . ASP D 1 144 ? 29.296 2.742 -13.272 1.00 20.00 144 ASP D O 1
ATOM 6879 N N . SER D 1 145 ? 28.317 4.252 -14.681 1.00 19.85 145 SER D N 1
ATOM 6880 C CA . SER D 1 145 ? 27.757 3.224 -15.522 1.00 18.47 145 SER D CA 1
ATOM 6881 C C . SER D 1 145 ? 27.667 3.778 -16.905 1.00 17.31 145 SER D C 1
ATOM 6882 O O . SER D 1 145 ? 27.492 4.982 -17.117 1.00 15.96 145 SER D O 1
ATOM 6885 N N . ASN D 1 146 ? 27.809 2.879 -17.853 1.00 16.71 146 ASN D N 1
ATOM 6886 C CA . ASN D 1 146 ? 27.585 3.208 -19.256 1.00 16.96 146 ASN D CA 1
ATOM 6887 C C . ASN D 1 146 ? 26.077 3.190 -19.557 1.00 16.04 146 ASN D C 1
ATOM 6888 O O . ASN D 1 146 ? 25.358 2.337 -19.044 1.00 14.55 146 ASN D O 1
ATOM 6893 N N . LEU D 1 147 ? 25.631 4.079 -20.440 1.00 15.68 147 LEU D N 1
ATOM 6894 C CA . LEU D 1 147 ? 24.229 4.152 -20.760 1.00 16.01 147 LEU D CA 1
ATOM 6895 C C . LEU D 1 147 ? 23.725 2.832 -21.320 1.00 16.80 147 LEU D C 1
ATOM 6896 O O . LEU D 1 147 ? 22.687 2.349 -20.898 1.00 16.13 147 LEU D O 1
ATOM 6901 N N . ARG D 1 148 ? 24.489 2.219 -22.215 1.00 18.62 148 ARG D N 1
ATOM 6902 C CA . ARG D 1 148 ? 24.121 0.893 -22.768 1.00 17.36 148 ARG D CA 1
ATOM 6903 C C . ARG D 1 148 ? 23.914 -0.208 -21.741 1.00 17.52 148 ARG D C 1
ATOM 6904 O O . ARG D 1 148 ? 23.158 -1.120 -22.019 1.00 17.24 148 ARG D O 1
ATOM 6912 N N . GLN D 1 149 ? 24.607 -0.141 -20.587 1.00 16.93 149 GLN D N 1
ATOM 6913 C CA . GLN D 1 149 ? 24.389 -1.049 -19.496 1.00 16.82 149 GLN D CA 1
ATOM 6914 C C . GLN D 1 149 ? 23.511 -0.412 -18.361 1.00 18.37 149 GLN D C 1
ATOM 6915 O O . GLN D 1 149 ? 23.609 -0.822 -17.161 1.00 17.63 149 GLN D O 1
ATOM 6921 N N . SER D 1 150 ? 22.638 0.550 -18.708 1.00 14.87 150 SER D N 1
ATOM 6922 C CA . SER D 1 150 ? 21.880 1.217 -17.686 1.00 14.88 150 SER D CA 1
ATOM 6923 C C . SER D 1 150 ? 20.373 1.101 -17.901 1.00 14.59 150 SER D C 1
ATOM 6924 O O . SER D 1 150 ? 19.931 1.116 -19.049 1.00 14.14 150 SER D O 1
ATOM 6927 N N . ILE D 1 151 ? 19.613 0.959 -16.813 1.00 13.80 151 ILE D N 1
ATOM 6928 C CA . ILE D 1 151 ? 18.123 0.974 -16.880 1.00 14.63 151 ILE D CA 1
ATOM 6929 C C . ILE D 1 151 ? 17.699 2.369 -16.530 1.00 14.69 151 ILE D C 1
ATOM 6930 O O . ILE D 1 151 ? 18.179 2.913 -15.497 1.00 16.10 151 ILE D O 1
ATOM 6935 N N . ILE D 1 152 ? 16.800 2.950 -17.314 1.00 13.15 152 ILE D N 1
ATOM 6936 C CA . ILE D 1 152 ? 16.362 4.312 -17.039 1.00 13.72 152 ILE D CA 1
ATOM 6937 C C . ILE D 1 152 ? 14.917 4.332 -16.595 1.00 13.77 152 ILE D C 1
ATOM 6938 O O . ILE D 1 152 ? 14.159 3.504 -17.049 1.00 13.36 152 ILE D O 1
ATOM 6943 N N . GLY D 1 153 ? 14.564 5.303 -15.739 1.00 13.51 153 GLY D N 1
ATOM 6944 C CA . GLY D 1 153 ? 13.179 5.608 -15.415 1.00 13.64 153 GLY D CA 1
ATOM 6945 C C . GLY D 1 153 ? 12.629 6.705 -16.334 1.00 13.91 153 GLY D C 1
ATOM 6946 O O . GLY D 1 153 ? 13.131 7.794 -16.340 1.00 13.18 153 GLY D O 1
ATOM 6947 N N . ILE D 1 154 ? 11.585 6.409 -17.099 1.00 14.28 154 ILE D N 1
ATOM 6948 C CA . ILE D 1 154 ? 10.899 7.405 -17.929 1.00 14.61 154 ILE D CA 1
ATOM 6949 C C . ILE D 1 154 ? 9.458 6.929 -18.170 1.00 14.04 154 ILE D C 1
ATOM 6950 O O . ILE D 1 154 ? 9.257 5.783 -18.537 1.00 14.12 154 ILE D O 1
ATOM 6955 N N . ASN D 1 155 ? 8.467 7.770 -17.924 1.00 13.44 155 ASN D N 1
ATOM 6956 C CA . ASN D 1 155 ? 7.064 7.362 -18.126 1.00 14.60 155 ASN D CA 1
ATOM 6957 C C . ASN D 1 155 ? 6.837 7.260 -19.652 1.00 15.50 155 ASN D C 1
ATOM 6958 O O . ASN D 1 155 ? 7.212 8.195 -20.411 1.00 16.91 155 ASN D O 1
ATOM 6963 N N . PRO D 1 156 ? 6.244 6.154 -20.121 1.00 14.09 156 PRO D N 1
ATOM 6964 C CA . PRO D 1 156 ? 6.005 6.046 -21.565 1.00 14.76 156 PRO D CA 1
ATOM 6965 C C . PRO D 1 156 ? 5.182 7.156 -22.202 1.00 16.43 156 PRO D C 1
ATOM 6966 O O . PRO D 1 156 ? 5.313 7.420 -23.380 1.00 17.49 156 PRO D O 1
ATOM 6970 N N . ASN D 1 157 ? 4.238 7.691 -21.461 1.00 19.51 157 ASN D N 1
ATOM 6971 C CA . ASN D 1 157 ? 3.501 8.896 -21.805 1.00 23.36 157 ASN D CA 1
ATOM 6972 C C . ASN D 1 157 ? 4.279 10.109 -22.353 1.00 26.10 157 ASN D C 1
ATOM 6973 O O . ASN D 1 157 ? 3.742 10.875 -23.165 1.00 28.34 157 ASN D O 1
ATOM 6978 N N . TRP D 1 158 ? 5.517 10.315 -21.913 1.00 26.34 158 TRP D N 1
ATOM 6979 C CA . TRP D 1 158 ? 6.328 11.388 -22.483 1.00 26.29 158 TRP D CA 1
ATOM 6980 C C . TRP D 1 158 ? 6.765 11.062 -23.925 1.00 26.71 158 TRP D C 1
ATOM 6981 O O . TRP D 1 158 ? 7.156 11.964 -24.662 1.00 27.46 158 TRP D O 1
ATOM 6992 N N . LEU D 1 159 ? 6.773 9.787 -24.316 1.00 26.53 159 LEU D N 1
ATOM 6993 C CA . LEU D 1 159 ? 7.165 9.419 -25.674 1.00 27.12 159 LEU D CA 1
ATOM 6994 C C . LEU D 1 159 ? 6.015 9.603 -26.710 1.00 28.63 159 LEU D C 1
ATOM 6995 O O . LEU D 1 159 ? 6.235 9.427 -27.878 1.00 27.13 159 LEU D O 1
ATOM 7000 N N . THR D 1 160 ? 4.806 9.944 -26.280 1.00 32.82 160 THR D N 1
ATOM 7001 C CA . THR D 1 160 ? 3.718 10.219 -27.200 1.00 36.91 160 THR D CA 1
ATOM 7002 C C . THR D 1 160 ? 3.803 11.643 -27.687 1.00 43.36 160 THR D C 1
ATOM 7003 O O . THR D 1 160 ? 3.484 11.916 -28.835 1.00 48.59 160 THR D O 1
ATOM 7007 N N . LYS D 1 161 ? 4.207 12.556 -26.807 1.00 49.07 161 LYS D N 1
ATOM 7008 C CA . LYS D 1 161 ? 4.179 13.981 -27.131 1.00 51.20 161 LYS D CA 1
ATOM 7009 C C . LYS D 1 161 ? 4.933 14.390 -28.410 1.00 55.78 161 LYS D C 1
ATOM 7010 O O . LYS D 1 161 ? 5.841 13.663 -28.899 1.00 47.49 161 LYS D O 1
ATOM 7016 N N . PRO D 1 162 ? 4.557 15.563 -28.957 1.00 59.85 162 PRO D N 1
ATOM 7017 C CA . PRO D 1 162 ? 5.161 16.053 -30.195 1.00 62.36 162 PRO D CA 1
ATOM 7018 C C . PRO D 1 162 ? 6.701 15.923 -30.259 1.00 54.52 162 PRO D C 1
ATOM 7019 O O . PRO D 1 162 ? 7.219 14.979 -30.883 1.00 55.82 162 PRO D O 1
ATOM 7023 N N . ILE D 1 163 ? 7.395 16.840 -29.584 1.00 42.44 163 ILE D N 1
ATOM 7024 C CA . ILE D 1 163 ? 8.822 17.001 -29.682 1.00 36.68 163 ILE D CA 1
ATOM 7025 C C . ILE D 1 163 ? 9.518 16.234 -28.563 1.00 30.31 163 ILE D C 1
ATOM 7026 O O . ILE D 1 163 ? 10.716 16.056 -28.620 1.00 31.63 163 ILE D O 1
ATOM 7028 N N . LEU D 1 164 ? 8.797 15.851 -27.517 1.00 28.91 164 LEU D N 1
ATOM 7029 C CA . LEU D 1 164 ? 9.363 15.041 -26.420 1.00 27.69 164 LEU D CA 1
ATOM 7030 C C . LEU D 1 164 ? 9.756 13.662 -26.922 1.00 25.43 164 LEU D C 1
ATOM 7031 O O . LEU D 1 164 ? 10.841 13.131 -26.560 1.00 24.35 164 LEU D O 1
ATOM 7036 N N . GLY D 1 165 ? 8.923 13.097 -27.785 1.00 24.78 165 GLY D N 1
ATOM 7037 C CA . GLY D 1 165 ? 9.248 11.802 -28.419 1.00 25.45 165 GLY D CA 1
ATOM 7038 C C . GLY D 1 165 ? 10.635 11.841 -29.042 1.00 25.98 165 GLY D C 1
ATOM 7039 O O . GLY D 1 165 ? 11.452 10.933 -28.801 1.00 28.01 165 GLY D O 1
ATOM 7040 N N . GLU D 1 166 ? 10.932 12.901 -29.790 1.00 26.81 166 GLU D N 1
ATOM 7041 C CA . GLU D 1 166 ? 12.228 13.015 -30.491 1.00 29.17 166 GLU D CA 1
ATOM 7042 C C . GLU D 1 166 ? 13.347 13.306 -29.503 1.00 26.87 166 GLU D C 1
ATOM 7043 O O . GLU D 1 166 ? 14.440 12.798 -29.661 1.00 29.04 166 GLU D O 1
ATOM 7049 N N . ILE D 1 167 ? 13.076 14.126 -28.500 1.00 25.95 167 ILE D N 1
ATOM 7050 C CA . ILE D 1 167 ? 14.059 14.406 -27.448 1.00 25.67 167 ILE D CA 1
ATOM 7051 C C . ILE D 1 167 ? 14.501 13.111 -26.722 1.00 24.17 167 ILE D C 1
ATOM 7052 O O . ILE D 1 167 ? 15.691 12.935 -26.463 1.00 26.72 167 ILE D O 1
ATOM 7057 N N . PHE D 1 168 ? 13.571 12.217 -26.408 1.00 21.34 168 PHE D N 1
ATOM 7058 C CA . PHE D 1 168 ? 13.899 11.032 -25.599 1.00 21.66 168 PHE D CA 1
ATOM 7059 C C . PHE D 1 168 ? 14.241 9.741 -26.363 1.00 23.76 168 PHE D C 1
ATOM 7060 O O . PHE D 1 168 ? 14.697 8.797 -25.742 1.00 22.14 168 PHE D O 1
ATOM 7068 N N . LYS D 1 169 ? 14.099 9.754 -27.694 1.00 23.81 169 LYS D N 1
ATOM 7069 C CA . LYS D 1 169 ? 14.188 8.565 -28.548 1.00 25.58 169 LYS D CA 1
ATOM 7070 C C . LYS D 1 169 ? 15.478 7.819 -28.346 1.00 25.33 169 LYS D C 1
ATOM 7071 O O . LYS D 1 169 ? 15.473 6.618 -28.012 1.00 24.00 169 LYS D O 1
ATOM 7075 N N . GLU D 1 170 ? 16.586 8.529 -28.561 1.00 24.40 170 GLU D N 1
ATOM 7076 C CA . GLU D 1 170 ? 17.893 7.887 -28.596 1.00 24.21 170 GLU D CA 1
ATOM 7077 C C . GLU D 1 170 ? 18.296 7.424 -27.184 1.00 24.84 170 GLU D C 1
ATOM 7078 O O . GLU D 1 170 ? 18.950 6.389 -27.038 1.00 23.97 170 GLU D O 1
ATOM 7081 N N . ILE D 1 171 ? 17.855 8.130 -26.139 1.00 24.45 171 ILE D N 1
ATOM 7082 C CA . ILE D 1 171 ? 18.210 7.747 -24.766 1.00 25.70 171 ILE D CA 1
ATOM 7083 C C . ILE D 1 171 ? 17.483 6.426 -24.399 1.00 21.26 171 ILE D C 1
ATOM 7084 O O . ILE D 1 171 ? 18.068 5.539 -23.801 1.00 18.01 171 ILE D O 1
ATOM 7089 N N . VAL D 1 172 ? 16.244 6.290 -24.854 1.00 18.69 172 VAL D N 1
ATOM 7090 C CA . VAL D 1 172 ? 15.503 5.063 -24.675 1.00 18.29 172 VAL D CA 1
ATOM 7091 C C . VAL D 1 172 ? 16.104 3.917 -25.525 1.00 17.59 172 VAL D C 1
ATOM 7092 O O . VAL D 1 172 ? 16.421 2.857 -24.983 1.00 14.84 172 VAL D O 1
ATOM 7096 N N . ASN D 1 173 ? 16.244 4.125 -26.827 1.00 18.19 173 ASN D N 1
ATOM 7097 C CA . ASN D 1 173 ? 16.805 3.090 -27.713 1.00 19.59 173 ASN D CA 1
ATOM 7098 C C . ASN D 1 173 ? 18.189 2.601 -27.316 1.00 20.64 173 ASN D C 1
ATOM 7099 O O . ASN D 1 173 ? 18.528 1.441 -27.512 1.00 21.55 173 ASN D O 1
ATOM 7104 N N . ASP D 1 174 ? 18.974 3.470 -26.731 1.00 20.88 174 ASP D N 1
ATOM 7105 C CA . ASP D 1 174 ? 20.347 3.121 -26.398 1.00 23.34 174 ASP D CA 1
ATOM 7106 C C . ASP D 1 174 ? 20.528 2.460 -25.035 1.00 21.47 174 ASP D C 1
ATOM 7107 O O . ASP D 1 174 ? 21.422 1.544 -24.827 1.00 18.69 174 ASP D O 1
ATOM 7112 N N . SER D 1 175 ? 19.715 2.935 -24.083 1.00 18.08 175 SER D N 1
ATOM 7113 C CA . SER D 1 175 ? 19.785 2.409 -22.703 1.00 17.12 175 SER D CA 1
ATOM 7114 C C . SER D 1 175 ? 19.436 0.936 -22.747 1.00 14.94 175 SER D C 1
ATOM 7115 O O . SER D 1 175 ? 18.828 0.486 -23.710 1.00 13.66 175 SER D O 1
ATOM 7118 N N . ARG D 1 176 ? 19.904 0.193 -21.749 1.00 14.94 176 ARG D N 1
ATOM 7119 C CA . ARG D 1 176 ? 19.603 -1.235 -21.627 1.00 16.00 176 ARG D CA 1
ATOM 7120 C C . ARG D 1 176 ? 18.091 -1.594 -21.549 1.00 16.22 176 ARG D C 1
ATOM 7121 O O . ARG D 1 176 ? 17.638 -2.474 -22.295 1.00 17.07 176 ARG D O 1
ATOM 7129 N N . SER D 1 177 ? 17.327 -0.939 -20.670 1.00 14.88 177 SER D N 1
ATOM 7130 C CA . SER D 1 177 ? 15.836 -1.009 -20.743 1.00 14.63 177 SER D CA 1
ATOM 7131 C C . SER D 1 177 ? 15.261 0.205 -19.999 1.00 14.70 177 SER D C 1
ATOM 7132 O O . SER D 1 177 ? 16.020 1.122 -19.648 1.00 15.10 177 SER D O 1
ATOM 7135 N N . ALA D 1 178 ? 13.937 0.276 -19.869 1.00 14.18 178 ALA D N 1
ATOM 7136 C CA . ALA D 1 178 ? 13.299 1.428 -19.221 1.00 13.97 178 ALA D CA 1
ATOM 7137 C C . ALA D 1 178 ? 12.248 0.906 -18.263 1.00 14.10 178 ALA D C 1
ATOM 7138 O O . ALA D 1 178 ? 11.761 -0.229 -18.446 1.00 13.88 178 ALA D O 1
ATOM 7140 N N . ARG D 1 179 ? 11.980 1.718 -17.232 1.00 13.59 179 ARG D N 1
ATOM 7141 C CA . ARG D 1 179 ? 10.996 1.457 -16.173 1.00 13.41 179 ARG D CA 1
ATOM 7142 C C . ARG D 1 179 ? 10.147 2.718 -15.869 1.00 12.97 179 ARG D C 1
ATOM 7143 O O . ARG D 1 179 ? 10.512 3.831 -16.205 1.00 12.66 179 ARG D O 1
ATOM 7151 N N . ALA D 1 180 ? 8.994 2.538 -15.235 1.00 13.49 180 ALA D N 1
ATOM 7152 C CA . ALA D 1 180 ? 8.198 3.696 -14.744 1.00 14.29 180 ALA D CA 1
ATOM 7153 C C . ALA D 1 180 ? 7.320 3.247 -13.610 1.00 14.87 180 ALA D C 1
ATOM 7154 O O . ALA D 1 180 ? 6.574 2.305 -13.753 1.00 15.04 180 ALA D O 1
ATOM 7156 N N . TYR D 1 181 ? 7.464 3.905 -12.466 1.00 16.31 181 TYR D N 1
ATOM 7157 C CA . TYR D 1 181 ? 6.858 3.475 -11.213 1.00 17.28 181 TYR D CA 1
ATOM 7158 C C . TYR D 1 181 ? 5.732 4.415 -10.802 1.00 17.37 181 TYR D C 1
ATOM 7159 O O . TYR D 1 181 ? 4.811 3.990 -10.137 1.00 17.43 181 TYR D O 1
ATOM 7168 N N . GLY D 1 182 ? 5.805 5.682 -11.190 1.00 16.77 182 GLY D N 1
ATOM 7169 C CA . GLY D 1 182 ? 4.684 6.584 -10.976 1.00 17.81 182 GLY D CA 1
ATOM 7170 C C . GLY D 1 182 ? 4.765 7.516 -9.801 1.00 18.19 182 GLY D C 1
ATOM 7171 O O . GLY D 1 182 ? 3.857 8.305 -9.638 1.00 21.12 182 GLY D O 1
ATOM 7172 N N . SER D 1 183 ? 5.823 7.424 -8.983 1.00 18.67 183 SER D N 1
ATOM 7173 C CA . SER D 1 183 ? 6.144 8.401 -7.950 1.00 17.52 183 SER D CA 1
ATOM 7174 C C . SER D 1 183 ? 7.555 8.933 -8.165 1.00 17.36 183 SER D C 1
ATOM 7175 O O . SER D 1 183 ? 8.513 8.179 -8.030 1.00 17.86 183 SER D O 1
ATOM 7178 N N . ALA D 1 184 ? 7.689 10.233 -8.489 1.00 17.46 184 ALA D N 1
ATOM 7179 C CA . ALA D 1 184 ? 8.987 10.843 -8.819 1.00 16.32 184 ALA D CA 1
ATOM 7180 C C . ALA D 1 184 ? 9.920 10.841 -7.611 1.00 16.22 184 ALA D C 1
ATOM 7181 O O . ALA D 1 184 ? 11.118 10.613 -7.735 1.00 15.23 184 ALA D O 1
ATOM 7183 N N . ALA D 1 185 ? 9.329 11.065 -6.441 1.00 15.76 185 ALA D N 1
ATOM 7184 C CA . ALA D 1 185 ? 10.026 10.971 -5.228 1.00 15.81 185 ALA D CA 1
ATOM 7185 C C . ALA D 1 185 ? 10.675 9.586 -5.116 1.00 15.08 185 ALA D C 1
ATOM 7186 O O . ALA D 1 185 ? 11.870 9.447 -4.836 1.00 14.78 185 ALA D O 1
ATOM 7188 N N . LEU D 1 186 ? 9.871 8.563 -5.293 1.00 15.10 186 LEU D N 1
ATOM 7189 C CA . LEU D 1 186 ? 10.394 7.207 -5.170 1.00 14.52 186 LEU D CA 1
ATOM 7190 C C . LEU D 1 186 ? 11.323 6.822 -6.339 1.00 13.82 186 LEU D C 1
ATOM 7191 O O . LEU D 1 186 ? 12.164 5.974 -6.162 1.00 13.88 186 LEU D O 1
ATOM 7196 N N . GLU D 1 187 ? 11.161 7.420 -7.515 1.00 12.91 187 GLU D N 1
ATOM 7197 C CA . GLU D 1 187 ? 12.031 7.125 -8.637 1.00 14.12 187 GLU D CA 1
ATOM 7198 C C . GLU D 1 187 ? 13.401 7.793 -8.464 1.00 13.83 187 GLU D C 1
ATOM 7199 O O . GLU D 1 187 ? 14.405 7.179 -8.749 1.00 12.65 187 GLU D O 1
ATOM 7205 N N . ILE D 1 188 ? 13.416 9.039 -7.976 1.00 14.44 188 ILE D N 1
ATOM 7206 C CA . ILE D 1 188 ? 14.641 9.695 -7.609 1.00 14.45 188 ILE D CA 1
ATOM 7207 C C . ILE D 1 188 ? 15.379 8.889 -6.531 1.00 14.47 188 ILE D C 1
ATOM 7208 O O . ILE D 1 188 ? 16.563 8.683 -6.637 1.00 13.62 188 ILE D O 1
ATOM 7213 N N . VAL D 1 189 ? 14.667 8.403 -5.519 1.00 15.11 189 VAL D N 1
ATOM 7214 C CA . VAL D 1 189 ? 15.244 7.466 -4.547 1.00 15.57 189 VAL D CA 1
ATOM 7215 C C . VAL D 1 189 ? 15.737 6.132 -5.144 1.00 14.49 189 VAL D C 1
ATOM 7216 O O . VAL D 1 189 ? 16.761 5.596 -4.696 1.00 13.22 189 VAL D O 1
ATOM 7220 N N . SER D 1 190 ? 15.006 5.584 -6.122 1.00 13.76 190 SER D N 1
ATOM 7221 C CA . SER D 1 190 ? 15.490 4.367 -6.818 1.00 12.98 190 SER D CA 1
ATOM 7222 C C . SER D 1 190 ? 16.840 4.645 -7.449 1.00 12.39 190 SER D C 1
ATOM 7223 O O . SER D 1 190 ? 17.658 3.724 -7.570 1.00 11.06 190 SER D O 1
ATOM 7226 N N . VAL D 1 191 ? 17.083 5.892 -7.881 1.00 12.31 191 VAL D N 1
ATOM 7227 C CA . VAL D 1 191 ? 18.435 6.263 -8.361 1.00 12.52 191 VAL D CA 1
ATOM 7228 C C . VAL D 1 191 ? 19.427 6.282 -7.196 1.00 12.96 191 VAL D C 1
ATOM 7229 O O . VAL D 1 191 ? 20.555 5.823 -7.327 1.00 13.01 191 VAL D O 1
ATOM 7233 N N . ALA D 1 192 ? 19.023 6.806 -6.049 1.00 13.75 192 ALA D N 1
ATOM 7234 C CA . ALA D 1 192 ? 19.922 6.861 -4.890 1.00 14.17 192 ALA D CA 1
ATOM 7235 C C . ALA D 1 192 ? 20.315 5.493 -4.382 1.00 15.25 192 ALA D C 1
ATOM 7236 O O . ALA D 1 192 ? 21.428 5.319 -3.885 1.00 14.10 192 ALA D O 1
ATOM 7238 N N . THR D 1 193 ? 19.420 4.505 -4.554 1.00 15.35 193 THR D N 1
ATOM 7239 C CA . THR D 1 193 ? 19.681 3.158 -4.091 1.00 14.75 193 THR D CA 1
ATOM 7240 C C . THR D 1 193 ? 20.336 2.199 -5.112 1.00 16.01 193 THR D C 1
ATOM 7241 O O . THR D 1 193 ? 20.630 1.073 -4.775 1.00 15.59 193 THR D O 1
ATOM 7245 N N . GLY D 1 194 ? 20.483 2.610 -6.364 1.00 17.12 194 GLY D N 1
ATOM 7246 C CA . GLY D 1 194 ? 21.023 1.748 -7.393 1.00 17.35 194 GLY D CA 1
ATOM 7247 C C . GLY D 1 194 ? 20.036 0.928 -8.166 1.00 19.34 194 GLY D C 1
ATOM 7248 O O . GLY D 1 194 ? 20.434 0.190 -9.045 1.00 22.12 194 GLY D O 1
ATOM 7249 N N . ASN D 1 195 ? 18.743 1.076 -7.871 1.00 19.09 195 ASN D N 1
ATOM 7250 C CA . ASN D 1 195 ? 17.711 0.340 -8.545 1.00 18.15 195 ASN D CA 1
ATOM 7251 C C . ASN D 1 195 ? 17.387 0.854 -9.964 1.00 16.33 195 ASN D C 1
ATOM 7252 O O . ASN D 1 195 ? 16.905 0.089 -10.803 1.00 14.99 195 ASN D O 1
ATOM 7257 N N . LEU D 1 196 ? 17.613 2.132 -10.210 1.00 14.50 196 LEU D N 1
ATOM 7258 C CA . LEU D 1 196 ? 17.621 2.730 -11.532 1.00 14.37 196 LEU D CA 1
ATOM 7259 C C . LEU D 1 196 ? 18.998 3.441 -11.703 1.00 14.71 196 LEU D C 1
ATOM 7260 O O . LEU D 1 196 ? 19.519 4.082 -10.760 1.00 16.05 196 LEU D O 1
ATOM 7265 N N . GLU D 1 197 ? 19.639 3.309 -12.854 1.00 14.40 197 GLU D N 1
ATOM 7266 C CA . GLU D 1 197 ? 20.848 4.090 -13.080 1.00 14.38 197 GLU D CA 1
ATOM 7267 C C . GLU D 1 197 ? 20.521 5.540 -13.392 1.00 14.19 197 GLU D C 1
ATOM 7268 O O . GLU D 1 197 ? 21.267 6.401 -12.999 1.00 14.58 197 GLU D O 1
ATOM 7274 N N . ALA D 1 198 ? 19.395 5.818 -14.051 1.00 14.56 198 ALA D N 1
ATOM 7275 C CA . ALA D 1 198 ? 18.921 7.185 -14.230 1.00 14.73 198 ALA D CA 1
ATOM 7276 C C . ALA D 1 198 ? 17.390 7.337 -14.264 1.00 14.75 198 ALA D C 1
ATOM 7277 O O . ALA D 1 198 ? 16.672 6.383 -14.512 1.00 14.28 198 ALA D O 1
ATOM 7279 N N . TYR D 1 199 ? 16.927 8.576 -14.017 1.00 15.28 199 TYR D N 1
ATOM 7280 C CA . TYR D 1 199 ? 15.515 8.956 -14.055 1.00 14.87 199 TYR D CA 1
ATOM 7281 C C . TYR D 1 199 ? 15.413 10.320 -14.715 1.00 16.14 199 TYR D C 1
ATOM 7282 O O . TYR D 1 199 ? 16.244 11.198 -14.461 1.00 16.14 199 TYR D O 1
ATOM 7291 N N . MET D 1 200 ? 14.395 10.490 -15.563 1.00 16.02 200 MET D N 1
ATOM 7292 C CA . MET D 1 200 ? 14.143 11.712 -16.281 1.00 15.66 200 MET D CA 1
ATOM 7293 C C . MET D 1 200 ? 12.614 11.974 -16.506 1.00 16.31 200 MET D C 1
ATOM 7294 O O . MET D 1 200 ? 11.793 11.036 -16.634 1.00 14.31 200 MET D O 1
ATOM 7299 N N . THR D 1 201 ? 12.257 13.268 -16.450 1.00 17.06 201 THR D N 1
ATOM 7300 C CA . THR D 1 201 ? 10.956 13.775 -16.836 1.00 18.15 201 THR D CA 1
ATOM 7301 C C . THR D 1 201 ? 11.079 15.227 -17.292 1.00 19.51 201 THR D C 1
ATOM 7302 O O . THR D 1 201 ? 11.905 15.974 -16.745 1.00 19.20 201 THR D O 1
ATOM 7306 N N . PRO D 1 202 ? 10.233 15.652 -18.254 1.00 19.47 202 PRO D N 1
ATOM 7307 C CA . PRO D 1 202 ? 10.298 17.045 -18.734 1.00 20.11 202 PRO D CA 1
ATOM 7308 C C . PRO D 1 202 ? 9.665 18.031 -17.804 1.00 20.74 202 PRO D C 1
ATOM 7309 O O . PRO D 1 202 ? 9.714 19.239 -18.092 1.00 21.24 202 PRO D O 1
ATOM 7313 N N . ARG D 1 203 ? 8.981 17.557 -16.771 1.00 20.53 203 ARG D N 1
ATOM 7314 C CA . ARG D 1 203 ? 8.283 18.480 -15.903 1.00 25.87 203 ARG D CA 1
ATOM 7315 C C . ARG D 1 203 ? 7.951 17.878 -14.515 1.00 24.38 203 ARG D C 1
ATOM 7316 O O . ARG D 1 203 ? 7.301 16.838 -14.399 1.00 25.50 203 ARG D O 1
ATOM 7324 N N . LEU D 1 204 ? 8.377 18.585 -13.486 1.00 23.75 204 LEU D N 1
ATOM 7325 C CA . LEU D 1 204 ? 8.100 18.221 -12.113 1.00 24.91 204 LEU D CA 1
ATOM 7326 C C . LEU D 1 204 ? 7.975 19.508 -11.270 1.00 23.07 204 LEU D C 1
ATOM 7327 O O . LEU D 1 204 ? 8.611 20.482 -11.573 1.00 23.47 204 LEU D O 1
ATOM 7332 N N . GLN D 1 205 ? 7.209 19.477 -10.194 1.00 22.46 205 GLN D N 1
ATOM 7333 C CA . GLN D 1 205 ? 7.226 20.560 -9.188 1.00 22.63 205 GLN D CA 1
ATOM 7334 C C . GLN D 1 205 ? 8.323 20.426 -8.113 1.00 21.99 205 GLN D C 1
ATOM 7335 O O . GLN D 1 205 ? 8.842 19.349 -7.891 1.00 20.38 205 GLN D O 1
ATOM 7341 N N . PRO D 1 206 ? 8.680 21.538 -7.434 1.00 22.24 206 PRO D N 1
ATOM 7342 C CA . PRO D 1 206 ? 9.734 21.481 -6.424 1.00 21.16 206 PRO D CA 1
ATOM 7343 C C . PRO D 1 206 ? 9.453 20.485 -5.313 1.00 20.59 206 PRO D C 1
ATOM 7344 O O . PRO D 1 206 ? 10.369 19.792 -4.863 1.00 20.86 206 PRO D O 1
ATOM 7348 N N . TRP D 1 207 ? 8.185 20.361 -4.947 1.00 19.84 207 TRP D N 1
ATOM 7349 C CA . TRP D 1 207 ? 7.752 19.417 -3.906 1.00 20.82 207 TRP D CA 1
ATOM 7350 C C . TRP D 1 207 ? 7.927 17.946 -4.261 1.00 19.58 207 TRP D C 1
ATOM 7351 O O . TRP D 1 207 ? 8.070 17.151 -3.346 1.00 19.85 207 TRP D O 1
ATOM 7362 N N . ASP D 1 208 ? 7.968 17.613 -5.546 1.00 19.51 208 ASP D N 1
ATOM 7363 C CA . ASP D 1 208 ? 8.171 16.227 -6.027 1.00 20.51 208 ASP D CA 1
ATOM 7364 C C . ASP D 1 208 ? 9.614 15.754 -5.956 1.00 18.91 208 ASP D C 1
ATOM 7365 O O . ASP D 1 208 ? 9.863 14.572 -5.843 1.00 18.21 208 ASP D O 1
ATOM 7370 N N . PHE D 1 209 ? 10.556 16.681 -6.014 1.00 18.61 209 PHE D N 1
ATOM 7371 C CA . PHE D 1 209 ? 11.989 16.349 -6.056 1.00 18.51 209 PHE D CA 1
ATOM 7372 C C . PHE D 1 209 ? 12.870 16.801 -4.890 1.00 19.43 209 PHE D C 1
ATOM 7373 O O . PHE D 1 209 ? 13.967 16.248 -4.701 1.00 18.97 209 PHE D O 1
ATOM 7381 N N . ALA D 1 210 ? 12.403 17.777 -4.098 1.00 19.90 210 ALA D N 1
ATOM 7382 C CA . ALA D 1 210 ? 13.264 18.402 -3.089 1.00 18.59 210 ALA D CA 1
ATOM 7383 C C . ALA D 1 210 ? 13.719 17.418 -2.020 1.00 17.11 210 ALA D C 1
ATOM 7384 O O . ALA D 1 210 ? 14.851 17.469 -1.592 1.00 19.90 210 ALA D O 1
ATOM 7386 N N . GLY D 1 211 ? 12.842 16.548 -1.551 1.00 16.58 211 GLY D N 1
ATOM 7387 C CA . GLY D 1 211 ? 13.249 15.512 -0.575 1.00 16.69 211 GLY D CA 1
ATOM 7388 C C . GLY D 1 211 ? 14.272 14.586 -1.191 1.00 16.14 211 GLY D C 1
ATOM 7389 O O . GLY D 1 211 ? 15.381 14.483 -0.739 1.00 15.79 211 GLY D O 1
ATOM 7390 N N . GLY D 1 212 ? 13.875 13.974 -2.289 1.00 16.69 212 GLY D N 1
ATOM 7391 C CA . GLY D 1 212 ? 14.688 13.045 -3.045 1.00 17.47 212 GLY D CA 1
ATOM 7392 C C . GLY D 1 212 ? 16.081 13.481 -3.360 1.00 18.04 212 GLY D C 1
ATOM 7393 O O . GLY D 1 212 ? 16.986 12.705 -3.209 1.00 17.97 212 GLY D O 1
ATOM 7394 N N . LEU D 1 213 ? 16.248 14.762 -3.715 1.00 20.78 213 LEU D N 1
ATOM 7395 C CA . LEU D 1 213 ? 17.509 15.274 -4.176 1.00 21.28 213 LEU D CA 1
ATOM 7396 C C . LEU D 1 213 ? 18.636 15.284 -3.125 1.00 22.20 213 LEU D C 1
ATOM 7397 O O . LEU D 1 213 ? 19.797 15.028 -3.433 1.00 21.18 213 LEU D O 1
ATOM 7402 N N . VAL D 1 214 ? 18.302 15.592 -1.878 1.00 22.57 214 VAL D N 1
ATOM 7403 C CA . VAL D 1 214 ? 19.314 15.566 -0.809 1.00 21.94 214 VAL D CA 1
ATOM 7404 C C . VAL D 1 214 ? 19.797 14.097 -0.608 1.00 20.47 214 VAL D C 1
ATOM 7405 O O . VAL D 1 214 ? 20.977 13.865 -0.414 1.00 21.59 214 VAL D O 1
ATOM 7409 N N . ILE D 1 215 ? 18.893 13.123 -0.676 1.00 19.39 215 ILE D N 1
ATOM 7410 C CA . ILE D 1 215 ? 19.253 11.702 -0.532 1.00 20.30 215 ILE D CA 1
ATOM 7411 C C . ILE D 1 215 ? 20.250 11.319 -1.642 1.00 20.94 215 ILE D C 1
ATOM 7412 O O . ILE D 1 215 ? 21.354 10.828 -1.401 1.00 20.70 215 ILE D O 1
ATOM 7417 N N . LEU D 1 216 ? 19.852 11.633 -2.860 1.00 20.74 216 LEU D N 1
ATOM 7418 C CA . LEU D 1 216 ? 20.651 11.433 -4.046 1.00 19.46 216 LEU D CA 1
ATOM 7419 C C . LEU D 1 216 ? 22.029 12.082 -3.971 1.00 19.40 216 LEU D C 1
ATOM 7420 O O . LEU D 1 216 ? 23.072 11.479 -4.275 1.00 15.89 216 LEU D O 1
ATOM 7425 N N . TYR D 1 217 ? 22.060 13.344 -3.574 1.00 21.31 217 TYR D N 1
ATOM 7426 C CA . TYR D 1 217 ? 23.367 14.018 -3.542 1.00 22.63 217 TYR D CA 1
ATOM 7427 C C . TYR D 1 217 ? 24.259 13.457 -2.467 1.00 19.94 217 TYR D C 1
ATOM 7428 O O . TYR D 1 217 ? 25.470 13.390 -2.661 1.00 19.11 217 TYR D O 1
ATOM 7433 N N . GLU D 1 218 ? 23.661 12.960 -1.400 1.00 18.62 218 GLU D N 1
ATOM 7434 C CA . GLU D 1 218 ? 24.432 12.269 -0.379 1.00 21.59 218 GLU D CA 1
ATOM 7435 C C . GLU D 1 218 ? 25.006 10.900 -0.793 1.00 20.34 218 GLU D C 1
ATOM 7436 O O . GLU D 1 218 ? 25.791 10.390 -0.079 1.00 19.28 218 GLU D O 1
ATOM 7442 N N . VAL D 1 219 ? 24.597 10.307 -1.912 1.00 20.01 219 VAL D N 1
ATOM 7443 C CA . VAL D 1 219 ? 25.272 9.081 -2.432 1.00 19.19 219 VAL D CA 1
ATOM 7444 C C . VAL D 1 219 ? 26.107 9.357 -3.669 1.00 18.34 219 VAL D C 1
ATOM 7445 O O . VAL D 1 219 ? 26.436 8.472 -4.441 1.00 16.47 219 VAL D O 1
ATOM 7449 N N . ASN D 1 220 ? 26.464 10.617 -3.826 1.00 19.28 220 ASN D N 1
ATOM 7450 C CA . ASN D 1 220 ? 27.273 11.047 -4.912 1.00 22.89 220 ASN D CA 1
ATOM 7451 C C . ASN D 1 220 ? 26.611 11.078 -6.250 1.00 21.53 220 ASN D C 1
ATOM 7452 O O . ASN D 1 220 ? 27.307 11.063 -7.243 1.00 21.93 220 ASN D O 1
ATOM 7457 N N . GLY D 1 221 ? 25.284 11.106 -6.287 1.00 19.79 221 GLY D N 1
ATOM 7458 C CA . GLY D 1 221 ? 24.568 11.146 -7.528 1.00 20.74 221 GLY D CA 1
ATOM 7459 C C . GLY D 1 221 ? 24.553 12.572 -8.019 1.00 22.32 221 GLY D C 1
ATOM 7460 O O . GLY D 1 221 ? 25.061 13.491 -7.371 1.00 22.88 221 GLY D O 1
ATOM 7461 N N . GLN D 1 222 ? 23.915 12.758 -9.155 1.00 24.97 222 GLN D N 1
ATOM 7462 C CA . GLN D 1 222 ? 23.947 14.021 -9.826 1.00 26.82 222 GLN D CA 1
ATOM 7463 C C . GLN D 1 222 ? 22.618 14.332 -10.431 1.00 22.76 222 GLN D C 1
ATOM 7464 O O . GLN D 1 222 ? 22.027 13.437 -11.036 1.00 20.26 222 GLN D O 1
ATOM 7470 N N . ALA D 1 223 ? 22.223 15.615 -10.309 1.00 19.25 223 ALA D N 1
ATOM 7471 C CA . ALA D 1 223 ? 20.957 16.146 -10.721 1.00 19.14 223 ALA D CA 1
ATOM 7472 C C . ALA D 1 223 ? 21.105 17.470 -11.483 1.00 20.27 223 ALA D C 1
ATOM 7473 O O . ALA D 1 223 ? 21.975 18.274 -11.185 1.00 20.03 223 ALA D O 1
ATOM 7475 N N . SER D 1 224 ? 20.258 17.638 -12.497 1.00 19.08 224 SER D N 1
ATOM 7476 C CA . SER D 1 224 ? 20.139 18.841 -13.256 1.00 19.78 224 SER D CA 1
ATOM 7477 C C . SER D 1 224 ? 18.762 18.780 -13.930 1.00 19.13 224 SER D C 1
ATOM 7478 O O . SER D 1 224 ? 18.046 17.805 -13.796 1.00 17.54 224 SER D O 1
ATOM 7481 N N . ASN D 1 225 ? 18.419 19.833 -14.654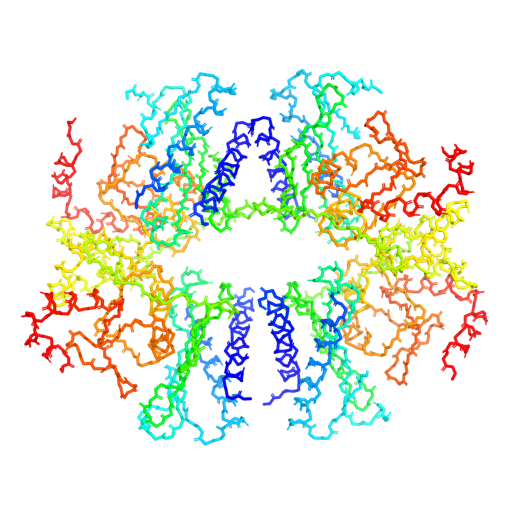 1.00 17.55 225 ASN D N 1
ATOM 7482 C CA . ASN D 1 225 ? 17.349 19.755 -15.583 1.00 17.95 225 ASN D CA 1
ATOM 7483 C C . ASN D 1 225 ? 17.901 19.127 -16.873 1.00 18.04 225 ASN D C 1
ATOM 7484 O O . ASN D 1 225 ? 19.064 18.648 -16.927 1.00 16.77 225 ASN D O 1
ATOM 7489 N N . LEU D 1 226 ? 17.074 19.104 -17.896 1.00 18.40 226 LEU D N 1
ATOM 7490 C CA . LEU D 1 226 ? 17.441 18.425 -19.151 1.00 20.34 226 LEU D CA 1
ATOM 7491 C C . LEU D 1 226 ? 18.429 19.231 -19.965 1.00 21.55 226 LEU D C 1
ATOM 7492 O O . LEU D 1 226 ? 18.960 18.719 -20.941 1.00 20.46 226 LEU D O 1
ATOM 7497 N N . LEU D 1 227 ? 18.607 20.505 -19.595 1.00 22.38 227 LEU D N 1
ATOM 7498 C CA . LEU D 1 227 ? 19.624 21.381 -20.165 1.00 23.33 227 LEU D CA 1
ATOM 7499 C C . LEU D 1 227 ? 20.939 21.414 -19.374 1.00 23.50 227 LEU D C 1
ATOM 7500 O O . LEU D 1 227 ? 21.871 22.117 -19.767 1.00 23.30 227 LEU D O 1
ATOM 7505 N N . GLY D 1 228 ? 21.041 20.655 -18.277 1.00 24.01 228 GLY D N 1
ATOM 7506 C CA . GLY D 1 228 ? 22.269 20.650 -17.446 1.00 21.24 228 GLY D CA 1
ATOM 7507 C C . GLY D 1 228 ? 22.335 21.729 -16.378 1.00 20.33 228 GLY D C 1
ATOM 7508 O O . GLY D 1 228 ? 23.288 21.791 -15.630 1.00 17.87 228 GLY D O 1
ATOM 7509 N N . GLU D 1 229 ? 21.275 22.503 -16.226 1.00 22.04 229 GLU D N 1
ATOM 7510 C CA . GLU D 1 229 ? 21.262 23.651 -15.299 1.00 23.21 229 GLU D CA 1
ATOM 7511 C C . GLU D 1 229 ? 20.991 23.148 -13.884 1.00 23.93 229 GLU D C 1
ATOM 7512 O O . GLU D 1 229 ? 20.449 22.088 -13.718 1.00 23.09 229 GLU D O 1
ATOM 7518 N N . PRO D 1 230 ? 21.416 23.889 -12.859 1.00 24.09 230 PRO D N 1
ATOM 7519 C CA . PRO D 1 230 ? 21.129 23.397 -11.526 1.00 24.60 230 PRO D CA 1
ATOM 7520 C C . PRO D 1 230 ? 19.647 23.487 -11.243 1.00 24.16 230 PRO D C 1
ATOM 7521 O O . PRO D 1 230 ? 18.952 24.370 -11.778 1.00 24.27 230 PRO D O 1
ATOM 7525 N N . LEU D 1 231 ? 19.168 22.520 -10.461 1.00 25.26 231 LEU D N 1
ATOM 7526 C CA . LEU D 1 231 ? 17.766 22.457 -10.045 1.00 26.87 231 LEU D CA 1
ATOM 7527 C C . LEU D 1 231 ? 17.608 23.349 -8.844 1.00 31.06 231 LEU D C 1
ATOM 7528 O O . LEU D 1 231 ? 18.345 23.183 -7.853 1.00 33.60 231 LEU D O 1
ATOM 7533 N N . THR D 1 232 ? 16.675 24.285 -8.924 1.00 30.39 232 THR D N 1
ATOM 7534 C CA . THR D 1 232 ? 16.234 24.973 -7.732 1.00 36.51 232 THR D CA 1
ATOM 7535 C C . THR D 1 232 ? 14.770 24.691 -7.397 1.00 34.08 232 THR D C 1
ATOM 7536 O O . THR D 1 232 ? 14.023 24.124 -8.176 1.00 29.42 232 THR D O 1
ATOM 7540 N N . ILE D 1 233 ? 14.405 25.124 -6.198 1.00 32.82 233 ILE D N 1
ATOM 7541 C CA . ILE D 1 233 ? 13.049 25.043 -5.720 1.00 30.95 233 ILE D CA 1
ATOM 7542 C C . ILE D 1 233 ? 12.266 26.308 -6.002 1.00 30.13 233 ILE D C 1
ATOM 7543 O O . ILE D 1 233 ? 11.176 26.471 -5.455 1.00 30.01 233 ILE D O 1
ATOM 7548 N N . SER D 1 234 ? 12.803 27.203 -6.837 1.00 33.66 234 SER D N 1
ATOM 7549 C CA . SER D 1 234 ? 12.114 28.482 -7.175 1.00 36.29 234 SER D CA 1
ATOM 7550 C C . SER D 1 234 ? 11.035 28.324 -8.238 1.00 34.56 234 SER D C 1
ATOM 7551 O O . SER D 1 234 ? 10.250 29.250 -8.464 1.00 36.27 234 SER D O 1
ATOM 7554 N N . GLY D 1 235 ? 11.005 27.165 -8.896 1.00 32.47 235 GLY D N 1
ATOM 7555 C CA . GLY D 1 235 ? 9.884 26.779 -9.744 1.00 30.78 235 GLY D CA 1
ATOM 7556 C C . GLY D 1 235 ? 9.929 25.359 -10.337 1.00 29.11 235 GLY D C 1
ATOM 7557 O O . GLY D 1 235 ? 10.886 24.566 -10.113 1.00 27.29 235 GLY D O 1
ATOM 7558 N N . PRO D 1 236 ? 8.897 25.036 -11.139 1.00 27.72 236 PRO D N 1
ATOM 7559 C CA . PRO D 1 236 ? 8.899 23.759 -11.839 1.00 26.84 236 PRO D CA 1
ATOM 7560 C C . PRO D 1 236 ? 10.086 23.673 -12.811 1.00 25.76 236 PRO D C 1
ATOM 7561 O O . PRO D 1 236 ? 10.567 24.705 -13.314 1.00 21.60 236 PRO D O 1
ATOM 7565 N N . ASN D 1 237 ? 10.572 22.451 -13.025 1.00 23.90 237 ASN D N 1
ATOM 7566 C CA . ASN D 1 237 ? 11.602 22.239 -14.013 1.00 23.55 237 ASN D CA 1
ATOM 7567 C C . ASN D 1 237 ? 11.581 20.848 -14.597 1.00 22.70 237 ASN D C 1
ATOM 7568 O O . ASN D 1 237 ? 10.968 19.922 -14.044 1.00 21.95 237 ASN D O 1
ATOM 7573 N N . SER D 1 238 ? 12.316 20.704 -15.699 1.00 21.77 238 SER D N 1
ATOM 7574 C CA . SER D 1 238 ? 12.690 19.386 -16.182 1.00 20.34 238 SER D CA 1
ATOM 7575 C C . SER D 1 238 ? 13.751 18.761 -15.230 1.00 20.57 238 SER D C 1
ATOM 7576 O O . SER D 1 238 ? 14.341 19.462 -14.390 1.00 19.93 238 SER D O 1
ATOM 7579 N N . ILE D 1 239 ? 13.931 17.437 -15.307 1.00 19.44 239 ILE D N 1
ATOM 7580 C CA . ILE D 1 239 ? 14.719 16.689 -14.344 1.00 19.22 239 ILE D CA 1
ATOM 7581 C C . ILE D 1 239 ? 15.460 15.557 -15.091 1.00 20.30 239 ILE D C 1
ATOM 7582 O O . ILE D 1 239 ? 14.808 14.797 -15.850 1.00 18.83 239 ILE D O 1
ATOM 7587 N N . LEU D 1 240 ? 16.783 15.448 -14.867 1.00 17.99 240 LEU D N 1
ATOM 7588 C CA . LEU D 1 240 ? 17.583 14.283 -15.197 1.00 17.91 240 LEU D CA 1
ATOM 7589 C C . LEU D 1 240 ? 18.452 14.020 -13.977 1.00 18.00 240 LEU D C 1
ATOM 7590 O O . LEU D 1 240 ? 19.226 14.903 -13.597 1.00 18.01 240 LEU D O 1
ATOM 7595 N N . VAL D 1 241 ? 18.365 12.807 -13.425 1.00 17.12 241 VAL D N 1
ATOM 7596 C CA . VAL D 1 241 ? 19.178 12.352 -12.276 1.00 18.39 241 VAL D CA 1
ATOM 7597 C C . VAL D 1 241 ? 19.802 10.991 -12.552 1.00 17.74 241 VAL D C 1
ATOM 7598 O O . VAL D 1 241 ? 19.241 10.190 -13.293 1.00 18.81 241 VAL D O 1
ATOM 7602 N N . GLY D 1 242 ? 20.980 10.749 -11.999 1.00 17.12 242 GLY D N 1
ATOM 7603 C CA . GLY D 1 242 ? 21.738 9.557 -12.338 1.00 18.21 242 GLY D CA 1
ATOM 7604 C C . GLY D 1 242 ? 23.030 9.449 -11.566 1.00 18.44 242 GLY D C 1
ATOM 7605 O O . GLY D 1 242 ? 23.373 10.347 -10.817 1.00 16.91 242 GLY D O 1
ATOM 7606 N N . ASN D 1 243 ? 23.744 8.337 -11.705 1.00 18.24 243 ASN D N 1
ATOM 7607 C CA . ASN D 1 243 ? 25.157 8.340 -11.288 1.00 17.78 243 ASN D CA 1
ATOM 7608 C C . ASN D 1 243 ? 25.924 9.268 -12.192 1.00 18.53 243 ASN D C 1
ATOM 7609 O O . ASN D 1 243 ? 25.465 9.568 -13.301 1.00 19.71 243 ASN D O 1
ATOM 7614 N N . ARG D 1 244 ? 27.076 9.729 -11.727 1.00 19.67 244 ARG D N 1
ATOM 7615 C CA . ARG D 1 244 ? 27.831 10.786 -12.412 1.00 22.19 244 ARG D CA 1
ATOM 7616 C C . ARG D 1 244 ? 28.122 10.515 -13.874 1.00 19.73 244 ARG D C 1
ATOM 7617 O O . ARG D 1 244 ? 27.852 11.362 -14.768 1.00 18.10 244 ARG D O 1
ATOM 7625 N N . GLY D 1 245 ? 28.665 9.344 -14.117 1.00 18.59 245 GLY D N 1
ATOM 7626 C CA . GLY D 1 245 ? 29.106 8.996 -15.479 1.00 20.06 245 GLY D CA 1
ATOM 7627 C C . GLY D 1 245 ? 27.940 8.918 -16.444 1.00 19.75 245 GLY D C 1
ATOM 7628 O O . GLY D 1 245 ? 27.933 9.526 -17.519 1.00 18.63 245 GLY D O 1
ATOM 7629 N N . LEU D 1 246 ? 26.879 8.258 -16.032 1.00 21.80 246 LEU D N 1
ATOM 7630 C CA . LEU D 1 246 ? 25.786 8.142 -16.992 1.00 23.22 246 LEU D CA 1
ATOM 7631 C C . LEU D 1 246 ? 24.978 9.455 -17.135 1.00 21.33 246 LEU D C 1
ATOM 7632 O O . LEU D 1 246 ? 24.379 9.720 -18.204 1.00 19.69 246 LEU D O 1
ATOM 7637 N N . HIS D 1 247 ? 24.993 10.294 -16.082 1.00 19.76 247 HIS D N 1
ATOM 7638 C CA . HIS D 1 247 ? 24.449 11.637 -16.185 1.00 19.04 247 HIS D CA 1
ATOM 7639 C C . HIS D 1 247 ? 25.150 12.446 -17.281 1.00 19.82 247 HIS D C 1
ATOM 7640 O O . HIS D 1 247 ? 24.473 13.056 -18.127 1.00 21.08 247 HIS D O 1
ATOM 7647 N N . GLN D 1 248 ? 26.485 12.409 -17.318 1.00 20.29 248 GLN D N 1
ATOM 7648 C CA . GLN D 1 248 ? 27.233 13.131 -18.351 1.00 20.97 248 GLN D CA 1
ATOM 7649 C C . GLN D 1 248 ? 27.046 12.534 -19.717 1.00 18.44 248 GLN D C 1
ATOM 7650 O O . GLN D 1 248 ? 26.953 13.270 -20.657 1.00 19.39 248 GLN D O 1
ATOM 7656 N N . GLU D 1 249 ? 26.988 11.202 -19.852 1.00 17.75 249 GLU D N 1
ATOM 7657 C CA . GLU D 1 249 ? 26.748 10.588 -21.167 1.00 16.63 249 GLU D CA 1
ATOM 7658 C C . GLU D 1 249 ? 25.356 10.971 -21.672 1.00 17.82 249 GLU D C 1
ATOM 7659 O O . GLU D 1 249 ? 25.213 11.289 -22.851 1.00 18.21 249 GLU D O 1
ATOM 7665 N N . ILE D 1 250 ? 24.332 10.988 -20.806 1.00 17.59 250 ILE D N 1
ATOM 7666 C CA . ILE D 1 250 ? 23.000 11.271 -21.303 1.00 19.12 250 ILE D CA 1
ATOM 7667 C C . ILE D 1 250 ? 22.943 12.724 -21.732 1.00 21.39 250 ILE D C 1
ATOM 7668 O O . ILE D 1 250 ? 22.383 13.008 -22.782 1.00 24.30 250 ILE D O 1
ATOM 7673 N N . SER D 1 251 ? 23.504 13.632 -20.921 1.00 23.61 251 SER D N 1
ATOM 7674 C CA . SER D 1 251 ? 23.417 15.075 -21.178 1.00 25.48 251 SER D CA 1
ATOM 7675 C C . SER D 1 251 ? 24.249 15.473 -22.397 1.00 26.90 251 SER D C 1
ATOM 7676 O O . SER D 1 251 ? 23.743 16.114 -23.316 1.00 24.73 251 SER D O 1
ATOM 7679 N N . ASN D 1 252 ? 25.518 15.061 -22.392 1.00 27.38 252 ASN D N 1
ATOM 7680 C CA . ASN D 1 252 ? 26.476 15.511 -23.368 1.00 28.10 252 ASN D CA 1
ATOM 7681 C C . ASN D 1 252 ? 26.239 14.875 -24.700 1.00 30.78 252 ASN D C 1
ATOM 7682 O O . ASN D 1 252 ? 26.326 15.502 -25.745 1.00 31.77 252 ASN D O 1
ATOM 7683 N N . ASP D 1 253 ? 25.926 13.609 -24.680 1.00 31.48 253 ASP D N 1
ATOM 7684 C CA . ASP D 1 253 ? 25.940 12.912 -25.914 1.00 33.57 253 ASP D CA 1
ATOM 7685 C C . ASP D 1 253 ? 24.488 12.909 -26.507 1.00 32.03 253 ASP D C 1
ATOM 7686 O O . ASP D 1 253 ? 24.318 13.162 -27.711 1.00 30.26 253 ASP D O 1
ATOM 7691 N N . TYR D 1 254 ? 23.448 12.727 -25.678 1.00 28.52 254 TYR D N 1
ATOM 7692 C CA . TYR D 1 254 ? 22.090 12.520 -26.195 1.00 27.20 254 TYR D CA 1
ATOM 7693 C C . TYR D 1 254 ? 21.125 13.709 -26.101 1.00 25.79 254 TYR D C 1
ATOM 7694 O O . TYR D 1 254 ? 20.265 13.830 -26.972 1.00 22.46 254 TYR D O 1
ATOM 7703 N N . LEU D 1 255 ? 21.265 14.569 -25.082 1.00 24.27 255 LEU D N 1
ATOM 7704 C CA . LEU D 1 255 ? 20.324 15.694 -24.871 1.00 22.82 255 LEU D CA 1
ATOM 7705 C C . LEU D 1 255 ? 20.769 17.002 -25.516 1.00 23.14 255 LEU D C 1
ATOM 7706 O O . LEU D 1 255 ? 19.921 17.749 -25.976 1.00 20.49 255 LEU D O 1
ATOM 7711 N N . GLU D 1 256 ? 22.075 17.267 -25.577 1.00 25.27 256 GLU D N 1
ATOM 7712 C CA . GLU D 1 256 ? 22.606 18.536 -26.170 1.00 27.21 256 GLU D CA 1
ATOM 7713 C C . GLU D 1 256 ? 22.206 18.833 -27.604 1.00 27.65 256 GLU D C 1
ATOM 7714 O O . GLU D 1 256 ? 22.064 19.988 -27.917 1.00 32.39 256 GLU D O 1
ATOM 7716 N N . PRO D 1 257 ? 22.067 17.800 -28.485 1.00 29.54 257 PRO D N 1
ATOM 7717 C CA . PRO D 1 257 ? 21.572 18.051 -29.855 1.00 30.11 257 PRO D CA 1
ATOM 7718 C C . PRO D 1 257 ? 20.086 18.472 -29.943 1.00 30.49 257 PRO D C 1
ATOM 7719 O O . PRO D 1 257 ? 19.634 18.863 -31.014 1.00 32.35 257 PRO D O 1
ATOM 7723 N N . HIS D 1 258 ? 19.338 18.327 -28.847 1.00 30.64 258 HIS D N 1
ATOM 7724 C CA . HIS D 1 258 ? 17.971 18.863 -28.684 1.00 29.66 258 HIS D CA 1
ATOM 7725 C C . HIS D 1 258 ? 17.850 20.140 -27.788 1.00 28.14 258 HIS D C 1
ATOM 7726 O O . HIS D 1 258 ? 16.737 20.485 -27.347 1.00 26.94 258 HIS D O 1
ATOM 7733 N N . HIS D 1 259 ? 18.968 20.845 -27.516 1.00 28.18 259 HIS D N 1
ATOM 7734 C CA . HIS D 1 259 ? 18.940 22.059 -26.654 1.00 28.92 259 HIS D CA 1
ATOM 7735 C C . HIS D 1 259 ? 17.826 22.989 -27.100 1.00 29.46 259 HIS D C 1
ATOM 7736 O O . HIS D 1 259 ? 17.034 23.483 -26.283 1.00 31.12 259 HIS D O 1
ATOM 7738 N N . ASP D 1 260 ? 17.727 23.196 -28.411 1.00 29.96 260 ASP D N 1
ATOM 7739 C CA . ASP D 1 260 ? 16.803 24.188 -28.947 1.00 29.95 260 ASP D CA 1
ATOM 7740 C C . ASP D 1 260 ? 15.374 23.805 -28.699 1.00 28.48 260 ASP D C 1
ATOM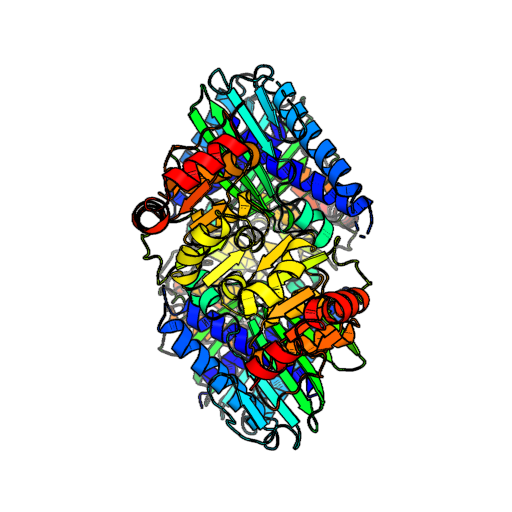 7741 O O . ASP D 1 260 ? 14.617 24.586 -28.140 1.00 28.06 260 ASP D O 1
ATOM 7746 N N . ALA D 1 261 ? 14.999 22.587 -29.050 1.00 27.93 261 ALA D N 1
ATOM 7747 C CA . ALA D 1 261 ? 13.669 22.147 -28.691 1.00 27.90 261 ALA D CA 1
ATOM 7748 C C . ALA D 1 261 ? 13.433 22.214 -27.183 1.00 26.97 261 ALA D C 1
ATOM 7749 O O . ALA D 1 261 ? 12.325 22.557 -26.782 1.00 24.85 261 ALA D O 1
ATOM 7751 N N . LEU D 1 262 ? 14.440 21.867 -26.363 1.00 25.90 262 LEU D N 1
ATOM 7752 C CA . LEU D 1 262 ? 14.267 21.927 -24.892 1.00 27.98 262 LEU D CA 1
ATOM 7753 C C . LEU D 1 262 ? 14.080 23.349 -24.384 1.00 31.19 262 LEU D C 1
ATOM 7754 O O . LEU D 1 262 ? 13.379 23.539 -23.404 1.00 31.21 262 LEU D O 1
ATOM 7759 N N . ILE D 1 263 ? 14.716 24.330 -25.036 1.00 34.61 263 ILE D N 1
ATOM 7760 C CA . ILE D 1 263 ? 14.513 25.745 -24.705 1.00 37.53 263 ILE D CA 1
ATOM 7761 C C . ILE D 1 263 ? 13.099 26.232 -24.975 1.00 38.66 263 ILE D C 1
ATOM 7762 O O . ILE D 1 263 ? 12.532 26.933 -24.127 1.00 43.71 263 ILE D O 1
ATOM 7767 N N . GLN D 1 264 ? 12.525 25.887 -26.128 1.00 40.80 264 GLN D N 1
ATOM 7768 C CA . GLN D 1 264 ? 11.142 26.329 -26.454 1.00 43.72 264 GLN D CA 1
ATOM 7769 C C . GLN D 1 264 ? 10.061 25.802 -25.477 1.00 51.12 264 GLN D C 1
ATOM 7770 O O . GLN D 1 264 ? 8.958 26.336 -25.477 1.00 57.17 264 GLN D O 1
ATOM 7772 N N . LEU D 1 265 ? 10.371 24.779 -24.659 1.00 54.93 265 LEU D N 1
ATOM 7773 C CA . LEU D 1 265 ? 9.535 24.365 -23.519 1.00 56.45 265 LEU D CA 1
ATOM 7774 C C . LEU D 1 265 ? 10.037 24.985 -22.221 1.00 57.74 265 LEU D C 1
ATOM 7775 O O . LEU D 1 265 ? 9.370 25.832 -21.621 1.00 71.02 265 LEU D O 1
#

InterPro domains:
  IPR000760 Inositol monophosphatase-like [PF00459] (4-249)
  IPR000760 Inositol monophosphatase-like [PR00377] (36-56)
  IPR000760 Inositol monophosphatase-like [PR00377] (58-74)
  IPR000760 Inositol monophosphatase-like [PR00377] (80-96)
  IPR000760 Inositol monophosphatase-like [PR00377] (129-152)
  IPR000760 Inositol monophosphatase-like [PR00377] (173-194)
  IPR000760 Inositol monophosphatase-like [PR00377] (204-228)
  IPR020583 Inositol monophosphatase, metal-binding site [PS00629] (80-93)

Foldseek 3Di:
DVVQVLVVVLQLVLLVVLVVLVVVVCLVSLVVSQVVSVCSSVVSCCVVPVPEQEAEPNHSPDDLQAAKYKYWRSWFQSVCCVPVVFLIWIKIWMAGNQHGAKIWTARSVVRWIWIDGQPGAIDTVPHGAAADDADAQQAFEEEDDPVQLPDPPSVVLVVVSCVNHPHYDYRRGQLVRLVCQLRVVGQKYWDFKDALNRCRRSVSNLVRSPKDKDALLRHRDGNPGMGTIMIGRPNVSCVCNPPRSVVVNVVSVVVRCVVDPD/DVQVLVVVLQLVLLVVLVVLVVVPCLVSLVVSQVVSVVSSQVSCCVVPVPEAEAEPNHGPDPPPPQAAKYKYWGSWQQSVCCVPPVFLTWIWIFIAGRQHGAKIWIARSVVRWIWIAGPPPAIDGRPHGAAADDADDQQAFEEEDDCVLLVDDLSVQLCVVSCVSHVHYDYRRGLLVRLVCQLRVVGQKYWDFKDACNRCRRSQRNNVRSQKDKAALQRHRDTNSTMGIIMIGHDNVSCVCNVPRSVVCNVVSVVVRD/DDPVVLVVVLQVVLLVQLVVLVVVVVCAVVSLVVSQVVSVCSSQVSCCVVPVPEEEDCPDPLAAKYWQWRSWQQSVCCRPPVFLIWIWIWIDGSFHTAKAWTARSVVGWIWIDGAPPAIDGHPHGAAADDADAQQAFEEEDDPVQLPDPPRNVLVVVSQVRHVHYDYRRGLLVRLVCQLRVVGQKYWDFKDACNSPNRSVSSLVRSQKDKDALLRHHDGNPTIGIIMIGRPHSSCCSNVPRRVVCNVVSVVVRVVVGD/DVVQVVVVVQQLVLLVVLVVCVVPPDLVVSQVVQCCSNVVVCCVVPVVEEEAEPPDDLLAAKYKQWRSWFQSVCCVPPVFLIWIWIWIDGNQHTAKIWTARSVVRWIWIDGAPPAIDTVNHGAAADDADAQQAFEEEDDCVLCVDDCSVVLCVCSCVRGVHYDYRRQLLVRLVCQLRVVGQKYWDFKDALNRPNRSVSNQVRSQKDKDALQRHRDGNPTMGTIMIGHDNHSCCCNVPRNVVCNPVSVVD

Nearest PDB structures (foldseek):
  3t0j-assembly1_B  TM=9.999E-01  e=2.038E-52  Staphylococcus aureus subsp. aureus MSSA476
  3t0j-assembly1_A  TM=9.993E-01  e=1.385E-51  Staphylococcus aureus subsp. aureus MSSA476
  5dw8-assembly1_A  TM=9.966E-01  e=1.224E-51  Staphylococcus aureus
  3t0j-assembly1_C  TM=9.994E-01  e=1.745E-50  Staphylococcus aureus subsp. aureus MSSA476
  3t0j-assembly1_D  TM=9.943E-01  e=7.815E-51  Staphylococcus aureus subsp. aureus MSSA476

B-factor: mean 28.73, std 10.72, range [7.72, 84.14]